Protein 7EBV (pdb70)

Nearest PDB structures (foldseek):
  7ebv-assembly3_C  TM=1.005E+00  e=3.355E-35  Aedes aegypti
  7ebu-assembly3_C  TM=1.004E+00  e=7.377E-34  Aedes aegypti
  7ebt-assembly2_B  TM=9.978E-01  e=3.822E-33  Aedes aegypti
  7ebv-assembly1_A-2  TM=9.919E-01  e=1.543E-32  Aedes aegypti
  4e8h-assembly1_A  TM=8.776E-01  e=2.851E-13  Bombyx mori

Organism: Aedes aegypti (NCBI:txid7159)

Sequence (875 aa):
MSKPVLYYDDISPPVRGVLLTVAALGIKDQVELKLVRLFEREHLLEDFVKLNPLHAVPVLKHDDLVLTDSHAIIMYLCDIFGQDGDFSLKDPKQRARVHNRLCFNNAVLFQRESIVMRGLINRSIVLEDHHLKPVQEAYDCLEVYLTNSKFVACDQLTVADFPIVACCMSTVGMMVCPLSTSRWPKTAAWFETMKQLPYYQQANQVGVDKLKERLHHAVMVHMMSKPVLYYDDISPPVRGVLLTVAALGIKDQVELKLVRLFEREHLLEDFVKLNPLHAVPVLKHDDLVLTDSHAIIMYLCDIFGQDGDFSLKDPKQRARVHNRLCFNNAVLFQRESIVMMRGLINRSIVTLEDHHLKPVQEAYDCLEVYLTNSKFVACDQLTVADFPIVACCMSTVGMVCPLSTSRWPKTAAWFETMKQLPYYQQANQVGVDKLKERLHAVMMMSKPVLYYDDISPPVRGVLLTVAALGIKDQVELKLVRLFEREHLLEDFVKLNPLHAVPVLKHDDLVLTDSHAIIMYLCDIFGDFSLKDPKQRARVHNRLCFNNAVLFQRESSIVMRGLINRSIVTLEDHHLKPVQEAYDCLEVYLTNSKFVACDQLTVADFPIVACCMSTVGMVCPLSTSRWPKTAAWFETMKQLPYYQQANQVGVDKLKERLHAVMVHMMMSKPVLYYDDISPPVRGVLLTVAALGIKDQVELKLVRLFEREHLLEDFVKLNPLHAVPVLKHDDLVLTDSHAIIMYLCDIFGQDGDFSLKDPKQRARVHNRLCFNNAVLFQRESIVMMRGLINRSIVTLEDHHLKPVQEAYDCLEVYLTNSKFVACDQLTVADFPIVACCMSTVGMVCCPLSTSRWPKTAAWFETMKQLPYYQQANQVGVDKLKERLHAVM

Foldseek 3Di:
DWAKEKEDDQLDLLRLLLLVLCVVLVNPVRYHYDYQHVVVPSLVDPVNCVLPVVSDDTWIDTPNDIDDGSLVVNVVCLVPRPCPHPAHLPDPVLVVLLSVLLCCLVVQLVVLLCVVLVCLLVVVDPDPPVSCVSNVVSLVVQLVCCVVEVANRHVDDYSSRRSVLLSLLQSCVPVNDDCVVRVSVVVNNVVVCPDPCCCVSRVVSSVVSVVSSVVSD/DDFDAAKEKEDDQLDLLRLLLLVLCVVLVCPVRYHYDYQHVVVPSLVDPVNCVLPVVSDDTWIDGPPDIRDGSLVVSVVCCVPRNCPHPQHPPDPVLVVLLSVLSCCLVPQLVVLLCVVLVCLLVVVDDDCDPVSCVSNVVSLVVQLVQCVVEVANRHVDDYSSRRSVLLSLLQSCVVHNDDCVVRVSVVVNNVVQCPDPCCCPSRVVSSVVSVVSSVVSD/DPAFKEKEDDQLDLLRLLLLVLCVVLVNPVRYHYDYQHVVVVSLVDPVNCVLPVVSDDIWMDDPPDIRDGSLVVSVVCLVVRVAQHLPDPVLVVLLVVLLCCLVPQLVVLLCVVLVCLLVVVDDDDDPVSCVSNVVSLVVQLVCCVVEVANRHVDDHSSRRSVLLSLLQSCVVVNDDCVVRVSVVVNNVVVCPPPCCCPSHVVSSVVSVVSSVVSD/DDFDAAKEKEDDQLDLLRLLLLVLCVVLVPPVRYHYDYQHVVVVSLVDPVNCVLPVVSDDTWIDGPPDIDDGSLVVSVVCCVPRNCPHPAHLPDPVLVVLLSVLSCCLVPQLVVLLCVVLVCLLVVVPPADDPVNQVSNVVSLVVQLVQCVVEVANRHVDDYSSRRSVLSSLLQSCVRHNDDCVVRVSVVVNNVVVCPPPCCCVSRVVSSVVSVVSSVVSD

B-factor: mean 24.47, std 9.94, range [10.84, 69.61]

Secondary structure (DSSP, 8-state):
----EEEE-TTSHHHHHHHHHHHHTT-GGGSEEEE--TTTTGGGSHHHHHH-TT--S-EEEETTEEE-SHHHHHHHHHHHH-TTSTT---SHHHHHHHHHHHHHIIIIIHHHHHHHHHHHHHTS----HHHHHHHHHHHHHHHHHHHHSSSSSSSS--TTHHHHHHHHHHHTTTSPPPTTTSHHHHHHHHHHHTSTTHIIIIIHHHHHHHHHHHHH-/---SS--EEEE-TTSHHHHHHHHHHHHHT-GGGSEEEE--TTTTGGGSHHHHHH-TT--S-EEEETTEEE-SHHHHHHHHHHHH-TTSTT---SHHHHHHHHHHHHHIIIIIHHHHHHHHHHHHTTS-SS--HHHHHHHHHHHHHHHHHHHHSSSSSSSS--TTHHHHHHHHHHHTTTSPPPTTTSHHHHHHHHHHHTSTTHIIIIIHHHHHHHHHHHHH-/--S--EEEE-TTSHHHHHHHHHHHHHT-GGGSEEEE--TTTTGGGSHHHHHH-TT--S-EEEETTEEE-SHHHHHHHHHHH---S---SHHHHHHHHHHHHHIIIIIHHHHHHHHHHHHTTS--S--HHHHHHHHHHHHHHHHHHHHSSSSSSSS--TTHHHHHHHHHHHTTTS---TTT-HHHHHHHHHHHTSTTHIIIIIHHHHHHHHHHHHH-/---SS--EEEE-TTSHHHHHHHHHHHHHT-GGGSEEEE--GGGTGGGSHHHHHH-TT--S-EEEETTEEE-SHHHHHHHHHHHH-TTSTT---SHHHHHHHHHHHHHIIIIIHHHHHHHHHHHHTTS-SS--HHHHHHHHHHHHHHHHHHHHSSSSSSSS--TTHHHHHHHHHHHTTTSPPPTTTSHHHHHHHHHHHTSTTHIIIIIHHHHHHHHHHHHH-

Structure (mmCIF, N/CA/C/O backbone):
data_7EBV
#
_entry.id   7EBV
#
_cell.length_a   151.703
_cell.length_b   151.703
_cell.length_c   146.750
_cell.angle_alpha   90.000
_cell.angle_beta   90.000
_cell.angle_gamma   90.000
#
_symmetry.space_group_name_H-M   'I 41 2 2'
#
loop_
_entity.id
_entity.type
_entity.pdbx_description
1 polymer 'Glutathione transferase'
2 non-polymer GLUTATHIONE
3 non-polymer 2-(3,4-dihydroxyphenyl)-5,7-dihydroxy-4H-chromen-4-one
4 non-polymer 'CALCIUM ION'
5 water water
#
loop_
_atom_site.group_PDB
_atom_site.id
_atom_site.type_symbol
_atom_site.label_atom_id
_atom_site.label_alt_id
_atom_site.label_comp_id
_atom_site.label_asym_id
_atom_site.label_entity_id
_atom_site.label_seq_id
_atom_site.pdbx_PDB_ins_code
_atom_site.Cartn_x
_atom_site.Cartn_y
_atom_site.Cartn_z
_atom_site.occupancy
_atom_site.B_iso_or_equiv
_atom_site.auth_seq_id
_atom_site.auth_comp_id
_atom_site.auth_asym_id
_atom_site.auth_atom_id
_atom_site.pdbx_PDB_model_num
ATOM 1 N N . MET A 1 8 ? 9.19700 61.21900 -24.89300 1.000 50.85571 1 MET A N 1
ATOM 2 C CA . MET A 1 8 ? 9.72700 59.98900 -24.31700 1.000 52.57860 1 MET A CA 1
ATOM 3 C C . MET A 1 8 ? 8.58900 59.11800 -23.80400 1.000 47.56056 1 MET A C 1
ATOM 4 O O . MET A 1 8 ? 8.81600 58.08400 -23.16900 1.000 51.57336 1 MET A O 1
ATOM 6 N N . SER A 1 9 ? 7.36000 59.54300 -24.07800 1.000 51.51956 2 SER A N 1
ATOM 7 C CA . SER A 1 9 ? 6.16700 58.81700 -23.66600 1.000 40.01145 2 SER A CA 1
ATOM 8 C C . SER A 1 9 ? 5.56800 58.12500 -24.88300 1.000 32.48103 2 SER A C 1
ATOM 9 O O . SER A 1 9 ? 5.15200 58.79100 -25.84200 1.000 36.02955 2 SER A O 1
ATOM 12 N N . LYS A 1 10 ? 5.51200 56.79500 -24.83400 1.000 29.48698 3 LYS A N 1
ATOM 13 C CA . LYS A 1 10 ? 5.04000 55.96100 -25.93500 1.000 24.57476 3 LYS A CA 1
ATOM 14 C C . LYS A 1 10 ? 3.54900 55.68500 -25.78100 1.000 20.44737 3 LYS A C 1
ATOM 15 O O . LYS A 1 10 ? 3.11500 55.23200 -24.71900 1.000 20.95779 3 LYS A O 1
ATOM 21 N N . PRO A 1 11 ? 2.74100 55.94500 -26.80200 1.000 20.39381 4 PRO A N 1
ATOM 22 C CA . PRO A 1 11 ? 1.34600 55.49800 -26.76000 1.000 18.29394 4 PRO A CA 1
ATOM 23 C C . PRO A 1 11 ? 1.28400 53.98200 -26.67500 1.000 18.05213 4 PRO A C 1
ATOM 24 O O . PRO A 1 11 ? 2.14300 53.27600 -27.20900 1.000 19.67064 4 PRO A O 1
ATOM 28 N N . VAL A 1 12 ? 0.26100 53.48400 -25.98200 1.000 16.21730 5 VAL A N 1
ATOM 29 C CA . VAL A 1 12 ? -0.00100 52.05300 -25.83900 1.000 14.51103 5 VAL A CA 1
ATOM 30 C C . VAL A 1 12 ? -1.31500 51.75200 -26.55400 1.000 14.30406 5 VAL A C 1
ATOM 31 O O . VAL A 1 12 ? -2.35400 52.35100 -26.23400 1.000 15.84791 5 VAL A O 1
ATOM 35 N N . LEU A 1 13 ? -1.25900 50.84200 -27.52800 1.000 15.05463 6 LEU A N 1
ATOM 36 C CA . LEU A 1 13 ? -2.41800 50.39900 -28.30200 1.000 15.41917 6 LEU A CA 1
ATOM 37 C C . LEU A 1 13 ? -2.91600 49.06200 -27.75300 1.000 16.14133 6 LEU A C 1
ATOM 38 O O . LEU A 1 13 ? -2.22100 48.04500 -27.85400 1.000 17.36947 6 LEU A O 1
ATOM 43 N N . TYR A 1 14 ? -4.12900 49.06100 -27.20600 1.000 14.63157 7 TYR A N 1
ATOM 44 C CA . TYR A 1 14 ? -4.81500 47.85700 -26.73700 1.000 15.25871 7 TYR A CA 1
ATOM 45 C C . TYR A 1 14 ? -5.56600 47.26000 -27.92200 1.000 15.45249 7 TYR A C 1
ATOM 46 O O . TYR A 1 14 ? -6.35500 47.96100 -28.56900 1.000 16.31832 7 TYR A O 1
ATOM 55 N N . TYR A 1 15 ? -5.30900 45.99500 -28.25200 1.000 15.52674 8 TYR A N 1
ATOM 56 C CA . TYR A 1 15 ? -5.67200 45.54700 -29.58800 1.000 15.08214 8 TYR A CA 1
ATOM 57 C C . TYR A 1 15 ? -5.93500 44.04500 -29.65400 1.000 17.78842 8 TYR A C 1
ATOM 58 O O . TYR A 1 15 ? -5.44300 43.25500 -28.84000 1.000 16.91631 8 TYR A O 1
ATOM 67 N N . ASP A 1 16 ? -6.69700 43.66300 -30.67700 1.000 16.43876 9 ASP A N 1
ATOM 68 C CA . ASP A 1 16 ? -6.84800 42.28000 -31.13400 1.000 18.27289 9 ASP A CA 1
ATOM 69 C C . ASP A 1 16 ? -6.99500 42.36400 -32.64200 1.000 18.02956 9 ASP A C 1
ATOM 70 O O . ASP A 1 16 ? -7.96700 42.96700 -33.11500 1.000 18.06416 9 ASP A O 1
ATOM 75 N N . ASP A 1 17 ? -6.05100 41.78300 -33.39600 1.000 19.71278 10 ASP A N 1
ATOM 76 C CA . ASP A 1 17 ? -6.03800 42.05100 -34.83300 1.000 19.36787 10 ASP A CA 1
ATOM 77 C C . ASP A 1 17 ? -7.09300 41.27200 -35.62300 1.000 21.82913 10 ASP A C 1
ATOM 78 O O . ASP A 1 17 ? -7.18600 41.47100 -36.83600 1.000 19.21789 10 ASP A O 1
ATOM 83 N N . ILE A 1 18 ? -7.96200 40.48400 -34.98900 1.000 19.67192 11 ILE A N 1
ATOM 84 C CA . ILE A 1 18 ? -9.11300 39.98300 -35.73500 1.000 20.42548 11 ILE A CA 1
ATOM 85 C C . ILE A 1 18 ? -10.08600 41.11400 -36.06300 1.000 20.20934 11 ILE A C 1
ATOM 86 O O . ILE A 1 18 ? -10.86600 41.00400 -37.02000 1.000 22.06809 11 ILE A O 1
ATOM 91 N N . SER A 1 19 ? -10.03100 42.21200 -35.31000 1.000 20.48848 12 SER A N 1
ATOM 92 C CA . SER A 1 19 ? -10.95600 43.34000 -35.42300 1.000 19.23826 12 SER A CA 1
ATOM 93 C C . SER A 1 19 ? -10.57900 44.24300 -36.59400 1.000 15.80243 12 SER A C 1
ATOM 94 O O . SER A 1 19 ? -9.45000 44.72500 -36.64200 1.000 17.76176 12 SER A O 1
ATOM 97 N N . PRO A 1 20 ? -11.50800 44.56300 -37.50000 1.000 16.67605 13 PRO A N 1
ATOM 98 C CA . PRO A 1 20 ? -11.19100 45.54700 -38.55500 1.000 16.64926 13 PRO A CA 1
ATOM 99 C C . PRO A 1 20 ? -10.81200 46.91100 -37.98700 1.000 16.12408 13 PRO A C 1
ATOM 100 O O . PRO A 1 20 ? -9.82400 47.49800 -38.44500 1.000 15.83516 13 PRO A O 1
ATOM 104 N N . PRO A 1 21 ? -11.54200 47.46700 -36.99400 1.000 14.49588 14 PRO A N 1
ATOM 105 C CA . PRO A 1 21 ? -11.06500 48.73600 -36.40800 1.000 14.61338 14 PRO A CA 1
ATOM 106 C C . PRO A 1 21 ? -9.62200 48.68300 -35.93900 1.000 15.87965 14 PRO A C 1
ATOM 107 O O . PRO A 1 21 ? -8.86700 49.63100 -36.17200 1.000 14.94596 14 PRO A O 1
ATOM 111 N N . VAL A 1 22 ? -9.21400 47.57700 -35.30500 1.000 14.54810 15 VAL A N 1
ATOM 112 C CA . VAL A 1 22 ? -7.82500 47.43500 -34.86800 1.000 13.79007 15 VAL A CA 1
ATOM 113 C C . VAL A 1 22 ? -6.88300 47.43900 -36.06300 1.000 15.33211 15 VAL A C 1
ATOM 114 O O . VAL A 1 22 ? -5.85500 48.13000 -36.06700 1.000 16.31793 15 VAL A O 1
ATOM 118 N N . ARG A 1 23 ? -7.22900 46.67500 -37.09900 1.000 15.54756 16 ARG A N 1
ATOM 119 C CA . ARG A 1 23 ? -6.33600 46.58600 -38.25000 1.000 15.72387 16 ARG A CA 1
ATOM 120 C C . ARG A 1 23 ? -6.23400 47.90800 -39.00400 1.000 17.98773 16 ARG A C 1
ATOM 121 O O . ARG A 1 23 ? -5.18500 48.20200 -39.58700 1.000 17.32436 16 ARG A O 1
ATOM 129 N N . GLY A 1 24 ? -7.27900 48.74400 -38.97500 1.000 13.91529 17 GLY A N 1
ATOM 130 C CA . GLY A 1 24 ? -7.12200 50.08900 -39.50600 1.000 15.85053 17 GLY A CA 1
ATOM 131 C C . GLY A 1 24 ? -6.00400 50.84400 -38.81400 1.000 15.98770 17 GLY A C 1
ATOM 132 O O . GLY A 1 24 ? -5.21800 51.55400 -39.45200 1.000 15.83113 17 GLY A O 1
ATOM 133 N N . VAL A 1 25 ? -5.89500 50.67400 -37.49600 1.000 15.66840 18 VAL A N 1
ATOM 134 C CA . VAL A 1 25 ? -4.83500 51.32600 -36.74300 1.000 14.69063 18 VAL A CA 1
ATOM 135 C C . VAL A 1 25 ? -3.49100 50.67800 -37.03700 1.000 17.56709 18 VAL A C 1
ATOM 136 O O . VAL A 1 25 ? -2.49600 51.38200 -37.21700 1.000 15.93991 18 VAL A O 1
ATOM 140 N N . LEU A 1 26 ? -3.44000 49.34000 -37.09200 1.000 16.90635 19 LEU A N 1
ATOM 141 C CA . LEU A 1 26 ? -2.15700 48.68800 -37.35500 1.000 17.15358 19 LEU A CA 1
ATOM 142 C C . LEU A 1 26 ? -1.62000 49.08100 -38.72600 1.000 18.55635 19 LEU A C 1
ATOM 143 O O . LEU A 1 26 ? -0.41900 49.33000 -38.87800 1.000 19.98714 19 LEU A O 1
ATOM 148 N N . LEU A 1 27 ? -2.50000 49.17400 -39.72900 1.000 16.25980 20 LEU A N 1
ATOM 149 C CA . LEU A 1 27 ? -2.07200 49.64800 -41.04400 1.000 17.40845 20 LEU A CA 1
ATOM 150 C C . LEU A 1 27 ? -1.52400 51.06800 -40.96100 1.000 19.53755 20 LEU A C 1
ATOM 151 O O . LEU A 1 27 ? -0.48900 51.38500 -41.57200 1.000 17.74685 20 LEU A O 1
ATOM 156 N N . THR A 1 28 ? -2.21900 51.94000 -40.21700 1.000 17.57397 21 THR A N 1
ATOM 157 C CA . THR A 1 28 ? -1.78300 53.31800 -40.03400 1.000 17.43409 21 THR A CA 1
ATOM 158 C C . THR A 1 28 ? -0.41700 53.38800 -39.36100 1.000 22.01750 21 THR A C 1
ATOM 159 O O . THR A 1 28 ? 0.45700 54.14500 -39.79000 1.000 20.13591 21 THR A O 1
ATOM 163 N N . VAL A 1 29 ? -0.22000 52.60100 -38.30100 1.000 18.03533 22 VAL A N 1
ATOM 164 C CA . VAL A 1 29 ? 1.04700 52.62300 -37.57400 1.000 20.03126 22 VAL A CA 1
ATOM 165 C C . VAL A 1 29 ? 2.19400 52.24100 -38.50000 1.000 19.53022 22 VAL A C 1
ATOM 166 O O . VAL A 1 29 ? 3.24100 52.90500 -38.52000 1.000 21.74078 22 VAL A O 1
ATOM 170 N N . ALA A 1 30 ? 1.98800 51.21200 -39.31700 1.000 17.67873 23 ALA A N 1
ATOM 171 C CA . ALA A 1 30 ? 3.02300 50.77100 -40.24800 1.000 20.00642 23 ALA A CA 1
ATOM 172 C C . ALA A 1 30 ? 3.24100 51.79600 -41.34600 1.000 25.12165 23 ALA A C 1
ATOM 173 O O . ALA A 1 30 ? 4.38500 52.06700 -41.72900 1.000 26.19116 23 ALA A O 1
ATOM 175 N N . ALA A 1 31 ? 2.15800 52.38300 -41.85500 1.000 22.26526 24 ALA A N 1
ATOM 176 C CA . ALA A 1 31 ? 2.28100 53.35800 -42.93800 1.000 21.08987 24 ALA A CA 1
ATOM 177 C C . ALA A 1 31 ? 2.99800 54.62300 -42.48800 1.000 24.64620 24 ALA A C 1
ATOM 178 O O . ALA A 1 31 ? 3.73300 55.23700 -43.27300 1.000 26.13625 24 ALA A O 1
ATOM 180 N N . LEU A 1 32 ? 2.77900 55.05100 -41.24300 1.000 23.74290 25 LEU A N 1
ATOM 181 C CA . LEU A 1 32 ? 3.45700 56.21600 -40.69900 1.000 22.77437 25 LEU A CA 1
ATOM 182 C C . LEU A 1 32 ? 4.89800 55.92300 -40.29500 1.000 23.49708 25 LEU A C 1
ATOM 183 O O . LEU A 1 32 ? 5.61000 56.85200 -39.89400 1.000 26.98929 25 LEU A O 1
ATOM 188 N N . GLY A 1 33 ? 5.31600 54.66100 -40.35100 1.000 21.88670 26 GLY A N 1
ATOM 189 C CA . GLY A 1 33 ? 6.64600 54.26800 -39.89900 1.000 26.55437 26 GLY A CA 1
ATOM 190 C C . GLY A 1 33 ? 6.87600 54.40700 -38.40900 1.000 28.60285 26 GLY A C 1
ATOM 191 O O . GLY A 1 33 ? 7.97300 54.80600 -37.98700 1.000 26.88226 26 GLY A O 1
ATOM 192 N N . ILE A 1 34 ? 5.87600 54.07700 -37.59000 1.000 23.45269 27 ILE A N 1
ATOM 193 C CA . ILE A 1 34 ? 5.99200 54.32400 -36.15500 1.000 24.69975 27 ILE A CA 1
ATOM 194 C C . ILE A 1 34 ? 5.76500 53.06000 -35.33700 1.000 23.43897 27 ILE A C 1
ATOM 195 O O . ILE A 1 34 ? 5.39400 53.13900 -34.16500 1.000 22.87662 27 ILE A O 1
ATOM 200 N N . LYS A 1 35 ? 6.02400 51.89000 -35.92700 1.000 23.21421 28 LYS A N 1
ATOM 201 C CA . LYS A 1 35 ? 5.88100 50.64200 -35.17700 1.000 20.02573 28 LYS A CA 1
ATOM 202 C C . LYS A 1 35 ? 6.71400 50.65500 -33.90200 1.000 28.74797 28 LYS A C 1
ATOM 203 O O . LYS A 1 35 ? 6.28400 50.13400 -32.86500 1.000 27.36439 28 LYS A O 1
ATOM 209 N N . ASP A 1 36 ? 7.90400 51.24900 -33.95300 1.000 28.42328 29 ASP A N 1
ATOM 210 C CA . ASP A 1 36 ? 8.77200 51.24800 -32.78400 1.000 29.83863 29 ASP A CA 1
ATOM 211 C C . ASP A 1 36 ? 8.41100 52.32600 -31.77500 1.000 32.13607 29 ASP A C 1
ATOM 212 O O . ASP A 1 36 ? 9.04400 52.39800 -30.71500 1.000 35.65884 29 ASP A O 1
ATOM 217 N N . GLN A 1 37 ? 7.41800 53.16300 -32.07100 1.000 27.12620 30 GLN A N 1
ATOM 218 C CA . GLN A 1 37 ? 7.01000 54.21600 -31.16300 1.000 22.71217 30 GLN A CA 1
ATOM 219 C C . GLN A 1 37 ? 5.68000 53.93600 -30.48300 1.000 19.07841 30 GLN A C 1
ATOM 220 O O . GLN A 1 37 ? 5.29000 54.70100 -29.59700 1.000 23.72326 30 GLN A O 1
ATOM 222 N N . VAL A 1 38 ? 4.97900 52.87500 -30.87400 1.000 22.05070 31 VAL A N 1
ATOM 223 C CA . VAL A 1 38 ? 3.66500 52.54600 -30.32800 1.000 20.77820 31 VAL A CA 1
ATOM 224 C C . VAL A 1 38 ? 3.75900 51.15400 -29.72300 1.000 22.67659 31 VAL A C 1
ATOM 225 O O . VAL A 1 38 ? 3.94000 50.16400 -30.44600 1.000 24.76430 31 VAL A O 1
ATOM 229 N N . GLU A 1 39 ? 3.63000 51.07400 -28.40300 1.000 18.62242 32 GLU A N 1
ATOM 230 C CA . GLU A 1 39 ? 3.62800 49.78700 -27.73400 1.000 20.48098 32 GLU A CA 1
ATOM 231 C C . GLU A 1 39 ? 2.26800 49.12500 -27.89800 1.000 22.10616 32 GLU A C 1
ATOM 232 O O . GLU A 1 39 ? 1.23200 49.79300 -27.96500 1.000 22.66309 32 GLU A O 1
ATOM 238 N N . LEU A 1 40 ? 2.28800 47.80700 -28.00500 1.000 20.97338 33 LEU A N 1
ATOM 239 C CA . LEU A 1 40 ? 1.08100 47.02400 -28.16800 1.000 19.57891 33 LEU A CA 1
ATOM 240 C C . LEU A 1 40 ? 0.75700 46.33800 -26.85000 1.000 25.56227 33 LEU A C 1
ATOM 241 O O . LEU A 1 40 ? 1.65600 45.97800 -26.07800 1.000 29.40409 33 LEU A O 1
ATOM 246 N N . LYS A 1 41 ? -0.53400 46.19700 -26.57000 1.000 18.96439 34 LYS A N 1
ATOM 247 C CA . LYS A 1 41 ? -0.96600 45.36700 -25.45500 1.000 17.52670 34 LYS A CA 1
ATOM 248 C C . LYS A 1 41 ? -2.15700 44.54900 -25.92500 1.000 19.87182 34 LYS A C 1
ATOM 249 O O . LYS A 1 41 ? -3.20600 45.09800 -26.27900 1.000 17.20960 34 LYS A O 1
ATOM 255 N N . LEU A 1 42 ? -1.97900 43.23900 -25.96400 1.000 21.42758 35 LEU A N 1
ATOM 256 C CA . LEU A 1 42 ? -2.98200 42.34700 -26.51200 1.000 17.61268 35 LEU A CA 1
ATOM 257 C C . LEU A 1 42 ? -4.17300 42.24900 -25.56700 1.000 18.72573 35 LEU A C 1
ATOM 258 O O . LEU A 1 42 ? -4.01200 42.03400 -24.36000 1.000 22.25223 35 LEU A O 1
ATOM 263 N N . VAL A 1 43 ? -5.37200 42.41400 -26.11500 1.000 15.58524 36 VAL A N 1
ATOM 264 C CA . VAL A 1 43 ? -6.62400 42.23700 -25.39400 1.000 15.61344 36 VAL A CA 1
ATOM 265 C C . VAL A 1 43 ? -7.44300 41.28500 -26.25700 1.000 19.18645 36 VAL A C 1
ATOM 266 O O . VAL A 1 43 ? -8.04100 41.70600 -27.25200 1.000 19.01803 36 VAL A O 1
ATOM 270 N N . ARG A 1 44 ? -7.45300 39.99900 -25.90500 1.000 18.88246 37 ARG A N 1
ATOM 271 C CA . ARG A 1 44 ? -8.00900 38.98100 -26.79100 1.000 18.22857 37 ARG A CA 1
ATOM 272 C C . ARG A 1 44 ? -9.52600 38.86100 -26.62000 1.000 17.79194 37 ARG A C 1
ATOM 273 O O . ARG A 1 44 ? -10.01400 38.49600 -25.54300 1.000 18.03276 37 ARG A O 1
ATOM 281 N N . LEU A 1 45 ? -10.27000 39.13100 -27.69900 1.000 16.17684 38 LEU A N 1
ATOM 282 C CA . LEU A 1 45 ? -11.72600 39.12000 -27.64400 1.000 17.92662 38 LEU A CA 1
ATOM 283 C C . LEU A 1 45 ? -12.27700 37.71600 -27.38300 1.000 18.64728 38 LEU A C 1
ATOM 284 O O . LEU A 1 45 ? -13.20200 37.54400 -26.57400 1.000 18.34880 38 LEU A O 1
ATOM 289 N N . PHE A 1 46 ? -11.74300 36.70700 -28.08000 1.000 19.41008 39 PHE A N 1
ATOM 290 C CA . PHE A 1 46 ? -12.27100 35.35600 -27.90700 1.000 20.45448 39 PHE A CA 1
ATOM 291 C C . PHE A 1 46 ? -12.10200 34.86100 -26.48400 1.000 22.08272 39 PHE A C 1
ATOM 292 O O . PHE A 1 46 ? -12.90500 34.04800 -26.00800 1.000 25.63569 39 PHE A O 1
ATOM 300 N N . GLU A 1 47 ? -11.09600 35.34400 -25.77800 1.000 19.36595 40 GLU A N 1
ATOM 301 C CA . GLU A 1 47 ? -10.91900 34.87000 -24.41900 1.000 21.74362 40 GLU A CA 1
ATOM 302 C C . GLU A 1 47 ? -11.54200 35.79600 -23.40400 1.000 21.35057 40 GLU A C 1
ATOM 303 O O . GLU A 1 47 ? -11.46000 35.52300 -22.20400 1.000 19.25716 40 GLU A O 1
ATOM 309 N N . ARG A 1 48 ? -12.22600 36.83800 -23.88200 1.000 19.71768 41 ARG A N 1
ATOM 310 C CA . ARG A 1 48 ? -13.01800 37.77500 -23.09000 1.000 17.32173 41 ARG A CA 1
ATOM 311 C C . ARG A 1 48 ? -12.15800 38.68400 -22.21400 1.000 15.61323 41 ARG A C 1
ATOM 312 O O . ARG A 1 48 ? -12.61500 39.17200 -21.18800 1.000 16.46954 41 ARG A O 1
ATOM 320 N N . GLU A 1 49 ? -10.93300 38.97200 -22.65400 1.000 15.72794 42 GLU A N 1
ATOM 321 C CA . GLU A 1 49 ? -10.07900 39.90400 -21.92500 1.000 15.18182 42 GLU A CA 1
ATOM 322 C C . GLU A 1 49 ? -10.61000 41.33100 -21.97600 1.000 14.32381 42 GLU A C 1
ATOM 323 O O . GLU A 1 49 ? -10.23600 42.14700 -21.12500 1.000 16.21505 42 GLU A O 1
ATOM 329 N N . HIS A 1 50 ? -11.48500 41.64500 -22.93100 1.000 16.24247 43 HIS A N 1
ATOM 330 C CA . HIS A 1 50 ? -12.06900 42.97800 -22.98200 1.000 14.67344 43 HIS A CA 1
ATOM 331 C C . HIS A 1 50 ? -13.14400 43.18700 -21.93300 1.000 14.79349 43 HIS A C 1
ATOM 332 O O . HIS A 1 50 ? -13.64900 44.30700 -21.80400 1.000 15.65011 43 HIS A O 1
ATOM 339 N N . LEU A 1 51 ? -13.51500 42.15100 -21.18500 1.000 14.76381 44 LEU A N 1
ATOM 340 C CA . LEU A 1 51 ? -14.50200 42.28700 -20.12900 1.000 14.06007 44 LEU A CA 1
ATOM 341 C C . LEU A 1 51 ? -13.88100 42.30400 -18.73500 1.000 13.38851 44 LEU A C 1
ATOM 342 O O . LEU A 1 51 ? -14.61400 42.40200 -17.74600 1.000 16.43559 44 LEU A O 1
ATOM 347 N N . LEU A 1 52 ? -12.55500 42.24700 -18.64000 1.000 14.18404 45 LEU A N 1
ATOM 348 C CA . LEU A 1 52 ? -11.87500 42.35700 -17.35700 1.000 14.81922 45 LEU A CA 1
ATOM 349 C C . LEU A 1 52 ? -12.09200 43.74300 -16.74800 1.000 14.52213 45 LEU A C 1
ATOM 350 O O . LEU A 1 52 ? -12.27100 44.73600 -17.45600 1.000 15.44818 45 LEU A O 1
ATOM 355 N N . GLU A 1 53 ? -12.07500 43.81100 -15.41900 1.000 14.13200 46 GLU A N 1
ATOM 356 C CA . GLU A 1 53 ? -12.41500 45.05300 -14.73300 1.000 14.92436 46 GLU A CA 1
ATOM 357 C C . GLU A 1 53 ? -11.48100 46.19700 -15.13700 1.000 15.54617 46 GLU A C 1
ATOM 358 O O . GLU A 1 53 ? -11.94800 47.32100 -15.38000 1.000 15.46286 46 GLU A O 1
ATOM 364 N N . ASP A 1 54 ? -10.16700 45.93500 -15.24900 1.000 16.54774 47 ASP A N 1
ATOM 365 C CA . ASP A 1 54 ? -9.24000 47.00300 -15.62500 1.000 17.44454 47 ASP A CA 1
ATOM 366 C C . ASP A 1 54 ? -9.57900 47.56000 -17.00300 1.000 16.89627 47 ASP A C 1
ATOM 367 O O . ASP A 1 54 ? -9.54700 48.78000 -17.21500 1.000 16.90641 47 ASP A O 1
ATOM 372 N N . PHE A 1 55 ? -9.89500 46.68900 -17.94900 1.000 14.39953 48 PHE A N 1
ATOM 373 C CA . PHE A 1 55 ? -10.14600 47.18400 -19.29700 1.000 14.16620 48 PHE A CA 1
ATOM 374 C C . PHE A 1 55 ? -11.47300 47.92800 -19.36800 1.000 16.86975 48 PHE A C 1
ATOM 375 O O . PHE A 1 55 ? -11.57400 48.94000 -20.06700 1.000 13.46413 48 PHE A O 1
ATOM 383 N N . VAL A 1 56 ? -12.50300 47.44400 -18.66600 1.000 14.98668 49 VAL A N 1
ATOM 384 C CA . VAL A 1 56 ? -13.78800 48.13300 -18.64800 1.000 14.65658 49 VAL A CA 1
ATOM 385 C C . VAL A 1 56 ? -13.63100 49.51300 -18.01600 1.000 14.88627 49 VAL A C 1
ATOM 386 O O . VAL A 1 56 ? -14.27900 50.48200 -18.43400 1.000 17.58818 49 VAL A O 1
ATOM 390 N N . LYS A 1 57 ? -12.78200 49.62600 -16.98500 1.000 14.12824 50 LYS A N 1
ATOM 391 C CA . LYS A 1 57 ? -12.53300 50.93500 -16.38500 1.000 17.42947 50 LYS A CA 1
ATOM 392 C C . LYS A 1 57 ? -11.84200 51.85700 -17.38400 1.000 19.12378 50 LYS A C 1
ATOM 393 O O . LYS A 1 57 ? -12.15300 53.05500 -17.46400 1.000 23.15099 50 LYS A O 1
ATOM 396 N N . LEU A 1 58 ? -10.93100 51.30500 -18.18100 1.000 17.32136 51 LEU A N 1
ATOM 397 C CA . LEU A 1 58 ? -10.26100 52.07500 -19.22200 1.000 16.63713 51 LEU A CA 1
ATOM 398 C C . LEU A 1 58 ? -11.23700 52.50700 -20.31600 1.000 18.85818 51 LEU A C 1
ATOM 399 O O . LEU A 1 58 ? -11.20200 53.66900 -20.76300 1.000 17.94382 51 LEU A O 1
ATOM 404 N N . ASN A 1 59 ? -12.13900 51.61400 -20.71800 1.000 15.99410 52 ASN A N 1
ATOM 405 C CA . ASN A 1 59 ? -13.07300 51.84700 -21.82500 1.000 14.50243 52 ASN A CA 1
ATOM 406 C C . ASN A 1 59 ? -14.42200 51.21000 -21.49200 1.000 14.79935 52 ASN A C 1
ATOM 407 O O . ASN A 1 59 ? -14.58500 49.99000 -21.65100 1.000 15.29354 52 ASN A O 1
ATOM 412 N N . PRO A 1 60 ? -15.42000 51.99400 -21.06600 1.000 14.10001 53 PRO A N 1
ATOM 413 C CA . PRO A 1 60 ? -16.71900 51.38900 -20.72700 1.000 14.68077 53 PRO A CA 1
ATOM 414 C C . PRO A 1 60 ? -17.42300 50.75000 -21.90500 1.000 14.77860 53 PRO A C 1
ATOM 415 O O . PRO A 1 60 ? -18.33300 49.94300 -21.69200 1.000 17.53891 53 PRO A O 1
ATOM 419 N N . LEU A 1 61 ? -17.00800 51.05600 -23.13800 1.000 14.92997 54 LEU A N 1
ATOM 420 C CA . LEU A 1 61 ? -17.53200 50.35800 -24.30600 1.000 15.49767 54 LEU A CA 1
ATOM 421 C C . LEU A 1 61 ? -16.97100 48.94600 -24.43900 1.000 15.01654 54 LEU A C 1
ATOM 422 O O . LEU A 1 61 ? -17.44000 48.18900 -25.29300 1.000 17.03122 54 LEU A O 1
ATOM 427 N N . HIS A 1 62 ? -15.99600 48.57600 -23.59800 1.000 13.88508 55 HIS A N 1
ATOM 428 C CA . HIS A 1 62 ? -15.37600 47.24300 -23.58500 1.000 15.91576 55 HIS A CA 1
ATOM 429 C C . HIS A 1 62 ? -15.07600 46.73800 -24.99700 1.000 16.59217 55 HIS A C 1
ATOM 430 O O . HIS A 1 62 ? -15.43300 45.62500 -25.39600 1.000 16.94901 55 HIS A O 1
ATOM 437 N N . ALA A 1 63 ? -14.38700 47.58400 -25.76300 1.000 12.86535 56 ALA A N 1
ATOM 438 C CA . ALA A 1 63 ? -14.07900 47.27000 -27.15000 1.000 13.89807 56 ALA A CA 1
ATOM 439 C C . ALA A 1 63 ? -12.65600 47.68500 -27.49000 1.000 12.85486 56 ALA A C 1
ATOM 440 O O . ALA A 1 63 ? -12.06500 48.54300 -26.82500 1.000 14.58295 56 ALA A O 1
ATOM 442 N N . VAL A 1 64 ? -12.11400 47.05800 -28.52800 1.000 14.51317 57 VAL A N 1
ATOM 443 C CA . VAL A 1 64 ? -10.78700 47.40000 -29.04700 1.000 14.52968 57 VAL A CA 1
ATOM 444 C C . VAL A 1 64 ? -10.93400 48.03300 -30.42900 1.000 14.18590 57 VAL A C 1
ATOM 445 O O . VAL A 1 64 ? -11.87500 47.70100 -31.17500 1.000 14.59563 57 VAL A O 1
ATOM 449 N N . PRO A 1 65 ? -10.02300 48.92900 -30.82700 1.000 13.79938 58 PRO A N 1
ATOM 450 C CA . PRO A 1 65 ? -8.82100 49.36300 -30.10400 1.000 14.87846 58 PRO A CA 1
ATOM 451 C C . PRO A 1 65 ? -9.03400 50.48600 -29.09600 1.000 15.22318 58 PRO A C 1
ATOM 452 O O . PRO A 1 65 ? -10.01600 51.21000 -29.13500 1.000 13.92709 58 PRO A O 1
ATOM 456 N N . VAL A 1 66 ? -8.08000 50.60500 -28.17600 1.000 13.35535 59 VAL A N 1
ATOM 457 C CA . VAL A 1 66 ? -7.96300 51.72800 -27.25600 1.000 11.98932 59 VAL A CA 1
ATOM 458 C C . VAL A 1 66 ? -6.52100 52.20700 -27.34000 1.000 13.75972 59 VAL A C 1
ATOM 459 O O . VAL A 1 66 ? -5.59800 51.39100 -27.47300 1.000 14.73498 59 VAL A O 1
ATOM 463 N N . LEU A 1 67 ? -6.32100 53.52000 -27.30800 1.000 13.29336 60 LEU A N 1
ATOM 464 C CA . LEU A 1 67 ? -4.98300 54.09500 -27.23100 1.000 13.71622 60 LEU A CA 1
ATOM 465 C C . LEU A 1 67 ? -4.85800 54.89400 -25.94400 1.000 17.07672 60 LEU A C 1
ATOM 466 O O . LEU A 1 67 ? -5.68000 55.77100 -25.66400 1.000 15.07218 60 LEU A O 1
ATOM 471 N N . LYS A 1 68 ? -3.84200 54.58400 -25.14800 1.000 14.52613 61 LYS A N 1
ATOM 472 C CA . LYS A 1 68 ? -3.50700 55.39600 -23.99200 1.000 15.85306 61 LYS A CA 1
ATOM 473 C C . LYS A 1 68 ? -2.20100 56.11900 -24.25600 1.000 17.15192 61 LYS A C 1
ATOM 474 O O . LYS A 1 68 ? -1.20800 55.50100 -24.65900 1.000 21.51080 61 LYS A O 1
ATOM 479 N N . HIS A 1 69 ? -2.21400 57.43200 -24.06500 1.000 17.36569 62 HIS A N 1
ATOM 480 C CA . HIS A 1 69 ? -1.00900 58.23900 -24.23200 1.000 17.81966 62 HIS A CA 1
ATOM 481 C C . HIS A 1 69 ? -0.97100 59.23400 -23.08900 1.000 19.19650 62 HIS A C 1
ATOM 482 O O . HIS A 1 69 ? -1.73200 60.20600 -23.08900 1.000 19.18920 62 HIS A O 1
ATOM 489 N N . ASP A 1 70 ? -0.08700 58.99100 -22.11500 1.000 22.58990 63 ASP A N 1
ATOM 490 C CA . ASP A 1 70 ? -0.15400 59.67700 -20.83000 1.000 25.78234 63 ASP A CA 1
ATOM 491 C C . ASP A 1 70 ? -1.55100 59.53000 -20.23600 1.000 20.53639 63 ASP A C 1
ATOM 492 O O . ASP A 1 70 ? -2.00500 58.40400 -20.00100 1.000 23.22550 63 ASP A O 1
ATOM 497 N N . ASP A 1 71 ? -2.25700 60.63700 -19.99900 1.000 22.99909 64 ASP A N 1
ATOM 498 C CA . ASP A 1 71 ? -3.59400 60.57100 -19.42500 1.000 21.60738 64 ASP A CA 1
ATOM 499 C C . ASP A 1 71 ? -4.69400 60.60100 -20.48100 1.000 22.41741 64 ASP A C 1
ATOM 500 O O . ASP A 1 71 ? -5.87800 60.54000 -20.13000 1.000 23.94607 64 ASP A O 1
ATOM 505 N N . LEU A 1 72 ? -4.32600 60.67700 -21.75700 1.000 17.45947 65 LEU A N 1
ATOM 506 C CA . LEU A 1 72 ? -5.29400 60.63100 -22.84700 1.000 18.26013 65 LE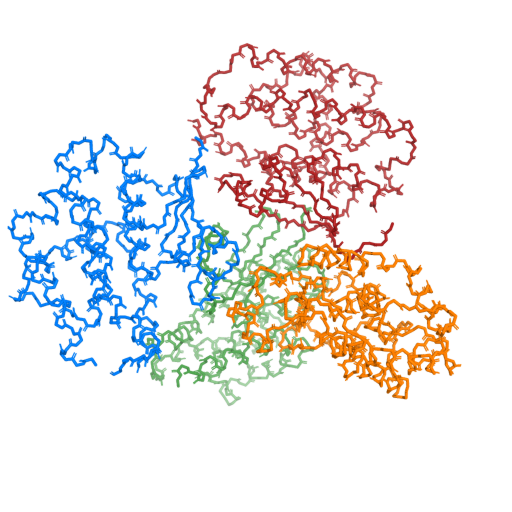U A CA 1
ATOM 507 C C . LEU A 1 72 ? -5.70800 59.19100 -23.12500 1.000 16.91096 65 LEU A C 1
ATOM 508 O O . LEU A 1 72 ? -4.85600 58.32400 -23.33500 1.000 18.92197 65 LEU A O 1
ATOM 513 N N . VAL A 1 73 ? -7.01400 58.93900 -23.15300 1.000 17.35185 66 VAL A N 1
ATOM 514 C CA . VAL A 1 73 ? -7.53800 57.61900 -23.48800 1.000 14.65841 66 VAL A CA 1
ATOM 515 C C . VAL A 1 73 ? -8.50200 57.77000 -24.66300 1.000 13.67926 66 VAL A C 1
ATOM 516 O O . VAL A 1 73 ? -9.58700 58.34800 -24.51500 1.000 17.49145 66 VAL A O 1
ATOM 520 N N . LEU A 1 74 ? -8.10900 57.23900 -25.81600 1.000 13.43353 67 LEU A N 1
ATOM 521 C CA . LEU A 1 74 ? -8.94300 57.25000 -27.01500 1.000 13.83584 67 LEU A CA 1
ATOM 522 C C . LEU A 1 74 ? -9.56600 55.87600 -27.19500 1.000 12.98197 67 LEU A C 1
ATOM 523 O O . LEU A 1 74 ? -8.87400 54.85600 -27.09200 1.000 13.50708 67 LEU A O 1
ATOM 528 N N . THR A 1 75 ? -10.86200 55.85300 -27.49800 1.000 13.64534 68 THR A N 1
ATOM 529 C CA . THR A 1 75 ? -11.65500 54.62900 -27.49000 1.000 12.62368 68 THR A CA 1
ATOM 530 C C . THR A 1 75 ? -12.41400 54.47200 -28.79600 1.000 13.05555 68 THR A C 1
ATOM 531 O O . THR A 1 75 ? -13.51300 53.93400 -28.83900 1.000 14.45887 68 THR A O 1
ATOM 535 N N . ASP A 1 76 ? -11.79600 54.90400 -29.89200 1.000 12.15452 69 ASP A N 1
ATOM 536 C CA . ASP A 1 76 ? -12.34200 54.67700 -31.22400 1.000 13.18660 69 ASP A CA 1
ATOM 537 C C . ASP A 1 76 ? -11.18300 54.72600 -32.19400 1.000 12.43708 69 ASP A C 1
ATOM 538 O O . ASP A 1 76 ? -10.38500 55.66900 -32.15700 1.000 13.08354 69 ASP A O 1
ATOM 543 N N . SER A 1 77 ? -11.08900 53.68500 -33.02800 1.000 12.77396 70 SER A N 1
ATOM 544 C CA . SER A 1 77 ? -9.99200 53.56000 -33.98600 1.000 11.75915 70 SER A CA 1
ATOM 545 C C . SER A 1 77 ? -9.82400 54.80800 -34.83700 1.000 13.80618 70 SER A C 1
ATOM 546 O O . SER A 1 77 ? -8.69700 55.16600 -35.19400 1.000 14.25638 70 SER A O 1
ATOM 549 N N . HIS A 1 78 ? -10.93600 55.46500 -35.20400 1.000 13.39073 71 HIS A N 1
ATOM 550 C CA . HIS A 1 78 ? -10.83000 56.60100 -36.10600 1.000 13.78883 71 HIS A CA 1
ATOM 551 C C . HIS A 1 78 ? -10.23400 57.81300 -35.40100 1.000 12.93030 71 HIS A C 1
ATOM 552 O O . HIS A 1 78 ? -9.44800 58.56700 -36.00500 1.000 14.50391 71 HIS A O 1
ATOM 559 N N . ALA A 1 79 ? -10.53600 57.98200 -34.10700 1.000 11.96801 72 ALA A N 1
ATOM 560 C CA . ALA A 1 79 ? -9.89500 59.02500 -33.31700 1.000 14.91817 72 ALA A CA 1
ATOM 561 C C . ALA A 1 79 ? -8.43100 58.68900 -33.07000 1.000 15.09754 72 ALA A C 1
ATOM 562 O O . ALA A 1 79 ? -7.57500 59.57600 -33.10200 1.000 16.17010 72 ALA A O 1
ATOM 564 N N . ILE A 1 80 ? -8.12400 57.41200 -32.82200 1.000 13.25467 73 ILE A N 1
ATOM 565 C CA . ILE A 1 80 ? -6.73200 56.98500 -32.66900 1.000 13.95582 73 ILE A CA 1
ATOM 566 C C . ILE A 1 80 ? -5.92400 57.33900 -33.91100 1.000 15.06005 73 ILE A C 1
ATOM 567 O O . ILE A 1 80 ? -4.81100 57.87600 -33.82400 1.000 15.56503 73 ILE A O 1
ATOM 572 N N . ILE A 1 81 ? -6.48800 57.05900 -35.08900 1.000 13.17723 74 ILE A N 1
ATOM 573 C CA . ILE A 1 81 ? -5.76500 57.26400 -36.34100 1.000 14.11459 74 ILE A CA 1
ATOM 574 C C . ILE A 1 81 ? -5.48100 58.74700 -36.56900 1.000 15.54902 74 ILE A C 1
ATOM 575 O O . ILE A 1 81 ? -4.35500 59.11800 -36.91200 1.000 16.85255 74 ILE A O 1
ATOM 580 N N . MET A 1 82 ? -6.46400 59.62500 -36.33100 1.000 14.95238 75 MET A N 1
ATOM 581 C CA . MET A 1 82 ? -6.20600 61.04700 -36.57100 1.000 16.38529 75 MET A CA 1
ATOM 582 C C . MET A 1 82 ? -5.20900 61.59700 -35.56000 1.000 18.67844 75 MET A C 1
ATOM 583 O O . MET A 1 82 ? -4.36200 62.42400 -35.90200 1.000 19.34742 75 MET A O 1
ATOM 588 N N . TYR A 1 83 ? -5.27000 61.12200 -34.31700 1.000 17.94720 76 TYR A N 1
ATOM 589 C CA . TYR A 1 83 ? -4.32200 61.57600 -33.30500 1.000 18.01159 76 TYR A CA 1
ATOM 590 C C . TYR A 1 83 ? -2.89700 61.16900 -33.66100 1.000 19.05824 76 TYR A C 1
ATOM 591 O O . TYR A 1 83 ? -1.96400 61.97700 -33.55600 1.000 19.44784 76 TYR A O 1
ATOM 600 N N . LEU A 1 84 ? -2.71000 59.91100 -34.06600 1.000 17.53146 77 LEU A N 1
ATOM 601 C CA . LEU A 1 84 ? -1.37700 59.45100 -34.46300 1.000 16.71780 77 LEU A CA 1
ATOM 602 C C . LEU A 1 84 ? -0.85300 60.25300 -35.64100 1.000 20.18344 77 LEU A C 1
ATOM 603 O O . LEU A 1 84 ? 0.35000 60.51800 -35.74400 1.000 20.80637 77 LEU A O 1
ATOM 608 N N . CYS A 1 85 ? -1.74200 60.64000 -36.55200 1.000 18.01775 78 CYS A N 1
ATOM 609 C CA . CYS A 1 85 ? -1.34300 61.51100 -37.65100 1.000 20.71461 78 CYS A CA 1
ATOM 610 C C . CYS A 1 85 ? -0.86400 62.85900 -37.14300 1.000 23.43811 78 CYS A C 1
ATOM 611 O O . CYS A 1 85 ? 0.10500 63.42500 -37.66900 1.000 27.42561 78 CYS A O 1
ATOM 614 N N . ASP A 1 86 ? -1.55500 63.40500 -36.14300 1.000 20.45763 79 ASP A N 1
ATOM 615 C CA . ASP A 1 86 ? -1.23800 64.73500 -35.64800 1.000 23.11834 79 ASP A CA 1
ATOM 616 C C . ASP A 1 86 ? 0.10500 64.76800 -34.93700 1.000 27.69706 79 ASP A C 1
ATOM 617 O O . ASP A 1 86 ? 0.84400 65.75300 -35.04700 1.000 30.15441 79 ASP A O 1
ATOM 622 N N . ILE A 1 87 ? 0.44200 63.72000 -34.18600 1.000 25.38893 80 ILE A N 1
ATOM 623 C CA . ILE A 1 87 ? 1.65800 63.79000 -33.38300 1.000 25.82723 80 ILE A CA 1
ATOM 624 C C . ILE A 1 87 ? 2.85400 63.11700 -34.04900 1.000 26.33821 80 ILE A C 1
ATOM 625 O O . ILE A 1 87 ? 3.99800 63.41100 -33.67000 1.000 30.89271 80 ILE A O 1
ATOM 630 N N . PHE A 1 88 ? 2.63600 62.24900 -35.03800 1.000 25.04939 81 PHE A N 1
ATOM 631 C CA . PHE A 1 88 ? 3.73600 61.56800 -35.71000 1.000 24.58421 81 PHE A CA 1
ATOM 632 C C . PHE A 1 88 ? 3.83200 61.83600 -37.20700 1.000 26.69280 81 PHE A C 1
ATOM 633 O O . PHE A 1 88 ? 4.86100 61.50200 -37.80000 1.000 31.32738 81 PHE A O 1
ATOM 641 N N . GLY A 1 89 ? 2.80800 62.41400 -37.84000 1.000 24.89690 82 GLY A N 1
ATOM 642 C CA . GLY A 1 89 ? 2.81900 62.50900 -39.28800 1.000 29.28773 82 GLY A CA 1
ATOM 643 C C . GLY A 1 89 ? 2.67700 63.89800 -39.88300 1.000 34.88724 82 GLY A C 1
ATOM 644 O O . GLY A 1 89 ? 2.34900 64.02500 -41.06700 1.000 34.85759 82 GLY A O 1
ATOM 645 N N . GLN A 1 90 ? 2.95200 64.94200 -39.09400 1.000 34.28172 83 GLN A N 1
ATOM 646 C CA . GLN A 1 90 ? 2.65800 66.31000 -39.52700 1.000 36.60844 83 GLN A CA 1
ATOM 647 C C . GLN A 1 90 ? 3.45000 66.71700 -40.76400 1.000 40.83067 83 GLN A C 1
ATOM 648 O O . GLN A 1 90 ? 2.94400 67.47600 -41.59900 1.000 45.94868 83 GLN A O 1
ATOM 651 N N . ASP A 1 91 ? 4.68800 66.24400 -40.90100 1.000 35.72827 84 ASP A N 1
ATOM 652 C CA . ASP A 1 91 ? 5.57300 66.68000 -41.97600 1.000 42.80924 84 ASP A CA 1
ATOM 653 C C . ASP A 1 91 ? 5.85700 65.56500 -42.98300 1.000 45.50429 84 ASP A C 1
ATOM 654 O O . ASP A 1 91 ? 6.91700 65.54500 -43.61100 1.000 47.72097 84 ASP A O 1
ATOM 656 N N . GLY A 1 92 ? 4.91400 64.64000 -43.15400 1.000 39.10601 85 GLY A N 1
ATOM 657 C CA . GLY A 1 92 ? 5.09800 63.52700 -44.06600 1.000 37.05303 85 GLY A CA 1
ATOM 658 C C . GLY A 1 92 ? 3.97700 63.36700 -45.07400 1.000 32.29220 85 GLY A C 1
ATOM 659 O O . GLY A 1 92 ? 3.11900 64.24400 -45.19600 1.000 37.93821 85 GLY A O 1
ATOM 660 N N . ASP A 1 93 ? 3.96900 62.23700 -45.79000 1.000 39.75105 86 ASP A N 1
ATOM 661 C CA . ASP A 1 93 ? 3.02400 61.99700 -46.87700 1.000 36.70516 86 ASP A CA 1
ATOM 662 C C . ASP A 1 93 ? 1.58800 61.82400 -46.40000 1.000 35.24093 86 ASP A C 1
ATOM 663 O O . ASP A 1 93 ? 0.67600 61.80000 -47.23500 1.000 35.04053 86 ASP A O 1
ATOM 668 N N . PHE A 1 94 ? 1.37000 61.67600 -45.09600 1.000 27.10394 87 PHE A N 1
ATOM 669 C CA . PHE A 1 94 ? 0.04700 61.42600 -44.53900 1.000 27.11944 87 PHE A CA 1
ATOM 670 C C . PHE A 1 94 ? -0.45400 62.61500 -43.73200 1.000 26.81399 87 PHE A C 1
ATOM 671 O O . PHE A 1 94 ? -1.42700 62.48400 -42.97600 1.000 26.12589 87 PHE A O 1
ATOM 679 N N . SER A 1 95 ? 0.18000 63.77600 -43.89700 1.000 26.59095 88 SER A N 1
ATOM 680 C CA . SER A 1 95 ? -0.07700 64.93100 -43.04800 1.000 27.30558 88 SER A CA 1
ATOM 681 C C . SER A 1 95 ? -1.51700 65.41800 -43.16600 1.000 24.50577 88 SER A C 1
ATOM 682 O O . SER A 1 95 ? -2.10400 65.43300 -44.25600 1.000 26.65055 88 SER A O 1
ATOM 685 N N . LEU A 1 96 ? -2.07300 65.84400 -42.03000 1.000 25.72515 89 LEU A N 1
ATOM 686 C CA . LEU A 1 96 ? -3.40600 66.43000 -41.97000 1.000 23.86156 89 LEU A CA 1
ATOM 687 C C . LEU A 1 96 ? -3.36600 67.90700 -41.58700 1.000 26.26548 89 LEU A C 1
ATOM 688 O O . LEU A 1 96 ? -4.34800 68.44000 -41.05700 1.000 26.95011 89 LEU A O 1
ATOM 693 N N . LYS A 1 97 ? -2.23900 68.58300 -41.84400 1.000 28.74199 90 LYS A N 1
ATOM 694 C CA . LYS A 1 97 ? -2.08600 69.97200 -41.41900 1.000 29.10173 90 LYS A CA 1
ATOM 695 C C . LYS A 1 97 ? -3.06300 70.90200 -42.12800 1.000 29.43033 90 LYS A C 1
ATOM 696 O O . LYS A 1 97 ? -3.52100 71.88500 -41.53400 1.000 35.86303 90 LYS A O 1
ATOM 698 N N . ASP A 1 98 ? -3.39500 70.61400 -43.37600 1.000 28.41389 91 ASP A N 1
ATOM 699 C CA . ASP A 1 98 ? -4.26900 71.51000 -44.12600 1.000 27.47061 91 ASP A CA 1
ATOM 700 C C . ASP A 1 98 ? -5.72600 71.25900 -43.75000 1.000 27.15034 91 ASP A C 1
ATOM 701 O O . ASP A 1 98 ? -6.16800 70.10500 -43.75200 1.000 24.53558 91 ASP A O 1
ATOM 706 N N . PRO A 1 99 ? -6.49700 72.30500 -43.44500 1.000 25.19714 92 PRO A N 1
ATOM 707 C CA . PRO A 1 99 ? -7.86100 72.09000 -42.92400 1.000 25.04442 92 PRO A CA 1
ATOM 708 C C . PRO A 1 99 ? -8.79400 71.36800 -43.88000 1.000 22.83583 92 PRO A C 1
ATOM 709 O O . PRO A 1 99 ? -9.59800 70.53900 -43.42900 1.000 21.45804 92 PRO A O 1
ATOM 713 N N . LYS A 1 100 ? -8.74900 71.67000 -45.18000 1.000 21.46690 93 LYS A N 1
ATOM 714 C CA . LYS A 1 100 ? -9.64300 70.95800 -46.08700 1.000 20.25039 93 LYS A CA 1
ATOM 715 C C . LYS A 1 100 ? -9.19800 69.52000 -46.28100 1.000 20.91494 93 LYS A C 1
ATOM 716 O O . LYS A 1 100 ? -10.03900 68.62700 -46.39800 1.000 20.52100 93 LYS A O 1
ATOM 722 N N . GLN A 1 101 ? -7.88200 69.27400 -46.31100 1.000 22.46963 94 GLN A N 1
ATOM 723 C CA . GLN A 1 101 ? -7.39400 67.90200 -46.41100 1.000 22.36496 94 GLN A CA 1
ATOM 724 C C . GLN A 1 101 ? -7.76700 67.09300 -45.17800 1.000 19.88964 94 GLN A C 1
ATOM 725 O O . GLN A 1 101 ? -8.18500 65.93200 -45.29400 1.000 20.42173 94 GLN A O 1
ATOM 731 N N . ARG A 1 102 ? -7.62800 67.69000 -43.99600 1.000 17.83443 95 ARG A N 1
ATOM 732 C CA . ARG A 1 102 ? -8.07500 67.02300 -42.77700 1.000 19.40839 95 ARG A CA 1
ATOM 733 C C . ARG A 1 102 ? -9.55500 66.66500 -42.86000 1.000 18.39959 95 ARG A C 1
ATOM 734 O O . ARG A 1 102 ? -9.94500 65.53900 -42.52800 1.000 17.51053 95 ARG A O 1
ATOM 742 N N . ALA A 1 103 ? -10.38300 67.59100 -43.35700 1.000 17.01381 96 ALA A N 1
ATOM 743 C CA . ALA A 1 103 ? -11.82000 67.34500 -43.42200 1.000 16.22954 96 ALA A CA 1
ATOM 744 C C . ALA A 1 103 ? -12.15700 66.27600 -44.46300 1.000 16.17399 96 ALA A C 1
ATOM 745 O O . ALA A 1 103 ? -13.04300 65.44400 -44.23800 1.000 15.13180 96 ALA A O 1
ATOM 747 N N . ARG A 1 104 ? -11.46100 66.26700 -45.60500 1.000 15.60655 97 ARG A N 1
ATOM 748 C CA . ARG A 1 104 ? -11.65800 65.20400 -46.59600 1.000 16.44748 97 ARG A CA 1
ATOM 749 C C . ARG A 1 104 ? -11.37500 63.82600 -46.00300 1.000 14.08605 97 ARG A C 1
ATOM 750 O O . ARG A 1 104 ? -12.12700 62.86500 -46.22300 1.000 16.25974 97 ARG A O 1
ATOM 758 N N . VAL A 1 105 ? -10.26600 63.71600 -45.26800 1.000 16.60875 98 VAL A N 1
ATOM 759 C CA . VAL A 1 105 ? -9.88600 62.45500 -44.65500 1.000 15.26345 98 VAL A CA 1
ATOM 760 C C . VAL A 1 105 ? -10.86900 62.09500 -43.54700 1.000 12.55998 98 VAL A C 1
ATOM 761 O O . VAL A 1 105 ? -11.37900 60.96900 -43.49100 1.000 15.02877 98 VAL A O 1
ATOM 765 N N . HIS A 1 106 ? -11.18400 63.06300 -42.67600 1.000 14.13765 99 HIS A N 1
ATOM 766 C CA . HIS A 1 106 ? -12.13600 62.80700 -41.59900 1.000 12.89729 99 HIS A CA 1
ATOM 767 C C . HIS A 1 106 ? -13.49100 62.38200 -42.15700 1.000 14.39821 99 HIS A C 1
ATOM 768 O O . HIS A 1 106 ? -14.13800 61.47300 -41.62200 1.000 14.16263 99 HIS A O 1
ATOM 775 N N . ASN A 1 107 ? -13.91700 62.99500 -43.26600 1.000 13.46156 100 ASN A N 1
ATOM 776 C CA . ASN A 1 107 ? -15.19100 62.62600 -43.87200 1.000 13.09432 100 ASN A CA 1
ATOM 777 C C . ASN A 1 107 ? -15.23900 61.14400 -44.24300 1.000 11.36271 100 ASN A C 1
ATOM 778 O O . ASN A 1 107 ? -16.27100 60.48900 -44.06100 1.000 12.98408 100 ASN A O 1
ATOM 783 N N . ARG A 1 108 ? -14.15000 60.60700 -44.80000 1.000 11.75660 101 ARG A N 1
ATOM 784 C CA . ARG A 1 108 ? -14.13300 59.18900 -45.14700 1.000 13.59588 101 ARG A CA 1
ATOM 785 C C . ARG A 1 108 ? -13.92400 58.28800 -43.93600 1.000 12.71599 101 ARG A C 1
ATOM 786 O O . ARG A 1 108 ? -14.36500 57.13600 -43.96500 1.000 13.31299 101 ARG A O 1
ATOM 794 N N . LEU A 1 109 ? -13.23900 58.76600 -42.89400 1.000 13.75364 102 LEU A N 1
ATOM 795 C CA . LEU A 1 109 ? -13.21200 58.00400 -41.63500 1.000 12.56942 102 LEU A CA 1
ATOM 796 C C . LEU A 1 109 ? -14.62300 57.85000 -41.07900 1.000 12.25749 102 LEU A C 1
ATOM 797 O O . LEU A 1 109 ? -15.02100 56.75600 -40.64400 1.000 12.91353 102 LEU A O 1
ATOM 802 N N . CYS A 1 110 ? -15.40100 58.93900 -41.10000 1.000 12.01294 103 CYS A N 1
ATOM 803 C CA . CYS A 1 110 ? -16.79500 58.87400 -40.66400 1.000 12.04844 103 CYS A CA 1
ATOM 804 C C . CYS A 1 110 ? -17.60000 57.89300 -41.51200 1.000 10.85759 103 CYS A C 1
ATOM 805 O O . CYS A 1 110 ? -18.42700 57.14600 -40.98100 1.000 13.14023 103 CYS A O 1
ATOM 808 N N . PHE A 1 111 ? -17.37400 57.88200 -42.83300 1.000 11.55576 104 PHE A N 1
ATOM 809 C CA . PHE A 1 111 ? -18.04700 56.89600 -43.67300 1.000 13.72887 104 PHE A CA 1
ATOM 810 C C . PHE A 1 111 ? -17.72700 55.48400 -43.21400 1.000 13.77664 104 PHE A C 1
ATOM 811 O O . PHE A 1 111 ? -18.61700 54.63600 -43.12900 1.000 13.95896 104 PHE A O 1
ATOM 819 N N . ASN A 1 112 ? -16.46000 55.21400 -42.89900 1.000 13.10974 105 ASN A N 1
ATOM 820 C CA . ASN A 1 112 ? -16.14400 53.87000 -42.43100 1.000 13.13163 105 ASN A CA 1
ATOM 821 C C . ASN A 1 112 ? -16.82400 53.58300 -41.10000 1.000 13.20879 105 ASN A C 1
ATOM 822 O O . ASN A 1 112 ? -17.46900 52.54200 -40.93300 1.000 14.22481 105 ASN A O 1
ATOM 827 N N . ASN A 1 113 ? -16.69100 54.49800 -40.13900 1.000 12.68599 106 ASN A N 1
ATOM 828 C CA . ASN A 1 113 ? -17.18100 54.22100 -38.79100 1.000 13.45740 106 ASN A CA 1
ATOM 829 C C . ASN A 1 113 ? -18.69800 54.10800 -38.76100 1.000 13.24821 106 ASN A C 1
ATOM 830 O O . ASN A 1 113 ? -19.24600 53.21300 -38.09900 1.000 16.20545 106 ASN A O 1
ATOM 835 N N . ALA A 1 114 ? -19.39400 54.98900 -39.48400 1.000 13.41881 107 ALA A N 1
ATOM 836 C CA . ALA A 1 114 ? -20.84100 55.10200 -39.36300 1.000 16.55608 107 ALA A CA 1
ATOM 837 C C . ALA A 1 114 ? -21.61200 54.34900 -40.44100 1.000 16.30467 107 ALA A C 1
ATOM 838 O O . ALA A 1 114 ? -22.83100 54.17200 -40.29500 1.000 19.75806 107 ALA A O 1
ATOM 840 N N . VAL A 1 115 ? -20.94900 53.90000 -41.50800 1.000 14.97137 108 VAL A N 1
ATOM 841 C CA . VAL A 1 115 ? -21.64100 53.22800 -42.60700 1.000 14.57764 108 VAL A CA 1
ATOM 842 C C . VAL A 1 115 ? -21.03500 51.85000 -42.85100 1.000 14.54491 108 VAL A C 1
ATOM 843 O O . VAL A 1 115 ? -21.66300 50.83000 -42.54000 1.000 15.24199 108 VAL A O 1
ATOM 847 N N . LEU A 1 116 ? -19.82200 51.79900 -43.41100 1.000 14.69376 109 LEU A N 1
ATOM 848 C CA . LEU A 1 116 ? -19.26100 50.51600 -43.82000 1.000 14.87678 109 LEU A CA 1
ATOM 849 C C . LEU A 1 116 ? -19.05200 49.58200 -42.63000 1.000 16.08555 109 LEU A C 1
ATOM 850 O O . LEU A 1 116 ? -19.51000 48.43200 -42.65000 1.000 16.45832 109 LEU A O 1
ATOM 855 N N . PHE A 1 117 ? -18.37300 50.05200 -41.57700 1.000 14.86851 110 PHE A N 1
ATOM 856 C CA . PHE A 1 117 ? -18.13700 49.16400 -40.43800 1.000 16.05553 110 PHE A CA 1
ATOM 857 C C . PHE A 1 117 ? -19.44100 48.77800 -39.75900 1.000 16.30167 110 PHE A C 1
ATOM 858 O O . PHE A 1 117 ? -19.59600 47.64100 -39.31200 1.000 16.79501 110 PHE A O 1
ATOM 866 N N . GLN A 1 118 ? -20.38700 49.71700 -39.63700 1.000 14.72062 111 GLN A N 1
ATOM 867 C CA . GLN A 1 118 ? -21.65400 49.37100 -38.99600 1.000 16.48353 111 GLN A CA 1
ATOM 868 C C . GLN A 1 118 ? -22.35100 48.24100 -39.73400 1.000 17.82348 111 GLN A C 1
ATOM 869 O O . GLN A 1 118 ? -22.87100 47.31100 -39.10900 1.000 20.20162 111 GLN A O 1
ATOM 875 N N . ARG A 1 119 ? -22.37100 48.29900 -41.06600 1.000 16.77653 112 ARG A N 1
ATOM 876 C CA . ARG A 1 119 ? -23.12600 47.32200 -41.83700 1.000 17.22288 112 ARG A CA 1
ATOM 877 C C . ARG A 1 119 ? -22.41500 45.98200 -41.89400 1.000 20.10778 112 ARG A C 1
ATOM 878 O O . ARG A 1 119 ? -23.05800 44.92900 -41.81600 1.000 21.70093 112 ARG A O 1
ATOM 886 N N . GLU A 1 120 ? -21.10000 45.99400 -41.97800 1.000 16.46455 113 GLU A N 1
ATOM 887 C CA . GLU A 1 120 ? -20.43700 44.70400 -42.02800 1.000 19.07796 113 GLU A CA 1
ATOM 888 C C . GLU A 1 120 ? -20.38400 44.03800 -40.65800 1.000 21.04888 113 GLU A C 1
ATOM 889 O O . GLU A 1 120 ? -20.48300 42.81000 -40.57900 1.000 22.98615 113 GLU A O 1
ATOM 895 N N . SER A 1 121 ? -20.26000 44.80800 -39.57300 1.000 18.91289 114 SER A N 1
ATOM 896 C CA . SER A 1 121 ? -20.18400 44.17100 -38.26100 1.000 19.52356 114 SER A CA 1
ATOM 897 C C . SER A 1 121 ? -21.51400 43.54000 -37.86900 1.000 24.52951 114 SER A C 1
ATOM 898 O O . SER A 1 121 ? -21.52700 42.54200 -37.14600 1.000 25.01582 114 SER A O 1
ATOM 901 N N . ILE A 1 122 ? -22.63300 44.07600 -38.35700 1.000 20.06863 115 ILE A N 1
ATOM 902 C CA . ILE A 1 122 ? -23.92400 43.43000 -38.12700 1.000 27.04331 115 ILE A CA 1
ATOM 903 C C . ILE A 1 122 ? -23.91000 42.02200 -38.70900 1.000 27.92931 115 ILE A C 1
ATOM 904 O O . ILE A 1 122 ? -24.32400 41.05100 -38.06200 1.000 28.00200 115 ILE A O 1
ATOM 909 N N . VAL A 1 123 ? -23.39700 41.88800 -39.93300 1.000 24.79552 116 VAL A N 1
ATOM 910 C CA . VAL A 1 123 ? -23.36500 40.5860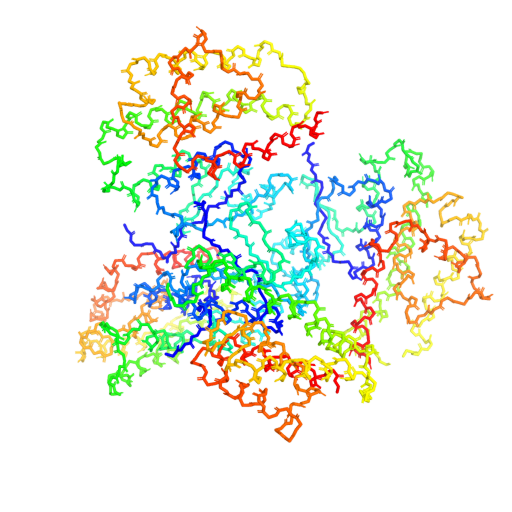0 -40.59000 1.000 28.77865 116 VAL A CA 1
ATOM 911 C C . VAL A 1 123 ? -22.36400 39.66000 -39.90300 1.000 31.66110 116 VAL A C 1
ATOM 912 O O . VAL A 1 123 ? -22.68100 38.50600 -39.58600 1.000 33.36818 116 VAL A O 1
ATOM 916 N N . MET A 1 124 ? -21.14900 40.15100 -39.64400 1.000 26.11137 117 MET A N 1
ATOM 917 C CA . MET A 1 124 ? -20.10200 39.28400 -39.10600 1.000 28.03968 117 MET A CA 1
ATOM 918 C C . MET A 1 124 ? -20.39800 38.87300 -37.66500 1.000 39.22442 117 MET A C 1
ATOM 919 O O . MET A 1 124 ? -20.28800 37.69000 -37.32200 1.000 35.39689 117 MET A O 1
ATOM 924 N N . ARG A 1 125 ? -20.76600 39.83500 -36.80200 1.000 36.88400 118 ARG A N 1
ATOM 925 C CA . ARG A 1 125 ? -21.12400 39.49300 -35.42400 1.000 37.40914 118 ARG A CA 1
ATOM 926 C C . ARG A 1 125 ? -22.26400 38.48700 -35.38400 1.000 39.48098 118 ARG A C 1
ATOM 927 O O . ARG A 1 125 ? -22.27300 37.58000 -34.54300 1.000 45.16904 118 ARG A O 1
ATOM 935 N N . GLY A 1 126 ? -23.25200 38.65100 -36.26400 1.000 38.00327 119 GLY A N 1
ATOM 936 C CA . GLY A 1 126 ? -24.36000 37.71100 -36.29600 1.000 41.03648 119 GLY A CA 1
ATOM 937 C C . GLY A 1 126 ? -23.91900 36.30900 -36.66500 1.000 44.54536 119 GLY A C 1
ATOM 938 O O . GLY A 1 126 ? -24.44300 35.32400 -36.14000 1.000 45.23305 119 GLY A O 1
ATOM 939 N N . LEU A 1 127 ? -22.94000 36.20200 -37.55200 1.000 41.10985 120 LEU A N 1
ATOM 940 C CA . LEU A 1 127 ? -22.43200 34.86600 -37.95500 1.000 36.07330 120 LEU A CA 1
ATOM 941 C C . LEU A 1 127 ? -21.62000 34.26300 -36.80500 1.000 42.12870 120 LEU A C 1
ATOM 942 O O . LEU A 1 127 ? -21.83300 33.09600 -36.48800 1.000 46.41008 120 LEU A O 1
ATOM 947 N N . ILE A 1 128 ? -20.73600 35.03700 -36.19100 1.000 35.45603 121 ILE A N 1
ATOM 948 C CA . ILE A 1 128 ? -19.93600 34.55900 -35.03000 1.000 43.72268 121 ILE A CA 1
ATOM 949 C C . ILE A 1 128 ? -20.86600 34.11600 -33.88900 1.000 51.16763 121 ILE A C 1
ATOM 950 O O . ILE A 1 128 ? -20.67600 32.99300 -33.39000 1.000 53.07522 121 ILE A O 1
ATOM 952 N N . ASN A 1 129 ? -21.85100 34.93800 -33.51200 1.000 46.95232 122 ASN A N 1
ATOM 953 C CA . ASN A 1 129 ? -22.73300 34.60300 -32.36500 1.000 49.24700 122 ASN A CA 1
ATOM 954 C C . ASN A 1 129 ? -23.80500 33.59400 -32.79500 1.000 50.35272 122 ASN A C 1
ATOM 955 O O . ASN A 1 129 ? -24.56100 33.16900 -31.90900 1.000 55.86816 122 ASN A O 1
ATOM 960 N N . ARG A 1 130 ? -23.89300 33.27600 -34.08400 1.000 47.97351 123 ARG A N 1
ATOM 961 C CA . ARG A 1 130 ? -24.88400 32.31500 -34.64800 1.000 47.42469 123 ARG A CA 1
ATOM 962 C C . ARG A 1 130 ? -26.31500 32.86600 -34.68400 1.000 57.43494 123 ARG A C 1
ATOM 963 O O . ARG A 1 130 ? -27.22900 32.04400 -34.87300 1.000 59.13352 123 ARG A O 1
ATOM 965 N N . SER A 1 131 ? -26.51900 34.18200 -34.57700 1.000 54.30284 124 SER A N 1
ATOM 966 C CA . SER A 1 131 ? -27.88000 34.74900 -34.75800 1.000 55.10682 124 SER A CA 1
ATOM 967 C C . SER A 1 131 ? -28.36000 34.45800 -36.18200 1.000 60.24802 124 SER A C 1
ATOM 968 O O . SER A 1 131 ? -29.54500 34.19100 -36.35800 1.000 59.63805 124 SER A O 1
ATOM 970 N N . ILE A 1 132 ? -27.45600 34.54500 -37.16400 1.000 60.88786 125 ILE A N 1
ATOM 971 C CA . ILE A 1 132 ? -27.84100 34.33900 -38.59100 1.000 52.05194 125 ILE A CA 1
ATOM 972 C C . ILE A 1 132 ? -27.11800 33.09700 -39.11500 1.000 60.50500 125 ILE A C 1
ATOM 973 O O . ILE A 1 132 ? -26.00000 32.82900 -38.64000 1.000 55.58613 125 ILE A O 1
ATOM 975 N N . VAL A 1 133 ? -27.73600 32.37900 -40.05600 1.000 63.00062 126 VAL A N 1
ATOM 976 C CA . VAL A 1 133 ? -27.10200 31.17800 -40.67400 1.000 57.78573 126 VAL A CA 1
ATOM 977 C C . VAL A 1 133 ? -27.71500 30.93900 -42.05400 1.000 57.08170 126 VAL A C 1
ATOM 978 O O . VAL A 1 133 ? -26.93600 30.83600 -43.01000 1.000 65.43366 126 VAL A O 1
ATOM 980 N N . LEU A 1 135 ? -27.22500 33.31900 -45.39000 1.000 59.74053 128 LEU A N 1
ATOM 981 C CA . LEU A 1 135 ? -26.96800 34.68800 -45.83700 1.000 58.37323 128 LEU A CA 1
ATOM 982 C C . LEU A 1 135 ? -27.92200 35.02700 -46.97700 1.000 58.07581 128 LEU A C 1
ATOM 983 O O . LEU A 1 135 ? -27.58200 34.97100 -48.16100 1.000 63.49339 128 LEU A O 1
ATOM 988 N N . GLU A 1 136 ? -29.14400 35.39500 -46.60300 1.000 62.31213 129 GLU A N 1
ATOM 989 C CA . GLU A 1 136 ? -30.09700 35.86800 -47.59400 1.000 63.16688 129 GLU A CA 1
ATOM 990 C C . GLU A 1 136 ? -29.61300 37.18300 -48.19200 1.000 64.48961 129 GLU A C 1
ATOM 991 O O . GLU A 1 136 ? -28.83600 37.92200 -47.58000 1.000 59.31616 129 GLU A O 1
ATOM 993 N N . ASP A 1 137 ? -30.07600 37.47000 -49.41300 1.000 65.45628 130 ASP A N 1
ATOM 994 C CA . ASP A 1 137 ? -29.71600 38.72200 -50.07000 1.000 59.92967 130 ASP A CA 1
ATOM 995 C C . ASP A 1 137 ? -30.11900 39.93800 -49.24800 1.000 57.03568 130 ASP A C 1
ATOM 996 O O . ASP A 1 137 ? -29.55300 41.02000 -49.44100 1.000 57.45230 130 ASP A O 1
ATOM 998 N N . HIS A 1 138 ? -31.08000 39.78200 -48.33400 1.000 55.58280 131 HIS A N 1
ATOM 999 C CA . HIS A 1 138 ? -31.47200 40.89000 -47.47100 1.000 52.90031 131 HIS A CA 1
ATOM 1000 C C . HIS A 1 138 ? -30.31300 41.34600 -46.59400 1.000 49.70017 131 HIS A C 1
ATOM 1001 O O . HIS A 1 138 ? -30.15200 42.54600 -46.34600 1.000 52.24488 131 HIS A O 1
ATOM 1003 N N . HIS A 1 139 ? -29.48700 40.40500 -46.12100 1.000 52.65694 132 HIS A N 1
ATOM 1004 C CA . HIS A 1 139 ? -28.40600 40.76400 -45.20400 1.000 50.78476 132 HIS A CA 1
ATOM 1005 C C . HIS A 1 139 ? -27.32500 41.59200 -45.88500 1.000 40.94688 132 HIS A C 1
ATOM 1006 O O . HIS A 1 139 ? -26.72600 42.46600 -45.24800 1.000 37.75327 132 HIS A O 1
ATOM 1013 N N . LEU A 1 140 ? -27.05200 41.32800 -47.16100 1.000 38.03673 133 LEU A N 1
ATOM 1014 C CA . LEU A 1 140 ? -25.91700 41.93400 -47.84300 1.000 31.33895 133 LEU A CA 1
ATOM 1015 C C . LEU A 1 140 ? -26.27500 43.19100 -48.62500 1.000 25.99929 133 LEU A C 1
ATOM 1016 O O . LEU A 1 140 ? -25.36600 43.87300 -49.11000 1.000 27.20856 133 LEU A O 1
ATOM 1021 N N . LYS A 1 141 ? -27.55800 43.50600 -48.77000 1.000 27.76000 134 LYS A N 1
ATOM 1022 C CA . LYS A 1 141 ? -27.93400 44.73000 -49.47400 1.000 30.69109 134 LYS A CA 1
ATOM 1023 C C . LYS A 1 141 ? -27.30400 45.97500 -48.85700 1.000 21.83111 134 LYS A C 1
ATOM 1024 O O . LYS A 1 141 ? -26.74400 46.78800 -49.61300 1.000 23.45908 134 LYS A O 1
ATOM 1027 N N . PRO A 1 142 ? -27.33900 46.19200 -47.53200 1.000 24.49738 135 PRO A N 1
ATOM 1028 C CA . PRO A 1 142 ? -26.68100 47.40100 -47.00000 1.000 21.87387 135 PRO A CA 1
ATOM 1029 C C . PRO A 1 142 ? -25.19100 47.45200 -47.29700 1.000 21.27143 135 PRO A C 1
ATOM 1030 O O . PRO A 1 142 ? -24.65800 48.53300 -47.58100 1.000 21.11892 135 PRO A O 1
ATOM 1034 N N . VAL A 1 143 ? -24.49600 46.31000 -47.24400 1.000 22.55024 136 VAL A N 1
ATOM 1035 C CA . VAL A 1 143 ? -23.07900 46.29300 -47.59600 1.000 18.89116 136 VAL A CA 1
ATOM 1036 C C . VAL A 1 143 ? -22.89000 46.67100 -49.06100 1.000 18.39625 136 VAL A C 1
ATOM 1037 O O . VAL A 1 143 ? -22.00100 47.45400 -49.41100 1.000 19.28956 136 VAL A O 1
ATOM 1041 N N . GLN A 1 144 ? -23.73300 46.13000 -49.94300 1.000 22.48999 137 GLN A N 1
ATOM 1042 C CA . GLN A 1 144 ? -23.58700 46.43300 -51.35900 1.000 21.92368 137 GLN A CA 1
ATOM 1043 C C . GLN A 1 144 ? -23.87600 47.89800 -51.65000 1.000 17.43259 137 GLN A C 1
ATOM 1044 O O . GLN A 1 144 ? -23.23400 48.49000 -52.52500 1.000 19.48232 137 GLN A O 1
ATOM 1050 N N . GLU A 1 145 ? -24.79600 48.50700 -50.89400 1.000 20.05591 138 GLU A N 1
ATOM 1051 C CA . GLU A 1 145 ? -25.03200 49.94300 -51.01400 1.000 20.82260 138 GLU A CA 1
ATOM 1052 C C . GLU A 1 145 ? -23.80600 50.74300 -50.58100 1.000 18.53717 138 GLU A C 1
ATOM 1053 O O . GLU A 1 145 ? -23.47000 51.76000 -51.20200 1.000 19.83461 138 GLU A O 1
ATOM 1057 N N . ALA A 1 146 ? -23.10300 50.26900 -49.54300 1.000 17.32782 139 ALA A N 1
ATOM 1058 C CA . ALA A 1 146 ? -21.86800 50.92200 -49.13400 1.000 16.19267 139 ALA A CA 1
ATOM 1059 C C . ALA A 1 146 ? -20.79600 50.78000 -50.20200 1.000 15.92191 139 ALA A C 1
ATOM 1060 O O . ALA A 1 146 ? -20.03700 51.72100 -50.45300 1.000 17.46174 139 ALA A O 1
ATOM 1062 N N . TYR A 1 147 ? -20.72500 49.60200 -50.84900 1.000 18.43068 140 TYR A N 1
ATOM 1063 C CA . TYR A 1 147 ? -19.82800 49.42400 -51.98800 1.000 18.87403 140 TYR A CA 1
ATOM 1064 C C . TYR A 1 147 ? -20.14400 50.42800 -53.08700 1.000 15.13583 140 TYR A C 1
ATOM 1065 O O . TYR A 1 147 ? -19.23200 51.01800 -53.67900 1.000 16.88553 140 TYR A O 1
ATOM 1074 N N . ASP A 1 148 ? -21.44100 50.64600 -53.35600 1.000 19.70255 141 ASP A N 1
ATOM 1075 C CA . ASP A 1 148 ? -21.83100 51.61000 -54.38000 1.000 19.37055 141 ASP A CA 1
ATOM 1076 C C . ASP A 1 148 ? -21.30500 53.00200 -54.05500 1.000 18.89349 141 ASP A C 1
ATOM 1077 O O . ASP A 1 148 ? -20.86400 53.73200 -54.94700 1.000 19.71900 141 ASP A O 1
ATOM 1082 N N . CYS A 1 149 ? -21.34700 53.39500 -52.77900 1.000 16.76559 142 CYS A N 1
ATOM 1083 C CA . CYS A 1 149 ? -20.83300 54.71000 -52.41800 1.000 16.46296 142 CYS A CA 1
ATOM 1084 C C . CYS A 1 149 ? -19.32800 54.75100 -52.59200 1.000 14.67472 142 CYS A C 1
ATOM 1085 O O . CYS A 1 149 ? -18.77800 55.70200 -53.15400 1.000 15.96240 142 CYS A O 1
ATOM 1088 N N . LEU A 1 150 ? -18.64100 53.70800 -52.10400 1.000 16.82814 143 LEU A N 1
ATOM 1089 C CA . LEU A 1 150 ? -17.19900 53.64200 -52.24700 1.000 17.15458 143 LEU A CA 1
ATOM 1090 C C . LEU A 1 150 ? -16.79000 53.72300 -53.71300 1.000 15.84809 143 LEU A C 1
ATOM 1091 O O . LEU A 1 150 ? -15.81300 54.39000 -54.05100 1.000 16.86839 143 LEU A O 1
ATOM 1096 N N . GLU A 1 151 ? -17.55600 53.07200 -54.59400 1.000 16.76457 144 GLU A N 1
ATOM 1097 C CA . GLU A 1 151 ? -17.26500 53.11300 -56.02800 1.000 19.36316 144 GLU A CA 1
ATOM 1098 C C . GLU A 1 151 ? -17.36300 54.53600 -56.58500 1.000 19.68078 144 GLU A C 1
ATOM 1099 O O . GLU A 1 151 ? -16.56100 54.93000 -57.44000 1.000 21.41256 144 GLU A O 1
ATOM 1105 N N . VAL A 1 152 ? -18.33100 55.32600 -56.10100 1.000 16.95863 145 VAL A N 1
ATOM 1106 C CA . VAL A 1 152 ? -18.41100 56.73700 -56.48600 1.000 17.85814 145 VAL A CA 1
ATOM 1107 C C . VAL A 1 152 ? -17.18000 57.49700 -55.99900 1.000 18.73433 145 VAL A C 1
ATOM 1108 O O . VAL A 1 152 ? -16.57000 58.27300 -56.74300 1.000 19.02734 145 VAL A O 1
ATOM 1112 N N . TYR A 1 153 ? -16.80200 57.30200 -54.72800 1.000 16.99532 146 TYR A N 1
ATOM 1113 C CA . TYR A 1 153 ? -15.63500 58.01400 -54.21500 1.000 16.14002 146 TYR A CA 1
ATOM 1114 C C . TYR A 1 153 ? -14.39200 57.70700 -55.04300 1.000 16.74665 146 TYR A C 1
ATOM 1115 O O . TYR A 1 153 ? -13.60000 58.60500 -55.33000 1.000 18.91026 146 TYR A O 1
ATOM 1124 N N . LEU A 1 154 ? -14.21600 56.44700 -55.43800 1.000 17.68400 147 LEU A N 1
ATOM 1125 C CA . LEU A 1 154 ? -13.00900 56.03800 -56.14500 1.000 17.22209 147 LEU A CA 1
ATOM 1126 C C . LEU A 1 154 ? -13.09800 56.31000 -57.63500 1.000 21.84057 147 LEU A C 1
ATOM 1127 O O . LEU A 1 154 ? -12.09800 56.14500 -58.34400 1.000 23.42984 147 LEU A O 1
ATOM 1132 N N . THR A 1 155 ? -14.27200 56.72100 -58.11000 1.000 20.48073 148 THR A N 1
ATOM 1133 C CA . THR A 1 155 ? -14.38400 57.30000 -59.44100 1.000 22.63985 148 THR A CA 1
ATOM 1134 C C . THR A 1 155 ? -13.89800 58.74300 -59.44900 1.000 24.92856 148 THR A C 1
ATOM 1135 O O . THR A 1 155 ? -13.22900 59.17100 -60.39400 1.000 28.87861 148 THR A O 1
ATOM 1139 N N . ASN A 1 156 ? -14.19100 59.49900 -58.39200 1.000 21.13702 149 ASN A N 1
ATOM 1140 C CA . ASN A 1 156 ? -13.81700 60.90200 -58.33400 1.000 22.18372 149 ASN A CA 1
ATOM 1141 C C . ASN A 1 156 ? -12.39400 61.14600 -57.84300 1.000 25.84614 149 ASN A C 1
ATOM 1142 O O . ASN A 1 156 ? -11.84300 62.22100 -58.11000 1.000 28.10701 149 ASN A O 1
ATOM 1147 N N . SER A 1 157 ? -11.78800 60.20200 -57.12500 1.000 23.65200 150 SER A N 1
ATOM 1148 C CA . SER A 1 157 ? -10.38400 60.34700 -56.76600 1.000 24.30274 150 SER A CA 1
ATOM 1149 C C . SER A 1 157 ? -9.73400 58.97200 -56.77300 1.000 20.74246 150 SER A C 1
ATOM 1150 O O . SER A 1 157 ? -10.41300 57.94200 -56.72100 1.000 22.76760 150 SER A O 1
ATOM 1153 N N . LYS A 1 158 ? -8.40100 58.96500 -56.84200 1.000 21.40196 151 LYS A N 1
ATOM 1154 C CA . LYS A 1 158 ? -7.70200 57.69900 -57.04300 1.000 20.27667 151 LYS A CA 1
ATOM 1155 C C . LYS A 1 158 ? -7.76600 56.81900 -55.79600 1.000 19.55792 151 LYS A C 1
ATOM 1156 O O . LYS A 1 158 ? -7.90100 55.59400 -55.90000 1.000 21.48399 151 LYS A O 1
ATOM 1161 N N . PHE A 1 159 ? -7.67800 57.43000 -54.62000 1.000 20.88206 152 PHE A N 1
ATOM 1162 C CA . PHE A 1 159 ? -7.85300 56.77200 -53.32900 1.000 19.32271 152 PHE A CA 1
ATOM 1163 C C . PHE A 1 159 ? -9.11700 57.33500 -52.68300 1.000 22.32733 152 PHE A C 1
ATOM 1164 O O . PHE A 1 159 ? -9.79900 58.18500 -53.26300 1.000 21.23738 152 PHE A O 1
ATOM 1172 N N . VAL A 1 160 ? -9.44700 56.85600 -51.47800 1.000 17.16579 153 VAL A N 1
ATOM 1173 C CA . VAL A 1 160 ? -10.81800 57.08100 -51.00200 1.000 16.71205 153 VAL A CA 1
ATOM 1174 C C . VAL A 1 160 ? -11.10000 58.56000 -50.72100 1.000 17.37429 153 VAL A C 1
ATOM 1175 O O . VAL A 1 160 ? -12.24800 59.00900 -50.86800 1.000 18.59376 153 VAL A O 1
ATOM 1179 N N . ALA A 1 161 ? -10.09800 59.34200 -50.31300 1.000 17.21122 154 ALA A N 1
ATOM 1180 C CA . ALA A 1 161 ? -10.32400 60.72100 -49.88500 1.000 17.16411 154 ALA A CA 1
ATOM 1181 C C . ALA A 1 161 ? -9.78100 61.75800 -50.85400 1.000 22.23217 154 ALA A C 1
ATOM 1182 O O . ALA A 1 161 ? -10.19700 62.91800 -50.79300 1.000 21.34946 154 ALA A O 1
ATOM 1184 N N . CYS A 1 162 ? -8.87200 61.36500 -51.73700 1.000 23.01529 155 CYS A N 1
ATOM 1185 C CA . CYS A 1 162 ? -8.23100 62.29000 -52.66300 1.000 23.93672 155 CYS A CA 1
ATOM 1186 C C . CYS A 1 162 ? -7.33500 61.45500 -53.56000 1.000 20.93369 155 CYS A C 1
ATOM 1187 O O . CYS A 1 162 ? -7.42300 60.22600 -53.54500 1.000 20.27263 155 CYS A O 1
ATOM 1190 N N . ASP A 1 163 ? -6.48300 62.09900 -54.35700 1.000 24.20029 156 ASP A N 1
ATOM 1191 C CA . ASP A 1 163 ? -5.71600 61.33700 -55.32500 1.000 22.78675 156 ASP A CA 1
ATOM 1192 C C . ASP A 1 163 ? -4.47400 60.68600 -54.72800 1.000 27.68107 156 ASP A C 1
ATOM 1193 O O . ASP A 1 163 ? -3.78700 59.94100 -55.43100 1.000 28.66837 156 ASP A O 1
ATOM 1198 N N . GLN A 1 164 ? -4.18100 60.93300 -53.46000 1.000 23.63394 157 GLN A N 1
ATOM 1199 C CA . GLN A 1 164 ? -3.09300 60.26800 -52.76400 1.000 22.94067 157 GLN A CA 1
ATOM 1200 C C . GLN A 1 164 ? -3.65700 59.31100 -51.72400 1.000 25.77618 157 GLN A C 1
ATOM 1201 O O . GLN A 1 164 ? -4.78500 59.47500 -51.24400 1.000 23.96035 157 GLN A O 1
ATOM 1205 N N . LEU A 1 165 ? -2.85900 58.30100 -51.39900 1.000 22.97604 158 LEU A N 1
ATOM 1206 C CA . LEU A 1 165 ? -3.15700 57.43800 -50.26600 1.000 21.16805 158 LEU A CA 1
ATOM 1207 C C . LEU A 1 165 ? -3.16700 58.27300 -48.99100 1.000 22.12313 158 LEU A C 1
ATOM 1208 O O . LEU A 1 165 ? -2.27700 59.09800 -48.77400 1.000 23.23979 158 LEU A O 1
ATOM 1213 N N . THR A 1 166 ? -4.20000 58.09000 -48.15900 1.000 20.68906 159 THR A N 1
ATOM 1214 C CA . THR A 1 166 ? -4.29200 58.76500 -46.86900 1.000 20.02345 159 THR A CA 1
ATOM 1215 C C . THR A 1 166 ? -4.62600 57.73600 -45.79600 1.000 14.39014 159 THR A C 1
ATOM 1216 O O . THR A 1 166 ? -4.92000 56.57800 -46.08800 1.000 17.14791 159 THR A O 1
ATOM 1220 N N . VAL A 1 167 ? -4.65000 58.19300 -44.54400 1.000 16.08376 160 VAL A N 1
ATOM 1221 C CA . VAL A 1 167 ? -5.00700 57.25000 -43.49000 1.000 14.46683 160 VAL A CA 1
ATOM 1222 C C . VAL A 1 167 ? -6.45400 56.79100 -43.61300 1.000 15.07802 160 VAL A C 1
ATOM 1223 O O . VAL A 1 167 ? -6.80600 55.75400 -43.05200 1.000 17.04995 160 VAL A O 1
ATOM 1227 N N . ALA A 1 168 ? -7.30700 57.49500 -44.37000 1.000 16.04564 161 ALA A N 1
ATOM 1228 C CA . ALA A 1 168 ? -8.68700 57.01900 -44.49500 1.000 14.82187 161 ALA A CA 1
ATOM 1229 C C . ALA A 1 168 ? -8.80500 55.73100 -45.31000 1.000 14.21535 161 ALA A C 1
ATOM 1230 O O . ALA A 1 168 ? -9.80000 55.00600 -45.18000 1.000 15.64685 161 ALA A O 1
ATOM 1232 N N . ASP A 1 169 ? -7.81500 55.42200 -46.15300 1.000 14.76060 162 ASP A N 1
ATOM 1233 C CA . ASP A 1 169 ? -7.85800 54.17200 -46.90300 1.000 14.63437 162 ASP A CA 1
ATOM 1234 C C . ASP A 1 169 ? -7.71300 52.93700 -46.01500 1.000 12.03059 162 ASP A C 1
ATOM 1235 O O . ASP A 1 169 ? -8.15900 51.85200 -46.40100 1.000 15.50422 162 ASP A O 1
ATOM 1240 N N . PHE A 1 170 ? -7.15100 53.09600 -44.81300 1.000 15.20008 163 PHE A N 1
ATOM 1241 C CA . PHE A 1 170 ? -6.78200 51.93500 -43.99400 1.000 18.71378 163 PHE A CA 1
ATOM 1242 C C . PHE A 1 170 ? -7.96700 51.34300 -43.23600 1.000 14.83741 163 PHE A C 1
ATOM 1243 O O . PHE A 1 170 ? -8.15500 50.12200 -43.29100 1.000 15.14851 163 PHE A O 1
ATOM 1251 N N . PRO A 1 171 ? -8.79900 52.13700 -42.53600 1.000 14.58543 164 PRO A N 1
ATOM 1252 C CA . PRO A 1 171 ? -9.98600 51.52900 -41.91400 1.000 14.86544 164 PRO A CA 1
ATOM 1253 C C . PRO A 1 171 ? -10.90300 50.90500 -42.94500 1.000 14.20338 164 PRO A C 1
ATOM 1254 O O . PRO A 1 171 ? -11.47800 49.83300 -42.72000 1.000 14.95052 164 PRO A O 1
ATOM 1258 N N . ILE A 1 172 ? -11.03400 51.56000 -44.10400 1.000 15.23582 165 ILE A N 1
ATOM 1259 C CA . ILE A 1 172 ? -11.91500 51.04400 -45.14000 1.000 14.39768 165 ILE A CA 1
ATOM 1260 C C . ILE A 1 172 ? -11.38700 49.72600 -45.70600 1.000 13.08152 165 ILE A C 1
ATOM 1261 O O . ILE A 1 172 ? -12.14900 48.76800 -45.84900 1.000 16.19532 165 ILE A O 1
ATOM 1266 N N . VAL A 1 173 ? -10.07800 49.62500 -45.97000 1.000 14.11590 166 VAL A N 1
ATOM 1267 C CA . VAL A 1 173 ? -9.59100 48.35200 -46.49500 1.000 17.35234 166 VAL A CA 1
ATOM 1268 C C . VAL A 1 173 ? -9.64600 47.26900 -45.42700 1.000 15.98149 166 VAL A C 1
ATOM 1269 O O . VAL A 1 173 ? -9.90000 46.10400 -45.74300 1.000 17.40306 166 VAL A O 1
ATOM 1273 N N . ALA A 1 174 ? -9.45700 47.63100 -44.15000 1.000 15.89231 167 ALA A N 1
ATOM 1274 C CA . ALA A 1 174 ? -9.60900 46.63300 -43.09500 1.000 16.48786 167 ALA A CA 1
ATOM 1275 C C . ALA A 1 174 ? -11.01000 46.04500 -43.10700 1.000 16.69888 167 ALA A C 1
ATOM 1276 O O . ALA A 1 174 ? -11.18500 44.82900 -42.99000 1.000 18.11229 167 ALA A O 1
ATOM 1278 N N A CYS A 1 175 ? -12.04100 46.89100 -43.25200 0.500 14.18450 168 CYS A N 1
ATOM 1279 N N B CYS A 1 175 ? -12.00800 46.90000 -43.30200 0.500 14.21827 168 CYS A N 1
ATOM 1280 C CA A CYS A 1 175 ? -13.40800 46.37500 -43.35400 0.500 16.01054 168 CYS A CA 1
ATOM 1281 C CA B CYS A 1 175 ? -13.38700 46.45600 -43.35600 0.500 16.03009 168 CYS A CA 1
ATOM 1282 C C A CYS A 1 175 ? -13.62400 45.60500 -44.65000 0.500 15.73395 168 CYS A C 1
ATOM 1283 C C B CYS A 1 175 ? -13.66400 45.66400 -44.63500 0.500 15.77685 168 CYS A C 1
ATOM 1284 O O A CYS A 1 175 ? -14.20600 44.51900 -44.64000 0.500 18.28321 168 CYS A O 1
ATOM 1285 O O B CYS A 1 175 ? -14.30200 44.60800 -44.59700 0.500 18.17219 168 CYS A O 1
ATOM 1290 N N . MET A 1 176 ? -13.19000 46.17400 -45.77800 1.000 16.25042 169 MET A N 1
ATOM 1291 C CA . MET A 1 176 ? -13.40200 45.52300 -47.07100 1.000 16.25699 169 MET A CA 1
ATOM 1292 C C . MET A 1 176 ? -12.81800 44.11800 -47.10500 1.000 15.74186 169 MET A C 1
ATOM 1293 O O . MET A 1 176 ? -13.44300 43.19000 -47.63900 1.000 17.57029 169 MET A O 1
ATOM 1298 N N . SER A 1 177 ? -11.63500 43.93900 -46.51600 1.000 17.56838 170 SER A N 1
ATOM 1299 C CA . SER A 1 177 ? -11.01700 42.62200 -46.50100 1.000 20.47171 170 SER A CA 1
ATOM 1300 C C . SER A 1 177 ? -11.70000 41.66100 -45.54300 1.000 22.26950 170 SER A C 1
ATOM 1301 O O . SER A 1 177 ? -11.44100 40.45700 -45.61100 1.000 27.30984 170 SER A O 1
ATOM 1304 N N . THR A 1 178 ? -12.55600 42.15600 -44.65300 1.000 17.82264 171 THR A N 1
ATOM 1305 C CA . THR A 1 178 ? -13.32300 41.31200 -43.74600 1.000 20.62886 171 THR A CA 1
ATOM 1306 C C . THR A 1 178 ? -14.65900 40.90600 -44.35000 1.000 21.80897 171 THR A C 1
ATOM 1307 O O . THR A 1 178 ? -14.97000 39.71700 -44.47400 1.000 24.11198 171 THR A O 1
ATOM 1311 N N . VAL A 1 179 ? -15.47800 41.89600 -44.69900 1.000 18.87976 172 VAL A N 1
ATOM 1312 C CA . VAL A 1 179 ? -16.80100 41.58100 -45.20500 1.000 22.22939 172 VAL A CA 1
ATOM 1313 C C . VAL A 1 179 ? -16.70600 40.95500 -46.59200 1.000 19.40219 172 VAL A C 1
ATOM 1314 O O . VAL A 1 179 ? -17.64400 40.27600 -47.02100 1.000 20.83640 172 VAL A O 1
ATOM 1318 N N . GLY A 1 180 ? -15.58500 41.16000 -47.28700 1.000 19.64404 173 GLY A N 1
ATOM 1319 C CA . GLY A 1 180 ? -15.35900 40.50400 -48.56600 1.000 21.64470 173 GLY A CA 1
ATOM 1320 C C . GLY A 1 180 ? -15.44600 38.99400 -48.49600 1.000 22.65564 173 GLY A C 1
ATOM 1321 O O . GLY A 1 180 ? -15.75300 38.35200 -49.50600 1.000 22.71279 173 GLY A O 1
ATOM 1322 N N A MET A 1 181 ? -15.20500 38.40400 -47.32500 0.660 22.12913 174 MET A N 1
ATOM 1323 N N B MET A 1 181 ? -15.17400 38.41600 -47.32100 0.340 22.17902 174 MET A N 1
ATOM 1324 C CA A MET A 1 181 ? -15.29100 36.95200 -47.20300 0.660 22.90620 174 MET A CA 1
ATOM 1325 C CA B MET A 1 181 ? -15.31700 36.97600 -47.11700 0.340 22.98817 174 MET A CA 1
ATOM 1326 C C A MET A 1 181 ? -16.72200 36.43100 -47.30900 0.660 24.67155 174 MET A C 1
ATOM 1327 C C B MET A 1 181 ? -16.71600 36.49700 -47.47000 0.340 24.82826 174 MET A C 1
ATOM 1328 O O A MET A 1 181 ? -16.90900 35.23700 -47.56800 0.660 26.90464 174 MET A O 1
ATOM 1329 O O B MET A 1 181 ? -16.88900 35.41300 -48.04100 0.340 27.97266 174 MET A O 1
ATOM 1338 N N . VAL A 1 182 ? -17.73000 37.28000 -47.11300 1.000 24.15299 175 VAL A N 1
ATOM 1339 C CA . VAL A 1 182 ? -19.12400 36.89300 -47.30800 1.000 26.33673 175 VAL A CA 1
ATOM 1340 C C . VAL A 1 182 ? -19.83500 37.72200 -48.37100 1.000 28.54822 175 VAL A C 1
ATOM 1341 O O . VAL A 1 182 ? -20.92800 37.33000 -48.80600 1.000 30.57988 175 VAL A O 1
ATOM 1345 N N . CYS A 1 183 ? -19.26600 38.84700 -48.79700 1.000 23.21073 176 CYS A N 1
ATOM 1346 C CA . CYS A 1 183 ? -19.87600 39.71300 -49.80500 1.000 25.83928 176 CYS A CA 1
ATOM 1347 C C . CYS A 1 183 ? -18.76600 40.17300 -50.73500 1.000 21.96318 176 CYS A C 1
ATOM 1348 O O . CYS A 1 183 ? -18.29700 41.31500 -50.65600 1.000 23.33104 176 CYS A O 1
ATOM 1351 N N . PRO A 1 184 ? -18.29500 39.29600 -51.62200 1.000 21.88628 177 PRO A N 1
ATOM 1352 C CA . PRO A 1 184 ? -17.09200 39.61700 -52.39500 1.000 19.06663 177 PRO A CA 1
ATOM 1353 C C . PRO A 1 184 ? -17.35300 40.68500 -53.44400 1.000 22.39553 177 PRO A C 1
ATOM 1354 O O . PRO A 1 184 ? -18.46100 40.81500 -53.97600 1.000 24.09761 177 PRO A O 1
ATOM 1358 N N . LEU A 1 185 ? -16.30600 41.44900 -53.73900 1.000 20.28983 178 LEU A N 1
ATOM 1359 C CA . LEU A 1 185 ? -16.40000 42.48200 -54.75800 1.000 20.30687 178 LEU A CA 1
ATOM 1360 C C . LEU A 1 185 ? -16.48200 41.82900 -56.12600 1.000 25.77454 178 LEU A C 1
ATOM 1361 O O . LEU A 1 185 ? -15.70000 40.92700 -56.44100 1.000 28.42477 178 LEU A O 1
ATOM 1366 N N . SER A 1 186 ? -17.43600 42.27800 -56.92700 1.000 22.41847 179 SER A N 1
ATOM 1367 C CA . SER A 1 186 ? -17.46100 41.98700 -58.35700 1.000 22.62176 179 SER A CA 1
ATOM 1368 C C . SER A 1 186 ? -16.65700 43.04600 -59.10700 1.000 29.70210 179 SER A C 1
ATOM 1369 O O . SER A 1 186 ? -16.92700 44.24800 -58.97600 1.000 25.71147 179 SER A O 1
ATOM 1372 N N . THR A 1 187 ? -15.67600 42.60300 -59.89800 1.000 27.80753 180 THR A N 1
ATOM 1373 C CA . THR A 1 187 ? -14.88700 43.54400 -60.68400 1.000 30.72321 180 THR A CA 1
ATOM 1374 C C . THR A 1 187 ? -15.74300 44.21900 -61.74600 1.000 32.59985 180 THR A C 1
ATOM 1375 O O . THR A 1 187 ? -15.54900 45.40200 -62.04900 1.000 40.24992 180 THR A O 1
ATOM 1379 N N . SER A 1 188 ? -16.70700 43.49500 -62.30700 1.000 36.16736 181 SER A N 1
ATOM 1380 C CA . SER A 1 188 ? -17.56100 44.08700 -63.32700 1.000 40.87607 181 SER A CA 1
ATOM 1381 C C . SER A 1 188 ? -18.49400 45.13000 -62.72900 1.000 38.03052 181 SER A C 1
ATOM 1382 O O . SER A 1 188 ? -18.80700 46.13200 -63.38100 1.000 36.93728 181 SER A O 1
ATOM 1385 N N . ARG A 1 189 ? -18.91300 44.93000 -61.48300 1.000 34.27201 182 ARG A N 1
ATOM 1386 C CA . ARG A 1 189 ? -19.90000 45.77800 -60.83000 1.000 30.00739 182 ARG A CA 1
ATOM 1387 C C . ARG A 1 189 ? -19.26900 46.95100 -60.08100 1.000 31.95272 182 ARG A C 1
ATOM 1388 O O . ARG A 1 189 ? -19.82400 48.05700 -60.07400 1.000 30.30118 182 ARG A O 1
ATOM 1396 N N . TRP A 1 190 ? -18.11500 46.73800 -59.45500 1.000 25.07848 183 TRP A N 1
ATOM 1397 C CA . TRP A 1 190 ? -17.38700 47.78700 -58.74200 1.000 21.66365 183 TRP A CA 1
ATOM 1398 C C . TRP A 1 190 ? -15.93800 47.81900 -59.21700 1.000 23.40009 183 TRP A C 1
ATOM 1399 O O . TRP A 1 190 ? -15.01100 47.52200 -58.45400 1.000 21.80664 183 TRP A O 1
ATOM 1410 N N . PRO A 1 191 ? -15.70200 48.19000 -60.48100 1.000 20.45966 184 PRO A N 1
ATOM 1411 C CA . PRO A 1 191 ? -14.33300 48.08600 -61.01700 1.000 22.71624 184 PRO A CA 1
ATOM 1412 C C . PRO A 1 191 ? -13.32800 48.99500 -60.34300 1.000 21.00434 184 PRO A C 1
ATOM 1413 O O . PRO A 1 191 ? -12.17900 48.58200 -60.13600 1.000 26.16280 184 PRO A O 1
ATOM 1417 N N . LYS A 1 192 ? -13.70000 50.24000 -60.01800 1.000 20.81615 185 LYS A N 1
ATOM 1418 C CA . LYS A 1 192 ? -12.75100 51.12900 -59.36300 1.000 18.71407 185 LYS A CA 1
ATOM 1419 C C . LYS A 1 192 ? -12.40900 50.61300 -57.97100 1.000 21.65421 185 LYS A C 1
ATOM 1420 O O . LYS A 1 192 ? -11.24600 50.66200 -57.55300 1.000 20.49628 185 LYS A O 1
ATOM 1425 N N . THR A 1 193 ? -13.40700 50.08200 -57.26000 1.000 19.02308 186 THR A N 1
ATOM 1426 C CA . THR A 1 193 ? -13.15600 49.57500 -55.91200 1.000 23.00001 186 THR A CA 1
ATOM 1427 C C . THR A 1 193 ? -12.30700 48.31000 -55.95000 1.000 25.27823 186 THR A C 1
ATOM 1428 O O . THR A 1 193 ? -11.38600 48.15000 -55.13600 1.000 21.66826 186 THR A O 1
ATOM 1432 N N . ALA A 1 194 ? -12.59100 47.40700 -56.89700 1.000 23.90442 187 ALA A N 1
ATOM 1433 C CA . ALA A 1 194 ? -11.77800 46.19900 -57.02800 1.000 25.36101 187 ALA A CA 1
ATOM 1434 C C . ALA A 1 194 ? -10.32100 46.54200 -57.32700 1.000 24.62319 187 ALA A C 1
ATOM 1435 O O . ALA A 1 194 ? -9.40200 45.94500 -56.75400 1.000 26.93900 187 ALA A O 1
ATOM 1437 N N . ALA A 1 195 ? -10.08000 47.50000 -58.22000 1.000 23.24126 188 ALA A N 1
ATOM 1438 C CA . ALA A 1 195 ? -8.70200 47.86000 -58.53300 1.000 25.61111 188 ALA A CA 1
ATOM 1439 C C . ALA A 1 195 ? -8.02800 48.54000 -57.34900 1.000 28.17725 188 ALA A C 1
ATOM 1440 O O . ALA A 1 195 ? -6.84500 48.30200 -57.07700 1.000 26.20498 188 ALA A O 1
ATOM 1442 N N . TRP A 1 196 ? -8.76300 49.39700 -56.63500 1.000 23.08979 189 TRP A N 1
ATOM 1443 C CA . TRP A 1 196 ? -8.20700 50.02300 -55.44100 1.000 21.43368 189 TRP A CA 1
ATOM 1444 C C . TRP A 1 196 ? -7.86100 48.97200 -54.39100 1.000 20.24767 189 TRP A C 1
ATOM 1445 O O . TRP A 1 196 ? -6.80500 49.05100 -53.74900 1.000 23.18294 189 TRP A O 1
ATOM 1456 N N . PHE A 1 197 ? -8.73800 47.98200 -54.22000 1.000 20.34556 190 PHE A N 1
ATOM 1457 C CA . PHE A 1 197 ? -8.51100 46.90700 -53.25700 1.000 23.27061 190 PHE A CA 1
ATOM 1458 C C . PHE A 1 197 ? -7.25000 46.12400 -53.60100 1.000 28.68167 190 PHE A C 1
ATOM 1459 O O . PHE A 1 197 ? -6.40900 45.86400 -52.73300 1.000 26.37545 190 PHE A O 1
ATOM 1467 N N . GLU A 1 198 ? -7.10500 45.73500 -54.87000 1.000 29.13559 191 GLU A N 1
ATOM 1468 C CA . GLU A 1 198 ? -5.88300 45.04900 -55.28600 1.000 29.66650 191 GLU A CA 1
ATOM 1469 C C . GLU A 1 198 ? -4.65100 45.90300 -55.03900 1.000 22.74693 191 GLU A C 1
ATOM 1470 O O . GLU A 1 198 ? -3.60500 45.38800 -54.62600 1.000 28.97976 191 GLU A O 1
ATOM 1476 N N . THR A 1 199 ? -4.75400 47.20900 -55.26600 1.000 26.98223 192 THR A N 1
ATOM 1477 C CA . THR A 1 199 ? -3.62600 48.09000 -55.00400 1.000 23.92758 192 THR A CA 1
ATOM 1478 C C . THR A 1 199 ? -3.27500 48.10400 -53.52000 1.000 30.68798 192 THR A C 1
ATOM 1479 O O . THR A 1 199 ? -2.09600 48.07100 -53.15000 1.000 27.75037 192 THR A O 1
ATOM 1483 N N . MET A 1 200 ? -4.28000 48.14700 -52.64500 1.000 26.67021 193 MET A N 1
ATOM 1484 C CA . MET A 1 200 ? -3.92800 48.21800 -51.23600 1.000 26.17789 193 MET A CA 1
ATOM 1485 C C . MET A 1 200 ? -3.29900 46.91800 -50.76600 1.000 23.23692 193 MET A C 1
ATOM 1486 O O . MET A 1 200 ? -2.40500 46.94900 -49.91400 1.000 23.90648 193 MET A O 1
ATOM 1491 N N . LYS A 1 201 ? -3.73900 45.77800 -51.31200 1.000 22.35372 194 LYS A N 1
ATOM 1492 C CA . LYS A 1 201 ? -3.13300 44.50000 -50.94300 1.000 24.67211 194 LYS A CA 1
ATOM 1493 C C . LYS A 1 201 ? -1.65500 44.41900 -51.30500 1.000 29.18398 194 LYS A C 1
ATOM 1494 O O . LYS A 1 201 ? -0.95600 43.55300 -50.77100 1.000 32.91221 194 LYS A O 1
ATOM 1500 N N . GLN A 1 202 ? -1.16200 45.29300 -52.18200 1.000 28.74095 195 GLN A N 1
ATOM 1501 C CA . GLN A 1 202 ? 0.24300 45.29200 -52.57900 1.000 29.56796 195 GLN A CA 1
ATOM 1502 C C . GLN A 1 202 ? 1.11800 46.18200 -51.70400 1.000 34.93945 195 GLN A C 1
ATOM 1503 O O . GLN A 1 202 ? 2.34000 46.21400 -51.89400 1.000 34.21626 195 GLN A O 1
ATOM 1506 N N . LEU A 1 203 ? 0.53500 46.90200 -50.75800 1.000 29.09306 196 LEU A N 1
ATOM 1507 C CA . LEU A 1 203 ? 1.33900 47.68800 -49.84100 1.000 25.03161 196 LEU A CA 1
ATOM 1508 C C . LEU A 1 203 ? 2.23500 46.75900 -49.02000 1.000 25.94767 196 LEU A C 1
ATOM 1509 O O . LEU A 1 203 ? 1.80200 45.66900 -48.62300 1.000 27.71045 196 LEU A O 1
ATOM 1514 N N . PRO A 1 204 ? 3.49300 47.14000 -48.77500 1.000 30.51590 197 PRO A N 1
ATOM 1515 C CA . PRO A 1 204 ? 4.43000 46.19100 -48.14100 1.000 28.75111 197 PRO A CA 1
ATOM 1516 C C . PRO A 1 204 ? 4.00200 45.73900 -46.75400 1.000 33.68920 197 PRO A C 1
ATOM 1517 O O . PRO A 1 204 ? 4.30000 44.60400 -46.36000 1.000 32.57559 197 PRO A O 1
ATOM 1521 N N . TYR A 1 205 ? 3.30000 46.58500 -46.00700 1.000 28.14202 198 TYR A N 1
ATOM 1522 C CA . TYR A 1 205 ? 2.88400 46.27400 -44.64700 1.000 25.44183 198 TYR A CA 1
ATOM 1523 C C . TYR A 1 205 ? 1.50100 45.62800 -44.57500 1.000 29.13487 198 TYR A C 1
ATOM 1524 O O . TYR A 1 205 ? 1.04100 45.30800 -43.47400 1.000 23.80811 198 TYR A O 1
ATOM 1533 N N . TYR A 1 206 ? 0.83800 45.41000 -45.71400 1.000 25.63078 199 TYR A N 1
ATOM 1534 C CA . TYR A 1 206 ? -0.51200 44.85500 -45.69700 1.000 22.12319 199 TYR A CA 1
ATOM 1535 C C . TYR A 1 206 ? -0.55100 43.46400 -45.07500 1.000 27.00240 199 TYR A C 1
ATOM 1536 O O . TYR A 1 206 ? -1.46700 43.14700 -44.31000 1.000 22.88466 199 TYR A O 1
ATOM 1545 N N . GLN A 1 207 ? 0.41700 42.60000 -45.41000 1.000 24.88668 200 GLN A N 1
ATOM 1546 C CA . GLN A 1 207 ? 0.33700 41.22100 -44.94700 1.000 23.62907 200 GLN A CA 1
ATOM 1547 C C . GLN A 1 207 ? 0.37700 41.15100 -43.42200 1.000 21.45504 200 GLN A C 1
ATOM 1548 O O . GLN A 1 207 ? -0.46600 40.49300 -42.80100 1.000 24.52762 200 GLN A O 1
ATOM 1554 N N . GLN A 1 208 ? 1.34800 41.83300 -42.81100 1.000 25.30803 201 GLN A N 1
ATOM 1555 C CA . GLN A 1 208 ? 1.53200 41.74600 -41.36900 1.000 26.24183 201 GLN A CA 1
ATOM 1556 C C . GLN A 1 208 ? 0.46100 42.52800 -40.62100 1.000 24.42248 201 GLN A C 1
ATOM 1557 O O . GLN A 1 208 ? -0.00200 42.09100 -39.56200 1.000 25.92374 201 GLN A O 1
ATOM 1560 N N . ALA A 1 209 ? 0.05500 43.68200 -41.15000 1.000 23.19662 202 ALA A N 1
ATOM 1561 C CA . ALA A 1 209 ? -0.83100 44.55300 -40.38900 1.000 22.53024 202 ALA A CA 1
ATOM 1562 C C . ALA A 1 209 ? -2.29600 44.19900 -40.57100 1.000 23.26623 202 ALA A C 1
ATOM 1563 O O . ALA A 1 209 ? -3.10500 44.48000 -39.67800 1.000 23.93088 202 ALA A O 1
ATOM 1565 N N . ASN A 1 210 ? -2.65500 43.57900 -41.69100 1.000 19.04472 203 ASN A N 1
ATOM 1566 C CA . ASN A 1 210 ? -4.04800 43.26200 -41.96800 1.000 20.27290 203 ASN A CA 1
ATOM 1567 C C . ASN A 1 210 ? -4.30400 41.79300 -42.28800 1.000 19.07734 203 ASN A C 1
ATOM 1568 O O . ASN A 1 210 ? -5.27200 41.20800 -41.78500 1.000 20.76185 203 ASN A O 1
ATOM 1573 N N . GLN A 1 211 ? -3.47700 41.17000 -43.14400 1.000 20.90243 204 GLN A N 1
ATOM 1574 C CA . GLN A 1 211 ? -3.84600 39.83700 -43.60300 1.000 19.97754 204 GLN A CA 1
ATOM 1575 C C . GLN A 1 211 ? -3.79600 38.80000 -42.48700 1.000 17.21833 204 GLN A C 1
ATOM 1576 O O . GLN A 1 211 ? -4.63400 37.89000 -42.45800 1.000 21.08556 204 GLN A O 1
ATOM 1582 N N . VAL A 1 212 ? -2.84300 38.92500 -41.56300 1.000 19.84913 205 VAL A N 1
ATOM 1583 C CA . VAL A 1 212 ? -2.74800 37.98300 -40.44600 1.000 23.03871 205 VAL A CA 1
ATOM 1584 C C . VAL A 1 212 ? -4.06900 37.91700 -39.68900 1.000 22.67077 205 VAL A C 1
ATOM 1585 O O . VAL A 1 212 ? -4.60200 36.83200 -39.42300 1.000 23.93137 205 VAL A O 1
ATOM 1589 N N . GLY A 1 213 ? -4.63000 39.08100 -39.34800 1.000 20.83364 206 GLY A N 1
ATOM 1590 C CA . GLY A 1 213 ? -5.88700 39.09200 -38.61300 1.000 24.14519 206 GLY A CA 1
ATOM 1591 C C . GLY A 1 213 ? -7.06500 38.63200 -39.44500 1.000 20.55102 206 GLY A C 1
ATOM 1592 O O . GLY A 1 213 ? -7.98400 37.98500 -38.93600 1.000 22.82974 206 GLY A O 1
ATOM 1593 N N . VAL A 1 214 ? -7.06100 38.96600 -40.73900 1.000 21.97778 207 VAL A N 1
ATOM 1594 C CA . VAL A 1 214 ? -8.09000 38.46600 -41.64500 1.000 23.51973 207 VAL A CA 1
ATOM 1595 C C . VAL A 1 214 ? -8.08300 36.94200 -41.67400 1.000 22.65299 207 VAL A C 1
ATOM 1596 O O . VAL A 1 214 ? -9.13900 36.29800 -41.63700 1.000 25.01160 207 VAL A O 1
ATOM 1600 N N . ASP A 1 215 ? -6.89000 36.34600 -41.72800 1.000 25.94151 208 ASP A N 1
ATOM 1601 C CA . ASP A 1 215 ? -6.78100 34.88800 -41.77200 1.000 27.10480 208 ASP A CA 1
ATOM 1602 C C . ASP A 1 215 ? -7.33900 34.25600 -40.50500 1.000 28.25273 208 ASP A C 1
ATOM 1603 O O . ASP A 1 215 ? -8.04800 33.24300 -40.56700 1.000 27.41547 208 ASP A O 1
ATOM 1608 N N . LYS A 1 216 ? -7.03800 34.84700 -39.34200 1.000 28.59418 209 LYS A N 1
ATOM 1609 C CA . LYS A 1 216 ? -7.58300 34.34300 -38.08300 1.000 27.68634 209 LYS A CA 1
ATOM 1610 C C . LYS A 1 216 ? -9.10600 34.37700 -38.09300 1.000 30.18997 209 LYS A C 1
ATOM 1611 O O . LYS A 1 216 ? -9.76500 33.41300 -37.68000 1.000 28.98490 209 LYS A O 1
ATOM 1617 N N . LEU A 1 217 ? -9.68900 35.46400 -38.59900 1.000 25.49609 210 LEU A N 1
ATOM 1618 C CA . LEU A 1 217 ? -11.13900 35.55800 -38.62300 1.000 29.29700 210 LEU A CA 1
ATOM 1619 C C . LEU A 1 217 ? -11.73800 34.55800 -39.60600 1.000 27.02714 210 LEU A C 1
ATOM 1620 O O . LEU A 1 217 ? -12.79100 33.97000 -39.33600 1.000 31.08752 210 LEU A O 1
ATOM 1625 N N . LYS A 1 218 ? -11.07700 34.34900 -40.75000 1.000 28.96223 211 LYS A N 1
ATOM 1626 C CA . LYS A 1 218 ? -11.55300 33.36400 -41.71600 1.000 30.13565 211 LYS A CA 1
ATOM 1627 C C . LYS A 1 218 ? -11.63400 31.97900 -41.09000 1.000 34.15622 211 LYS A C 1
ATOM 1628 O O . LYS A 1 218 ? -12.56600 31.21500 -41.37200 1.000 36.51276 211 LYS A O 1
ATOM 1630 N N . GLU A 1 219 ? -10.66800 31.64000 -40.23400 1.000 31.34674 212 GLU A N 1
ATOM 1631 C CA . GLU A 1 219 ? -10.70500 30.34700 -39.55900 1.000 37.10318 212 GLU A CA 1
ATOM 1632 C C . GLU A 1 219 ? -11.87200 30.26600 -38.58800 1.000 38.22872 212 GLU A C 1
ATOM 1633 O O . GLU A 1 219 ? -12.53100 29.22500 -38.48700 1.000 43.22002 212 GLU A O 1
ATOM 1636 N N . ARG A 1 220 ? -12.15600 31.35700 -37.87200 1.000 34.23067 213 ARG A N 1
ATOM 1637 C CA . ARG A 1 220 ? -13.28800 31.32800 -36.95400 1.000 33.85729 213 ARG A CA 1
ATOM 1638 C C . ARG A 1 220 ? -14.59700 31.23300 -37.72500 1.000 40.07847 213 ARG A C 1
ATOM 1639 O O . ARG A 1 220 ? -15.53100 30.54600 -37.29400 1.000 42.93913 213 ARG A O 1
ATOM 1647 N N . LEU A 1 221 ? -14.67100 31.89500 -38.88700 1.000 36.70735 214 LEU A N 1
ATOM 1648 C CA . LEU A 1 221 ? -15.87000 31.81500 -39.71700 1.000 35.68888 214 LEU A CA 1
ATOM 1649 C C . LEU A 1 221 ? -16.08000 30.40400 -40.25300 1.000 42.12115 214 LEU A C 1
ATOM 1650 O O . LEU A 1 221 ? -17.21700 29.92100 -40.31800 1.000 43.96219 214 LEU A O 1
ATOM 1652 N N A HIS A 1 222 ? -15.00400 29.71300 -40.63000 0.520 40.68285 215 HIS A N 1
ATOM 1653 N N B HIS A 1 222 ? -14.99500 29.74500 -40.67000 0.480 40.66966 215 HIS A N 1
ATOM 1654 C CA A HIS A 1 222 ? -15.17800 28.34800 -41.11300 0.520 44.08233 215 HIS A CA 1
ATOM 1655 C CA B HIS A 1 222 ? -15.07700 28.35100 -41.09100 0.480 44.07039 215 HIS A CA 1
ATOM 1656 C C A HIS A 1 222 ? -15.49500 27.37900 -39.97500 0.520 43.08454 215 HIS A C 1
ATOM 1657 C C B HIS A 1 222 ? -15.57900 27.46400 -39.96000 0.480 43.08523 215 HIS A C 1
ATOM 1658 O O A HIS A 1 222 ? -16.12000 26.33900 -40.20900 0.520 47.34573 215 HIS A O 1
ATOM 1659 O O B HIS A 1 222 ? -16.41000 26.57400 -40.17900 0.480 47.25640 215 HIS A O 1
ATOM 1672 N N . ALA A 1 223 ? -15.09400 27.70100 -38.74100 1.000 43.37867 216 ALA A N 1
ATOM 1673 C CA . ALA A 1 223 ? -15.47800 26.86400 -37.60800 1.000 47.57014 216 ALA A CA 1
ATOM 1674 C C . ALA A 1 223 ? -16.96500 27.00200 -37.29100 1.000 53.17626 216 ALA A C 1
ATOM 1675 O O . ALA A 1 223 ? -17.63100 26.01400 -36.95800 1.000 49.83993 216 ALA A O 1
ATOM 1677 N N . VAL A 1 224 ? -17.50500 28.22200 -37.38800 1.000 47.06040 217 VAL A N 1
ATOM 1678 C CA . VAL A 1 224 ? -18.92400 28.44800 -37.11900 1.000 46.93063 217 VAL A CA 1
ATOM 1679 C C . VAL A 1 224 ? -19.82000 28.01500 -38.26500 1.000 51.82304 217 VAL A C 1
ATOM 1680 O O . VAL A 1 224 ? -21.03800 27.90100 -38.07500 1.000 57.33140 217 VAL A O 1
ATOM 1682 N N . MET A 1 225 ? -19.26200 27.77700 -39.44700 1.000 46.65988 218 MET A N 1
ATOM 1683 C CA . MET A 1 225 ? -20.05700 27.35400 -40.59200 1.000 51.57956 218 MET A CA 1
ATOM 1684 C C . MET A 1 225 ? -19.63900 25.96400 -41.05900 1.000 54.74661 218 MET A C 1
ATOM 1685 O O . MET A 1 225 ? -20.47700 25.15200 -41.45100 1.000 60.94484 218 MET A O 1
ATOM 1687 N N . VAL B 1 5 ? 4.71200 7.74000 -7.64700 1.000 43.00780 -2 VAL B N 1
ATOM 1688 C CA . VAL B 1 5 ? 4.08900 7.81600 -8.96400 1.000 41.46212 -2 VAL B CA 1
ATOM 1689 C C . VAL B 1 5 ? 4.63800 9.01100 -9.72700 1.000 32.08349 -2 VAL B C 1
ATOM 1690 O O . VAL B 1 5 ? 4.42000 10.16800 -9.34700 1.000 32.68617 -2 VAL B O 1
ATOM 1694 N N . HIS B 1 6 ? 5.34900 8.73600 -10.81600 1.000 30.60739 -1 HIS B N 1
ATOM 1695 C CA . HIS B 1 6 ? 6.01200 9.81100 -11.54200 1.000 21.62847 -1 HIS B CA 1
ATOM 1696 C C . HIS B 1 6 ? 4.99600 10.80300 -12.10000 1.000 25.84379 -1 HIS B C 1
ATOM 1697 O O . HIS B 1 6 ? 3.94500 10.41900 -12.61200 1.000 28.45107 -1 HIS B O 1
ATOM 1704 N N . MET B 1 7 ? 5.30600 12.08600 -12.00100 1.000 22.17691 0 MET B N 1
ATOM 1705 C CA . MET B 1 7 ? 4.47500 13.09100 -12.63300 1.000 22.81704 0 MET B CA 1
ATOM 1706 C C . MET B 1 7 ? 5.43100 14.02600 -13.34300 1.000 21.05411 0 MET B C 1
ATOM 1707 O O . MET B 1 7 ? 6.54200 14.25900 -12.86000 1.000 23.60995 0 MET B O 1
ATOM 1712 N N . MET B 1 8 ? 5.01700 14.55700 -14.48800 1.000 18.18999 1 MET B N 1
ATOM 1713 C CA . MET B 1 8 ? 5.97500 15.27800 -15.31300 1.000 20.94455 1 MET B CA 1
ATOM 1714 C C . MET B 1 8 ? 6.27200 16.66300 -14.73200 1.000 25.56082 1 MET B C 1
ATOM 1715 O O . MET B 1 8 ? 7.44500 17.03900 -14.57800 1.000 26.91860 1 MET B O 1
ATOM 1720 N N . SER B 1 9 ? 5.23300 17.40700 -14.33800 1.000 20.33882 2 SER B N 1
ATOM 1721 C CA . SER B 1 9 ? 5.33200 18.79200 -13.89400 1.000 17.27683 2 SER B CA 1
ATOM 1722 C C . SER B 1 9 ? 4.96600 18.93300 -12.41500 1.000 17.96059 2 SER B C 1
ATOM 1723 O O . SER B 1 9 ? 4.51600 17.98800 -11.76500 1.000 21.19298 2 SER B O 1
ATOM 1726 N N . LYS B 1 10 ? 5.18800 20.14800 -11.88500 1.000 18.71448 3 LYS B N 1
ATOM 1727 C CA . LYS B 1 10 ? 4.75500 20.54200 -10.54900 1.000 19.79124 3 LYS B CA 1
ATOM 1728 C C . LYS B 1 10 ? 3.26800 20.90200 -10.57600 1.000 20.34037 3 LYS B C 1
ATOM 1729 O O . LYS B 1 10 ? 2.77300 21.45700 -11.56200 1.000 19.57139 3 LYS B O 1
ATOM 1735 N N . PRO B 1 11 ? 2.52700 20.62900 -9.50400 1.000 17.21306 4 PRO B N 1
ATOM 1736 C CA . PRO B 1 11 ? 1.13200 21.08200 -9.48200 1.000 17.79879 4 PRO B CA 1
ATOM 1737 C C . PRO B 1 11 ? 1.06000 22.59900 -9.51100 1.000 18.26286 4 PRO B C 1
ATOM 1738 O O . PRO B 1 11 ? 1.89800 23.28200 -8.92300 1.000 19.47177 4 PRO B O 1
ATOM 1742 N N . VAL B 1 12 ? 0.04100 23.12100 -10.19600 1.000 15.98566 5 VAL B N 1
ATOM 1743 C CA . VAL B 1 12 ? -0.19800 24.55300 -10.31100 1.000 14.79704 5 VAL B CA 1
ATOM 1744 C C . VAL B 1 12 ? -1.50800 24.86200 -9.60400 1.000 15.27445 5 VAL B C 1
ATOM 1745 O O . VAL B 1 12 ? -2.55600 24.31000 -9.96400 1.000 16.67554 5 VAL B O 1
ATOM 1749 N N . LEU B 1 13 ? -1.43900 25.73600 -8.59800 1.000 15.68110 6 LEU B N 1
ATOM 1750 C CA . LEU B 1 13 ? -2.60200 26.15500 -7.81900 1.000 14.61809 6 LEU B CA 1
ATOM 1751 C C . LEU B 1 13 ? -3.09200 27.50400 -8.32700 1.000 17.46582 6 LEU B C 1
ATOM 1752 O O . LEU B 1 13 ? -2.40700 28.52200 -8.16400 1.000 17.49010 6 LEU B O 1
ATOM 1757 N N . TYR B 1 14 ? -4.29800 27.52000 -8.89000 1.000 16.04938 7 TYR B N 1
ATOM 1758 C CA . TYR B 1 14 ? -4.96300 28.74700 -9.31800 1.000 15.68111 7 TYR B CA 1
ATOM 1759 C C . TYR B 1 14 ? -5.75300 29.28600 -8.13300 1.000 16.09968 7 TYR B C 1
ATOM 1760 O O . TYR B 1 14 ? -6.64500 28.59100 -7.63000 1.000 17.41620 7 TYR B O 1
ATOM 1769 N N . TYR B 1 15 ? -5.46700 30.51200 -7.69900 1.000 17.70098 8 TYR B N 1
ATOM 1770 C CA . TYR B 1 15 ? -5.94100 30.93100 -6.38500 1.000 17.87721 8 TYR B CA 1
ATOM 1771 C C . TYR B 1 15 ? -6.21800 32.43200 -6.30800 1.000 18.42795 8 TYR B C 1
ATOM 1772 O O . TYR B 1 15 ? -5.70600 33.22900 -7.10000 1.000 19.13567 8 TYR B O 1
ATOM 1781 N N . ASP B 1 16 ? -7.04600 32.79600 -5.32100 1.000 16.23523 9 ASP B N 1
ATOM 1782 C CA . ASP B 1 16 ? -7.21400 34.16700 -4.82700 1.000 18.27833 9 ASP B CA 1
ATOM 1783 C C . ASP B 1 16 ? -7.39500 34.07100 -3.31800 1.000 21.45579 9 ASP B C 1
ATOM 1784 O O . ASP B 1 16 ? -8.35100 33.43400 -2.85400 1.000 19.17641 9 ASP B O 1
ATOM 1789 N N . ASP B 1 17 ? -6.50600 34.69900 -2.54900 1.000 22.82191 10 ASP B N 1
ATOM 1790 C CA . ASP B 1 17 ? -6.52900 34.40100 -1.11700 1.000 19.42818 10 ASP B CA 1
ATOM 1791 C C . ASP B 1 17 ? -7.63200 35.12100 -0.34500 1.000 21.43372 10 ASP B C 1
ATOM 1792 O O . ASP B 1 17 ? -7.74300 34.90400 0.86400 1.000 19.55003 10 ASP B O 1
ATOM 1797 N N . ILE B 1 18 ? -8.48900 35.92300 -0.98300 1.000 19.27517 11 ILE B N 1
ATOM 1798 C CA . ILE B 1 18 ? -9.68100 36.34800 -0.25600 1.000 18.38194 11 ILE B CA 1
ATOM 1799 C C . ILE B 1 18 ? -10.61200 35.17200 0.02400 1.000 19.58098 11 ILE B C 1
ATOM 1800 O O . ILE B 1 18 ? -11.44400 35.25500 0.93700 1.000 20.81589 11 ILE B O 1
ATOM 1805 N N . SER B 1 19 ? -10.50300 34.08600 -0.74400 1.000 19.05834 12 SER B N 1
ATOM 1806 C CA . SER B 1 19 ? -11.45500 32.97200 -0.69800 1.000 19.77280 12 SER B CA 1
ATOM 1807 C C . SER B 1 19 ? -11.11200 32.03000 0.45600 1.000 17.72753 12 SER B C 1
ATOM 1808 O O . SER B 1 19 ? -9.96000 31.61800 0.57600 1.000 16.21465 12 SER B O 1
ATOM 1811 N N . PRO B 1 20 ? -12.07000 31.66400 1.31200 1.000 16.71832 13 PRO B N 1
ATOM 1812 C CA . PRO B 1 20 ? -11.76600 30.67100 2.37300 1.000 15.18546 13 PRO B CA 1
ATOM 1813 C C . PRO B 1 20 ? -11.35900 29.32800 1.78800 1.000 16.05439 13 PRO B C 1
ATOM 1814 O O . PRO B 1 20 ? -10.39300 28.72100 2.27500 1.000 16.07748 13 PRO B O 1
ATOM 1818 N N . PRO B 1 21 ? -12.05500 28.80400 0.75300 1.000 16.22040 14 PRO B N 1
ATOM 1819 C CA . PRO B 1 21 ? -11.55800 27.55800 0.13200 1.000 14.20518 14 PRO B CA 1
ATOM 1820 C C . PRO B 1 21 ? -10.09800 27.63300 -0.28900 1.000 15.68896 14 PRO B C 1
ATOM 1821 O O . PRO B 1 21 ? -9.34100 26.68700 -0.05100 1.000 14.92243 14 PRO B O 1
ATOM 1825 N N . VAL B 1 22 ? -9.67900 28.76400 -0.86900 1.000 14.11289 15 VAL B N 1
ATOM 1826 C CA . VAL B 1 22 ? -8.28400 28.94400 -1.25400 1.000 15.69251 15 VAL B CA 1
ATOM 1827 C C . VAL B 1 22 ? -7.37600 28.87200 -0.03400 1.000 13.81470 15 VAL B C 1
ATOM 1828 O O . VAL B 1 22 ? -6.34300 28.18500 -0.04700 1.000 15.18663 15 VAL B O 1
ATOM 1832 N N . ARG B 1 23 ? -7.75900 29.57300 1.04300 1.000 14.39275 16 ARG B N 1
ATOM 1833 C CA . ARG B 1 23 ? -6.90600 29.64700 2.22600 1.000 13.56845 16 ARG B CA 1
ATOM 1834 C C . ARG B 1 23 ? -6.81300 28.30600 2.94500 1.000 13.22186 16 ARG B C 1
ATOM 1835 O O . ARG B 1 23 ? -5.78000 28.01100 3.55600 1.000 15.42807 16 ARG B O 1
ATOM 1843 N N . GLY B 1 24 ? -7.84200 27.45700 2.83900 1.000 13.27273 17 GLY B N 1
ATOM 1844 C CA . GLY B 1 24 ? -7.68400 26.10200 3.33800 1.000 13.64220 17 GLY B CA 1
ATOM 1845 C C . GLY B 1 24 ? -6.53400 25.38700 2.66100 1.000 14.52892 17 GLY B C 1
ATOM 1846 O O . GLY B 1 24 ? -5.75800 24.67900 3.30900 1.000 14.65886 17 GLY B O 1
ATOM 1847 N N . VAL B 1 25 ? -6.41200 25.56700 1.33900 1.000 13.66761 18 VAL B N 1
ATOM 1848 C CA . VAL B 1 25 ? -5.31100 24.97500 0.58600 1.000 12.92220 18 VAL B CA 1
ATOM 1849 C C . VAL B 1 25 ? -3.98900 25.63300 0.94800 1.000 13.71332 18 VAL B C 1
ATOM 1850 O O . VAL B 1 25 ? -2.98000 24.94300 1.12000 1.000 15.21629 18 VAL B O 1
ATOM 1854 N N . LEU B 1 26 ? -3.96300 26.97200 1.06100 1.000 15.57115 19 LEU B N 1
ATOM 1855 C CA . LEU B 1 26 ? -2.69700 27.63400 1.37600 1.000 15.96796 19 LEU B CA 1
ATOM 1856 C C . LEU B 1 26 ? -2.17700 27.18000 2.73100 1.000 14.24184 19 LEU B C 1
ATOM 1857 O O . LEU B 1 26 ? -0.97700 26.91400 2.88900 1.000 16.47431 19 LEU B O 1
ATOM 1862 N N . LEU B 1 27 ? -3.07600 27.02500 3.70700 1.000 15.56229 20 LEU B N 1
ATOM 1863 C CA . LEU B 1 27 ? -2.66300 26.50800 5.00500 1.000 15.26934 20 LEU B CA 1
ATOM 1864 C C . LEU B 1 27 ? -2.12000 25.09400 4.88000 1.000 16.12232 20 LEU B C 1
ATOM 1865 O O . LEU B 1 27 ? -1.12600 24.73500 5.52800 1.000 15.90874 20 LEU B O 1
ATOM 1870 N N . THR B 1 28 ? -2.76900 24.26900 4.05800 1.000 16.01506 21 THR B N 1
ATOM 1871 C CA . THR B 1 28 ? -2.30800 22.89900 3.86400 1.000 14.29107 21 THR B CA 1
ATOM 1872 C C . THR B 1 28 ? -0.91800 22.86200 3.23500 1.000 16.65119 21 THR B C 1
ATOM 1873 O O . THR B 1 28 ? -0.05300 22.08400 3.66300 1.000 18.08428 21 THR B O 1
ATOM 1877 N N . VAL B 1 29 ? -0.70400 23.66900 2.18800 1.000 18.28895 22 VAL B N 1
ATOM 1878 C CA . VAL B 1 29 ? 0.60400 23.74300 1.53700 1.000 18.31016 22 VAL B CA 1
ATOM 1879 C C . VAL B 1 29 ? 1.67800 24.11900 2.55300 1.000 19.03977 22 VAL B C 1
ATOM 1880 O O . VAL B 1 29 ? 2.75700 23.51600 2.59000 1.000 22.47301 22 VAL B O 1
ATOM 1884 N N . ALA B 1 30 ? 1.39000 25.10100 3.40300 1.000 17.79570 23 ALA B N 1
ATOM 1885 C CA . ALA B 1 30 ? 2.36000 25.50100 4.42400 1.000 17.93316 23 ALA B CA 1
ATOM 1886 C C . ALA B 1 30 ? 2.57600 24.39900 5.45700 1.000 22.35230 23 ALA B C 1
ATOM 1887 O O . ALA B 1 30 ? 3.71800 24.13500 5.85800 1.000 24.23616 23 ALA B O 1
ATOM 1889 N N . ALA B 1 31 ? 1.49200 23.75100 5.91400 1.000 16.99909 24 ALA B N 1
ATOM 1890 C CA . ALA B 1 31 ? 1.62200 22.70600 6.92800 1.000 18.83086 24 ALA B CA 1
ATOM 1891 C C . ALA B 1 31 ? 2.39600 21.50200 6.40400 1.000 20.38367 24 ALA B C 1
ATOM 1892 O O . ALA B 1 31 ? 3.14600 20.86400 7.15800 1.000 24.36061 24 ALA B O 1
ATOM 1894 N N . LEU B 1 32 ? 2.21100 21.15800 5.12800 1.000 20.63760 25 LEU B N 1
ATOM 1895 C CA . LEU B 1 32 ? 2.96600 20.07600 4.50700 1.000 21.98374 25 LEU B CA 1
ATOM 1896 C C . LEU B 1 32 ? 4.38200 20.48400 4.11500 1.000 23.01186 25 LEU B C 1
ATOM 1897 O O . LEU B 1 32 ? 5.16100 19.61500 3.71300 1.000 30.04652 25 LEU B O 1
ATOM 1902 N N . GLY B 1 33 ? 4.71600 21.76900 4.19100 1.000 21.72255 26 GLY B N 1
ATOM 1903 C CA . GLY B 1 33 ? 6.03500 22.23400 3.81000 1.000 25.42686 26 GLY B CA 1
ATOM 1904 C C . GLY B 1 33 ? 6.36200 22.06300 2.34100 1.000 34.18876 26 GLY B C 1
ATOM 1905 O O . GLY B 1 33 ? 7.52400 21.81400 2.00200 1.000 33.27298 26 GLY B O 1
ATOM 1906 N N . ILE B 1 34 ? 5.37200 22.20200 1.45500 1.000 26.61053 27 ILE B N 1
ATOM 1907 C CA . ILE B 1 34 ? 5.57800 21.95000 0.02700 1.000 25.02175 27 ILE B CA 1
ATOM 1908 C C . ILE B 1 34 ? 5.50000 23.24100 -0.78300 1.000 22.16160 27 ILE B C 1
ATOM 1909 O O . ILE B 1 34 ? 5.17500 23.23000 -1.97700 1.000 23.45006 27 ILE B O 1
ATOM 1914 N N . LYS B 1 35 ? 5.81100 24.36000 -0.13700 1.000 26.04626 28 LYS B N 1
ATOM 1915 C CA . LYS B 1 35 ? 5.93300 25.63700 -0.82700 1.000 24.20872 28 LYS B CA 1
ATOM 1916 C C . LYS B 1 35 ? 6.76400 25.53100 -2.10600 1.000 29.79763 28 LYS B C 1
ATOM 1917 O O . LYS B 1 35 ? 6.38400 26.07400 -3.15200 1.000 27.33299 28 LYS B O 1
ATOM 1923 N N . ASP B 1 36 ? 7.89500 24.82700 -2.05300 1.000 26.38411 29 ASP B N 1
ATOM 1924 C CA . ASP B 1 36 ? 8.74900 24.72500 -3.23300 1.000 25.98557 29 ASP B CA 1
ATOM 1925 C C . ASP B 1 36 ? 8.25800 23.69300 -4.24200 1.000 24.40148 29 ASP B C 1
ATOM 1926 O O . ASP B 1 36 ? 8.83400 23.59600 -5.33000 1.000 26.87803 29 ASP B O 1
ATOM 1931 N N . GLN B 1 37 ? 7.21300 22.93400 -3.92300 1.000 23.54448 30 GLN B N 1
ATOM 1932 C CA . GLN B 1 37 ? 6.75400 21.84700 -4.77600 1.000 24.66788 30 GLN B CA 1
ATOM 1933 C C . GLN B 1 37 ? 5.46400 22.16700 -5.51700 1.000 22.45914 30 GLN B C 1
ATOM 1934 O O . GLN B 1 37 ? 5.02700 21.36000 -6.34600 1.000 20.13933 30 GLN B O 1
ATOM 1938 N N . VAL B 1 38 ? 4.84900 23.31700 -5.24500 1.000 21.52951 31 VAL B N 1
ATOM 1939 C CA . VAL B 1 38 ? 3.57400 23.72200 -5.82700 1.000 20.82972 31 VAL B CA 1
ATOM 1940 C C . VAL B 1 38 ? 3.74400 25.12900 -6.37500 1.000 19.48775 31 VAL B C 1
ATOM 1941 O O . VAL B 1 38 ? 4.21700 26.01900 -5.65800 1.000 26.65130 31 VAL B O 1
ATOM 1945 N N . GLU B 1 39 ? 3.34300 25.34000 -7.63100 1.000 17.29249 32 GLU B N 1
ATOM 1946 C CA . GLU B 1 39 ? 3.39000 26.66400 -8.23700 1.000 18.84347 32 GLU B CA 1
ATOM 1947 C C . GLU B 1 39 ? 2.07500 27.39500 -8.00200 1.000 20.86667 32 GLU B C 1
ATOM 1948 O O . GLU B 1 39 ? 1.00400 26.77900 -7.98300 1.000 22.14441 32 GLU B O 1
ATOM 1951 N N . LEU B 1 40 ? 2.16100 28.70900 -7.81200 1.000 21.50664 33 LEU B N 1
ATOM 1952 C CA . LEU B 1 40 ? 0.99600 29.55300 -7.58000 1.000 19.72416 33 LEU B CA 1
ATOM 1953 C C . LEU B 1 40 ? 0.69100 30.35400 -8.83700 1.000 23.88597 33 LEU B C 1
ATOM 1954 O O . LEU B 1 40 ? 1.60500 30.90900 -9.46100 1.000 25.90678 33 LEU B O 1
ATOM 1959 N N . LYS B 1 41 ? -0.58600 30.40900 -9.20900 1.000 19.61842 34 LYS B N 1
ATOM 1960 C CA . LYS B 1 41 ? -1.05200 31.25900 -10.30000 1.000 18.95906 34 LYS B CA 1
ATOM 1961 C C . LYS B 1 41 ? -2.24200 32.06800 -9.80400 1.000 20.92059 34 LYS B C 1
ATOM 1962 O O . LYS B 1 41 ? -3.30400 31.51000 -9.50700 1.000 18.56637 34 LYS B O 1
ATOM 1964 N N . LEU B 1 42 ? -2.07400 33.37700 -9.73300 1.000 19.69645 35 LEU B N 1
ATOM 1965 C CA . LEU B 1 42 ? -3.12700 34.24300 -9.23200 1.000 20.46147 35 LEU B CA 1
ATOM 1966 C C . LEU B 1 42 ? -4.26000 34.35500 -10.25000 1.000 24.24289 35 LEU B C 1
ATOM 1967 O O . LEU B 1 42 ? -4.02600 34.60000 -11.44300 1.000 23.11550 35 LEU B O 1
ATOM 1972 N N . VAL B 1 43 ? -5.49100 34.14800 -9.78000 1.000 17.91413 36 VAL B N 1
ATOM 1973 C CA . VAL B 1 43 ? -6.71100 34.35600 -10.55500 1.000 18.37029 36 VAL B CA 1
ATOM 1974 C C . VAL B 1 43 ? -7.57100 35.28800 -9.70800 1.000 21.01336 36 VAL B C 1
ATOM 1975 O O . VAL B 1 43 ? -8.21400 34.84000 -8.75400 1.000 20.24102 36 VAL B O 1
ATOM 1979 N N . ARG B 1 44 ? -7.58100 36.58600 -10.03100 1.000 20.97257 37 ARG B N 1
ATOM 1980 C CA . ARG B 1 44 ? -8.19200 37.57900 -9.14900 1.000 21.87229 37 ARG B CA 1
ATOM 1981 C C . ARG B 1 44 ? -9.68800 37.69600 -9.41500 1.000 21.65939 37 ARG B C 1
ATOM 1982 O O . ARG B 1 44 ? -10.10600 38.04100 -10.52800 1.000 18.74858 37 ARG B O 1
ATOM 1990 N N . LEU B 1 45 ? -10.48700 37.44300 -8.37600 1.000 20.10571 38 LEU B N 1
ATOM 1991 C CA . LEU B 1 45 ? -11.94000 37.46600 -8.50600 1.000 19.31414 38 LEU B CA 1
ATOM 1992 C C . LEU B 1 45 ? -12.47000 38.87300 -8.78400 1.000 18.59834 38 LEU B C 1
ATOM 1993 O O . LEU B 1 45 ? -13.35300 39.04800 -9.63100 1.000 19.00296 38 LEU B O 1
ATOM 1998 N N . PHE B 1 46 ? -11.96900 39.88100 -8.06200 1.000 21.07208 39 PHE B N 1
ATOM 1999 C CA . PHE B 1 46 ? -12.45500 41.24500 -8.27700 1.000 21.32239 39 PHE B CA 1
ATOM 2000 C C . PHE B 1 46 ? -12.12900 41.73800 -9.68000 1.000 23.95139 39 PHE B C 1
ATOM 2001 O O . PHE B 1 46 ? -12.88800 42.52600 -10.26100 1.000 22.57194 39 PHE B O 1
ATOM 2009 N N . GLU B 1 47 ? -11.00800 41.28600 -10.23400 1.000 18.13650 40 GLU B N 1
ATOM 2010 C CA . GLU B 1 47 ? -10.65900 41.54900 -11.62700 1.000 18.93627 40 GLU B CA 1
ATOM 2011 C C . GLU B 1 47 ? -11.52000 40.79700 -12.63300 1.000 19.67811 40 GLU B C 1
ATOM 2012 O O . GLU B 1 47 ? -11.54600 41.17900 -13.81700 1.000 17.76573 40 GLU B O 1
ATOM 2018 N N . ARG B 1 48 ? -12.20400 39.73400 -12.19200 1.000 19.75991 41 ARG B N 1
ATOM 2019 C CA . ARG B 1 48 ? -13.01000 38.82500 -13.00900 1.000 18.26071 41 ARG B CA 1
ATOM 2020 C C . ARG B 1 48 ? -12.15700 37.93700 -13.91900 1.000 14.91794 41 ARG B C 1
ATOM 2021 O O . ARG B 1 48 ? -12.63500 37.46200 -14.95000 1.000 16.72111 41 ARG B O 1
ATOM 2029 N N . GLU B 1 49 ? -10.93100 37.62300 -13.47800 1.000 16.19767 42 GLU B N 1
ATOM 2030 C CA . GLU B 1 49 ? -10.07900 36.67900 -14.19000 1.000 17.41590 42 GLU B CA 1
ATOM 2031 C C . GLU B 1 49 ? -10.61800 35.25500 -14.15600 1.000 14.95414 42 GLU B C 1
ATOM 2032 O O . GLU B 1 49 ? -10.24900 34.44700 -15.00800 1.000 16.24191 42 GLU B O 1
ATOM 2038 N N . HIS B 1 50 ? -11.50000 34.93600 -13.21800 1.000 14.17396 43 HIS B N 1
ATOM 2039 C CA . HIS B 1 50 ? -12.12000 33.61500 -13.18200 1.000 15.14258 43 HIS B CA 1
ATOM 2040 C C . HIS B 1 50 ? -13.17900 33.43300 -14.25200 1.000 15.37079 43 HIS B C 1
ATOM 2041 O O . HIS B 1 50 ? -13.69000 32.32300 -14.42400 1.000 15.08944 43 HIS B O 1
ATOM 2048 N N . LEU B 1 51 ? -13.51800 34.48300 -15.00000 1.000 15.44913 44 LEU B N 1
ATOM 2049 C CA . LEU B 1 51 ? -14.49700 34.35100 -16.07300 1.000 16.24267 44 LEU B CA 1
ATOM 2050 C C . LEU B 1 51 ? -13.85700 34.33900 -17.45200 1.000 14.54845 44 LEU B C 1
ATOM 2051 O O . LEU B 1 51 ? -14.58000 34.28000 -18.45100 1.000 16.85723 44 LEU B O 1
ATOM 2056 N N . LEU B 1 52 ? -12.53300 34.43600 -17.53100 1.000 14.93982 45 LEU B N 1
ATOM 2057 C CA . LEU B 1 52 ? -11.83100 34.33900 -18.80700 1.000 17.29895 45 LEU B CA 1
ATOM 2058 C C . LEU B 1 52 ? -12.00800 32.95600 -19.41500 1.000 17.01409 45 LEU B C 1
ATOM 2059 O O . LEU B 1 52 ? -12.23400 31.96200 -18.72200 1.000 16.91516 45 LEU B O 1
ATOM 2064 N N . GLU B 1 53 ? -11.87600 32.88600 -20.73900 1.000 17.25284 46 GLU B N 1
ATOM 2065 C CA . GLU B 1 53 ? -12.22200 31.65700 -21.44100 1.000 18.62682 46 GLU B CA 1
ATOM 2066 C C . GLU B 1 53 ? -11.32900 30.49200 -21.02600 1.000 16.15885 46 GLU B C 1
ATOM 2067 O O . GLU B 1 53 ? -11.81400 29.36400 -20.86700 1.000 19.35606 46 GLU B O 1
ATOM 2073 N N . ASP B 1 54 ? -10.03000 30.73500 -20.85400 1.000 17.08743 47 ASP B N 1
ATOM 2074 C CA . ASP B 1 54 ? -9.14700 29.62500 -20.50200 1.000 23.81778 47 ASP B CA 1
ATOM 2075 C C . ASP B 1 54 ? -9.49600 29.07300 -19.12900 1.000 19.19003 47 ASP B C 1
ATOM 2076 O O . ASP B 1 54 ? -9.48100 27.85600 -18.92500 1.000 21.16618 47 ASP B O 1
ATOM 2081 N N . PHE B 1 55 ? -9.85300 29.94100 -18.18300 1.000 17.65094 48 PHE B N 1
ATOM 2082 C CA . PHE B 1 55 ? -10.13900 29.42800 -16.84700 1.000 16.41272 48 PHE B CA 1
ATOM 2083 C C . PHE B 1 55 ? -11.47300 28.70000 -16.81000 1.000 18.51883 48 PHE B C 1
ATOM 2084 O O . PHE B 1 55 ? -11.61200 27.68800 -16.11200 1.000 17.38017 48 PHE B O 1
ATOM 2092 N N . VAL B 1 56 ? -12.47800 29.21300 -17.52300 1.000 16.41761 49 VAL B N 1
ATOM 2093 C CA . VAL B 1 56 ? -13.76300 28.52400 -17.61000 1.000 15.62831 49 VAL B CA 1
ATOM 2094 C C . VAL B 1 56 ? -13.60300 27.16600 -18.28400 1.000 16.80068 49 VAL B C 1
ATOM 2095 O O . VAL B 1 56 ? -14.27800 26.19100 -17.92300 1.000 17.86544 49 VAL B O 1
ATOM 2099 N N . LYS B 1 57 ? -12.71800 27.07700 -19.28100 1.000 17.77029 50 LYS B N 1
ATOM 2100 C CA . LYS B 1 57 ? -12.43800 25.78000 -19.89200 1.000 20.81834 50 LYS B CA 1
ATOM 2101 C C . LYS B 1 57 ? -11.83000 24.82400 -18.87300 1.000 20.54362 50 LYS B C 1
ATOM 2102 O O . LYS B 1 57 ? -12.19000 23.64300 -18.82000 1.000 24.52442 50 LYS B O 1
ATOM 2106 N N . LEU B 1 58 ? -10.92800 25.32800 -18.03800 1.000 18.56586 51 LEU B N 1
ATOM 2107 C CA . LEU B 1 58 ? -10.32500 24.51400 -16.99100 1.000 20.84753 51 LEU B CA 1
ATOM 2108 C C . LEU B 1 58 ? -11.35600 24.10200 -15.94800 1.000 20.56445 51 LEU B C 1
ATOM 2109 O O . LEU B 1 58 ? -11.36800 22.94900 -15.48500 1.000 20.75886 51 LEU B O 1
ATOM 2114 N N . ASN B 1 59 ? -12.24500 25.02300 -15.58000 1.000 17.26712 52 ASN B N 1
ATOM 2115 C CA . ASN B 1 59 ? -13.21400 24.79600 -14.51300 1.000 15.57423 52 ASN B CA 1
ATOM 2116 C C . ASN B 1 59 ? -14.53700 25.45200 -14.88800 1.000 14.84370 52 ASN B C 1
ATOM 2117 O O . ASN B 1 59 ? -14.69000 26.66800 -14.70200 1.000 15.33091 52 ASN B O 1
ATOM 2122 N N . PRO B 1 60 ? -15.52700 24.68800 -15.36800 1.000 15.59265 53 PRO B N 1
ATOM 2123 C CA . PRO B 1 60 ? -16.82200 25.30700 -15.71000 1.000 14.73819 53 PRO B CA 1
ATOM 2124 C C . PRO B 1 60 ? -17.54300 25.91500 -14.52200 1.000 17.29636 53 PRO B C 1
ATOM 2125 O O . PRO B 1 60 ? -18.44800 26.72800 -14.72800 1.000 18.05271 53 PRO B O 1
ATOM 2129 N N . LEU B 1 61 ? -17.14500 25.59600 -13.28700 1.000 15.98415 54 LEU B N 1
ATOM 2130 C CA . LEU B 1 61 ? -17.71100 26.29300 -12.14000 1.000 17.73410 54 LEU B CA 1
ATOM 2131 C C . LEU B 1 61 ? -17.15700 27.70200 -11.97700 1.000 14.42547 54 LEU B C 1
ATOM 2132 O O . LEU B 1 61 ? -17.64300 28.44500 -11.11800 1.000 16.32920 54 LEU B O 1
ATOM 2137 N N . HIS B 1 62 ? -16.15300 28.07500 -12.77500 1.000 14.44430 55 HIS B N 1
ATOM 2138 C CA . HIS B 1 62 ? -15.50500 29.39600 -12.72100 1.000 16.62043 55 HIS B CA 1
ATOM 2139 C C . HIS B 1 62 ? -15.25800 29.85800 -11.28500 1.000 17.63083 55 HIS B C 1
ATOM 2140 O O . HIS B 1 62 ? -15.63800 30.95700 -10.87700 1.000 16.79222 55 HIS B O 1
ATOM 2147 N N . ALA B 1 63 ? -14.54300 29.01600 -10.53800 1.000 16.37698 56 ALA B N 1
ATOM 2148 C CA . ALA B 1 63 ? -14.28000 29.27300 -9.13200 1.000 14.14431 56 ALA B CA 1
ATOM 2149 C C . ALA B 1 63 ? -12.86500 28.84200 -8.77500 1.000 13.23455 56 ALA B C 1
ATOM 2150 O O . ALA B 1 63 ? -12.28500 27.95100 -9.41300 1.000 15.51376 56 ALA B O 1
ATOM 2152 N N . VAL B 1 64 ? -12.33400 29.46200 -7.71800 1.000 14.25794 57 VAL B N 1
ATOM 2153 C CA . VAL B 1 64 ? -11.01800 29.15100 -7.15700 1.000 15.65108 57 VAL B CA 1
ATOM 2154 C C . VAL B 1 64 ? -11.21100 28.47400 -5.80600 1.000 14.71401 57 VAL B C 1
ATOM 2155 O O . VAL B 1 64 ? -12.16400 28.80000 -5.07500 1.000 15.76041 57 VAL B O 1
ATOM 2159 N N . PRO B 1 65 ? -10.33000 27.55300 -5.42300 1.000 14.20196 58 PRO B N 1
ATOM 2160 C CA . PRO B 1 65 ? -9.12300 27.16300 -6.14800 1.000 13.90045 58 PRO B CA 1
ATOM 2161 C C . PRO B 1 65 ? -9.31000 26.06300 -7.16500 1.000 13.22714 58 PRO B C 1
ATOM 2162 O O . PRO B 1 65 ? -10.28400 25.30400 -7.15000 1.000 14.26100 58 PRO B O 1
ATOM 2166 N N . VAL B 1 66 ? -8.33100 25.98200 -8.06100 1.000 12.90562 59 VAL B N 1
ATOM 2167 C CA . VAL B 1 66 ? -8.17500 24.87200 -8.97800 1.000 11.04358 59 VAL B CA 1
ATOM 2168 C C . VAL B 1 66 ? -6.73000 24.40700 -8.89100 1.000 13.17669 59 VAL B C 1
ATOM 2169 O O . VAL B 1 66 ? -5.82200 25.23200 -8.74700 1.000 15.87017 59 VAL B O 1
ATOM 2173 N N . LEU B 1 67 ? -6.50800 23.09400 -8.98600 1.000 13.12664 60 LEU B N 1
ATOM 2174 C CA . LEU B 1 67 ? -5.16000 22.54200 -9.07100 1.000 14.37960 60 LEU B CA 1
ATOM 2175 C C . LEU B 1 67 ? -5.02900 21.77100 -10.37200 1.000 14.77782 60 LEU B C 1
ATOM 2176 O O . LEU B 1 67 ? -5.85000 20.90200 -10.66400 1.000 15.81423 60 LEU B O 1
ATOM 2181 N N . LYS B 1 68 ? -4.01100 22.09100 -11.16000 1.000 14.99738 61 LYS B N 1
ATOM 2182 C CA . LYS B 1 68 ? -3.69400 21.31800 -12.35000 1.000 16.21422 61 LYS B CA 1
ATOM 2183 C C . LYS B 1 68 ? -2.37900 20.59800 -12.11900 1.000 14.15536 61 LYS B C 1
ATOM 2184 O O . LYS B 1 68 ? -1.38800 21.22400 -11.72900 1.000 18.40721 61 LYS B O 1
ATOM 2190 N N . HIS B 1 69 ? -2.37200 19.29300 -12.33900 1.000 13.69115 62 HIS B N 1
ATOM 2191 C CA . HIS B 1 69 ? -1.15900 18.49400 -12.17600 1.000 14.09921 62 HIS B CA 1
ATOM 2192 C C . HIS B 1 69 ? -1.04800 17.58200 -13.38900 1.000 16.46128 62 HIS B C 1
ATOM 2193 O O . HIS B 1 69 ? -1.71500 16.54600 -13.44700 1.000 16.71453 62 HIS B O 1
ATOM 2200 N N . ASP B 1 70 ? -0.20300 17.97100 -14.35900 1.000 17.08832 63 ASP B N 1
ATOM 2201 C CA . ASP B 1 70 ? -0.20800 17.33800 -15.67700 1.000 18.58747 63 ASP B CA 1
ATOM 2202 C C . ASP B 1 70 ? -1.63300 17.37500 -16.21800 1.000 18.34781 63 ASP B C 1
ATOM 2203 O O . ASP B 1 70 ? -2.20100 18.46300 -16.37000 1.000 20.99089 63 ASP B O 1
ATOM 2208 N N . ASP B 1 71 ? -2.22600 16.20600 -16.48200 1.000 18.76198 64 ASP B N 1
ATOM 2209 C CA . ASP B 1 71 ? -3.58100 16.11500 -17.01400 1.000 19.22383 64 ASP B CA 1
ATOM 2210 C C . ASP B 1 71 ? -4.66300 16.09400 -15.94100 1.000 20.67507 64 ASP B C 1
ATOM 2211 O O . ASP B 1 71 ? -5.84800 16.12600 -16.29000 1.000 21.53595 64 ASP B O 1
ATOM 2216 N N . LEU B 1 72 ? -4.29500 16.03300 -14.66500 1.000 15.76647 65 LEU B N 1
ATOM 2217 C CA . LEU B 1 72 ? -5.29100 16.02300 -13.59800 1.000 15.67814 65 LEU B CA 1
ATOM 2218 C C . LEU B 1 72 ? -5.75000 17.43800 -13.27900 1.000 14.56203 65 LEU B C 1
ATOM 2219 O O . LEU B 1 72 ? -4.92300 18.32100 -13.03900 1.000 18.30093 65 LEU B O 1
ATOM 2224 N N . VAL B 1 73 ? -7.06500 17.66100 -13.26600 1.000 14.92651 66 VAL B N 1
ATOM 2225 C CA . VAL B 1 73 ? -7.61900 18.97800 -12.94300 1.000 13.93300 66 VAL B CA 1
ATOM 2226 C C . VAL B 1 73 ? -8.60700 18.81700 -11.79400 1.000 15.31942 66 VAL B C 1
ATOM 2227 O O . VAL B 1 73 ? -9.68600 18.23600 -11.97500 1.000 16.74084 66 VAL B O 1
ATOM 2231 N N . LEU B 1 74 ? -8.24900 19.34600 -10.63000 1.000 13.50559 67 LEU B N 1
ATOM 2232 C CA . LEU B 1 74 ? -9.09400 19.32200 -9.44300 1.000 13.66676 67 LEU B CA 1
ATOM 2233 C C . LEU B 1 74 ? -9.73200 20.68700 -9.23500 1.000 14.92694 67 LEU B C 1
ATOM 2234 O O . LEU B 1 74 ? -9.05500 21.71600 -9.28700 1.000 15.06523 67 LEU B O 1
ATOM 2239 N N . THR B 1 75 ? -11.03000 20.68500 -8.96400 1.000 13.01130 68 THR B N 1
ATOM 2240 C CA . THR B 1 75 ? -11.83100 21.90000 -8.96400 1.000 14.03368 68 THR B CA 1
ATOM 2241 C C . THR B 1 75 ? -12.62300 22.03300 -7.67500 1.000 13.51608 68 THR B C 1
ATOM 2242 O O . THR B 1 75 ? -13.73000 22.58000 -7.67600 1.000 15.07513 68 THR B O 1
ATOM 2246 N N . ASP B 1 76 ? -12.08200 21.51700 -6.56500 1.000 13.18080 69 ASP B N 1
ATOM 2247 C CA . ASP B 1 76 ? -12.67500 21.78000 -5.25700 1.000 12.88395 69 ASP B CA 1
ATOM 2248 C C . ASP B 1 76 ? -11.54200 21.72800 -4.24600 1.000 12.54953 69 ASP B C 1
ATOM 2249 O O . ASP B 1 76 ? -10.73100 20.79600 -4.27800 1.000 13.45787 69 ASP B O 1
ATOM 2254 N N . SER B 1 77 ? -11.46400 22.74800 -3.39700 1.000 12.01775 70 SER B N 1
ATOM 2255 C CA . SER B 1 77 ? -10.38400 22.83300 -2.41100 1.000 14.11067 70 SER B CA 1
ATOM 2256 C C . SER B 1 77 ? -10.23200 21.56600 -1.57300 1.000 15.57461 70 SER B C 1
ATOM 2257 O O . SER B 1 77 ? -9.10700 21.20300 -1.19700 1.000 13.79829 70 SER B O 1
ATOM 2260 N N . HIS B 1 78 ? -11.34000 20.89100 -1.26400 1.000 13.42790 71 HIS B N 1
ATOM 2261 C CA . HIS B 1 78 ? -11.27100 19.71800 -0.39800 1.000 13.91325 71 HIS B CA 1
ATOM 2262 C C . HIS B 1 78 ? -10.66000 18.52600 -1.12300 1.000 14.33828 71 HIS B C 1
ATOM 2263 O O . HIS B 1 78 ? -9.89800 17.75300 -0.52200 1.000 14.88986 71 HIS B O 1
ATOM 2270 N N . ALA B 1 79 ? -10.91000 18.39500 -2.42700 1.000 12.90947 72 ALA B N 1
ATOM 2271 C CA . ALA B 1 79 ? -10.22100 17.37500 -3.20700 1.000 13.04962 72 ALA B CA 1
ATOM 2272 C C . ALA B 1 79 ? -8.75100 17.72400 -3.40900 1.000 14.46370 72 ALA B C 1
ATOM 2273 O O . ALA B 1 79 ? -7.89400 16.82700 -3.40100 1.000 14.26421 72 ALA B O 1
ATOM 2275 N N . ILE B 1 80 ? -8.44000 19.01300 -3.59000 1.000 12.28405 73 ILE B N 1
ATOM 2276 C CA . ILE B 1 80 ? -7.04100 19.43100 -3.71800 1.000 13.93347 73 ILE B CA 1
ATOM 2277 C C . ILE B 1 80 ? -6.26900 19.05100 -2.46100 1.000 15.51195 73 ILE B C 1
ATOM 2278 O O . ILE B 1 80 ? -5.16100 18.49500 -2.53300 1.000 13.62265 73 ILE B O 1
ATOM 2283 N N . ILE B 1 81 ? -6.86100 19.32300 -1.28900 1.000 12.99698 74 ILE B N 1
ATOM 2284 C CA . ILE B 1 81 ? -6.19100 19.06600 -0.01500 1.000 13.49749 74 ILE B CA 1
ATOM 2285 C C . ILE B 1 81 ? -5.89900 17.57700 0.16100 1.000 15.92028 74 ILE B C 1
ATOM 2286 O O . ILE B 1 81 ? -4.77500 17.19200 0.50200 1.000 14.46670 74 ILE B O 1
ATOM 2291 N N . MET B 1 82 ? -6.88200 16.71500 -0.09800 1.000 14.43890 75 MET B N 1
ATOM 2292 C CA . MET B 1 82 ? -6.63300 15.28300 0.06400 1.000 14.86399 75 MET B CA 1
ATOM 2293 C C . MET B 1 82 ? -5.58200 14.78200 -0.91600 1.000 17.22829 75 MET B C 1
ATOM 2294 O O . MET B 1 82 ? -4.74600 13.93900 -0.56400 1.000 16.88508 75 MET B O 1
ATOM 2299 N N . TYR B 1 83 ? -5.60100 15.28800 -2.15000 1.000 14.46893 76 TYR B N 1
ATOM 2300 C CA . TYR B 1 83 ? -4.62300 14.84700 -3.13000 1.000 13.67258 76 TYR B CA 1
ATOM 2301 C C . TYR B 1 83 ? -3.21100 15.27700 -2.73800 1.000 14.30240 76 TYR B C 1
ATOM 2302 O O . TYR B 1 83 ? -2.26000 14.48800 -2.84500 1.000 15.15128 76 TYR B O 1
ATOM 2311 N N . LEU B 1 84 ? -3.05000 16.52400 -2.29500 1.000 14.84924 77 LEU B N 1
ATOM 2312 C CA . LEU B 1 84 ? -1.73200 16.98100 -1.86800 1.000 15.15698 77 LEU B CA 1
ATOM 2313 C C . LEU B 1 84 ? -1.22200 16.13200 -0.70900 1.000 19.94765 77 LEU B C 1
ATOM 2314 O O . LEU B 1 84 ? -0.02800 15.82100 -0.63300 1.000 17.51039 77 LEU B O 1
ATOM 2319 N N . CYS B 1 85 ? -2.11700 15.73700 0.20000 1.000 18.12932 78 CYS B N 1
ATOM 2320 C CA . CYS B 1 85 ? -1.71800 14.83900 1.28100 1.000 21.61267 78 CYS B CA 1
ATOM 2321 C C . CYS B 1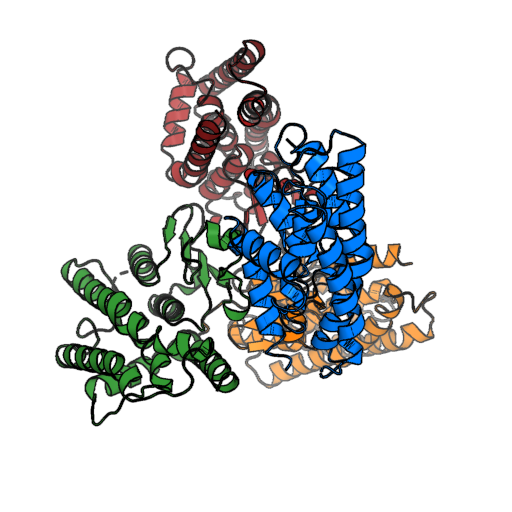 85 ? -1.22000 13.50900 0.74800 1.000 20.94766 78 CYS B C 1
ATOM 2322 O O . CYS B 1 85 ? -0.23900 12.95100 1.26500 1.000 22.69687 78 CYS B O 1
ATOM 2325 N N . ASP B 1 86 ? -1.91000 12.95800 -0.24800 1.000 18.00881 79 ASP B N 1
ATOM 2326 C CA . ASP B 1 86 ? -1.54100 11.65600 -0.79300 1.000 19.77650 79 ASP B CA 1
ATOM 2327 C C . ASP B 1 86 ? -0.17800 11.67700 -1.46500 1.000 23.77433 79 ASP B C 1
ATOM 2328 O O . ASP B 1 86 ? 0.60200 10.73000 -1.31700 1.000 28.55605 79 ASP B O 1
ATOM 2333 N N . ILE B 1 87 ? 0.12400 12.71300 -2.24100 1.000 20.67658 80 ILE B N 1
ATOM 2334 C CA . ILE B 1 87 ? 1.36300 12.67700 -3.01000 1.000 20.14387 80 ILE B CA 1
ATOM 2335 C C . ILE B 1 87 ? 2.53700 13.38000 -2.32100 1.000 27.29708 80 ILE B C 1
ATOM 2336 O O . ILE B 1 87 ? 3.69400 13.10400 -2.67900 1.000 28.89383 80 ILE B O 1
ATOM 2341 N N . PHE B 1 88 ? 2.28900 14.24500 -1.32400 1.000 22.30289 81 PHE B N 1
ATOM 2342 C CA . PHE B 1 88 ? 3.38400 14.90400 -0.61200 1.000 23.69418 81 PHE B CA 1
ATOM 2343 C C . PHE B 1 88 ? 3.41900 14.66400 0.88800 1.000 27.75126 81 PHE B C 1
ATOM 2344 O O . PHE B 1 88 ? 4.39900 15.06900 1.52600 1.000 29.78758 81 PHE B O 1
ATOM 2352 N N . GLY B 1 89 ? 2.40600 14.03900 1.47500 1.000 21.37164 82 GLY B N 1
ATOM 2353 C CA . GLY B 1 89 ? 2.36600 13.96100 2.92600 1.000 23.85308 82 GLY B CA 1
ATOM 2354 C C . GLY B 1 89 ? 2.30200 12.58200 3.55200 1.000 31.39766 82 GLY B C 1
ATOM 2355 O O . GLY B 1 89 ? 1.96300 12.46200 4.73100 1.000 27.52153 82 GLY B O 1
ATOM 2356 N N . GLN B 1 90 ? 2.62900 11.52700 2.80300 1.000 31.21391 83 GLN B N 1
ATOM 2357 C CA . GLN B 1 90 ? 2.46200 10.18500 3.35400 1.000 33.62815 83 GLN B CA 1
ATOM 2358 C C . GLN B 1 90 ? 3.44100 9.90100 4.49100 1.000 32.50679 83 GLN B C 1
ATOM 2359 O O . GLN B 1 90 ? 3.13200 9.10100 5.38200 1.000 37.19574 83 GLN B O 1
ATOM 2362 N N . ASP B 1 91 ? 4.60300 10.55100 4.49800 1.000 36.53184 84 ASP B N 1
ATOM 2363 C CA . ASP B 1 91 ? 5.64400 10.26300 5.47700 1.000 42.30163 84 ASP B CA 1
ATOM 2364 C C . ASP B 1 91 ? 5.62700 11.19200 6.68300 1.000 39.34205 84 ASP B C 1
ATOM 2365 O O . ASP B 1 91 ? 6.47300 11.04000 7.57000 1.000 41.92042 84 ASP B O 1
ATOM 2370 N N . GLY B 1 92 ? 4.69800 12.14200 6.74700 1.000 32.72614 85 GLY B N 1
ATOM 2371 C CA . GLY B 1 92 ? 4.70800 13.10300 7.83000 1.000 30.02371 85 GLY B CA 1
ATOM 2372 C C . GLY B 1 92 ? 3.47900 13.06300 8.71600 1.000 24.57650 85 GLY B C 1
ATOM 2373 O O . GLY B 1 92 ? 2.66400 12.13800 8.62600 1.000 26.75151 85 GLY B O 1
ATOM 2374 N N . ASP B 1 93 ? 3.32700 14.09000 9.55400 1.000 29.31060 86 ASP B N 1
ATOM 2375 C CA . ASP B 1 93 ? 2.28000 14.11600 10.57100 1.000 31.54279 86 ASP B CA 1
ATOM 2376 C C . ASP B 1 93 ? 0.88000 14.28100 9.99600 1.000 29.71512 86 ASP B C 1
ATOM 2377 O O . ASP B 1 93 ? -0.09300 14.12200 10.73800 1.000 32.14233 86 ASP B O 1
ATOM 2382 N N . PHE B 1 94 ? 0.74300 14.58600 8.70900 1.000 22.62160 87 PHE B N 1
ATOM 2383 C CA . PHE B 1 94 ? -0.56900 14.78700 8.10900 1.000 22.19992 87 PHE B CA 1
ATOM 2384 C C . PHE B 1 94 ? -0.98800 13.63300 7.21100 1.000 24.00834 87 PHE B C 1
ATOM 2385 O O . PHE B 1 94 ? -1.94100 13.77600 6.43300 1.000 23.36817 87 PHE B O 1
ATOM 2393 N N . SER B 1 95 ? -0.29600 12.49900 7.30600 1.000 27.94956 88 SER B N 1
ATOM 2394 C CA . SER B 1 95 ? -0.56900 11.34600 6.46000 1.000 28.89474 88 SER B CA 1
ATOM 2395 C C . SER B 1 95 ? -1.99800 10.85100 6.63400 1.000 26.28222 88 SER B C 1
ATOM 2396 O O . SER B 1 95 ? -2.54000 10.82700 7.74500 1.000 26.51801 88 SER B O 1
ATOM 2399 N N . LEU B 1 96 ? -2.60200 10.45700 5.51200 1.000 24.27740 89 LEU B N 1
ATOM 2400 C CA . LEU B 1 96 ? -3.92100 9.84000 5.45700 1.000 23.56119 89 LEU B CA 1
ATOM 2401 C C . LEU B 1 96 ? -3.84900 8.37100 5.04100 1.000 28.12074 89 LEU B C 1
ATOM 2402 O O . LEU B 1 96 ? -4.77500 7.85500 4.40900 1.000 26.75611 89 LEU B O 1
ATOM 2407 N N . LYS B 1 97 ? -2.75300 7.68600 5.38600 1.000 26.99932 90 LYS B N 1
ATOM 2408 C CA . LYS B 1 97 ? -2.56700 6.31500 4.91700 1.000 34.26594 90 LYS B CA 1
ATOM 2409 C C . LYS B 1 97 ? -3.57000 5.34800 5.54100 1.000 28.66428 90 LYS B C 1
ATOM 2410 O O . LYS B 1 97 ? -3.96700 4.37100 4.89300 1.000 34.32015 90 LYS B O 1
ATOM 2412 N N . ASP B 1 98 ? -3.98600 5.59100 6.78600 1.000 25.56801 91 ASP B N 1
ATOM 2413 C CA . ASP B 1 98 ? -4.88500 4.65800 7.46500 1.000 24.94133 91 ASP B CA 1
ATOM 2414 C C . ASP B 1 98 ? -6.32400 4.92100 7.03400 1.000 24.50662 91 ASP B C 1
ATOM 2415 O O . ASP B 1 98 ? -6.78900 6.06000 7.14000 1.000 25.05157 91 ASP B O 1
ATOM 2417 N N . PRO B 1 99 ? -7.05600 3.90800 6.55800 1.000 23.37271 92 PRO B N 1
ATOM 2418 C CA . PRO B 1 99 ? -8.41500 4.16600 6.03800 1.000 26.73492 92 PRO B CA 1
ATOM 2419 C C . PRO B 1 99 ? -9.36600 4.81700 7.03300 1.000 23.25860 92 PRO B C 1
ATOM 2420 O O . PRO B 1 99 ? -10.17500 5.66000 6.62300 1.000 19.14311 92 PRO B O 1
ATOM 2424 N N . LYS B 1 100 ? -9.32400 4.45600 8.31700 1.000 22.42632 93 LYS B N 1
ATOM 2425 C CA . LYS B 1 100 ? -10.26200 5.08500 9.24500 1.000 21.10845 93 LYS B CA 1
ATOM 2426 C C . LYS B 1 100 ? -9.84600 6.50800 9.59600 1.000 19.17297 93 LYS B C 1
ATOM 2427 O O . LYS B 1 100 ? -10.69900 7.38900 9.75100 1.000 19.17226 93 LYS B O 1
ATOM 2433 N N . GLN B 1 101 ? -8.54700 6.76000 9.73000 1.000 19.31790 94 GLN B N 1
ATOM 2434 C CA . GLN B 1 101 ? -8.08400 8.12900 9.89500 1.000 19.34268 94 GLN B CA 1
ATOM 2435 C C . GLN B 1 101 ? -8.44200 8.96700 8.67700 1.000 18.12796 94 GLN B C 1
ATOM 2436 O O . GLN B 1 101 ? -8.92900 10.10000 8.80400 1.000 18.99962 94 GLN B O 1
ATOM 2442 N N . ARG B 1 102 ? -8.23600 8.41400 7.48300 1.000 17.72594 95 ARG B N 1
ATOM 2443 C CA . ARG B 1 102 ? -8.60400 9.13900 6.27100 1.000 18.90715 95 ARG B CA 1
ATOM 2444 C C . ARG B 1 102 ? -10.09100 9.48000 6.26900 1.000 15.12954 95 ARG B C 1
ATOM 2445 O O . ARG B 1 102 ? -10.48400 10.59900 5.88900 1.000 16.54550 95 ARG B O 1
ATOM 2453 N N . ALA B 1 103 ? -10.93100 8.53300 6.69500 1.000 15.58357 96 ALA B N 1
ATOM 2454 C CA . ALA B 1 103 ? -12.37400 8.76100 6.66700 1.000 14.85914 96 ALA B CA 1
ATOM 2455 C C . ALA B 1 103 ? -12.79600 9.80900 7.69300 1.000 12.92688 96 ALA B C 1
ATOM 2456 O O . ALA B 1 103 ? -13.69000 10.62300 7.42300 1.000 14.83923 96 ALA B O 1
ATOM 2458 N N . ARG B 1 104 ? -12.15400 9.82100 8.86300 1.000 14.64044 97 ARG B N 1
ATOM 2459 C CA . ARG B 1 104 ? -12.44300 10.86200 9.84600 1.000 14.45772 97 ARG B CA 1
ATOM 2460 C C . ARG B 1 104 ? -12.11300 12.24200 9.29500 1.000 14.60824 97 ARG B C 1
ATOM 2461 O O . ARG B 1 104 ? -12.87400 13.19900 9.49200 1.000 15.12262 97 ARG B O 1
ATOM 2469 N N . VAL B 1 105 ? -10.97800 12.36000 8.60500 1.000 14.68449 98 VAL B N 1
ATOM 2470 C CA . VAL B 1 105 ? -10.57400 13.63900 8.02500 1.000 14.33223 98 VAL B CA 1
ATOM 2471 C C . VAL B 1 105 ? -11.52100 14.03800 6.90100 1.000 14.13956 98 VAL B C 1
ATOM 2472 O O . VAL B 1 105 ? -12.00700 15.17800 6.85300 1.000 13.70208 98 VAL B O 1
ATOM 2476 N N . HIS B 1 106 ? -11.80600 13.10200 5.98900 1.000 14.20226 99 HIS B N 1
ATOM 2477 C CA . HIS B 1 106 ? -12.74000 13.38200 4.90000 1.000 11.58780 99 HIS B CA 1
ATOM 2478 C C . HIS B 1 106 ? -14.10700 13.79400 5.44600 1.000 13.91853 99 HIS B C 1
ATOM 2479 O O . HIS B 1 106 ? -14.74200 14.71700 4.93000 1.000 15.08607 99 HIS B O 1
ATOM 2486 N N . ASN B 1 107 ? -14.56900 13.12400 6.50900 1.000 13.61958 100 ASN B N 1
ATOM 2487 C CA . ASN B 1 107 ? -15.85300 13.47400 7.10600 1.000 12.89769 100 ASN B CA 1
ATOM 2488 C C . ASN B 1 107 ? -15.90200 14.93900 7.52200 1.000 13.23589 100 ASN B C 1
ATOM 2489 O O . ASN B 1 107 ? -16.92900 15.60800 7.33300 1.000 13.39728 100 ASN B O 1
ATOM 2494 N N . ARG B 1 108 ? -14.80800 15.46100 8.07800 1.000 12.89977 101 ARG B N 1
ATOM 2495 C CA . ARG B 1 108 ? -14.82200 16.86400 8.48900 1.000 13.21709 101 ARG B CA 1
ATOM 2496 C C . ARG B 1 108 ? -14.59200 17.80100 7.31400 1.000 14.48457 101 ARG B C 1
ATOM 2497 O O . ARG B 1 108 ? -15.04400 18.94900 7.36200 1.000 14.17620 101 ARG B O 1
ATOM 2505 N N . LEU B 1 109 ? -13.87300 17.34700 6.27900 1.000 13.60651 102 LEU B N 1
ATOM 2506 C CA . LEU B 1 109 ? -13.79500 18.13500 5.05000 1.000 13.89850 102 LEU B CA 1
ATOM 2507 C C . LEU B 1 109 ? -15.18400 18.29400 4.45600 1.000 12.71897 102 LEU B C 1
ATOM 2508 O O . LEU B 1 109 ? -15.55100 19.39100 4.01200 1.000 13.25349 102 LEU B O 1
ATOM 2513 N N . CYS B 1 110 ? -15.99600 17.22400 4.48400 1.000 13.31339 103 CYS B N 1
ATOM 2514 C CA . CYS B 1 110 ? -17.36900 17.32500 3.97500 1.000 12.25162 103 CYS B CA 1
ATOM 2515 C C . CYS B 1 110 ? -18.20600 18.29400 4.80200 1.000 13.03646 103 CYS B C 1
ATOM 2516 O O . CYS B 1 110 ? -19.01500 19.04700 4.24500 1.000 13.52285 103 CYS B O 1
ATOM 2519 N N . PHE B 1 111 ? -18.04600 18.26900 6.13500 1.000 13.29096 104 PHE B N 1
ATOM 2520 C CA . PHE B 1 111 ? -18.73900 19.23900 6.98100 1.000 13.44185 104 PHE B CA 1
ATOM 2521 C C . PHE B 1 111 ? -18.41200 20.65900 6.54300 1.000 13.80418 104 PHE B C 1
ATOM 2522 O O . PHE B 1 111 ? -19.30500 21.50900 6.42700 1.000 14.46557 104 PHE B O 1
ATOM 2530 N N . ASN B 1 112 ? -17.13800 20.94100 6.28200 1.000 13.60030 105 ASN B N 1
ATOM 2531 C CA . ASN B 1 112 ? -16.81800 22.29700 5.86000 1.000 11.85884 105 ASN B CA 1
ATOM 2532 C C . ASN B 1 112 ? -17.44300 22.60600 4.51100 1.000 15.30868 105 ASN B C 1
ATOM 2533 O O . ASN B 1 112 ? -18.07500 23.65600 4.33800 1.000 15.22139 105 ASN B O 1
ATOM 2538 N N . ASN B 1 113 ? -17.28600 21.70100 3.54500 1.000 13.25890 106 ASN B N 1
ATOM 2539 C CA . ASN B 1 113 ? -17.70700 22.00300 2.18700 1.000 13.05785 106 ASN B CA 1
ATOM 2540 C C . ASN B 1 113 ? -19.22200 22.12800 2.08800 1.000 15.46423 106 ASN B C 1
ATOM 2541 O O . ASN B 1 113 ? -19.73100 23.00700 1.38200 1.000 18.20977 106 ASN B O 1
ATOM 2546 N N . ALA B 1 114 ? -19.96100 21.26200 2.79300 1.000 12.45753 107 ALA B N 1
ATOM 2547 C CA . ALA B 1 114 ? -21.39800 21.15900 2.61600 1.000 14.56613 107 ALA B CA 1
ATOM 2548 C C . ALA B 1 114 ? -22.19900 21.84900 3.69500 1.000 18.49456 107 ALA B C 1
ATOM 2549 O O . ALA B 1 114 ? -23.41800 21.95600 3.53900 1.000 19.45119 107 ALA B O 1
ATOM 2551 N N . VAL B 1 115 ? -21.56700 22.27100 4.79200 1.000 14.04863 108 VAL B N 1
ATOM 2552 C CA . VAL B 1 115 ? -22.29800 22.90100 5.88400 1.000 14.86227 108 VAL B CA 1
ATOM 2553 C C . VAL B 1 115 ? -21.70200 24.27100 6.18000 1.000 14.56123 108 VAL B C 1
ATOM 2554 O O . VAL B 1 115 ? -22.32800 25.29700 5.88200 1.000 16.84351 108 VAL B O 1
ATOM 2558 N N . LEU B 1 116 ? -20.49100 24.31800 6.74300 1.000 14.75563 109 LEU B N 1
ATOM 2559 C CA . LEU B 1 116 ? -19.95700 25.59500 7.22500 1.000 13.53692 109 LEU B CA 1
ATOM 2560 C C . LEU B 1 116 ? -19.69700 26.56900 6.07800 1.000 15.04590 109 LEU B C 1
ATOM 2561 O O . LEU B 1 116 ? -20.14300 27.71800 6.12200 1.000 15.85428 109 LEU B O 1
ATOM 2566 N N . PHE B 1 117 ? -19.00500 26.12800 5.02900 1.000 14.86813 110 PHE B N 1
ATOM 2567 C CA . PHE B 1 117 ? -18.74600 27.04800 3.92600 1.000 15.76261 110 PHE B CA 1
ATOM 2568 C C . PHE B 1 117 ? -20.03600 27.46000 3.22700 1.000 16.10580 110 PHE B C 1
ATOM 2569 O O . PHE B 1 117 ? -20.15900 28.60600 2.78300 1.000 15.47398 110 PHE B O 1
ATOM 2577 N N . GLN B 1 118 ? -20.98900 26.53400 3.07300 1.000 15.96917 111 GLN B N 1
ATOM 2578 C CA . GLN B 1 118 ? -22.23300 26.88400 2.39400 1.000 15.83916 111 GLN B CA 1
ATOM 2579 C C . GLN B 1 118 ? -22.96200 27.98400 3.14200 1.000 18.29759 111 GLN B C 1
ATOM 2580 O O . GLN B 1 118 ? -23.48500 28.92500 2.53200 1.000 18.09442 111 GLN B O 1
ATOM 2586 N N . ARG B 1 119 ? -22.99100 27.89100 4.46900 1.000 15.40367 112 ARG B N 1
ATOM 2587 C CA . ARG B 1 119 ? -23.71200 28.87900 5.26400 1.000 16.82793 112 ARG B CA 1
ATOM 2588 C C . ARG B 1 119 ? -22.95500 30.19100 5.34500 1.000 19.36285 112 ARG B C 1
ATOM 2589 O O . ARG B 1 119 ? -23.56600 31.27000 5.31800 1.000 21.90339 112 ARG B O 1
ATOM 2597 N N . GLU B 1 120 ? -21.63000 30.12100 5.37300 1.000 14.64462 113 GLU B N 1
ATOM 2598 C CA . GLU B 1 120 ? -20.81400 31.32200 5.31700 1.000 17.31525 113 GLU B CA 1
ATOM 2599 C C . GLU B 1 120 ? -21.00200 32.04600 3.99300 1.000 23.52788 113 GLU B C 1
ATOM 2600 O O . GLU B 1 120 ? -21.21700 33.26400 3.96200 1.000 23.72049 113 GLU B O 1
ATOM 2606 N N . SER B 1 121 ? -20.93600 31.30500 2.88600 1.000 18.26941 114 SER B N 1
ATOM 2607 C CA . SER B 1 121 ? -20.88900 31.94000 1.57900 1.000 22.50148 114 SER B CA 1
ATOM 2608 C C . SER B 1 121 ? -22.23600 32.53500 1.19200 1.000 27.32779 114 SER B C 1
ATOM 2609 O O . SER B 1 121 ? -22.28200 33.52200 0.45100 1.000 26.60683 114 SER B O 1
ATOM 2612 N N . ILE B 1 122 ? -23.33400 31.97700 1.70500 1.000 21.67501 115 ILE B N 1
ATOM 2613 C CA . ILE B 1 122 ? -24.64900 32.58200 1.50100 1.000 28.68934 115 ILE B CA 1
ATOM 2614 C C . ILE B 1 122 ? -24.63300 34.03100 1.96800 1.000 30.89315 115 ILE B C 1
ATOM 2615 O O . ILE B 1 122 ? -25.07000 34.94500 1.25400 1.000 34.39832 115 ILE B O 1
ATOM 2620 N N . VAL B 1 123 ? -24.09600 34.26300 3.16800 1.000 28.64683 116 VAL B N 1
ATOM 2621 C CA . VAL B 1 123 ? -24.07200 35.60300 3.74100 1.000 31.10493 116 VAL B CA 1
ATOM 2622 C C . VAL B 1 123 ? -23.04500 36.47900 3.03300 1.000 35.64981 116 VAL B C 1
ATOM 2623 O O . VAL B 1 123 ? -23.33300 37.62300 2.66300 1.000 33.80414 116 VAL B O 1
ATOM 2627 N N A MET B 1 124 ? -21.82600 35.96000 2.85200 0.490 29.95815 117 MET B N 1
ATOM 2628 N N B MET B 1 124 ? -21.83900 35.95500 2.80600 0.510 29.93808 117 MET B N 1
ATOM 2629 C CA A MET B 1 124 ? -20.75600 36.75500 2.25900 0.490 31.01503 117 MET B CA 1
ATOM 2630 C CA B MET B 1 124 ? -20.77800 36.80800 2.28000 0.510 30.99907 117 MET B CA 1
ATOM 2631 C C A MET B 1 124 ? -21.09700 37.15600 0.83100 0.490 35.77185 117 MET B C 1
ATOM 2632 C C B MET B 1 124 ? -20.99000 37.13100 0.80000 0.510 35.75651 117 MET B C 1
ATOM 2633 O O A MET B 1 124 ? -20.95500 38.32500 0.45200 0.490 36.76918 117 MET B O 1
ATOM 2634 O O B MET B 1 124 ? -20.66300 38.23700 0.35500 0.510 36.79289 117 MET B O 1
ATOM 2643 N N . ARG B 1 125 ? -21.54300 36.19400 0.02000 1.000 28.81443 118 ARG B N 1
ATOM 2644 C CA . ARG B 1 125 ? -21.88600 36.50600 -1.36800 1.000 32.97290 118 ARG B CA 1
ATOM 2645 C C . ARG B 1 125 ? -22.97500 37.56500 -1.43000 1.000 40.84072 118 ARG B C 1
ATOM 2646 O O . ARG B 1 125 ? -22.94200 38.45100 -2.29200 1.000 42.94194 118 ARG B O 1
ATOM 2650 N N . GLY B 1 126 ? -23.94500 37.49100 -0.51800 1.000 32.68935 119 GLY B N 1
ATOM 2651 C CA . GLY B 1 126 ? -25.00100 38.49000 -0.49200 1.000 43.51473 119 GLY B CA 1
ATOM 2652 C C . GLY B 1 126 ? -24.48800 39.87500 -0.14800 1.000 45.72996 119 GLY B C 1
ATOM 2653 O O . GLY B 1 126 ? -24.90800 40.86800 -0.74900 1.000 51.77127 119 GLY B O 1
ATOM 2654 N N . LEU B 1 127 ? -23.57000 39.96300 0.81700 1.000 41.23605 120 LEU B N 1
ATOM 2655 C CA . LEU B 1 127 ? -23.05100 41.26600 1.22100 1.000 44.65466 120 LEU B CA 1
ATOM 2656 C C . LEU B 1 127 ? -22.21600 41.90400 0.11300 1.000 50.96086 120 LEU B C 1
ATOM 2657 O O . LEU B 1 127 ? -22.31600 43.11400 -0.12400 1.000 54.80565 120 LEU B O 1
ATOM 2662 N N . ILE B 1 128 ? -21.39800 41.11000 -0.58200 1.000 43.03150 121 ILE B N 1
ATOM 2663 C CA . ILE B 1 128 ? -20.51100 41.67000 -1.60100 1.000 47.22196 121 ILE B CA 1
ATOM 2664 C C . ILE B 1 128 ? -21.31300 42.21700 -2.77700 1.000 53.86982 121 ILE B C 1
ATOM 2665 O O . ILE B 1 128 ? -21.10100 43.35400 -3.21400 1.000 58.37082 121 ILE B O 1
ATOM 2670 N N . ASN B 1 129 ? -22.24600 41.42900 -3.31000 1.000 52.89263 122 ASN B N 1
ATOM 2671 C CA . ASN B 1 129 ? -23.09400 41.93200 -4.38500 1.000 52.69526 122 ASN B CA 1
ATOM 2672 C C . ASN B 1 129 ? -24.23300 42.81600 -3.88100 1.000 57.46294 122 ASN B C 1
ATOM 2673 O O . ASN B 1 129 ? -25.13900 43.13800 -4.65900 1.000 62.71494 122 ASN B O 1
ATOM 2678 N N . ARG B 1 130 ? -24.20800 43.19200 -2.60100 1.000 57.67729 123 ARG B N 1
ATOM 2679 C CA . ARG B 1 130 ? -25.14700 44.10900 -1.96100 1.000 56.23472 123 ARG B CA 1
ATOM 2680 C C . ARG B 1 130 ? -26.56500 43.55900 -1.87500 1.000 59.61005 123 ARG B C 1
ATOM 2681 O O . ARG B 1 130 ? -27.49200 44.31400 -1.55000 1.000 63.42258 123 ARG B O 1
ATOM 2684 N N . SER B 1 131 ? -26.76700 42.26600 -2.14500 1.000 58.04822 124 SER B N 1
ATOM 2685 C CA . SER B 1 131 ? -28.09000 41.67400 -1.97100 1.000 58.25343 124 SER B CA 1
ATOM 2686 C C . SER B 1 131 ? -28.55500 41.72500 -0.52200 1.000 59.08181 124 SER B C 1
ATOM 2687 O O . SER B 1 131 ? -29.76100 41.63500 -0.26400 1.000 59.92058 124 SER B O 1
ATOM 2690 N N . ILE B 1 132 ? -27.63000 41.86300 0.42400 1.000 60.63185 125 ILE B N 1
ATOM 2691 C CA . ILE B 1 132 ? -27.94300 41.96300 1.84300 1.000 56.22881 125 ILE B CA 1
ATOM 2692 C C . ILE B 1 132 ? -27.42700 43.30600 2.33700 1.000 60.82040 125 ILE B C 1
ATOM 2693 O O . ILE B 1 132 ? -26.27400 43.66800 2.07300 1.000 58.25818 125 ILE B O 1
ATOM 2698 N N . VAL B 1 133 ? -28.27800 44.04200 3.04300 1.000 64.99211 126 VAL B N 1
ATOM 2699 C CA . VAL B 1 133 ? -27.90900 45.33000 3.62200 1.000 64.43154 126 VAL B CA 1
ATOM 2700 C C . VAL B 1 133 ? -27.66900 45.21400 5.12000 1.000 68.23711 126 VAL B C 1
ATOM 2701 O O . VAL B 1 133 ? -26.62200 45.62000 5.62400 1.000 69.60522 126 VAL B O 1
ATOM 2703 N N . THR B 1 134 ? -28.63300 44.65800 5.84700 1.000 66.65470 127 THR B N 1
ATOM 2704 C CA . THR B 1 134 ? -28.50700 44.40200 7.27500 1.000 69.23083 127 THR B CA 1
ATOM 2705 C C . THR B 1 134 ? -28.53400 42.89800 7.50900 1.000 66.35398 127 THR B C 1
ATOM 2706 O O . THR B 1 134 ? -29.45700 42.21300 7.05700 1.000 69.45510 127 THR B O 1
ATOM 2708 N N . LEU B 1 135 ? -27.51600 42.38700 8.19800 1.000 65.62682 128 LEU B N 1
ATOM 2709 C CA . LEU B 1 135 ? -27.45000 40.96200 8.50900 1.000 61.64399 128 LEU B CA 1
ATOM 2710 C C . LEU B 1 135 ? -28.49600 40.63500 9.56500 1.000 62.69251 128 LEU B C 1
ATOM 2711 O O . LEU B 1 135 ? -28.34000 40.98900 10.73800 1.000 63.96304 128 LEU B O 1
ATOM 2713 N N . GLU B 1 136 ? -29.56800 39.96800 9.15200 1.000 59.71178 129 GLU B N 1
ATOM 2714 C CA . GLU B 1 136 ? -30.65500 39.66000 10.06400 1.000 60.00661 129 GLU B CA 1
ATOM 2715 C C . GLU B 1 136 ? -30.32000 38.43000 10.90200 1.000 62.48681 129 GLU B C 1
ATOM 2716 O O . GLU B 1 136 ? -29.49400 37.59400 10.52500 1.000 57.19726 129 GLU B O 1
ATOM 2718 N N . ASP B 1 137 ? -30.98100 38.32900 12.06100 1.000 63.62651 130 ASP B N 1
ATOM 2719 C CA . ASP B 1 137 ? -30.87000 37.12100 12.87200 1.000 54.88780 130 ASP B CA 1
ATOM 2720 C C . ASP B 1 137 ? -31.25200 35.88300 12.07400 1.000 52.55032 130 ASP B C 1
ATOM 2721 O O . ASP B 1 137 ? -30.78700 34.77800 12.37600 1.000 56.48063 130 ASP B O 1
ATOM 2723 N N . HIS B 1 138 ? -32.08900 36.04800 11.04900 1.000 51.19330 131 HIS B N 1
ATOM 2724 C CA . HIS B 1 138 ? -32.39600 34.94600 10.14900 1.000 54.89998 131 HIS B CA 1
ATOM 2725 C C . HIS B 1 138 ? -31.17700 34.49700 9.35500 1.000 53.11905 131 HIS B C 1
ATOM 2726 O O . HIS B 1 138 ? -31.16500 33.37100 8.84700 1.000 57.13443 131 HIS B O 1
ATOM 2728 N N . HIS B 1 139 ? -30.15600 35.35100 9.23200 1.000 52.60236 132 HIS B N 1
ATOM 2729 C CA . HIS B 1 139 ? -28.96200 35.00300 8.46300 1.000 48.65362 132 HIS B CA 1
ATOM 2730 C C . HIS B 1 139 ? -27.96300 34.22200 9.30400 1.000 38.17959 132 HIS B C 1
ATOM 2731 O O . HIS B 1 139 ? -27.26200 33.34300 8.79100 1.000 40.60654 132 HIS B O 1
ATOM 2738 N N . LEU B 1 140 ? -27.87700 34.54400 10.58900 1.000 37.32546 133 LEU B N 1
ATOM 2739 C CA . LEU B 1 140 ? -26.81500 34.02600 11.43400 1.000 33.72597 133 LEU B CA 1
ATOM 2740 C C . LEU B 1 140 ? -27.16300 32.69400 12.07900 1.000 26.48150 133 LEU B C 1
ATOM 2741 O O . LEU B 1 140 ? -26.25000 31.94900 12.45400 1.000 23.67110 133 LEU B O 1
ATOM 2746 N N . LYS B 1 141 ? -28.45000 32.38200 12.22900 1.000 28.95742 134 LYS B N 1
ATOM 2747 C CA . LYS B 1 141 ? -28.84300 31.13900 12.89000 1.000 28.58055 134 LYS B CA 1
ATOM 2748 C C . LYS B 1 141 ? -28.21100 29.89700 12.25900 1.000 21.21759 134 LYS B C 1
ATOM 2749 O O . LYS B 1 141 ? -27.69100 29.05200 13.01200 1.000 23.13747 134 LYS B O 1
ATOM 2752 N N . PRO B 1 142 ? -28.20400 29.71700 10.92900 1.000 22.56708 135 PRO B N 1
ATOM 2753 C CA . PRO B 1 142 ? -27.50800 28.54000 10.36700 1.000 18.58514 135 PRO B CA 1
ATOM 2754 C C . PRO B 1 142 ? -26.03100 28.50200 10.71200 1.000 18.82876 135 PRO B C 1
ATOM 2755 O O . PRO B 1 142 ? -25.49600 27.42100 10.99000 1.000 18.08329 135 PRO B O 1
ATOM 2759 N N . VAL B 1 143 ? -25.35600 29.65600 10.72500 1.000 19.70650 136 VAL B N 1
ATOM 2760 C CA . VAL B 1 143 ? -23.94100 29.67300 11.09600 1.000 19.24265 136 VAL B CA 1
ATOM 2761 C C . VAL B 1 143 ? -23.76700 29.25600 12.55300 1.000 19.87650 136 VAL B C 1
ATOM 2762 O O . VAL B 1 143 ? -22.86400 28.47700 12.88700 1.000 20.52891 136 VAL B O 1
ATOM 2766 N N . GLN B 1 144 ? -24.63200 29.75300 13.44400 1.000 18.38491 137 GLN B N 1
ATOM 2767 C CA . GLN B 1 144 ? -24.51800 29.36800 14.84100 1.000 19.05132 137 GLN B CA 1
ATOM 2768 C C . GLN B 1 144 ? -24.81500 27.88800 15.05800 1.000 17.89500 137 GLN B C 1
ATOM 2769 O O . GLN B 1 144 ? -24.22700 27.27400 15.95800 1.000 18.54261 137 GLN B O 1
ATOM 2775 N N . GLU B 1 145 ? -25.71600 27.30400 14.25900 1.000 19.95311 138 GLU B N 1
ATOM 2776 C CA . GLU B 1 145 ? -25.93500 25.85900 14.33000 1.000 19.37806 138 GLU B CA 1
ATOM 2777 C C . GLU B 1 145 ? -24.68300 25.09800 13.91500 1.000 18.06429 138 GLU B C 1
ATOM 2778 O O . GLU B 1 145 ? -24.33400 24.07900 14.52600 1.000 18.36970 138 GLU B O 1
ATOM 2781 N N . ALA B 1 146 ? -23.97200 25.59600 12.90100 1.000 17.88154 139 ALA B N 1
ATOM 2782 C CA . ALA B 1 146 ? -22.71100 24.96100 12.52700 1.000 17.99833 139 ALA B CA 1
ATOM 2783 C C . ALA B 1 146 ? -21.69000 25.08500 13.65100 1.000 17.04208 139 ALA B C 1
ATOM 2784 O O . ALA B 1 146 ? -20.95500 24.13000 13.93500 1.000 18.41742 139 ALA B O 1
ATOM 2786 N N . TYR B 1 147 ? -21.65500 26.24300 14.33400 1.000 15.43261 140 TYR B N 1
ATOM 2787 C CA . TYR B 1 147 ? -20.78800 26.38200 15.49900 1.000 16.48470 140 TYR B CA 1
ATOM 2788 C C . TYR B 1 147 ? -21.13000 25.34700 16.55500 1.000 15.55856 140 TYR B C 1
ATOM 2789 O O . TYR B 1 147 ? -20.23200 24.78300 17.18800 1.000 16.24425 140 TYR B O 1
ATOM 2798 N N . ASP B 1 148 ? -22.43000 25.11500 16.77300 1.000 17.53655 141 ASP B N 1
ATOM 2799 C CA . ASP B 1 148 ? -22.86900 24.11300 17.74200 1.000 17.12977 141 ASP B CA 1
ATOM 2800 C C . ASP B 1 148 ? -22.29900 22.74200 17.39700 1.000 16.99501 141 ASP B C 1
ATOM 2801 O O . ASP B 1 148 ? -21.85500 22.00300 18.28200 1.000 16.68867 141 ASP B O 1
ATOM 2806 N N . CYS B 1 149 ? -22.28800 22.39000 16.10500 1.000 17.67520 142 CYS B N 1
ATOM 2807 C CA . CYS B 1 149 ? -21.72300 21.10800 15.68900 1.000 15.84950 142 CYS B CA 1
ATOM 2808 C C . CYS B 1 149 ? -20.22500 21.06400 15.93200 1.000 15.58375 142 CYS B C 1
ATOM 2809 O O . CYS B 1 149 ? -19.69500 20.07900 16.45700 1.000 15.71233 142 CYS B O 1
ATOM 2812 N N . LEU B 1 150 ? -19.51400 22.11800 15.51600 1.000 14.67720 143 LEU B N 1
ATOM 2813 C CA . LEU B 1 150 ? -18.07700 22.17100 15.73100 1.000 15.22809 143 LEU B CA 1
ATOM 2814 C C . LEU B 1 150 ? -17.74000 22.05000 17.21800 1.000 17.29843 143 LEU B C 1
ATOM 2815 O O . LEU B 1 150 ? -16.73900 21.43800 17.58900 1.000 16.57859 143 LEU B O 1
ATOM 2820 N N . GLU B 1 151 ? -18.56900 22.63100 18.08800 1.000 16.99732 144 GLU B N 1
ATOM 2821 C CA . GLU B 1 151 ? -18.31600 22.51900 19.52100 1.000 19.31016 144 GLU B CA 1
ATOM 2822 C C . GLU B 1 151 ? -18.41100 21.06600 19.99300 1.000 16.79483 144 GLU B C 1
ATOM 2823 O O . GLU B 1 151 ? -17.62300 20.62600 20.84300 1.000 19.56137 144 GLU B O 1
ATOM 2829 N N . VAL B 1 152 ? -19.37500 20.30900 19.45900 1.000 17.33648 145 VAL B N 1
ATOM 2830 C CA . VAL B 1 152 ? -19.44800 18.88100 19.75400 1.000 17.78905 145 VAL B CA 1
ATOM 2831 C C . VAL B 1 152 ? -18.18100 18.17700 19.28800 1.000 18.13744 145 VAL B C 1
ATOM 2832 O O . VAL B 1 152 ? -17.57500 17.38300 20.02100 1.000 18.03689 145 VAL B O 1
ATOM 2836 N N . TYR B 1 153 ? -17.76800 18.43900 18.04400 1.000 14.63557 146 TYR B N 1
ATOM 2837 C CA . TYR B 1 153 ? -16.58500 17.75900 17.53100 1.000 16.29880 146 TYR B CA 1
ATOM 2838 C C . TYR B 1 153 ? -15.37400 18.02000 18.40700 1.000 15.24993 146 TYR B C 1
ATOM 2839 O O . TYR B 1 153 ? -14.59200 17.10500 18.68500 1.000 18.88084 146 TYR B O 1
ATOM 2848 N N . LEU B 1 154 ? -15.19100 19.26500 18.83600 1.000 15.15265 147 LEU B N 1
ATOM 2849 C CA . LEU B 1 154 ? -14.01000 19.63300 19.59800 1.000 14.70240 147 LEU B CA 1
ATOM 2850 C C . LEU B 1 154 ? -14.14800 19.30300 21.07600 1.000 18.40050 147 LEU B C 1
ATOM 2851 O O . LEU B 1 154 ? -13.20000 19.52400 21.83700 1.000 21.41657 147 LEU B O 1
ATOM 2856 N N . THR B 1 155 ? -15.30300 18.79600 21.48600 1.000 18.06804 148 THR B N 1
ATOM 2857 C CA . THR B 1 155 ? -15.43100 18.17400 22.79500 1.000 22.25991 148 THR B CA 1
ATOM 2858 C C . THR B 1 155 ? -15.01200 16.71400 22.74300 1.000 24.67341 148 THR B C 1
ATOM 2859 O O . THR B 1 155 ? -14.40300 16.20800 23.69500 1.000 28.28101 148 THR B O 1
ATOM 2863 N N . ASN B 1 156 ? -15.28700 16.04400 21.62500 1.000 22.68448 149 ASN B N 1
ATOM 2864 C CA . ASN B 1 156 ? -14.99600 14.62700 21.47800 1.000 23.86555 149 ASN B CA 1
ATOM 2865 C C . ASN B 1 156 ? -13.55100 14.36100 21.07400 1.000 27.34949 149 ASN B C 1
ATOM 2866 O O . ASN B 1 156 ? -13.04600 13.26300 21.33300 1.000 28.63356 149 ASN B O 1
ATOM 2871 N N . SER B 1 157 ? -12.88400 15.32500 20.44000 1.000 24.04266 150 SER B N 1
ATOM 2872 C CA . SER B 1 157 ? -11.46300 15.21100 20.16100 1.000 24.21525 150 SER B CA 1
ATOM 2873 C C . SER B 1 157 ? -10.82600 16.59200 20.21200 1.000 20.00593 150 SER B C 1
ATOM 2874 O O . SER B 1 157 ? -11.50600 17.62100 20.16100 1.000 21.56434 150 SER B O 1
ATOM 2877 N N . LYS B 1 158 ? -9.49800 16.60500 20.32500 1.000 18.19355 151 LYS B N 1
ATOM 2878 C CA . LYS B 1 158 ? -8.80700 17.85500 20.60800 1.000 20.11640 151 LYS B CA 1
ATOM 2879 C C . LYS B 1 158 ? -8.80900 18.78600 19.40100 1.000 19.85238 151 LYS B C 1
ATOM 2880 O O . LYS B 1 158 ? -8.90800 20.00600 19.55500 1.000 19.22923 151 LYS B O 1
ATOM 2883 N N . PHE B 1 159 ? -8.68300 18.22600 18.19900 1.000 18.37103 152 PHE B N 1
ATOM 2884 C CA . PHE B 1 159 ? -8.81300 18.95500 16.94800 1.000 17.86149 152 PHE B CA 1
ATOM 2885 C C . PHE B 1 159 ? -10.07100 18.46000 16.22900 1.000 19.06248 152 PHE B C 1
ATOM 2886 O O . PHE B 1 159 ? -10.84600 17.64900 16.75700 1.000 17.59347 152 PHE B O 1
ATOM 2894 N N . VAL B 1 160 ? -10.31700 18.96100 15.01400 1.000 15.47710 153 VAL B N 1
ATOM 2895 C CA . VAL B 1 160 ? -11.67200 18.75700 14.50100 1.000 17.43698 153 VAL B CA 1
ATOM 2896 C C . VAL B 1 160 ? -11.94200 17.29700 14.16300 1.000 16.15949 153 VAL B C 1
ATOM 2897 O O . VAL B 1 160 ? -13.08700 16.84000 14.26200 1.000 16.60252 153 VAL B O 1
ATOM 2901 N N . ALA B 1 161 ? -10.92500 16.53900 13.73700 1.000 16.54332 154 ALA B N 1
ATOM 2902 C CA . ALA B 1 161 ? -11.15400 15.18500 13.26100 1.000 18.01384 154 ALA B CA 1
ATOM 2903 C C . ALA B 1 161 ? -10.63900 14.12100 14.21100 1.000 20.06333 154 ALA B C 1
ATOM 2904 O O . ALA B 1 161 ? -11.13400 12.98800 14.16700 1.000 23.29951 154 ALA B O 1
ATOM 2906 N N . CYS B 1 162 ? -9.68800 14.46400 15.05800 1.000 19.60023 155 CYS B N 1
ATOM 2907 C CA . CYS B 1 162 ? -9.07300 13.52600 15.99500 1.000 24.63441 155 CYS B CA 1
ATOM 2908 C C . CYS B 1 162 ? -8.23200 14.34600 16.96900 1.000 22.24729 155 CYS B C 1
ATOM 2909 O O . CYS B 1 162 ? -8.29500 15.57900 16.97800 1.000 19.35256 155 CYS B O 1
ATOM 2912 N N . ASP B 1 163 ? -7.42800 13.66900 17.79500 1.000 22.66013 156 ASP B N 1
ATOM 2913 C CA . ASP B 1 163 ? -6.70400 14.40000 18.82500 1.000 21.31371 156 ASP B CA 1
ATOM 2914 C C . ASP B 1 163 ? -5.47100 15.12900 18.30700 1.000 22.62648 156 ASP B C 1
ATOM 2915 O O . ASP B 1 163 ? -4.86400 15.89400 19.07100 1.000 24.65490 156 ASP B O 1
ATOM 2920 N N . GLN B 1 164 ? -5.08700 14.92100 17.04500 1.000 21.07614 157 GLN B N 1
ATOM 2921 C CA . GLN B 1 164 ? -3.97600 15.62900 16.42500 1.000 21.64743 157 GLN B CA 1
ATOM 2922 C C . GLN B 1 164 ? -4.51000 16.56700 15.35300 1.000 19.84383 157 GLN B C 1
ATOM 2923 O O . GLN B 1 164 ? -5.55800 16.31800 14.74900 1.000 19.56080 157 GLN B O 1
ATOM 2929 N N . LEU B 1 165 ? -3.76700 17.64100 15.12800 1.000 18.19118 158 LEU B N 1
ATOM 2930 C CA . LEU B 1 165 ? -4.01900 18.50900 13.99000 1.000 19.83875 158 LEU B CA 1
ATOM 2931 C C . LEU B 1 165 ? -3.98100 17.69500 12.70400 1.000 17.36257 158 LEU B C 1
ATOM 2932 O O . LEU B 1 165 ? -3.07200 16.88500 12.49800 1.000 18.88108 158 LEU B O 1
ATOM 2937 N N . THR B 1 166 ? -4.97900 17.89600 11.83800 1.000 17.16300 159 THR B N 1
ATOM 2938 C CA . THR B 1 166 ? -5.01400 17.26500 10.52100 1.000 17.12603 159 THR B CA 1
ATOM 2939 C C . THR B 1 166 ? -5.34800 18.32400 9.48800 1.000 15.16574 159 THR B C 1
ATOM 2940 O O . THR B 1 166 ? -5.66000 19.46400 9.82200 1.000 15.68640 159 THR B O 1
ATOM 2944 N N . VAL B 1 167 ? -5.31100 17.92700 8.21600 1.000 16.23223 160 VAL B N 1
ATOM 2945 C CA . VAL B 1 167 ? -5.67100 18.90400 7.19400 1.000 17.46837 160 VAL B CA 1
ATOM 2946 C C . VAL B 1 167 ? -7.13100 19.31000 7.28300 1.000 14.67757 160 VAL B C 1
ATOM 2947 O O . VAL B 1 167 ? -7.49900 20.34600 6.72300 1.000 15.61263 160 VAL B O 1
ATOM 2951 N N . ALA B 1 168 ? -7.97800 18.54900 7.99200 1.000 13.14441 161 ALA B N 1
ATOM 2952 C CA . ALA B 1 168 ? -9.37100 18.98600 8.10700 1.000 13.18300 161 ALA B CA 1
ATOM 2953 C C . ALA B 1 168 ? -9.51100 20.27000 8.91400 1.000 13.29734 161 ALA B C 1
ATOM 2954 O O . ALA B 1 168 ? -10.50400 20.99900 8.75100 1.000 15.68698 161 ALA B O 1
ATOM 2956 N N . ASP B 1 169 ? -8.53500 20.57300 9.76900 1.000 13.44493 162 ASP B N 1
ATOM 2957 C CA . ASP B 1 169 ? -8.62300 21.78900 10.55700 1.000 13.42980 162 ASP B CA 1
ATOM 2958 C C . ASP B 1 169 ? -8.46300 23.02900 9.70000 1.000 15.54595 162 ASP B C 1
ATOM 2959 O O . ASP B 1 169 ? -8.92800 24.10200 10.09500 1.000 15.37684 162 ASP B O 1
ATOM 2964 N N . PHE B 1 170 ? -7.86500 22.89300 8.50700 1.000 13.47789 163 PHE B N 1
ATOM 2965 C CA . PHE B 1 170 ? -7.48800 24.09900 7.77000 1.000 14.54974 163 PHE B CA 1
ATOM 2966 C C . PHE B 1 170 ? -8.65400 24.71300 6.99000 1.000 13.52779 163 PHE B C 1
ATOM 2967 O O . PHE B 1 170 ? -8.85700 25.93300 7.10000 1.000 14.58272 163 PHE B O 1
ATOM 2975 N N . PRO B 1 171 ? -9.44100 23.95800 6.21400 1.000 12.89555 164 PRO B N 1
ATOM 2976 C CA . PRO B 1 171 ? -10.61500 24.59800 5.58700 1.000 14.29288 164 PRO B CA 1
ATOM 2977 C C . PRO B 1 171 ? -11.55800 25.17800 6.61700 1.000 14.92144 164 PRO B C 1
ATOM 2978 O O . PRO B 1 171 ? -12.11700 26.26500 6.42200 1.000 14.45322 164 PRO B O 1
ATOM 2982 N N . ILE B 1 172 ? -11.72200 24.48600 7.74600 1.000 12.78840 165 ILE B N 1
ATOM 2983 C CA . ILE B 1 172 ? -12.65000 24.96300 8.76400 1.000 12.06504 165 ILE B CA 1
ATOM 2984 C C . ILE B 1 172 ? -12.15700 26.27800 9.37000 1.000 12.93793 165 ILE B C 1
ATOM 2985 O O . ILE B 1 172 ? -12.93500 27.22500 9.49300 1.000 14.35756 165 ILE B O 1
ATOM 2990 N N . VAL B 1 173 ? -10.86100 26.38900 9.69900 1.000 12.31731 166 VAL B N 1
ATOM 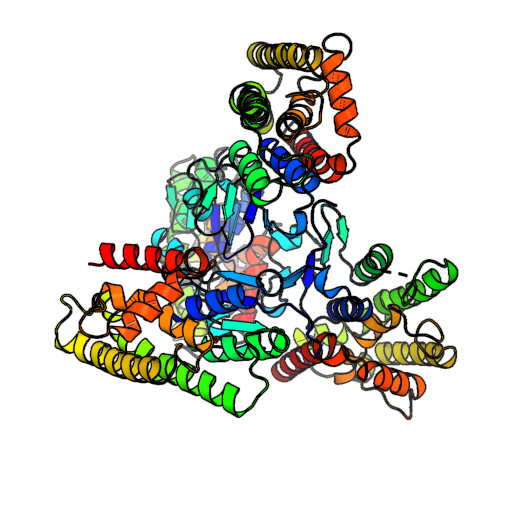2991 C CA . VAL B 1 173 ? -10.41700 27.65900 10.29000 1.000 12.79618 166 VAL B CA 1
ATOM 2992 C C . VAL B 1 173 ? -10.42100 28.77700 9.24600 1.000 14.01593 166 VAL B C 1
ATOM 2993 O O . VAL B 1 173 ? -10.70000 29.93400 9.57800 1.000 14.74445 166 VAL B O 1
ATOM 2997 N N . ALA B 1 174 ? -10.12600 28.45900 7.97700 1.000 13.92107 167 ALA B N 1
ATOM 2998 C CA . ALA B 1 174 ? -10.25100 29.47700 6.93300 1.000 14.69277 167 ALA B CA 1
ATOM 2999 C C . ALA B 1 174 ? -11.66600 30.03300 6.89900 1.000 16.32140 167 ALA B C 1
ATOM 3000 O O . ALA B 1 174 ? -11.86900 31.25000 6.79100 1.000 16.60074 167 ALA B O 1
ATOM 3002 N N A CYS B 1 175 ? -12.66800 29.15400 6.99300 0.500 13.78048 168 CYS B N 1
ATOM 3003 N N B CYS B 1 175 ? -12.66400 29.15900 7.01100 0.500 13.79530 168 CYS B N 1
ATOM 3004 C CA A CYS B 1 175 ? -14.05700 29.60600 7.02900 0.500 15.58483 168 CYS B CA 1
ATOM 3005 C CA B CYS B 1 175 ? -14.03900 29.63500 7.01200 0.500 15.57148 168 CYS B CA 1
ATOM 3006 C C A CYS B 1 175 ? -14.36200 30.36100 8.31900 0.500 14.90989 168 CYS B C 1
ATOM 3007 C C B CYS B 1 175 ? -14.38000 30.35300 8.31900 0.500 14.91665 168 CYS B C 1
ATOM 3008 O O A CYS B 1 175 ? -14.99900 31.42300 8.29500 0.500 16.66552 168 CYS B O 1
ATOM 3009 O O B CYS B 1 175 ? -15.05200 31.39400 8.30300 0.500 16.69823 168 CYS B O 1
ATOM 3014 N N . MET B 1 176 ? -13.92000 29.81900 9.46300 1.000 14.53845 169 MET B N 1
ATOM 3015 C CA . MET B 1 176 ? -14.25600 30.42200 10.75000 1.000 16.60887 169 MET B CA 1
ATOM 3016 C C . MET B 1 176 ? -13.71800 31.84000 10.85000 1.000 15.08519 169 MET B C 1
ATOM 3017 O O . MET B 1 176 ? -14.37600 32.72800 11.41200 1.000 16.27450 169 MET B O 1
ATOM 3022 N N . SER B 1 177 ? -12.52600 32.07300 10.28800 1.000 14.55080 170 SER B N 1
ATOM 3023 C CA . SER B 1 177 ? -11.90800 33.38400 10.33800 1.000 16.72957 170 SER B CA 1
ATOM 3024 C C . SER B 1 177 ? -12.55100 34.35600 9.37300 1.000 17.02813 170 SER B C 1
ATOM 3025 O O . SER B 1 177 ? -12.33400 35.56400 9.50800 1.000 21.29001 170 SER B O 1
ATOM 3028 N N . THR B 1 178 ? -13.34800 33.86000 8.42500 1.000 15.11508 171 THR B N 1
ATOM 3029 C CA . THR B 1 178 ? -14.07000 34.70400 7.48300 1.000 17.98122 171 THR B CA 1
ATOM 3030 C C . THR B 1 178 ? -15.46800 35.03700 8.00200 1.000 17.98794 171 THR B C 1
ATOM 3031 O O . THR B 1 178 ? -15.82000 36.21100 8.16100 1.000 18.65060 171 THR B O 1
ATOM 3035 N N . VAL B 1 179 ? -16.26600 34.00600 8.29300 1.000 17.01725 172 VAL B N 1
ATOM 3036 C CA . VAL B 1 179 ? -17.62800 34.23500 8.76200 1.000 18.14044 172 VAL B CA 1
ATOM 3037 C C . VAL B 1 179 ? -17.62400 34.89100 10.13900 1.000 18.60623 172 VAL B C 1
ATOM 3038 O O . VAL B 1 179 ? -18.60000 35.54200 10.50800 1.000 19.85555 172 VAL B O 1
ATOM 3042 N N . GLY B 1 180 ? -16.53700 34.75000 10.89900 1.000 17.79698 173 GLY B N 1
ATOM 3043 C CA . GLY B 1 180 ? -16.43800 35.43100 12.17800 1.000 17.64200 173 GLY B CA 1
ATOM 3044 C C . GLY B 1 180 ? -16.57600 36.92900 12.06800 1.000 18.59556 173 GLY B C 1
ATOM 3045 O O . GLY B 1 180 ? -16.95300 37.58000 13.04600 1.000 22.68308 173 GLY B O 1
ATOM 3046 N N . MET B 1 181 ? -16.31100 37.48900 10.88400 1.000 18.43372 174 MET B N 1
ATOM 3047 C CA . MET B 1 181 ? -16.40200 38.92900 10.68600 1.000 21.00600 174 MET B CA 1
ATOM 3048 C C . MET B 1 181 ? -17.84200 39.42400 10.73900 1.000 23.04581 174 MET B C 1
ATOM 3049 O O . MET B 1 181 ? -18.07300 40.61400 10.99700 1.000 26.21656 174 MET B O 1
ATOM 3054 N N . VAL B 1 182 ? -18.81100 38.54800 10.48900 1.000 19.38473 175 VAL B N 1
ATOM 3055 C CA . VAL B 1 182 ? -20.22300 38.89700 10.57900 1.000 20.97415 175 VAL B CA 1
ATOM 3056 C C . VAL B 1 182 ? -20.94800 38.13300 11.67600 1.000 24.86173 175 VAL B C 1
ATOM 3057 O O . VAL B 1 182 ? -22.01600 38.58000 12.12700 1.000 26.85300 175 VAL B O 1
ATOM 3061 N N . CYS B 1 183 ? -20.41500 37.00100 12.12800 1.000 20.23152 176 CYS B N 1
ATOM 3062 C CA . CYS B 1 183 ? -21.05100 36.17800 13.15300 1.000 23.24447 176 CYS B CA 1
ATOM 3063 C C . CYS B 1 183 ? -19.96000 35.76100 14.12000 1.000 22.53410 176 CYS B C 1
ATOM 3064 O O . CYS B 1 183 ? -19.47100 34.62800 14.08400 1.000 22.40742 176 CYS B O 1
ATOM 3067 N N . PRO B 1 184 ? -19.53600 36.66400 14.99700 1.000 22.27599 177 PRO B N 1
ATOM 3068 C CA . PRO B 1 184 ? -18.35600 36.38200 15.81800 1.000 21.43475 177 PRO B CA 1
ATOM 3069 C C . PRO B 1 184 ? -18.61000 35.27200 16.82400 1.000 21.46905 177 PRO B C 1
ATOM 3070 O O . PRO B 1 184 ? -19.71600 35.09700 17.34000 1.000 23.48662 177 PRO B O 1
ATOM 3074 N N . LEU B 1 185 ? -17.55700 34.50800 17.08100 1.000 21.55791 178 LEU B N 1
ATOM 3075 C CA . LEU B 1 185 ? -17.62400 33.41400 18.03600 1.000 24.01773 178 LEU B CA 1
ATOM 3076 C C . LEU B 1 185 ? -17.64900 33.97900 19.44700 1.000 22.90210 178 LEU B C 1
ATOM 3077 O O . LEU B 1 185 ? -16.84000 34.84900 19.78400 1.000 24.94608 178 LEU B O 1
ATOM 3082 N N . SER B 1 186 ? -18.61500 33.52600 20.24700 1.000 21.79419 179 SER B N 1
ATOM 3083 C CA . SER B 1 186 ? -18.66300 33.82000 21.68000 1.000 18.83189 179 SER B CA 1
ATOM 3084 C C . SER B 1 186 ? -17.88400 32.75900 22.44600 1.000 21.71647 179 SER B C 1
ATOM 3085 O O . SER B 1 186 ? -18.21000 31.56600 22.37000 1.000 19.51477 179 SER B O 1
ATOM 3088 N N . THR B 1 187 ? -16.88300 33.19500 23.20500 1.000 20.88404 180 THR B N 1
ATOM 3089 C CA . THR B 1 187 ? -16.08100 32.25400 23.97500 1.000 22.18573 180 THR B CA 1
ATOM 3090 C C . THR B 1 187 ? -16.90400 31.59000 25.06900 1.000 24.65874 180 THR B C 1
ATOM 3091 O O . THR B 1 187 ? -16.70800 30.40900 25.36700 1.000 27.56489 180 THR B O 1
ATOM 3095 N N . SER B 1 188 ? -17.83600 32.32300 25.67600 1.000 22.63497 181 SER B N 1
ATOM 3096 C CA . SER B 1 188 ? -18.62500 31.71500 26.73600 1.000 26.24181 181 SER B CA 1
ATOM 3097 C C . SER B 1 188 ? -19.59200 30.67500 26.18300 1.000 26.02786 181 SER B C 1
ATOM 3098 O O . SER B 1 188 ? -19.85900 29.66700 26.84700 1.000 27.39320 181 SER B O 1
ATOM 3101 N N . ARG B 1 189 ? -20.07900 30.87100 24.95700 1.000 25.55183 182 ARG B N 1
ATOM 3102 C CA . ARG B 1 189 ? -21.06700 29.99000 24.34200 1.000 22.00768 182 ARG B CA 1
ATOM 3103 C C . ARG B 1 189 ? -20.44000 28.78600 23.64000 1.000 24.47605 182 ARG B C 1
ATOM 3104 O O . ARG B 1 189 ? -21.02000 27.69400 23.63800 1.000 23.94830 182 ARG B O 1
ATOM 3112 N N . TRP B 1 190 ? -19.27600 28.96400 23.02500 1.000 20.26664 183 TRP B N 1
ATOM 3113 C CA . TRP B 1 190 ? -18.57200 27.89000 22.32300 1.000 18.91095 183 TRP B CA 1
ATOM 3114 C C . TRP B 1 190 ? -17.13700 27.85200 22.82100 1.000 18.41030 183 TRP B C 1
ATOM 3115 O O . TRP B 1 190 ? -16.20000 28.20600 22.09600 1.000 19.85271 183 TRP B O 1
ATOM 3126 N N . PRO B 1 191 ? -16.93000 27.43700 24.07300 1.000 19.96596 184 PRO B N 1
ATOM 3127 C CA . PRO B 1 191 ? -15.58300 27.53600 24.65900 1.000 20.71476 184 PRO B CA 1
ATOM 3128 C C . PRO B 1 191 ? -14.55500 26.64000 24.00300 1.000 18.00774 184 PRO B C 1
ATOM 3129 O O . PRO B 1 191 ? -13.40500 27.05400 23.84800 1.000 19.52416 184 PRO B O 1
ATOM 3133 N N . LYS B 1 192 ? -14.91500 25.40800 23.63700 1.000 17.71286 185 LYS B N 1
ATOM 3134 C CA . LYS B 1 192 ? -13.92500 24.54100 23.01300 1.000 17.50834 185 LYS B CA 1
ATOM 3135 C C . LYS B 1 192 ? -13.56600 25.04700 21.62500 1.000 16.20647 185 LYS B C 1
ATOM 3136 O O . LYS B 1 192 ? -12.39800 24.99800 21.23000 1.000 18.86141 185 LYS B O 1
ATOM 3141 N N . THR B 1 193 ? -14.55600 25.56400 20.88700 1.000 17.32788 186 THR B N 1
ATOM 3142 C CA . THR B 1 193 ? -14.27000 26.10000 19.55600 1.000 17.53281 186 THR B CA 1
ATOM 3143 C C . THR B 1 193 ? -13.39000 27.33700 19.65100 1.000 18.32136 186 THR B C 1
ATOM 3144 O O . THR B 1 193 ? -12.44300 27.49200 18.86800 1.000 17.44293 186 THR B O 1
ATOM 3148 N N . ALA B 1 194 ? -13.65300 28.20300 20.63400 1.000 18.08593 187 ALA B N 1
ATOM 3149 C CA . ALA B 1 194 ? -12.83200 29.39800 20.78600 1.000 19.06648 187 ALA B CA 1
ATOM 3150 C C . ALA B 1 194 ? -11.39800 29.02700 21.12100 1.000 20.43977 187 ALA B C 1
ATOM 3151 O O . ALA B 1 194 ? -10.45400 29.63300 20.60000 1.000 20.26062 187 ALA B O 1
ATOM 3153 N N . ALA B 1 195 ? -11.21200 28.02700 21.98400 1.000 17.63796 188 ALA B N 1
ATOM 3154 C CA . ALA B 1 195 ? -9.86000 27.63200 22.36000 1.000 15.97445 188 ALA B CA 1
ATOM 3155 C C . ALA B 1 195 ? -9.12900 27.03700 21.16600 1.000 18.75213 188 ALA B C 1
ATOM 3156 O O . ALA B 1 195 ? -7.95800 27.34500 20.92500 1.000 19.40828 188 ALA B O 1
ATOM 3158 N N . TRP B 1 196 ? -9.82800 26.20300 20.39600 1.000 20.14523 189 TRP B N 1
ATOM 3159 C CA . TRP B 1 196 ? -9.24200 25.62900 19.19200 1.000 16.37315 189 TRP B CA 1
ATOM 3160 C C . TRP B 1 196 ? -8.86200 26.71200 18.19100 1.000 17.96396 189 TRP B C 1
ATOM 3161 O O . TRP B 1 196 ? -7.79200 26.64500 17.56800 1.000 17.54925 189 TRP B O 1
ATOM 3172 N N . PHE B 1 197 ? -9.73600 27.70800 18.02000 1.000 17.34047 190 PHE B N 1
ATOM 3173 C CA . PHE B 1 197 ? -9.47000 28.80900 17.09300 1.000 16.14123 190 PHE B CA 1
ATOM 3174 C C . PHE B 1 197 ? -8.20800 29.55400 17.49400 1.000 18.76128 190 PHE B C 1
ATOM 3175 O O . PHE B 1 197 ? -7.35700 29.84500 16.64800 1.000 17.85918 190 PHE B O 1
ATOM 3183 N N . GLU B 1 198 ? -8.04000 29.82500 18.79100 1.000 19.68063 191 GLU B N 1
ATOM 3184 C CA . GLU B 1 198 ? -6.81800 30.49000 19.23000 1.000 18.78541 191 GLU B CA 1
ATOM 3185 C C . GLU B 1 198 ? -5.59100 29.61900 18.99500 1.000 20.23732 191 GLU B C 1
ATOM 3186 O O . GLU B 1 198 ? -4.53300 30.12500 18.60200 1.000 23.00336 191 GLU B O 1
ATOM 3192 N N . THR B 1 199 ? -5.71200 28.30700 19.21200 1.000 18.12999 192 THR B N 1
ATOM 3193 C CA . THR B 1 199 ? -4.61200 27.39600 18.91700 1.000 19.50063 192 THR B CA 1
ATOM 3194 C C . THR B 1 199 ? -4.23000 27.46700 17.44200 1.000 21.31681 192 THR B C 1
ATOM 3195 O O . THR B 1 199 ? -3.04100 27.53200 17.09500 1.000 21.75267 192 THR B O 1
ATOM 3199 N N . MET B 1 200 ? -5.22800 27.45100 16.55800 1.000 19.83406 193 MET B N 1
ATOM 3200 C CA . MET B 1 200 ? -4.95700 27.54500 15.12900 1.000 18.74465 193 MET B CA 1
ATOM 3201 C C . MET B 1 200 ? -4.24300 28.84600 14.77800 1.000 19.12776 193 MET B C 1
ATOM 3202 O O . MET B 1 200 ? -3.31300 28.85300 13.95200 1.000 18.99597 193 MET B O 1
ATOM 3207 N N . LYS B 1 201 ? -4.67000 29.96000 15.38600 1.000 20.21725 194 LYS B N 1
ATOM 3208 C CA . LYS B 1 201 ? -4.08100 31.26400 15.08400 1.000 20.22132 194 LYS B CA 1
ATOM 3209 C C . LYS B 1 201 ? -2.61200 31.33700 15.46100 1.000 21.63094 194 LYS B C 1
ATOM 3210 O O . LYS B 1 201 ? -1.88200 32.18100 14.91700 1.000 25.40281 194 LYS B O 1
ATOM 3216 N N . GLN B 1 202 ? -2.15900 30.48400 16.37500 1.000 21.27334 195 GLN B N 1
ATOM 3217 C CA . GLN B 1 202 ? -0.77300 30.49700 16.81100 1.000 25.59304 195 GLN B CA 1
ATOM 3218 C C . GLN B 1 202 ? 0.12500 29.65400 15.92400 1.000 23.96791 195 GLN B C 1
ATOM 3219 O O . GLN B 1 202 ? 1.34300 29.65500 16.13000 1.000 26.03436 195 GLN B O 1
ATOM 3225 N N . LEU B 1 203 ? -0.43000 28.94600 14.94100 1.000 18.77536 196 LEU B N 1
ATOM 3226 C CA . LEU B 1 203 ? 0.41900 28.17100 14.05300 1.000 18.95544 196 LEU B CA 1
ATOM 3227 C C . LEU B 1 203 ? 1.35800 29.11700 13.31000 1.000 19.65920 196 LEU B C 1
ATOM 3228 O O . LEU B 1 203 ? 0.95800 30.23000 12.95200 1.000 20.99172 196 LEU B O 1
ATOM 3233 N N . PRO B 1 204 ? 2.60900 28.71500 13.06700 1.000 20.16329 197 PRO B N 1
ATOM 3234 C CA . PRO B 1 204 ? 3.58100 29.67400 12.51500 1.000 20.73602 197 PRO B CA 1
ATOM 3235 C C . PRO B 1 204 ? 3.19300 30.19900 11.14600 1.000 22.80918 197 PRO B C 1
ATOM 3236 O O . PRO B 1 204 ? 3.58900 31.31800 10.79600 1.000 23.28235 197 PRO B O 1
ATOM 3240 N N . TYR B 1 205 ? 2.39000 29.45600 10.38700 1.000 19.54157 198 TYR B N 1
ATOM 3241 C CA . TYR B 1 205 ? 2.02400 29.82600 9.02800 1.000 21.80849 198 TYR B CA 1
ATOM 3242 C C . TYR B 1 205 ? 0.63300 30.44000 8.92700 1.000 18.67057 198 TYR B C 1
ATOM 3243 O O . TYR B 1 205 ? 0.18000 30.74700 7.81900 1.000 18.72633 198 TYR B O 1
ATOM 3252 N N . TYR B 1 206 ? -0.04800 30.66600 10.04700 1.000 17.67234 199 TYR B N 1
ATOM 3253 C CA . TYR B 1 206 ? -1.40200 31.19500 9.97400 1.000 16.36817 199 TYR B CA 1
ATOM 3254 C C . TYR B 1 206 ? -1.42300 32.63000 9.45000 1.000 18.87282 199 TYR B C 1
ATOM 3255 O O . TYR B 1 206 ? -2.27500 32.97700 8.62300 1.000 17.66983 199 TYR B O 1
ATOM 3264 N N . GLN B 1 207 ? -0.50700 33.48500 9.92500 1.000 19.94367 200 GLN B N 1
ATOM 3265 C CA . GLN B 1 207 ? -0.55200 34.89900 9.55200 1.000 21.07802 200 GLN B CA 1
ATOM 3266 C C . GLN B 1 207 ? -0.51200 35.08400 8.03700 1.000 19.10156 200 GLN B C 1
ATOM 3267 O O . GLN B 1 207 ? -1.35000 35.79000 7.45700 1.000 19.66097 200 GLN B O 1
ATOM 3273 N N . GLN B 1 208 ? 0.44400 34.45500 7.37600 1.000 16.81403 201 GLN B N 1
ATOM 3274 C CA . GLN B 1 208 ? 0.62500 34.74100 5.95900 1.000 18.23270 201 GLN B CA 1
ATOM 3275 C C . GLN B 1 208 ? -0.20900 33.83900 5.04900 1.000 20.25493 201 GLN B C 1
ATOM 3276 O O . GLN B 1 208 ? -0.55500 34.25600 3.93900 1.000 22.30417 201 GLN B O 1
ATOM 3282 N N . ALA B 1 209 ? -0.57300 32.62900 5.49300 1.000 18.31025 202 ALA B N 1
ATOM 3283 C CA . ALA B 1 209 ? -1.39900 31.75800 4.66200 1.000 16.52008 202 ALA B CA 1
ATOM 3284 C C . ALA B 1 209 ? -2.87600 32.07100 4.80400 1.000 16.97527 202 ALA B C 1
ATOM 3285 O O . ALA B 1 209 ? -3.64300 31.82400 3.86300 1.000 20.35949 202 ALA B O 1
ATOM 3287 N N . ASN B 1 210 ? -3.29800 32.63000 5.94400 1.000 16.52204 203 ASN B N 1
ATOM 3288 C CA . ASN B 1 210 ? -4.71500 32.89700 6.15400 1.000 17.30130 203 ASN B CA 1
ATOM 3289 C C . ASN B 1 210 ? -5.04100 34.34300 6.50500 1.000 17.03213 203 ASN B C 1
ATOM 3290 O O . ASN B 1 210 ? -5.96700 34.92300 5.91800 1.000 16.23982 203 ASN B O 1
ATOM 3295 N N . GLN B 1 211 ? -4.34900 34.94900 7.47900 1.000 17.81227 204 GLN B N 1
ATOM 3296 C CA . GLN B 1 211 ? -4.77100 36.27200 7.92700 1.000 17.07871 204 GLN B CA 1
ATOM 3297 C C . GLN B 1 211 ? -4.64300 37.32700 6.82200 1.000 19.06255 204 GLN B C 1
ATOM 3298 O O . GLN B 1 211 ? -5.48900 38.22600 6.72600 1.000 21.21398 204 GLN B O 1
ATOM 3304 N N . VAL B 1 212 ? -3.62100 37.22300 5.97000 1.000 18.99133 205 VAL B N 1
ATOM 3305 C CA . VAL B 1 212 ? -3.45200 38.20000 4.89400 1.000 20.24304 205 VAL B CA 1
ATOM 3306 C C . VAL B 1 212 ? -4.70200 38.25800 4.02800 1.000 19.13261 205 VAL B C 1
ATOM 3307 O O . VAL B 1 212 ? -5.22400 39.33700 3.72200 1.000 19.91582 205 VAL B O 1
ATOM 3311 N N . GLY B 1 213 ? -5.21700 37.09000 3.64600 1.000 19.46535 206 GLY B N 1
ATOM 3312 C CA . GLY B 1 213 ? -6.40300 37.05500 2.81300 1.000 19.61327 206 GLY B CA 1
ATOM 3313 C C . GLY B 1 213 ? -7.64900 37.49200 3.55000 1.000 21.10969 206 GLY B C 1
ATOM 3314 O O . GLY B 1 213 ? -8.51300 38.16200 2.97600 1.000 21.71201 206 GLY B O 1
ATOM 3315 N N . VAL B 1 214 ? -7.77100 37.10700 4.82400 1.000 18.07730 207 VAL B N 1
ATOM 3316 C CA . VAL B 1 214 ? -8.86300 37.61300 5.65800 1.000 18.28785 207 VAL B CA 1
ATOM 3317 C C . VAL B 1 214 ? -8.85700 39.13600 5.67000 1.000 21.78842 207 VAL B C 1
ATOM 3318 O O . VAL B 1 214 ? -9.90000 39.78000 5.50200 1.000 21.50027 207 VAL B O 1
ATOM 3322 N N . ASP B 1 215 ? -7.67700 39.73300 5.86500 1.000 21.35822 208 ASP B N 1
ATOM 3323 C CA . ASP B 1 215 ? -7.59600 41.18900 5.95100 1.000 23.42558 208 ASP B CA 1
ATOM 3324 C C . ASP B 1 215 ? -8.01100 41.84600 4.64000 1.000 24.42789 208 ASP B C 1
ATOM 3325 O O . ASP B 1 215 ? -8.69600 42.87500 4.64800 1.000 23.41279 208 ASP B O 1
ATOM 3330 N N . LYS B 1 216 ? -7.64100 41.25400 3.50200 1.000 22.94896 209 LYS B N 1
ATOM 3331 C CA . LYS B 1 216 ? -8.09000 41.81100 2.22800 1.000 25.40398 209 LYS B CA 1
ATOM 3332 C C . LYS B 1 216 ? -9.60400 41.72800 2.08400 1.000 28.16851 209 LYS B C 1
ATOM 3333 O O . LYS B 1 216 ? -10.24700 42.69100 1.64700 1.000 30.36955 209 LYS B O 1
ATOM 3339 N N . LEU B 1 217 ? -10.20000 40.59400 2.45900 1.000 21.71003 210 LEU B N 1
ATOM 3340 C CA . LEU B 1 217 ? -11.65300 40.49100 2.39100 1.000 26.65314 210 LEU B CA 1
ATOM 3341 C C . LEU B 1 217 ? -12.32400 41.50400 3.31000 1.000 26.30441 210 LEU B C 1
ATOM 3342 O O . LEU B 1 217 ? -13.32200 42.13300 2.93200 1.000 28.13404 210 LEU B O 1
ATOM 3347 N N . LYS B 1 218 ? -11.79300 41.66800 4.52800 1.000 24.65372 211 LYS B N 1
ATOM 3348 C CA . LYS B 1 218 ? -12.31500 42.65700 5.46200 1.000 24.87403 211 LYS B CA 1
ATOM 3349 C C . LYS B 1 218 ? -12.38400 44.04100 4.82400 1.000 30.90031 211 LYS B C 1
ATOM 3350 O O . LYS B 1 218 ? -13.39400 44.74400 4.94500 1.000 28.49212 211 LYS B O 1
ATOM 3354 N N . GLU B 1 219 ? -11.32100 44.43600 4.11900 1.000 28.99200 212 GLU B N 1
ATOM 3355 C CA . GLU B 1 219 ? -11.32300 45.72600 3.43200 1.000 28.45463 212 GLU B CA 1
ATOM 3356 C C . GLU B 1 219 ? -12.43400 45.79800 2.39200 1.000 31.89207 212 GLU B C 1
ATOM 3357 O O . GLU B 1 219 ? -13.12900 46.81700 2.28700 1.000 34.98326 212 GLU B O 1
ATOM 3360 N N . ARG B 1 220 ? -12.61400 44.73300 1.60600 1.000 31.88853 213 ARG B N 1
ATOM 3361 C CA . ARG B 1 220 ? -13.68300 44.73900 0.61300 1.000 33.49702 213 ARG B CA 1
ATOM 3362 C C . ARG B 1 220 ? -15.04700 44.81000 1.28500 1.000 42.69109 213 ARG B C 1
ATOM 3363 O O . ARG B 1 220 ? -15.94100 45.52500 0.81800 1.000 40.26394 213 ARG B O 1
ATOM 3365 N N . LEU B 1 221 ? -15.21900 44.08400 2.39300 1.000 33.67927 214 LEU B N 1
ATOM 3366 C CA . LEU B 1 221 ? -16.47600 44.12200 3.13400 1.000 36.04260 214 LEU B CA 1
ATOM 3367 C C . LEU B 1 221 ? -16.76600 45.52200 3.66600 1.000 37.93036 214 LEU B C 1
ATOM 3368 O O . LEU B 1 221 ? -17.88000 46.03900 3.51400 1.000 35.19415 214 LEU B O 1
ATOM 3371 N N . HIS B 1 222 ? -15.77300 46.14200 4.31100 1.000 34.32077 215 HIS B N 1
ATOM 3372 C CA . HIS B 1 222 ? -15.97200 47.46600 4.88800 1.000 38.71952 215 HIS B CA 1
ATOM 3373 C C . HIS B 1 222 ? -16.37400 48.47100 3.81800 1.000 40.29284 215 HIS B C 1
ATOM 3374 O O . HIS B 1 222 ? -17.26700 49.29800 4.03400 1.000 44.17033 215 HIS B O 1
ATOM 3381 N N . ALA B 1 223 ? -15.73300 48.40400 2.65000 1.000 37.20473 216 ALA B N 1
ATOM 3382 C CA . ALA B 1 223 ? -16.03500 49.35200 1.58400 1.000 42.44279 216 ALA B CA 1
ATOM 3383 C C . ALA B 1 223 ? -17.45200 49.15300 1.05800 1.000 49.04124 216 ALA B C 1
ATOM 3384 O O . ALA B 1 223 ? -18.22600 50.11200 0.95900 1.000 47.41683 216 ALA B O 1
ATOM 3386 N N . VAL B 1 224 ? -17.81200 47.90800 0.72800 1.000 43.50172 217 VAL B N 1
ATOM 3387 C CA . VAL B 1 224 ? -19.13400 47.62900 0.17200 1.000 44.06030 217 VAL B CA 1
ATOM 3388 C C . VAL B 1 224 ? -20.23200 47.94300 1.18000 1.000 50.90331 217 VAL B C 1
ATOM 3389 O O . VAL B 1 224 ? -21.34200 48.33100 0.79600 1.000 54.97956 217 VAL B O 1
ATOM 3391 N N . MET B 1 225 ? -19.95800 47.77400 2.47000 1.000 47.71909 218 MET B N 1
ATOM 3392 C CA . MET B 1 225 ? -20.90900 48.19500 3.49500 1.000 48.98682 218 MET B CA 1
ATOM 3393 C C . MET B 1 225 ? -20.55000 49.58400 4.01500 1.000 50.36417 218 MET B C 1
ATOM 3394 O O . MET B 1 225 ? -21.43300 50.38200 4.31900 1.000 52.27670 218 MET B O 1
ATOM 3399 N N . MET C 1 7 ? 25.37900 30.72600 -12.43800 1.000 40.17091 0 MET C N 1
ATOM 3400 C CA . MET C 1 7 ? 24.28000 31.12800 -13.30800 1.000 38.45869 0 MET C CA 1
ATOM 3401 C C . MET C 1 7 ? 23.24100 31.85400 -12.43900 1.000 39.02275 0 MET C C 1
ATOM 3402 O O . MET C 1 7 ? 22.98700 31.45300 -11.30200 1.000 34.74017 0 MET C O 1
ATOM 3407 N N . MET C 1 8 ? 22.65200 32.92800 -12.97200 1.000 34.88047 1 MET C N 1
ATOM 3408 C CA . MET C 1 8 ? 21.79900 33.79100 -12.15600 1.000 34.74184 1 MET C CA 1
ATOM 3409 C C . MET C 1 8 ? 20.47200 33.12000 -11.80900 1.000 36.25141 1 MET C C 1
ATOM 3410 O O . MET C 1 8 ? 19.96400 33.29300 -10.70000 1.000 29.05582 1 MET C O 1
ATOM 3412 N N . SER C 1 9 ? 19.88700 32.35900 -12.73300 1.000 38.83637 2 SER C N 1
ATOM 3413 C CA . SER C 1 9 ? 18.64900 31.62700 -12.48000 1.000 34.13458 2 SER C CA 1
ATOM 3414 C C . SER C 1 9 ? 18.83100 30.18500 -12.93200 1.000 33.90672 2 SER C C 1
ATOM 3415 O O . SER C 1 9 ? 19.83400 29.84600 -13.56300 1.000 31.97208 2 SER C O 1
ATOM 3417 N N . LYS C 1 10 ? 17.83800 29.29800 -12.58900 1.000 30.35116 3 LYS C N 1
ATOM 3418 C CA . LYS C 1 10 ? 17.95600 27.92300 -13.06900 1.000 37.83432 3 LYS C CA 1
ATOM 3419 C C . LYS C 1 10 ? 17.14500 27.75800 -14.35000 1.000 30.96766 3 LYS C C 1
ATOM 3420 O O . LYS C 1 10 ? 16.29800 28.60100 -14.66500 1.000 31.45375 3 LYS C O 1
ATOM 3426 N N . PRO C 1 11 ? 17.40000 26.70700 -15.14600 1.000 24.42228 4 PRO C N 1
ATOM 3427 C CA . PRO C 1 11 ? 16.88600 26.70600 -16.51900 1.000 23.47711 4 PRO C CA 1
ATOM 3428 C C . PRO C 1 11 ? 15.36700 26.70800 -16.55500 1.000 18.98973 4 PRO C C 1
ATOM 3429 O O . PRO C 1 11 ? 14.71100 26.02000 -15.77000 1.000 21.04404 4 PRO C O 1
ATOM 3433 N N . VAL C 1 12 ? 14.82400 27.49500 -17.47900 1.000 17.12836 5 VAL C N 1
ATOM 3434 C CA . VAL C 1 12 ? 13.38800 27.60500 -17.71100 1.000 17.58392 5 VAL C CA 1
ATOM 3435 C C . VAL C 1 12 ? 13.08200 26.95000 -19.05300 1.000 16.83248 5 VAL C C 1
ATOM 3436 O O . VAL C 1 12 ? 13.62900 27.35800 -20.08400 1.000 16.72393 5 VAL C O 1
ATOM 3440 N N . LEU C 1 13 ? 12.19500 25.95300 -19.04100 1.000 15.24406 6 LEU C N 1
ATOM 3441 C CA . LEU C 1 13 ? 11.78300 25.23500 -20.24200 1.000 15.39244 6 LEU C CA 1
ATOM 3442 C C . LEU C 1 13 ? 10.40000 25.71600 -20.66600 1.000 14.95015 6 LEU C C 1
ATOM 3443 O O . LEU C 1 13 ? 9.41800 25.52300 -19.92700 1.000 17.40229 6 LEU C O 1
ATOM 3448 N N . TYR C 1 14 ? 10.32500 26.33200 -21.83800 1.000 15.35613 7 TYR C N 1
ATOM 3449 C CA . TYR C 1 14 ? 9.07500 26.75700 -22.45600 1.000 14.30644 7 TYR C CA 1
ATOM 3450 C C . TYR C 1 14 ? 8.53000 25.59000 -23.27800 1.000 15.89272 7 TYR C C 1
ATOM 3451 O O . TYR C 1 14 ? 9.21300 25.10200 -24.18900 1.000 15.83728 7 TYR C O 1
ATOM 3460 N N . TYR C 1 15 ? 7.30500 25.14100 -22.97800 1.000 14.91547 8 TYR C N 1
ATOM 3461 C CA . TYR C 1 15 ? 6.91000 23.82600 -23.48500 1.000 15.84757 8 TYR C CA 1
ATOM 3462 C C . TYR C 1 15 ? 5.41300 23.71800 -23.75400 1.000 16.88750 8 TYR C C 1
ATOM 3463 O O . TYR C 1 15 ? 4.59200 24.44000 -23.18200 1.000 18.03170 8 TYR C O 1
ATOM 3472 N N . ASP C 1 16 ? 5.08400 22.77700 -24.64600 1.000 16.44106 9 ASP C N 1
ATOM 3473 C CA . ASP C 1 16 ? 3.73000 22.26300 -24.83400 1.000 17.22483 9 ASP C CA 1
ATOM 3474 C C . ASP C 1 16 ? 3.88200 20.77400 -25.10800 1.000 18.02839 9 ASP C C 1
ATOM 3475 O O . ASP C 1 16 ? 4.52300 20.39600 -26.09700 1.000 16.65100 9 ASP C O 1
ATOM 3480 N N . ASP C 1 17 ? 3.32700 19.92100 -24.24000 1.000 18.03323 10 ASP C N 1
ATOM 3481 C CA . ASP C 1 17 ? 3.65600 18.51300 -24.42400 1.000 18.30191 10 ASP C CA 1
ATOM 3482 C C . ASP C 1 17 ? 2.86800 17.82300 -25.54500 1.000 16.21553 10 ASP C C 1
ATOM 3483 O O . ASP C 1 17 ? 3.10600 16.64100 -25.77200 1.000 17.38136 10 ASP C O 1
ATOM 3488 N N . ILE C 1 18 ? 2.04500 18.51300 -26.33900 1.000 17.81489 11 ILE C N 1
ATOM 3489 C CA . ILE C 1 18 ? 1.57400 17.84900 -27.55400 1.000 19.14911 11 ILE C CA 1
ATOM 3490 C C . ILE C 1 18 ? 2.70800 17.65400 -28.56300 1.000 20.65650 11 ILE C C 1
ATOM 3491 O O . ILE C 1 18 ? 2.61700 16.78600 -29.43700 1.000 21.12298 11 ILE C O 1
ATOM 3496 N N . SER C 1 19 ? 3.79500 18.42100 -28.43600 1.000 18.02803 12 SER C N 1
ATOM 3497 C CA . SER C 1 19 ? 4.88400 18.50400 -29.42000 1.000 18.59300 12 SER C CA 1
ATOM 3498 C C . SER C 1 19 ? 5.88500 17.37400 -29.20600 1.000 16.18992 12 SER C C 1
ATOM 3499 O O . SER C 1 19 ? 6.34900 17.18500 -28.08500 1.000 15.81066 12 SER C O 1
ATOM 3502 N N . PRO C 1 20 ? 6.25900 16.61700 -30.24200 1.000 15.85563 13 PRO C N 1
ATOM 3503 C CA . PRO C 1 20 ? 7.28800 15.57700 -30.04000 1.000 14.23944 13 PRO C CA 1
ATOM 3504 C C . PRO C 1 20 ? 8.61800 16.17600 -29.60300 1.000 12.92528 13 PRO C C 1
ATOM 3505 O O . PRO C 1 20 ? 9.23200 15.64800 -28.67600 1.000 14.66002 13 PRO C O 1
ATOM 3509 N N . PRO C 1 21 ? 9.09900 17.27700 -30.21500 1.000 13.32737 14 PRO C N 1
ATOM 3510 C CA . PRO C 1 21 ? 10.34800 17.86800 -29.69800 1.000 14.26982 14 PRO C CA 1
ATOM 3511 C C . PRO C 1 21 ? 10.28300 18.18400 -28.22000 1.000 13.91203 14 PRO C C 1
ATOM 3512 O O . PRO C 1 21 ? 11.22800 17.88900 -27.49800 1.000 13.69367 14 PRO C O 1
ATOM 3516 N N . VAL C 1 22 ? 9.15100 18.71500 -27.74400 1.000 14.39785 15 VAL C N 1
ATOM 3517 C CA . VAL C 1 22 ? 8.99700 18.96900 -26.31300 1.000 13.53037 15 VAL C CA 1
ATOM 3518 C C . VAL C 1 22 ? 9.09400 17.67300 -25.51600 1.000 12.22891 15 VAL C C 1
ATOM 3519 O O . VAL C 1 22 ? 9.79400 17.60200 -24.50100 1.000 13.49611 15 VAL C O 1
ATOM 3523 N N . ARG C 1 23 ? 8.36600 16.63500 -25.94600 1.000 13.06896 16 ARG C N 1
ATOM 3524 C CA . ARG C 1 23 ? 8.35300 15.40000 -25.16800 1.000 13.89278 16 ARG C CA 1
ATOM 3525 C C . ARG C 1 23 ? 9.71500 14.71300 -25.14200 1.000 12.21542 16 ARG C C 1
ATOM 3526 O O . ARG C 1 23 ? 10.04300 14.03700 -24.16100 1.000 14.48069 16 ARG C O 1
ATOM 3534 N N . GLY C 1 24 ? 10.53800 14.88100 -26.18700 1.000 11.88728 17 GLY C N 1
ATOM 3535 C CA . GLY C 1 24 ? 11.91100 14.39500 -26.08700 1.000 12.73372 17 GLY C CA 1
ATOM 3536 C C . GLY C 1 24 ? 12.65400 15.02200 -24.91900 1.000 13.09523 17 GLY C C 1
ATOM 3537 O O . GLY C 1 24 ? 13.40500 14.34400 -24.21100 1.000 13.87705 17 GLY C O 1
ATOM 3538 N N . VAL C 1 25 ? 12.44400 16.32600 -24.70200 1.000 12.85202 18 VAL C N 1
ATOM 3539 C CA . VAL C 1 25 ? 13.05800 16.99100 -23.54600 1.000 12.69173 18 VAL C CA 1
ATOM 3540 C C . VAL C 1 25 ? 12.43100 16.51800 -22.24100 1.000 14.57927 18 VAL C C 1
ATOM 3541 O O . VAL C 1 25 ? 13.14400 16.26500 -21.27000 1.000 15.78927 18 VAL C O 1
ATOM 3545 N N . LEU C 1 26 ? 11.09600 16.40900 -22.18100 1.000 13.86904 19 LEU C N 1
ATOM 3546 C CA . LEU C 1 26 ? 10.46000 15.99600 -20.92700 1.000 13.67558 19 LEU C CA 1
ATOM 3547 C C . LEU C 1 26 ? 10.88200 14.59300 -20.53700 1.000 15.22378 19 LEU C C 1
ATOM 3548 O O . LEU C 1 26 ? 11.12700 14.31700 -19.35700 1.000 15.64675 19 LEU C O 1
ATOM 3553 N N . LEU C 1 27 ? 11.00400 13.69300 -21.51600 1.000 13.18737 20 LEU C N 1
ATOM 3554 C CA . LEU C 1 27 ? 11.52500 12.36300 -21.21500 1.000 13.69545 20 LEU C CA 1
ATOM 3555 C C . LEU C 1 27 ? 12.94600 12.43800 -20.67300 1.000 15.91839 20 LEU C C 1
ATOM 3556 O O . LEU C 1 27 ? 13.29900 11.72700 -19.71800 1.000 16.51711 20 LEU C O 1
ATOM 3561 N N . THR C 1 28 ? 13.78000 13.29200 -21.28200 1.000 15.43379 21 THR C N 1
ATOM 3562 C CA . THR C 1 28 ? 15.16000 13.44400 -20.83600 1.000 14.96391 21 THR C CA 1
ATOM 3563 C C . THR C 1 28 ? 15.23100 13.96100 -19.40600 1.000 16.01702 21 THR C C 1
ATOM 3564 O O . THR C 1 28 ? 16.01800 13.46100 -18.59400 1.000 16.05349 21 THR C O 1
ATOM 3568 N N . VAL C 1 29 ? 14.42500 14.97200 -19.08800 1.000 15.87632 22 VAL C N 1
ATOM 3569 C CA . VAL C 1 29 ? 14.41100 15.52900 -17.73700 1.000 17.56373 22 VAL C CA 1
ATOM 3570 C C . VAL C 1 29 ? 14.05600 14.44400 -16.72700 1.000 18.93880 22 VAL C C 1
ATOM 3571 O O . VAL C 1 29 ? 14.68700 14.31900 -15.66800 1.000 18.23183 22 VAL C O 1
ATOM 3575 N N . ALA C 1 30 ? 13.05700 13.62200 -17.04600 1.000 16.39856 23 ALA C N 1
ATOM 3576 C CA . ALA C 1 30 ? 12.68000 12.54200 -16.13500 1.000 17.62689 23 ALA C CA 1
ATOM 3577 C C . ALA C 1 30 ? 13.77600 11.48700 -16.01600 1.000 19.78287 23 ALA C C 1
ATOM 3578 O O . ALA C 1 30 ? 14.07100 11.01700 -14.91000 1.000 21.47860 23 ALA C O 1
ATOM 3580 N N . ALA C 1 31 ? 14.41600 11.11800 -17.13600 1.000 17.27514 24 ALA C N 1
ATOM 3581 C CA . ALA C 1 31 ? 15.42800 10.06500 -17.11000 1.000 20.65521 24 ALA C CA 1
ATOM 3582 C C . ALA C 1 31 ? 16.66900 10.49500 -16.34200 1.000 21.03338 24 ALA C C 1
ATOM 3583 O O . ALA C 1 31 ? 17.29700 9.67600 -15.65900 1.000 23.89328 24 ALA C O 1
ATOM 3585 N N . LEU C 1 32 ? 17.07400 11.75600 -16.48700 1.000 19.20242 25 LEU C N 1
ATOM 3586 C CA . LEU C 1 32 ? 18.23100 12.27100 -15.76500 1.000 20.65609 25 LEU C CA 1
ATOM 3587 C C . LEU C 1 32 ? 17.92700 12.55300 -14.30300 1.000 23.13794 25 LEU C C 1
ATOM 3588 O O . LEU C 1 32 ? 18.85400 12.86800 -13.55000 1.000 26.53019 25 LEU C O 1
ATOM 3593 N N . GLY C 1 33 ? 16.66300 12.47500 -13.90200 1.000 19.90515 26 GLY C N 1
ATOM 3594 C CA . GLY C 1 33 ? 16.28000 12.73600 -12.52700 1.000 19.74067 26 GLY C CA 1
ATOM 3595 C C . GLY C 1 33 ? 16.41200 14.19100 -12.13200 1.000 20.83057 26 GLY C C 1
ATOM 3596 O O . GLY C 1 33 ? 16.77100 14.48500 -10.98100 1.000 25.15349 26 GLY C O 1
ATOM 3597 N N . ILE C 1 34 ? 16.11600 15.11700 -13.04800 1.000 19.91762 27 ILE C N 1
ATOM 3598 C CA . ILE C 1 34 ? 16.34400 16.53600 -12.78800 1.000 19.72130 27 ILE C CA 1
ATOM 3599 C C . ILE C 1 34 ? 15.06100 17.35000 -12.86600 1.000 17.75175 27 ILE C C 1
ATOM 3600 O O . ILE C 1 34 ? 15.10400 18.56000 -13.11100 1.000 19.54988 27 ILE C O 1
ATOM 3605 N N . LYS C 1 35 ? 13.91100 16.70900 -12.63600 1.000 21.90444 28 LYS C N 1
ATOM 3606 C CA . LYS C 1 35 ? 12.64700 17.44800 -12.64000 1.000 21.65943 28 LYS C CA 1
ATOM 3607 C C . LYS C 1 35 ? 12.69700 18.65700 -11.70900 1.000 21.58764 28 LYS C C 1
ATOM 3608 O O . LYS C 1 35 ? 12.19600 19.73500 -12.04700 1.000 24.79712 28 LYS C O 1
ATOM 3614 N N . ASP C 1 36 ? 13.33000 18.50800 -10.54600 1.000 25.55352 29 ASP C N 1
ATOM 3615 C CA . ASP C 1 36 ? 13.38200 19.60500 -9.58800 1.000 28.69190 29 ASP C CA 1
ATOM 3616 C C . ASP C 1 36 ? 14.39300 20.68400 -9.95800 1.000 32.34649 29 ASP C C 1
ATOM 3617 O O . ASP C 1 36 ? 14.43600 21.72400 -9.29000 1.000 34.62502 29 ASP C O 1
ATOM 3622 N N . GLN C 1 37 ? 15.19600 20.47200 -11.00100 1.000 23.89354 30 GLN C N 1
ATOM 3623 C CA . GLN C 1 37 ? 16.21900 21.42200 -11.42300 1.000 25.46218 30 GLN C CA 1
ATOM 3624 C C . GLN C 1 37 ? 15.82300 22.25100 -12.63700 1.000 25.48197 30 GLN C C 1
ATOM 3625 O O . GLN C 1 37 ? 16.56700 23.16800 -13.01000 1.000 27.37291 30 GLN C O 1
ATOM 3631 N N . VAL C 1 38 ? 14.67700 21.96600 -13.25000 1.000 23.81502 31 VAL C N 1
ATOM 3632 C CA . VAL C 1 38 ? 14.22600 22.64400 -14.45900 1.000 22.21054 31 VAL C CA 1
ATOM 3633 C C . VAL C 1 38 ? 12.84200 23.22200 -14.19500 1.000 21.40868 31 VAL C C 1
ATOM 3634 O O . VAL C 1 38 ? 11.92300 22.48800 -13.81600 1.000 24.00957 31 VAL C O 1
ATOM 3638 N N . GLU C 1 39 ? 12.69000 24.52800 -14.41200 1.000 17.95598 32 GLU C N 1
ATOM 3639 C CA . GLU C 1 39 ? 11.41400 25.20100 -14.22200 1.000 20.60137 32 GLU C CA 1
ATOM 3640 C C . GLU C 1 39 ? 10.62700 25.17800 -15.52300 1.000 23.21666 32 GLU C C 1
ATOM 3641 O O . GLU C 1 39 ? 11.17700 25.47100 -16.58600 1.000 23.22029 32 GLU C O 1
ATOM 3647 N N . LEU C 1 40 ? 9.34600 24.83500 -15.43900 1.000 20.58396 33 LEU C N 1
ATOM 3648 C CA . LEU C 1 40 ? 8.50600 24.69200 -16.62200 1.000 18.36583 33 LEU C CA 1
ATOM 3649 C C . LEU C 1 40 ? 7.60600 25.90100 -16.80300 1.000 19.70929 33 LEU C C 1
ATOM 3650 O O . LEU C 1 40 ? 6.99900 26.38400 -15.83900 1.000 24.70501 33 LEU C O 1
ATOM 3655 N N . LYS C 1 41 ? 7.48100 26.35600 -18.04800 1.000 18.88746 34 LYS C N 1
ATOM 3656 C CA . LYS C 1 41 ? 6.55100 27.41900 -18.41500 1.000 20.53262 34 LYS C CA 1
ATOM 3657 C C . LYS C 1 41 ? 5.74800 26.97700 -19.63000 1.000 17.78166 34 LYS C C 1
ATOM 3658 O O . LYS C 1 41 ? 6.31300 26.78500 -20.71400 1.000 17.19483 34 LYS C O 1
ATOM 3661 N N . LEU C 1 42 ? 4.43100 26.86100 -19.46700 1.000 21.54740 35 LEU C N 1
ATOM 3662 C CA . LEU C 1 42 ? 3.55900 26.44100 -20.55700 1.000 21.72774 35 LEU C CA 1
ATOM 3663 C C . LEU C 1 42 ? 3.48800 27.50100 -21.65300 1.000 21.73228 35 LEU C C 1
ATOM 3664 O O . LEU C 1 42 ? 3.23100 28.68300 -21.38900 1.000 23.50672 35 LEU C O 1
ATOM 3669 N N . VAL C 1 43 ? 3.68500 27.06100 -22.89400 1.000 17.35219 36 VAL C N 1
ATOM 3670 C CA . VAL C 1 43 ? 3.53000 27.89200 -24.08600 1.000 17.29101 36 VAL C CA 1
ATOM 3671 C C . VAL C 1 43 ? 2.71900 27.02800 -25.04900 1.000 19.40230 36 VAL C C 1
ATOM 3672 O O . VAL C 1 43 ? 3.26700 26.18700 -25.76600 1.000 21.12750 36 VAL C O 1
ATOM 3676 N N . ARG C 1 44 ? 1.40300 27.19600 -25.04100 1.000 17.65983 37 ARG C N 1
ATOM 3677 C CA . ARG C 1 44 ? 0.51600 26.24000 -25.69300 1.000 18.34066 37 ARG C CA 1
ATOM 3678 C C . ARG C 1 44 ? 0.24000 26.63700 -27.13600 1.000 19.69185 37 ARG C C 1
ATOM 3679 O O . ARG C 1 44 ? -0.17900 27.76500 -27.41600 1.000 20.47541 37 ARG C O 1
ATOM 3684 N N . LEU C 1 45 ? 0.47000 25.69200 -28.05200 1.000 17.78659 38 LEU C N 1
ATOM 3685 C CA . LEU C 1 45 ? 0.36500 25.97300 -29.47800 1.000 19.79978 38 LEU C CA 1
ATOM 3686 C C . LEU C 1 45 ? -1.06800 26.27900 -29.89200 1.000 20.76614 38 LEU C C 1
ATOM 3687 O O . LEU C 1 45 ? -1.30800 27.19100 -30.69100 1.000 21.82300 38 LEU C O 1
ATOM 3692 N N . PHE C 1 46 ? -2.03400 25.51900 -29.38100 1.000 21.17309 39 PHE C N 1
ATOM 3693 C CA . PHE C 1 46 ? -3.40600 25.78600 -29.79500 1.000 23.91009 39 PHE C CA 1
ATOM 3694 C C . PHE C 1 46 ? -3.96100 27.05200 -29.16900 1.000 24.47826 39 PHE C C 1
ATOM 3695 O O . PHE C 1 46 ? -4.98700 27.55200 -29.64000 1.000 28.37008 39 PHE C O 1
ATOM 3703 N N . GLU C 1 47 ? -3.28800 27.58500 -28.15700 1.000 21.54511 40 GLU C N 1
ATOM 3704 C CA . GLU C 1 47 ? -3.56500 28.89100 -27.58000 1.000 22.82822 40 GLU C CA 1
ATOM 3705 C C . GLU C 1 47 ? -2.79200 30.00000 -28.28800 1.000 23.55161 40 GLU C C 1
ATOM 3706 O O . GLU C 1 47 ? -2.88800 31.16700 -27.88500 1.000 24.19089 40 GLU C O 1
ATOM 3712 N N . ARG C 1 48 ? -1.99500 29.64800 -29.30700 1.000 20.30673 41 ARG C N 1
ATOM 3713 C CA . ARG C 1 48 ? -1.15400 30.57800 -30.06200 1.000 20.59555 41 ARG C CA 1
ATOM 3714 C C . ARG C 1 48 ? -0.18100 31.34400 -29.17300 1.000 18.24579 41 ARG C C 1
ATOM 3715 O O . ARG C 1 48 ? 0.23400 32.45600 -29.49900 1.000 21.42161 41 ARG C O 1
ATOM 3718 N N . GLU C 1 49 ? 0.23100 30.74900 -28.05100 1.000 18.67677 42 GLU C N 1
ATOM 3719 C CA . GLU C 1 49 ? 1.18200 31.41800 -27.17300 1.000 17.82457 42 GLU C CA 1
ATOM 3720 C C . GLU C 1 49 ? 2.58900 31.47400 -27.76500 1.000 17.68784 42 GLU C C 1
ATOM 3721 O O . GLU C 1 49 ? 3.38000 32.34100 -27.37500 1.000 17.17567 42 GLU C O 1
ATOM 3727 N N . HIS C 1 50 ? 2.90600 30.59200 -28.71800 1.000 18.82198 43 HIS C N 1
ATOM 3728 C CA . HIS C 1 50 ? 4.19000 30.63900 -29.40800 1.000 17.19801 43 HIS C CA 1
ATOM 3729 C C . HIS C 1 50 ? 4.28500 31.79200 -30.39200 1.000 17.38343 43 HIS C C 1
ATOM 3730 O O . HIS C 1 50 ? 5.36100 32.02800 -30.94800 1.000 20.15917 43 HIS C O 1
ATOM 3737 N N . LEU C 1 51 ? 3.19100 32.51000 -30.62900 1.000 20.51438 44 LEU C N 1
ATOM 3738 C CA . LEU C 1 51 ? 3.19900 33.65900 -31.51600 1.000 19.28091 44 LEU C CA 1
ATOM 3739 C C . LEU C 1 51 ? 3.12700 34.97100 -30.75600 1.000 19.28508 44 LEU C C 1
ATOM 3740 O O . LEU C 1 51 ? 3.10200 36.03500 -31.38500 1.000 22.90303 44 LEU C O 1
ATOM 3745 N N . LEU C 1 52 ? 3.11600 34.92300 -29.42500 1.000 18.76109 45 LEU C N 1
ATOM 3746 C CA . LEU C 1 52 ? 3.10400 36.13600 -28.62200 1.000 18.94867 45 LEU C CA 1
ATOM 3747 C C . LEU C 1 52 ? 4.42200 36.88600 -28.76600 1.000 23.51426 45 LEU C C 1
ATOM 3748 O O . LEU C 1 52 ? 5.50000 36.29800 -28.86200 1.000 20.44677 45 LEU C O 1
ATOM 3753 N N . GLU C 1 53 ? 4.33000 38.21000 -28.70800 1.000 19.94176 46 GLU C N 1
ATOM 3754 C CA . GLU C 1 53 ? 5.46500 39.06300 -29.03900 1.000 19.00597 46 GLU C CA 1
ATOM 3755 C C . GLU C 1 53 ? 6.71000 38.72200 -28.22300 1.000 22.54726 46 GLU C C 1
ATOM 3756 O O . GLU C 1 53 ? 7.82200 38.63600 -28.76600 1.000 21.48096 46 GLU C O 1
ATOM 3762 N N . ASP C 1 54 ? 6.55600 38.54100 -26.91300 1.000 20.13880 47 ASP C N 1
ATOM 3763 C CA . ASP C 1 54 ? 7.74400 38.29400 -26.10400 1.000 23.49542 47 ASP C CA 1
ATOM 3764 C C . ASP C 1 54 ? 8.36200 36.94000 -26.42500 1.000 23.77404 47 ASP C C 1
ATOM 3765 O O . ASP C 1 54 ? 9.59300 36.80000 -26.38600 1.000 22.58614 47 ASP C O 1
ATOM 3770 N N . PHE C 1 55 ? 7.53800 35.93700 -26.74800 1.000 21.77091 48 PHE C N 1
ATOM 3771 C CA . PHE C 1 55 ? 8.10500 34.62600 -27.04500 1.000 22.60074 48 PHE C CA 1
ATOM 3772 C C . PHE C 1 55 ? 8.84400 34.63900 -28.37300 1.000 21.30883 48 PHE C C 1
ATOM 3773 O O . PHE C 1 55 ? 9.91000 34.02400 -28.49600 1.000 19.83381 48 PHE C O 1
ATOM 3781 N N . VAL C 1 56 ? 8.30500 35.34700 -29.36900 1.000 18.82101 49 VAL C N 1
ATOM 3782 C CA . VAL C 1 56 ? 8.97400 35.47300 -30.65900 1.000 20.51306 49 VAL C CA 1
ATOM 3783 C C . VAL C 1 56 ? 10.27700 36.24900 -30.50400 1.000 21.79653 49 VAL C C 1
ATOM 3784 O O . VAL C 1 56 ? 11.27100 35.95800 -31.18300 1.000 21.39003 49 VAL C O 1
ATOM 3788 N N . LYS C 1 57 ? 10.31400 37.22400 -29.59800 1.000 23.84531 50 LYS C N 1
ATOM 3789 C CA . LYS C 1 57 ? 11.57200 37.91100 -29.32200 1.000 26.38277 50 LYS C CA 1
ATOM 3790 C C . LYS C 1 57 ? 12.60700 36.93900 -28.78200 1.000 23.09084 50 LYS C C 1
ATOM 3791 O O . LYS C 1 57 ? 13.80100 37.06000 -29.08300 1.000 29.89201 50 LYS C O 1
ATOM 3794 N N . LEU C 1 58 ? 12.16500 35.97600 -27.97200 1.000 22.44343 51 LEU C N 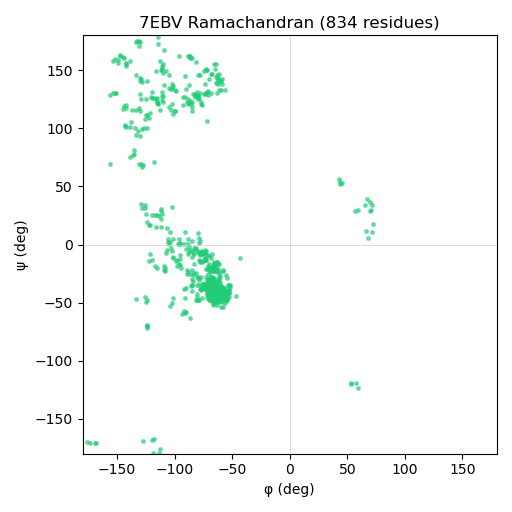1
ATOM 3795 C CA . LEU C 1 58 ? 13.06700 34.96200 -27.44200 1.000 23.11345 51 LEU C CA 1
ATOM 3796 C C . LEU C 1 58 ? 13.49800 33.99100 -28.53100 1.000 23.12671 51 LEU C C 1
ATOM 3797 O O . LEU C 1 58 ? 14.66900 33.59100 -28.59300 1.000 24.43242 51 LEU C O 1
ATOM 3802 N N . ASN C 1 59 ? 12.56400 33.59500 -29.39300 1.000 20.99959 52 ASN C N 1
ATOM 3803 C CA . ASN C 1 59 ? 12.82500 32.58300 -30.41400 1.000 17.56182 52 ASN C CA 1
ATOM 3804 C C . ASN C 1 59 ? 12.15600 33.00300 -31.71700 1.000 16.08092 52 ASN C C 1
ATOM 3805 O O . ASN C 1 59 ? 10.93300 32.83900 -31.87600 1.000 17.46276 52 ASN C O 1
ATOM 3810 N N . PRO C 1 60 ? 12.90700 33.55700 -32.67700 1.000 18.27589 53 PRO C N 1
ATOM 3811 C CA . PRO C 1 60 ? 12.27700 33.96800 -33.94100 1.000 19.99079 53 PRO C CA 1
ATOM 3812 C C . PRO C 1 60 ? 11.67800 32.80900 -34.73600 1.000 19.26704 53 PRO C C 1
ATOM 3813 O O . PRO C 1 60 ? 10.89600 33.06000 -35.65700 1.000 20.34696 53 PRO C O 1
ATOM 3817 N N . LEU C 1 61 ? 12.02200 31.55700 -34.40700 1.000 17.19090 54 LEU C N 1
ATOM 3818 C CA . LEU C 1 61 ? 11.38900 30.40800 -35.04500 1.000 20.04471 54 LEU C CA 1
ATOM 3819 C C . LEU C 1 61 ? 9.97600 30.17800 -34.52600 1.000 18.51191 54 LEU C C 1
ATOM 3820 O O . LEU C 1 61 ? 9.27200 29.31900 -35.06600 1.000 19.53408 54 LEU C O 1
ATOM 3825 N N . HIS C 1 62 ? 9.56100 30.92400 -33.49500 1.000 17.26950 55 HIS C N 1
ATOM 3826 C CA . HIS C 1 62 ? 8.22500 30.83700 -32.87800 1.000 16.17810 55 HIS C CA 1
ATOM 3827 C C . HIS C 1 62 ? 7.78000 29.38700 -32.68900 1.000 17.11733 55 HIS C C 1
ATOM 3828 O O . HIS C 1 62 ? 6.70300 28.96700 -33.11800 1.000 19.27169 55 HIS C O 1
ATOM 3835 N N . ALA C 1 63 ? 8.64000 28.61300 -32.02600 1.000 15.17637 56 ALA C N 1
ATOM 3836 C CA . ALA C 1 63 ? 8.41700 27.18300 -31.84000 1.000 13.55047 56 ALA C CA 1
ATOM 3837 C C . ALA C 1 63 ? 8.87000 26.75700 -30.45500 1.000 14.02205 56 ALA C C 1
ATOM 3838 O O . ALA C 1 63 ? 9.72300 27.39100 -29.82700 1.000 15.73352 56 ALA C O 1
ATOM 3840 N N . VAL C 1 64 ? 8.29600 25.65200 -29.98900 1.000 14.01403 57 VAL C N 1
ATOM 3841 C CA . VAL C 1 64 ? 8.67400 25.03600 -28.71700 1.000 13.68416 57 VAL C CA 1
ATOM 3842 C C . VAL C 1 64 ? 9.37900 23.70900 -28.98200 1.000 13.02006 57 VAL C C 1
ATOM 3843 O O . VAL C 1 64 ? 9.06300 23.02400 -29.96600 1.000 14.80871 57 VAL C O 1
ATOM 3847 N N . PRO C 1 65 ? 10.29400 23.27900 -28.11600 1.000 12.91670 58 PRO C N 1
ATOM 3848 C CA . PRO C 1 65 ? 10.67200 23.92700 -26.85700 1.000 12.51626 58 PRO C CA 1
ATOM 3849 C C . PRO C 1 65 ? 11.75900 24.99900 -27.00300 1.000 15.13361 58 PRO C C 1
ATOM 3850 O O . PRO C 1 65 ? 12.47600 25.05600 -27.99200 1.000 15.83355 58 PRO C O 1
ATOM 3854 N N . VAL C 1 66 ? 11.84600 25.83100 -25.96600 1.000 14.08002 59 VAL C N 1
ATOM 3855 C CA . VAL C 1 66 ? 12.93200 26.78300 -25.76000 1.000 13.91722 59 VAL C CA 1
ATOM 3856 C C . VAL C 1 66 ? 13.44400 26.58700 -24.34200 1.000 15.13658 59 VAL C C 1
ATOM 3857 O O . VAL C 1 66 ? 12.65800 26.33000 -23.42100 1.000 14.60163 59 VAL C O 1
ATOM 3861 N N . LEU C 1 67 ? 14.75500 26.70000 -24.15200 1.000 14.41416 60 LEU C N 1
ATOM 3862 C CA . LEU C 1 67 ? 15.34500 26.66800 -22.81600 1.000 14.00063 60 LEU C CA 1
ATOM 3863 C C . LEU C 1 67 ? 16.06100 27.99100 -22.62100 1.000 15.34431 60 LEU C C 1
ATOM 3864 O O . LEU C 1 67 ? 16.85400 28.39800 -23.47800 1.000 17.52712 60 LEU C O 1
ATOM 3869 N N . LYS C 1 68 ? 15.73600 28.69400 -21.54200 1.000 17.45314 61 LYS C N 1
ATOM 3870 C CA . LYS C 1 68 ? 16.45300 29.91400 -21.20000 1.000 20.91374 61 LYS C CA 1
ATOM 3871 C C . LYS C 1 68 ? 17.16700 29.67200 -19.88000 1.000 21.24327 61 LYS C C 1
ATOM 3872 O O . LYS C 1 68 ? 16.55300 29.26700 -18.88900 1.000 19.94611 61 LYS C O 1
ATOM 3878 N N . HIS C 1 69 ? 18.47600 29.86300 -19.88500 1.000 19.32362 62 HIS C N 1
ATOM 3879 C CA . HIS C 1 69 ? 19.30700 29.71300 -18.70200 1.000 20.21260 62 HIS C CA 1
ATOM 3880 C C . HIS C 1 69 ? 20.13100 30.99200 -18.64600 1.000 26.02190 62 HIS C C 1
ATOM 3881 O O . HIS C 1 69 ? 21.17400 31.08400 -19.29800 1.000 24.49071 62 HIS C O 1
ATOM 3888 N N . ASP C 1 70 ? 19.63200 31.98100 -17.89700 1.000 26.81749 63 ASP C N 1
ATOM 3889 C CA . ASP C 1 70 ? 20.18400 33.34200 -17.87800 1.000 28.80992 63 ASP C CA 1
ATOM 3890 C C . ASP C 1 70 ? 20.11200 33.90700 -19.29000 1.000 26.15007 63 ASP C C 1
ATOM 3891 O O . ASP C 1 70 ? 19.01000 33.96200 -19.86400 1.000 30.52596 63 ASP C O 1
ATOM 3896 N N . ASP C 1 71 ? 21.22300 34.34800 -19.88600 1.000 27.08975 64 ASP C N 1
ATOM 3897 C CA . ASP C 1 71 ? 21.20800 34.85400 -21.25200 1.000 24.20451 64 ASP C CA 1
ATOM 3898 C C . ASP C 1 71 ? 21.39700 33.75900 -22.30100 1.000 23.16472 64 ASP C C 1
ATOM 3899 O O . ASP C 1 71 ? 21.36600 34.07200 -23.49400 1.000 32.12643 64 ASP C O 1
ATOM 3904 N N . LEU C 1 72 ? 21.59900 32.49900 -21.89500 1.000 24.03437 65 LEU C N 1
ATOM 3905 C CA . LEU C 1 72 ? 21.65000 31.39200 -22.85500 1.000 19.50105 65 LEU C CA 1
ATOM 3906 C C . LEU C 1 72 ? 20.23100 31.04500 -23.28600 1.000 19.56139 65 LEU C C 1
ATOM 3907 O O . LEU C 1 72 ? 19.39100 30.69300 -22.45000 1.000 21.87496 65 LEU C O 1
ATOM 3912 N N . VAL C 1 73 ? 19.95400 31.14200 -24.57500 1.000 17.16132 66 VAL C N 1
ATOM 3913 C CA . VAL C 1 73 ? 18.63100 30.81200 -25.10500 1.000 16.73867 66 VAL C CA 1
ATOM 3914 C C . VAL C 1 73 ? 18.79400 29.71600 -26.15300 1.000 15.68294 66 VAL C C 1
ATOM 3915 O O . VAL C 1 73 ? 19.29800 29.96700 -27.25500 1.000 18.64667 66 VAL C O 1
ATOM 3919 N N . LEU C 1 74 ? 18.35300 28.50600 -25.81600 1.000 14.30241 67 LEU C N 1
ATOM 3920 C CA . LEU C 1 74 ? 18.42900 27.35400 -26.71600 1.000 12.94432 67 LEU C CA 1
ATOM 3921 C C . LEU C 1 74 ? 17.07000 27.17800 -27.38100 1.000 14.24059 67 LEU C C 1
ATOM 3922 O O . LEU C 1 74 ? 16.04000 27.16400 -26.69500 1.000 15.50092 67 LEU C O 1
ATOM 3927 N N . THR C 1 75 ? 17.06400 27.01300 -28.70100 1.000 13.08452 68 THR C N 1
ATOM 3928 C CA . THR C 1 75 ? 15.83700 27.02100 -29.48900 1.000 13.58997 68 THR C CA 1
ATOM 3929 C C . THR C 1 75 ? 15.71700 25.75200 -30.33000 1.000 13.26501 68 THR C C 1
ATOM 3930 O O . THR C 1 75 ? 15.15600 25.76300 -31.43000 1.000 15.87143 68 THR C O 1
ATOM 3934 N N . ASP C 1 76 ? 16.26100 24.65000 -29.82400 1.000 13.22800 69 ASP C N 1
ATOM 3935 C CA . ASP C 1 76 ? 16.07700 23.36100 -30.48500 1.000 12.44507 69 ASP C CA 1
ATOM 3936 C C . ASP C 1 76 ? 16.15100 22.29400 -29.41100 1.000 12.94982 69 ASP C C 1
ATOM 3937 O O . ASP C 1 76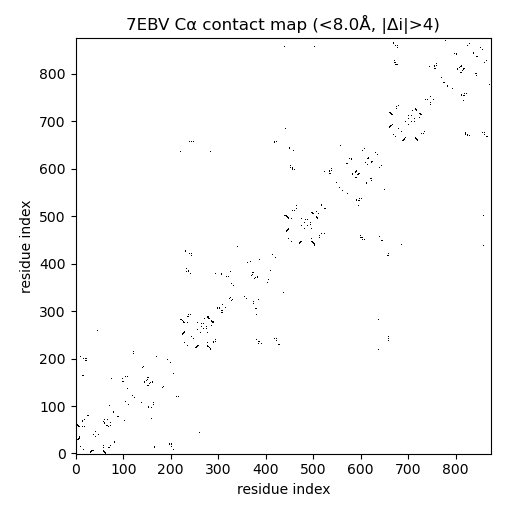 ? 17.07700 22.28600 -28.59100 1.000 12.64247 69 ASP C O 1
ATOM 3942 N N . SER C 1 77 ? 15.16300 21.39900 -29.40800 1.000 12.23596 70 SER C N 1
ATOM 3943 C CA . SER C 1 77 ? 15.08400 20.35900 -28.38900 1.000 13.04094 70 SER C CA 1
ATOM 3944 C C . SER C 1 77 ? 16.36500 19.54700 -28.28200 1.000 12.78664 70 SER C C 1
ATOM 3945 O O . SER C 1 77 ? 16.72900 19.10900 -27.18400 1.000 13.80213 70 SER C O 1
ATOM 3948 N N . HIS C 1 78 ? 17.05000 19.32200 -29.40600 1.000 13.37781 71 HIS C N 1
ATOM 3949 C CA . HIS C 1 78 ? 18.22400 18.45800 -29.37400 1.000 12.65487 71 HIS C CA 1
ATOM 3950 C C . HIS C 1 78 ? 19.40600 19.14700 -28.70100 1.000 12.65970 71 HIS C C 1
ATOM 3951 O O . HIS C 1 78 ? 20.17100 18.49400 -27.97800 1.000 14.42470 71 HIS C O 1
ATOM 3958 N N . ALA C 1 79 ? 19.52100 20.46600 -28.88100 1.000 13.66636 72 ALA C N 1
ATOM 3959 C CA . ALA C 1 79 ? 20.53400 21.23200 -28.15900 1.000 13.58717 72 ALA C CA 1
ATOM 3960 C C . ALA C 1 79 ? 20.17600 21.34700 -26.68400 1.000 14.43538 72 ALA C C 1
ATOM 3961 O O . ALA C 1 79 ? 21.05900 21.31700 -25.81800 1.000 15.76207 72 ALA C O 1
ATOM 3963 N N . ILE C 1 80 ? 18.88500 21.49500 -26.37800 1.000 14.07609 73 ILE C N 1
ATOM 3964 C CA . ILE C 1 80 ? 18.45900 21.52400 -24.98100 1.000 13.69700 73 ILE C CA 1
ATOM 3965 C C . ILE C 1 80 ? 18.85700 20.23300 -24.27800 1.000 13.51781 73 ILE C C 1
ATOM 3966 O O . ILE C 1 80 ? 19.40500 20.24400 -23.16600 1.000 15.83879 73 ILE C O 1
ATOM 3971 N N . ILE C 1 81 ? 18.58800 19.10100 -24.92000 1.000 13.04143 74 ILE C N 1
ATOM 3972 C CA . ILE C 1 81 ? 18.90900 17.81200 -24.33500 1.000 12.76309 74 ILE C CA 1
ATOM 3973 C C . ILE C 1 81 ? 20.40400 17.68800 -24.05800 1.000 16.17906 74 ILE C C 1
ATOM 3974 O O . ILE C 1 81 ? 20.81000 17.25800 -22.97100 1.000 16.30231 74 ILE C O 1
ATOM 3979 N N . MET C 1 82 ? 21.25300 18.02600 -25.03500 1.000 15.26906 75 MET C N 1
ATOM 3980 C CA . MET C 1 82 ? 22.67700 17.83300 -24.74600 1.000 14.81987 75 MET C CA 1
ATOM 3981 C C . MET C 1 82 ? 23.17400 18.79800 -23.67900 1.000 17.41889 75 MET C C 1
ATOM 3982 O O . MET C 1 82 ? 24.03200 18.41600 -22.87800 1.000 16.44108 75 MET C O 1
ATOM 3987 N N . TYR C 1 83 ? 22.66600 20.03400 -23.66400 1.000 15.10705 76 TYR C N 1
ATOM 3988 C CA . TYR C 1 83 ? 23.06700 20.98600 -22.62600 1.000 14.55180 76 TYR C CA 1
ATOM 3989 C C . TYR C 1 83 ? 22.67900 20.48100 -21.24200 1.000 16.62398 76 TYR C C 1
ATOM 3990 O O . TYR C 1 83 ? 23.47500 20.54800 -20.29400 1.000 16.38068 76 TYR C O 1
ATOM 3999 N N . LEU C 1 84 ? 21.46400 19.95000 -21.10400 1.000 15.06045 77 LEU C N 1
ATOM 4000 C CA . LEU C 1 84 ? 21.03600 19.44200 -19.80300 1.000 15.12392 77 LEU C CA 1
ATOM 4001 C C . LEU C 1 84 ? 21.89500 18.26400 -19.34600 1.000 20.38513 77 LEU C C 1
ATOM 4002 O O . LEU C 1 84 ? 22.19700 18.14100 -18.14900 1.000 19.17055 77 LEU C O 1
ATOM 4007 N N . CYS C 1 85 ? 22.28900 17.37800 -20.27000 1.000 18.52403 78 CYS C N 1
ATOM 4008 C CA . CYS C 1 85 ? 23.23800 16.32600 -19.91100 1.000 18.86141 78 CYS C CA 1
ATOM 4009 C C . CYS C 1 85 ? 24.54100 16.91000 -19.40300 1.000 23.50743 78 CYS C C 1
ATOM 4010 O O . CYS C 1 85 ? 25.10400 16.42800 -18.41500 1.000 26.28016 78 CYS C O 1
ATOM 4013 N N . ASP C 1 86 ? 25.04200 17.94600 -20.07500 1.000 19.05175 79 ASP C N 1
ATOM 4014 C CA . ASP C 1 86 ? 26.35100 18.48400 -19.71500 1.000 20.16193 79 ASP C CA 1
ATOM 4015 C C . ASP C 1 86 ? 26.33300 19.15100 -18.35000 1.000 26.92012 79 ASP C C 1
ATOM 4016 O O . ASP C 1 86 ? 27.31800 19.06700 -17.60500 1.000 30.21002 79 ASP C O 1
ATOM 4021 N N . ILE C 1 87 ? 25.25500 19.84300 -17.99400 1.000 20.57629 80 ILE C N 1
ATOM 4022 C CA . ILE C 1 87 ? 25.28700 20.54400 -16.71600 1.000 21.72206 80 ILE C CA 1
ATOM 4023 C C . ILE C 1 87 ? 24.68900 19.72900 -15.57100 1.000 25.43921 80 ILE C C 1
ATOM 4024 O O . ILE C 1 87 ? 25.00900 20.01100 -14.40600 1.000 28.28639 80 ILE C O 1
ATOM 4029 N N . PHE C 1 88 ? 23.86200 18.72200 -15.85500 1.000 23.95883 81 PHE C N 1
ATOM 4030 C CA . PHE C 1 88 ? 23.29000 17.88400 -14.78400 1.000 26.82218 81 PHE C CA 1
ATOM 4031 C C . PHE C 1 88 ? 23.67700 16.40400 -14.84500 1.000 34.33977 81 PHE C C 1
ATOM 4032 O O . PHE C 1 88 ? 24.07400 15.88100 -15.88300 1.000 28.17106 81 PHE C O 1
ATOM 4040 N N . GLY C 1 92 ? 27.27700 9.73300 -14.63700 1.000 47.50389 85 GLY C N 1
ATOM 4041 C CA . GLY C 1 92 ? 27.74600 8.41500 -15.02800 1.000 45.89166 85 GLY C CA 1
ATOM 4042 C C . GLY C 1 92 ? 26.69700 7.50600 -15.64900 1.000 47.29192 85 GLY C C 1
ATOM 4043 O O . GLY C 1 92 ? 27.02900 6.45800 -16.20800 1.000 46.91071 85 GLY C O 1
ATOM 4044 N N . ASP C 1 93 ? 25.42700 7.90700 -15.56200 1.000 48.42246 86 ASP C N 1
ATOM 4045 C CA . ASP C 1 93 ? 24.32300 7.09200 -16.07100 1.000 42.81045 86 ASP C CA 1
ATOM 4046 C C . ASP C 1 93 ? 24.05800 7.35100 -17.55400 1.000 46.67344 86 ASP C C 1
ATOM 4047 O O . ASP C 1 93 ? 24.19600 6.44900 -18.38600 1.000 50.51740 86 ASP C O 1
ATOM 4049 N N . PHE C 1 94 ? 23.66400 8.57900 -17.89300 1.000 43.74375 87 PHE C N 1
ATOM 4050 C CA . PHE C 1 94 ? 23.40000 9.00300 -19.26400 1.000 36.46503 87 PHE C CA 1
ATOM 4051 C C . PHE C 1 94 ? 24.55000 9.83400 -19.82100 1.000 32.75879 87 PHE C C 1
ATOM 4052 O O . PHE C 1 94 ? 24.34800 10.75800 -20.63000 1.000 25.55430 87 PHE C O 1
ATOM 4060 N N . SER C 1 95 ? 25.76300 9.51600 -19.38400 1.000 32.19027 88 SER C N 1
ATOM 4061 C CA . SER C 1 95 ? 26.87800 10.44200 -19.48200 1.000 29.51956 88 SER C CA 1
ATOM 4062 C C . SER C 1 95 ? 27.31800 10.63800 -20.92500 1.000 23.61757 88 SER C C 1
ATOM 4063 O O . SER C 1 95 ? 27.33500 9.70200 -21.73300 1.000 26.52852 88 SER C O 1
ATOM 4066 N N . LEU C 1 96 ? 27.69000 11.87400 -21.23900 1.000 23.51953 89 LEU C N 1
ATOM 4067 C CA . LEU C 1 96 ? 28.22400 12.23200 -22.54400 1.000 22.78668 89 LEU C CA 1
ATOM 4068 C C . LEU C 1 96 ? 29.69900 12.60500 -22.46900 1.000 25.30838 89 LEU C C 1
ATOM 4069 O O . LEU C 1 96 ? 30.20300 13.29000 -23.36100 1.000 25.72637 89 LEU C O 1
ATOM 4074 N N . LYS C 1 97 ? 30.39800 12.15100 -21.41900 1.000 27.10606 90 LYS C N 1
ATOM 4075 C CA . LYS C 1 97 ? 31.77500 12.57600 -21.18400 1.000 25.07543 90 LYS C CA 1
ATOM 4076 C C . LYS C 1 97 ? 32.75000 11.95800 -22.18200 1.000 27.87946 90 LYS C C 1
ATOM 4077 O O . LYS C 1 97 ? 33.74500 12.60100 -22.54100 1.000 29.48522 90 LYS C O 1
ATOM 4079 N N . ASP C 1 98 ? 32.50500 10.72400 -22.63100 1.000 23.96508 91 ASP C N 1
ATOM 4080 C CA . ASP C 1 98 ? 33.43100 10.11500 -23.58700 1.000 22.12337 91 ASP C CA 1
ATOM 4081 C C . ASP C 1 98 ? 33.13800 10.65400 -24.98200 1.000 21.93748 91 ASP C C 1
ATOM 4082 O O . ASP C 1 98 ? 31.99000 10.57500 -25.43000 1.000 21.40681 91 ASP C O 1
ATOM 4085 N N . PRO C 1 99 ? 34.12900 11.21800 -25.68300 1.000 22.70047 92 PRO C N 1
ATOM 4086 C CA . PRO C 1 99 ? 33.83700 11.87200 -26.97200 1.000 22.76612 92 PRO C CA 1
ATOM 4087 C C . PRO C 1 99 ? 33.22300 10.95300 -28.01200 1.000 21.69499 92 PRO C C 1
ATOM 4088 O O . PRO C 1 99 ? 32.38500 11.41100 -28.80400 1.000 21.11277 92 PRO C O 1
ATOM 4092 N N . LYS C 1 100 ? 33.61400 9.67600 -28.05500 1.000 22.11530 93 LYS C N 1
ATOM 4093 C CA . LYS C 1 100 ? 33.01500 8.76800 -29.03100 1.000 23.25243 93 LYS C CA 1
ATOM 4094 C C . LYS C 1 100 ? 31.56100 8.45900 -28.68300 1.000 20.68872 93 LYS C C 1
ATOM 4095 O O . LYS C 1 100 ? 30.69800 8.40900 -29.56600 1.000 19.16093 93 LYS C O 1
ATOM 4098 N N . GLN C 1 101 ? 31.26700 8.22300 -27.40300 1.000 19.61774 94 GLN C N 1
ATOM 4099 C CA . GLN C 1 101 ? 29.87700 8.01300 -27.00700 1.000 19.32390 94 GLN C CA 1
ATOM 4100 C C . GLN C 1 101 ? 29.04000 9.25300 -27.27900 1.000 18.26077 94 GLN C C 1
ATOM 4101 O O . GLN C 1 101 ? 27.90000 9.15700 -27.76100 1.000 18.64346 94 GLN C O 1
ATOM 4107 N N . ARG C 1 102 ? 29.58700 10.43000 -26.97600 1.000 16.71059 95 ARG C N 1
ATOM 4108 C CA . ARG C 1 102 ? 28.86100 11.66300 -27.24200 1.000 16.40758 95 ARG C CA 1
ATOM 4109 C C . ARG C 1 102 ? 28.54000 11.78900 -28.72500 1.000 17.85458 95 ARG C C 1
ATOM 4110 O O . ARG C 1 102 ? 27.42900 12.18400 -29.10100 1.000 15.96402 95 ARG C O 1
ATOM 4118 N N . ALA C 1 103 ? 29.50600 11.44600 -29.58600 1.000 14.90568 96 ALA C N 1
ATOM 4119 C CA . ALA C 1 103 ? 29.28000 11.53900 -31.02000 1.000 14.96091 96 ALA C CA 1
ATOM 4120 C C . ALA C 1 103 ? 28.21900 10.54700 -31.48200 1.000 15.32990 96 ALA C C 1
ATOM 4121 O O . ALA C 1 103 ? 27.39300 10.89300 -32.33500 1.000 14.18803 96 ALA C O 1
ATOM 4123 N N . ARG C 1 104 ? 28.20400 9.32200 -30.92900 1.000 14.83807 97 ARG C N 1
ATOM 4124 C CA . ARG C 1 104 ? 27.15600 8.37200 -31.32900 1.000 13.89970 97 ARG C CA 1
ATOM 4125 C C . ARG C 1 104 ? 25.76900 8.86000 -30.92500 1.000 13.89614 97 ARG C C 1
ATOM 4126 O O . ARG C 1 104 ? 24.79900 8.71700 -31.68700 1.000 14.87880 97 ARG C O 1
ATOM 4134 N N . VAL C 1 105 ? 25.65800 9.44900 -29.74100 1.000 14.21440 98 VAL C N 1
ATOM 4135 C CA . VAL C 1 105 ? 24.38400 10.00600 -29.29400 1.000 14.18483 98 VAL C CA 1
ATOM 4136 C C . VAL C 1 105 ? 23.99600 11.19900 -30.15900 1.000 13.87997 98 VAL C C 1
ATOM 4137 O O . VAL C 1 105 ? 22.85800 11.29900 -30.64100 1.000 13.20664 98 VAL C O 1
ATOM 4141 N N . HIS C 1 106 ? 24.93800 12.12600 -30.38000 1.000 14.96770 99 HIS C N 1
ATOM 4142 C CA . HIS C 1 106 ? 24.64200 13.29000 -31.21500 1.000 12.55667 99 HIS C CA 1
ATOM 4143 C C . HIS C 1 106 ? 24.25700 12.85700 -32.63200 1.000 13.56313 99 HIS C C 1
ATOM 4144 O O . HIS C 1 106 ? 23.34200 13.42100 -33.23900 1.000 13.73743 99 HIS C O 1
ATOM 4151 N N . ASN C 1 107 ? 24.93100 11.83700 -33.16400 1.000 13.66067 100 ASN C N 1
ATOM 4152 C CA . ASN C 1 107 ? 24.58800 11.32500 -34.49300 1.000 14.40773 100 ASN C CA 1
ATOM 4153 C C . ASN C 1 107 ? 23.11700 10.91200 -34.59400 1.000 12.67931 100 ASN C C 1
ATOM 4154 O O . ASN C 1 107 ? 22.46500 11.17100 -35.60800 1.000 13.22052 100 ASN C O 1
ATOM 4159 N N . ARG C 1 108 ? 22.58200 10.26500 -33.55800 1.000 14.59333 101 ARG C N 1
ATOM 4160 C CA . ARG C 1 108 ? 21.17000 9.87500 -33.58600 1.000 13.04049 101 ARG C CA 1
ATOM 4161 C C . ARG C 1 108 ? 20.23300 11.03400 -33.26500 1.000 13.11568 101 ARG C C 1
ATOM 4162 O O . ARG C 1 108 ? 19.08800 11.03000 -33.72800 1.000 13.69963 101 ARG C O 1
ATOM 4170 N N . LEU C 1 109 ? 20.67000 12.01200 -32.46300 1.000 12.89659 102 LEU C N 1
ATOM 4171 C CA . LEU C 1 109 ? 19.87600 13.22600 -32.31100 1.000 12.75228 102 LEU C CA 1
ATOM 4172 C C . LEU C 1 109 ? 19.70700 13.92400 -33.65400 1.000 12.89257 102 LEU C C 1
ATOM 4173 O O . LEU C 1 109 ? 18.60700 14.38200 -33.99900 1.000 13.36844 102 LEU C O 1
ATOM 4178 N N . CYS C 1 110 ? 20.78800 13.96800 -34.45400 1.000 11.96093 103 CYS C N 1
ATOM 4179 C CA . CYS C 1 110 ? 20.71900 14.56300 -35.79000 1.000 11.78964 103 CYS C CA 1
ATOM 4180 C C . CYS C 1 110 ? 19.76300 13.78900 -36.69200 1.000 11.91680 103 CYS C C 1
ATOM 4181 O O . CYS C 1 110 ? 19.00900 14.39200 -37.46000 1.000 13.59426 103 CYS C O 1
ATOM 4184 N N . PHE C 1 111 ? 19.79500 12.44800 -36.62200 1.000 12.01057 104 PHE C N 1
ATOM 4185 C CA . PHE C 1 111 ? 18.83600 11.64300 -37.37700 1.000 12.91517 104 PHE C CA 1
ATOM 4186 C C . PHE C 1 111 ? 17.40400 12.03600 -37.03300 1.000 12.16743 104 PHE C C 1
ATOM 4187 O O . PHE C 1 111 ? 16.56300 12.19900 -37.92100 1.000 13.21563 104 PHE C O 1
ATOM 4195 N N . ASN C 1 112 ? 17.10300 12.18800 -35.74500 1.000 12.80780 105 ASN C N 1
ATOM 4196 C CA . ASN C 1 112 ? 15.74400 12.58500 -35.39300 1.000 12.52277 105 ASN C CA 1
ATOM 4197 C C . ASN C 1 112 ? 15.42600 13.97300 -35.92200 1.000 14.19334 105 ASN C C 1
ATOM 4198 O O . ASN C 1 112 ? 14.36600 14.19700 -36.52000 1.000 14.21593 105 ASN C O 1
ATOM 4203 N N . ASN C 1 113 ? 16.33400 14.93200 -35.69500 1.000 12.59023 106 ASN C N 1
ATOM 4204 C CA . ASN C 1 113 ? 16.01700 16.32000 -36.00500 1.000 13.54644 106 ASN C CA 1
ATOM 4205 C C . ASN C 1 113 ? 15.87000 16.52700 -37.50400 1.000 14.09082 106 ASN C C 1
ATOM 4206 O O . ASN C 1 113 ? 14.98500 17.26800 -37.95700 1.000 17.14105 106 ASN C O 1
ATOM 4211 N N . ALA C 1 114 ? 16.74300 15.89900 -38.29300 1.000 12.24246 107 ALA C N 1
ATOM 4212 C CA . ALA C 1 114 ? 16.84000 16.17800 -39.71600 1.000 14.33820 107 ALA C CA 1
ATOM 4213 C C . ALA C 1 114 ? 16.10100 15.17800 -40.58900 1.000 15.29741 107 ALA C C 1
ATOM 4214 O O . ALA C 1 114 ? 15.88300 15.46800 -41.77000 1.000 18.68828 107 ALA C O 1
ATOM 4216 N N . VAL C 1 115 ? 15.70100 14.03200 -40.04200 1.000 13.27335 108 VAL C N 1
ATOM 4217 C CA . VAL C 1 115 ? 15.06600 12.98400 -40.84500 1.000 13.61478 108 VAL C CA 1
ATOM 4218 C C . VAL C 1 115 ? 13.70000 12.63800 -40.26100 1.000 13.58599 108 VAL C C 1
ATOM 4219 O O . VAL C 1 115 ? 12.66300 12.96000 -40.85200 1.000 13.99155 108 VAL C O 1
ATOM 4223 N N . LEU C 1 116 ? 13.68100 12.00500 -39.09100 1.000 13.23934 109 LEU C N 1
ATOM 4224 C CA . LEU C 1 116 ? 12.41900 11.47300 -38.58100 1.000 13.26175 109 LEU C CA 1
ATOM 4225 C C . LEU C 1 116 ? 11.42800 12.57800 -38.24800 1.000 16.32495 109 LEU C C 1
ATOM 4226 O O . LEU C 1 116 ? 10.26500 12.53300 -38.67100 1.000 15.41073 109 LEU C O 1
ATOM 4231 N N . PHE C 1 117 ? 11.86300 13.57900 -37.48200 1.000 15.74253 110 PHE C N 1
ATOM 4232 C CA . PHE C 1 117 ? 10.94900 14.65800 -37.12700 1.000 13.36576 110 PHE C CA 1
ATOM 4233 C C . PHE C 1 117 ? 10.50500 15.43700 -38.35000 1.000 14.30322 110 PHE C C 1
ATOM 4234 O O . PHE C 1 117 ? 9.35000 15.87400 -38.43000 1.000 15.24346 110 PHE C O 1
ATOM 4242 N N . GLN C 1 118 ? 11.41500 15.66300 -39.29400 1.000 14.90207 111 GLN C N 1
ATOM 4243 C CA . GLN C 1 118 ? 11.03300 16.41400 -40.48200 1.000 14.76117 111 GLN C CA 1
ATOM 4244 C C . GLN C 1 118 ? 9.91700 15.71100 -41.22400 1.000 15.75721 111 GLN C C 1
ATOM 4245 O O . GLN C 1 118 ? 8.96100 16.34600 -41.68400 1.000 18.11272 111 GLN C O 1
ATOM 4251 N N . ARG C 1 119 ? 10.01800 14.38700 -41.33200 1.000 15.85632 112 ARG C N 1
ATOM 4252 C CA . ARG C 1 119 ? 9.04100 13.64200 -42.11500 1.000 15.96174 112 ARG C CA 1
ATOM 4253 C C . ARG C 1 119 ? 7.73200 13.46700 -41.36000 1.000 17.88353 112 ARG C C 1
ATOM 4254 O O . ARG C 1 119 ? 6.65200 13.55000 -41.95500 1.000 20.20541 112 ARG C O 1
ATOM 4262 N N . GLU C 1 120 ? 7.81900 13.21700 -40.05700 1.000 15.58929 113 GLU C N 1
ATOM 4263 C CA . GLU C 1 120 ? 6.63900 13.17300 -39.20400 1.000 17.54256 113 GLU C CA 1
ATOM 4264 C C . GLU C 1 120 ? 5.89700 14.50000 -39.21600 1.000 22.52457 113 GLU C C 1
ATOM 4265 O O . GLU C 1 120 ? 4.67300 14.53800 -39.37500 1.000 20.37453 113 GLU C O 1
ATOM 4271 N N A SER C 1 121 ? 6.62000 15.61200 -39.07600 0.700 18.83560 114 SER C N 1
ATOM 4272 N N B SER C 1 121 ? 6.63300 15.60400 -39.05800 0.300 18.93205 114 SER C N 1
ATOM 4273 C CA A SER C 1 121 ? 5.92900 16.87900 -38.87600 0.700 20.32176 114 SER C CA 1
ATOM 4274 C CA B SER C 1 121 ? 6.00300 16.91000 -38.89900 0.300 20.41728 114 SER C CA 1
ATOM 4275 C C A SER C 1 121 ? 5.23700 17.36000 -40.14900 0.700 23.63364 114 SER C C 1
ATOM 4276 C C B SER C 1 121 ? 5.22000 17.30800 -40.14200 0.300 23.59767 114 SER C C 1
ATOM 4277 O O A SER C 1 121 ? 4.21200 18.04300 -40.06400 0.700 23.29310 114 SER C O 1
ATOM 4278 O O B SER C 1 121 ? 4.13600 17.89300 -40.03600 0.300 23.47901 114 SER C O 1
ATOM 4283 N N . ILE C 1 122 ? 5.75100 17.00100 -41.32700 1.000 18.12790 115 ILE C N 1
ATOM 4284 C CA . ILE C 1 122 ? 5.03800 17.30700 -42.56900 1.000 22.56678 115 ILE C CA 1
ATOM 4285 C C . ILE C 1 122 ? 3.66000 16.66000 -42.55700 1.000 22.93062 115 ILE C C 1
ATOM 4286 O O . ILE C 1 122 ? 2.64900 17.30100 -42.87500 1.000 27.98654 115 ILE C O 1
ATOM 4291 N N . VAL C 1 123 ? 3.60000 15.38400 -42.18000 1.000 23.02493 116 VAL C N 1
ATOM 4292 C CA . VAL C 1 123 ? 2.32600 14.67700 -42.14700 1.000 24.37734 116 VAL C CA 1
ATOM 4293 C C . VAL C 1 123 ? 1.41100 15.26500 -41.07700 1.000 26.26295 116 VAL C C 1
ATOM 4294 O O . VAL C 1 123 ? 0.25800 15.62200 -41.35000 1.000 28.75132 116 VAL C O 1
ATOM 4298 N N . MET C 1 124 ? 1.90300 15.38700 -39.84300 1.000 22.98792 117 MET C N 1
ATOM 4299 C CA . MET C 1 124 ? 1.00200 15.77700 -38.76000 1.000 28.68301 117 MET C CA 1
ATOM 4300 C C . MET C 1 124 ? 0.57100 17.23700 -38.87900 1.000 29.62133 117 MET C C 1
ATOM 4301 O O . MET C 1 124 ? -0.59800 17.55300 -38.62900 1.000 32.34062 117 MET C O 1
ATOM 4306 N N . ARG C 1 125 ? 1.47700 18.14100 -39.27900 1.000 29.32882 118 ARG C N 1
ATOM 4307 C CA . ARG C 1 125 ? 1.06800 19.52600 -39.52700 1.000 28.78770 118 ARG C CA 1
ATOM 4308 C C . ARG C 1 125 ? 0.01200 19.59900 -40.61700 1.000 36.00494 118 ARG C C 1
ATOM 4309 O O . ARG C 1 125 ? -0.95300 20.36600 -40.50600 1.000 37.82862 118 ARG C O 1
ATOM 4314 N N . GLY C 1 126 ? 0.19400 18.82700 -41.68800 1.000 28.25989 119 GLY C N 1
ATOM 4315 C CA . GLY C 1 126 ? -0.77300 18.84600 -42.76900 1.000 35.74167 119 GLY C CA 1
ATOM 4316 C C . GLY C 1 126 ? -2.15500 18.42400 -42.31500 1.000 38.01320 119 GLY C C 1
ATOM 4317 O O . GLY C 1 126 ? -3.16000 18.99800 -42.73900 1.000 33.88951 119 GLY C O 1
ATOM 4318 N N . LEU C 1 127 ? -2.22300 17.42600 -41.43200 1.000 31.71141 120 LEU C N 1
ATOM 4319 C CA . LEU C 1 127 ? -3.52400 16.95900 -40.96400 1.000 28.15774 120 LEU C CA 1
ATOM 4320 C C . LEU C 1 127 ? -4.18400 17.99400 -40.06100 1.000 35.84840 120 LEU C C 1
ATOM 4321 O O . LEU C 1 127 ? -5.36600 18.31700 -40.23400 1.000 34.20867 120 LEU C O 1
ATOM 4326 N N . ILE C 1 128 ? -3.43400 18.54800 -39.10700 1.000 36.07230 121 ILE C N 1
ATOM 4327 C CA . ILE C 1 128 ? -4.02600 19.51500 -38.18300 1.000 36.14452 121 ILE C CA 1
ATOM 4328 C C . ILE C 1 128 ? -4.49700 20.75800 -38.92700 1.000 41.51087 121 ILE C C 1
ATOM 4329 O O . ILE C 1 128 ? -5.59200 21.27200 -38.66400 1.000 40.99335 121 ILE C O 1
ATOM 4334 N N . ASN C 1 129 ? -3.69500 21.26000 -39.86700 1.000 38.68624 122 ASN C N 1
ATOM 4335 C CA . ASN C 1 129 ? -4.09100 22.47500 -40.57300 1.000 36.78298 122 ASN C CA 1
ATOM 4336 C C . ASN C 1 129 ? -5.00200 22.20300 -41.76500 1.000 40.09399 122 ASN C C 1
ATOM 4337 O O . ASN C 1 129 ? -5.35100 23.14900 -42.48000 1.000 40.26150 122 ASN C O 1
ATOM 4342 N N . ARG C 1 130 ? -5.37400 20.94400 -41.99700 1.000 36.48867 123 ARG C N 1
ATOM 4343 C CA . ARG C 1 130 ? -6.35200 20.50900 -42.99200 1.000 39.16942 123 ARG C CA 1
ATOM 4344 C C . ARG C 1 130 ? -5.86000 20.63000 -44.42900 1.000 37.02457 123 ARG C C 1
ATOM 4345 O O . ARG C 1 130 ? -6.66300 20.48100 -45.35900 1.000 39.70121 123 ARG C O 1
ATOM 4347 N N . SER C 1 131 ? -4.56900 20.89600 -44.65100 1.000 38.14900 124 SER C N 1
ATOM 4348 C CA . SER C 1 131 ? -4.04700 20.81400 -46.01100 1.000 39.02311 124 SER C CA 1
ATOM 4349 C C . SER C 1 131 ? -3.91800 19.37100 -46.47600 1.000 39.60833 124 SER C C 1
ATOM 4350 O O . SER C 1 131 ? -3.87300 19.11800 -47.68600 1.000 36.56040 124 SER C O 1
ATOM 4353 N N . ILE C 1 132 ? -3.85300 18.42500 -45.54600 1.000 33.59950 125 ILE C N 1
ATOM 4354 C CA . ILE C 1 132 ? -3.88300 17.00300 -45.85500 1.000 34.34625 125 ILE C CA 1
ATOM 4355 C C . ILE C 1 132 ? -5.18200 16.43300 -45.30200 1.000 38.61131 125 ILE C C 1
ATOM 4356 O O . ILE C 1 132 ? -5.40100 16.42500 -44.08300 1.000 40.30552 125 ILE C O 1
ATOM 4360 N N . VAL C 1 133 ? -6.04300 15.96200 -46.19400 1.000 37.48913 126 VAL C N 1
ATOM 4361 C CA . VAL C 1 133 ? -7.30700 15.35000 -45.81100 1.000 38.52442 126 VAL C CA 1
ATOM 4362 C C . VAL C 1 133 ? -7.23900 13.83000 -45.89300 1.000 47.11002 126 VAL C C 1
ATOM 4363 O O . VAL C 1 133 ? -7.60600 13.13400 -44.94800 1.000 46.00370 126 VAL C O 1
ATOM 4367 N N . THR C 1 134 ? -6.77000 13.29600 -47.01600 1.000 45.66318 127 THR C N 1
ATOM 4368 C CA . THR C 1 134 ? -6.67200 11.85600 -47.21400 1.000 47.72445 127 THR C CA 1
ATOM 4369 C C . THR C 1 134 ? -5.20900 11.43600 -47.23500 1.000 47.60255 127 THR C C 1
ATOM 4370 O O . THR C 1 134 ? -4.39200 12.04300 -47.93900 1.000 52.41139 127 THR C O 1
ATOM 4374 N N . LEU C 1 135 ? -4.88400 10.40300 -46.46200 1.000 51.00869 128 LEU C N 1
ATOM 4375 C CA . LEU C 1 135 ? -3.53700 9.85200 -46.41900 1.000 49.19141 128 LEU C CA 1
ATOM 4376 C C . LEU C 1 135 ? -3.42900 8.71000 -47.42100 1.000 49.58113 128 LEU C C 1
ATOM 4377 O O . LEU C 1 135 ? -4.15600 7.71400 -47.32000 1.000 51.79552 128 LEU C O 1
ATOM 4382 N N . GLU C 1 136 ? -2.52600 8.85300 -48.37900 1.000 49.82915 129 GLU C N 1
ATOM 4383 C CA . GLU C 1 136 ? -2.18500 7.80200 -49.32400 1.000 52.15294 129 GLU C CA 1
ATOM 4384 C C . GLU C 1 136 ? -0.78500 7.28200 -49.02200 1.000 54.43846 129 GLU C C 1
ATOM 4385 O O . GLU C 1 136 ? -0.02300 7.88400 -48.25700 1.000 48.65324 129 GLU C O 1
ATOM 4387 N N . ASP C 1 137 ? -0.45500 6.14200 -49.63700 1.000 52.50132 130 ASP C N 1
ATOM 4388 C CA . ASP C 1 137 ? 0.86100 5.53800 -49.44400 1.000 48.33465 130 ASP C CA 1
ATOM 4389 C C . ASP C 1 137 ? 1.98400 6.51400 -49.76600 1.000 47.93752 130 ASP C C 1
ATOM 4390 O O . ASP C 1 137 ? 3.07600 6.41800 -49.19100 1.000 43.56501 130 ASP C O 1
ATOM 4392 N N . HIS C 1 138 ? 1.73500 7.46000 -50.67500 1.000 40.01615 131 HIS C N 1
ATOM 4393 C CA . HIS C 1 138 ? 2.74200 8.46100 -51.00500 1.000 41.99386 131 HIS C CA 1
ATOM 4394 C C . HIS C 1 138 ? 3.16100 9.24300 -49.76900 1.000 38.95784 131 HIS C C 1
ATOM 4395 O O . HIS C 1 138 ? 4.35600 9.44900 -49.53200 1.000 40.33175 131 HIS C O 1
ATOM 4397 N N . HIS C 1 139 ? 2.18200 9.67400 -48.96000 1.000 39.70212 132 HIS C N 1
ATOM 4398 C CA . HIS C 1 139 ? 2.47100 10.51100 -47.79500 1.000 37.11996 132 HIS C CA 1
ATOM 4399 C C . HIS C 1 139 ? 3.38400 9.81000 -46.80000 1.000 25.21088 132 HIS C C 1
ATOM 4400 O O . HIS C 1 139 ? 4.17400 10.46100 -46.10400 1.000 29.31554 132 HIS C O 1
ATOM 4407 N N . LEU C 1 140 ? 3.25300 8.50000 -46.68800 1.000 31.72021 133 LEU C N 1
ATOM 4408 C CA . LEU C 1 140 ? 3.89200 7.74700 -45.62900 1.000 24.68186 133 LEU C CA 1
ATOM 4409 C C . LEU C 1 140 ? 5.22200 7.14900 -46.04500 1.000 21.07586 133 LEU C C 1
ATOM 4410 O O . LEU C 1 140 ? 5.96600 6.69300 -45.16900 1.000 20.50172 133 LEU C O 1
ATOM 4412 N N . LYS C 1 141 ? 5.53800 7.14400 -47.34600 1.000 23.57946 134 LYS C N 1
ATOM 4413 C CA . LYS C 1 141 ? 6.77700 6.51900 -47.80100 1.000 21.87514 134 LYS C CA 1
ATOM 4414 C C . LYS C 1 141 ? 8.01600 7.09400 -47.12200 1.000 19.11327 134 LYS C C 1
ATOM 4415 O O . LYS C 1 141 ? 8.85800 6.30100 -46.67300 1.000 19.09106 134 LYS C O 1
ATOM 4417 N N . PRO C 1 142 ? 8.18900 8.41700 -46.97700 1.000 20.66037 135 PRO C N 1
ATOM 4418 C CA . PRO C 1 142 ? 9.40700 8.90000 -46.29000 1.000 18.82422 135 PRO C CA 1
ATOM 4419 C C . PRO C 1 142 ? 9.48100 8.49200 -44.83100 1.000 18.12573 135 PRO C C 1
ATOM 4420 O O . PRO C 1 142 ? 10.57600 8.22000 -44.32000 1.000 17.08084 135 PRO C O 1
ATOM 4424 N N . VAL C 1 143 ? 8.34000 8.44600 -44.13900 1.000 19.03769 136 VAL C N 1
ATOM 4425 C CA . VAL C 1 143 ? 8.33600 7.96400 -42.76000 1.000 18.42414 136 VAL C CA 1
ATOM 4426 C C . VAL C 1 143 ? 8.76500 6.50500 -42.70900 1.000 17.95818 136 VAL C C 1
ATOM 4427 O O . VAL C 1 143 ? 9.56400 6.10200 -41.84800 1.000 17.49004 136 VAL C O 1
ATOM 4431 N N . GLN C 1 144 ? 8.23900 5.68400 -43.62400 1.000 18.92796 137 GLN C N 1
ATOM 4432 C CA . GLN C 1 144 ? 8.60700 4.27000 -43.64200 1.000 16.52725 137 GLN C CA 1
ATOM 4433 C C . GLN C 1 144 ? 10.07700 4.08600 -43.97600 1.000 14.01022 137 GLN C C 1
ATOM 4434 O O . GLN C 1 144 ? 10.72300 3.17200 -43.44300 1.000 17.40350 137 GLN C O 1
ATOM 4440 N N . GLU C 1 145 ? 10.63500 4.96000 -44.82100 1.000 16.96234 138 GLU C N 1
ATOM 4441 C CA . GLU C 1 145 ? 12.07400 4.91900 -45.06500 1.000 16.35673 138 GLU C CA 1
ATOM 4442 C C . GLU C 1 145 ? 12.85600 5.25800 -43.80100 1.000 17.69993 138 GLU C C 1
ATOM 4443 O O . GLU C 1 145 ? 13.90300 4.66000 -43.53700 1.000 18.33520 138 GLU C O 1
ATOM 4446 N N . ALA C 1 146 ? 12.35100 6.19500 -42.98800 1.000 16.41380 139 ALA C N 1
ATOM 4447 C CA . ALA C 1 146 ? 12.99500 6.46300 -41.70600 1.000 16.02419 139 ALA C CA 1
ATOM 4448 C C . ALA C 1 146 ? 12.88600 5.26500 -40.76400 1.000 15.20265 139 ALA C C 1
ATOM 4449 O O . ALA C 1 146 ? 13.84800 4.94300 -40.05300 1.000 16.25106 139 ALA C O 1
ATOM 4451 N N . TYR C 1 147 ? 11.72200 4.59100 -40.75000 1.000 16.90934 140 TYR C N 1
ATOM 4452 C CA . TYR C 1 147 ? 11.59200 3.35500 -39.98600 1.000 15.12094 140 TYR C CA 1
ATOM 4453 C C . TYR C 1 147 ? 12.62100 2.32800 -40.42700 1.000 15.10333 140 TYR C C 1
ATOM 4454 O O . TYR C 1 147 ? 13.21300 1.64400 -39.59000 1.000 16.28263 140 TYR C O 1
ATOM 4463 N N . ASP C 1 148 ? 12.83200 2.19200 -41.74800 1.000 16.23238 141 ASP C N 1
ATOM 4464 C CA . ASP C 1 148 ? 13.82500 1.24100 -42.24400 1.000 18.39001 141 ASP C CA 1
ATOM 4465 C C . ASP C 1 148 ? 15.21400 1.54900 -41.69600 1.000 17.09867 141 ASP C C 1
ATOM 4466 O O . ASP C 1 148 ? 15.97500 0.63500 -41.34700 1.000 18.65457 141 ASP C O 1
ATOM 4471 N N . CYS C 1 149 ? 15.57300 2.83400 -41.61100 1.000 16.61714 142 CYS C N 1
ATOM 4472 C CA . CYS C 1 149 ? 16.86900 3.19200 -41.03600 1.000 16.14759 142 CYS C CA 1
ATOM 4473 C C . CYS C 1 149 ? 16.93300 2.86300 -39.55100 1.000 17.10064 142 CYS C C 1
ATOM 4474 O O . CYS C 1 149 ? 17.93300 2.33500 -39.06300 1.000 15.78656 142 CYS C O 1
ATOM 4477 N N . LEU C 1 150 ? 15.88600 3.22200 -38.80300 1.000 15.50782 143 LEU C N 1
ATOM 4478 C CA . LEU C 1 150 ? 15.85600 2.90300 -37.38400 1.000 14.52909 143 LEU C CA 1
ATOM 4479 C C . LEU C 1 150 ? 15.99800 1.40400 -37.15400 1.000 15.74691 143 LEU C C 1
ATOM 4480 O O . LEU C 1 150 ? 16.67600 0.97500 -36.21200 1.000 17.63183 143 LEU C O 1
ATOM 4485 N N . GLU C 1 151 ? 15.37100 0.59600 -38.01700 1.000 16.03863 144 GLU C N 1
ATOM 4486 C CA . GLU C 1 151 ? 15.48000 -0.85500 -37.90000 1.000 17.03116 144 GLU C CA 1
ATOM 4487 C C . GLU C 1 151 ? 16.91900 -1.32300 -38.06600 1.000 15.76702 144 GLU C C 1
ATOM 4488 O O . GLU C 1 151 ? 17.35900 -2.24400 -37.36700 1.000 18.25429 144 GLU C O 1
ATOM 4494 N N . VAL C 1 152 ? 17.67000 -0.70500 -38.98600 1.000 17.27176 145 VAL C N 1
ATOM 4495 C CA . VAL C 1 152 ? 19.09800 -1.00800 -39.09500 1.000 17.16518 145 VAL C CA 1
ATOM 4496 C C . VAL C 1 152 ? 19.81200 -0.65100 -37.80000 1.000 17.44238 145 VAL C C 1
ATOM 4497 O O . VAL C 1 152 ? 20.59600 -1.43900 -37.26000 1.000 18.19472 145 VAL C O 1
ATOM 4501 N N . TYR C 1 153 ? 19.55500 0.54800 -37.27500 1.000 15.63184 146 TYR C N 1
ATOM 4502 C CA . TYR C 1 153 ? 20.27100 0.96800 -36.07700 1.000 15.37342 146 TYR C CA 1
ATOM 4503 C C . TYR C 1 153 ? 20.01600 0.00800 -34.92700 1.000 17.07383 146 TYR C C 1
ATOM 4504 O O . TYR C 1 153 ? 20.92700 -0.30800 -34.15500 1.000 17.98738 146 TYR C O 1
ATOM 4513 N N . LEU C 1 154 ? 18.76900 -0.44300 -34.78500 1.000 16.66903 147 LEU C N 1
ATOM 4514 C CA . LEU C 1 154 ? 18.36200 -1.29500 -33.67300 1.000 15.32081 147 LEU C CA 1
ATOM 4515 C C . LEU C 1 154 ? 18.66900 -2.75900 -33.92500 1.000 21.03745 147 LEU C C 1
ATOM 4516 O O . LEU C 1 154 ? 18.44400 -3.57800 -33.03000 1.000 21.55204 147 LEU C O 1
ATOM 4521 N N . THR C 1 155 ? 19.14500 -3.09000 -35.12600 1.000 19.83831 148 THR C N 1
ATOM 4522 C CA . THR C 1 155 ? 19.75200 -4.39300 -35.37200 1.000 19.83917 148 THR C CA 1
ATOM 4523 C C . THR C 1 155 ? 21.19600 -4.41800 -34.89500 1.000 24.74418 148 THR C C 1
ATOM 4524 O O . THR C 1 155 ? 21.66900 -5.44600 -34.39100 1.000 28.95460 148 THR C O 1
ATOM 4528 N N . ASN C 1 156 ? 21.90200 -3.29100 -35.01200 1.000 20.75102 149 ASN C N 1
ATOM 4529 C CA . ASN C 1 156 ? 23.31900 -3.23200 -34.68400 1.000 22.49914 149 ASN C CA 1
ATOM 4530 C C . ASN C 1 156 ? 23.58100 -2.88800 -33.22400 1.000 23.22774 149 ASN C C 1
ATOM 4531 O O . ASN C 1 156 ? 24.67800 -3.17200 -32.72700 1.000 27.38486 149 ASN C O 1
ATOM 4536 N N . SER C 1 157 ? 22.62300 -2.26800 -32.53300 1.000 21.37155 150 SER C N 1
ATOM 4537 C CA . SER C 1 157 ? 22.71900 -2.09400 -31.08700 1.000 18.71034 150 SER C CA 1
ATOM 4538 C C . SER C 1 157 ? 21.33400 -2.21300 -30.46400 1.000 18.10920 150 SER C C 1
ATOM 4539 O O . SER C 1 157 ? 20.30700 -2.08600 -31.14100 1.000 19.23989 150 SER C O 1
ATOM 4542 N N . LYS C 1 158 ? 21.31300 -2.47300 -29.14700 1.000 20.22524 151 LYS C N 1
ATOM 4543 C CA . LYS C 1 158 ? 20.04300 -2.74400 -28.47400 1.000 22.45748 151 LYS C CA 1
ATOM 4544 C C . LYS C 1 158 ? 19.16000 -1.50300 -28.38200 1.000 19.26793 151 LYS C C 1
ATOM 4545 O O . LYS C 1 158 ? 17.92800 -1.61500 -28.46300 1.000 20.15128 151 LYS C O 1
ATOM 4551 N N . PHE C 1 159 ? 19.76100 -0.32500 -28.23200 1.000 17.74561 152 PHE C N 1
ATOM 4552 C CA . PHE C 1 159 ? 19.03900 0.94400 -28.23700 1.000 17.87226 152 PHE C CA 1
ATOM 4553 C C . PHE C 1 159 ? 19.56500 1.75700 -29.41100 1.000 16.36048 152 PHE C C 1
ATOM 4554 O O . PHE C 1 159 ? 20.39500 1.27000 -30.18500 1.000 17.85858 152 PHE C O 1
ATOM 4562 N N . VAL C 1 160 ? 19.04200 2.97900 -29.59500 1.000 16.30693 153 VAL C N 1
ATOM 4563 C CA . VAL C 1 160 ? 19.25200 3.60300 -30.90500 1.000 16.38117 153 VAL C CA 1
ATOM 4564 C C . VAL C 1 160 ? 20.71100 3.96500 -31.14600 1.000 15.57546 153 VAL C C 1
ATOM 4565 O O . VAL C 1 160 ? 21.16100 3.96000 -32.29600 1.000 17.15469 153 VAL C O 1
ATOM 4569 N N . ALA C 1 161 ? 21.46900 4.29400 -30.09600 1.000 15.67017 154 ALA C N 1
ATOM 4570 C CA . ALA C 1 161 ? 22.83000 4.78400 -30.26100 1.000 16.82337 154 ALA C CA 1
ATOM 4571 C C . ALA C 1 161 ? 23.88400 3.78200 -29.82500 1.000 19.62164 154 ALA C C 1
ATOM 4572 O O . ALA C 1 161 ? 25.04000 3.90300 -30.24800 1.000 19.54999 154 ALA C O 1
ATOM 4574 N N . CYS C 1 162 ? 23.51900 2.81100 -28.99800 1.000 19.51556 155 CYS C N 1
ATOM 4575 C CA . CYS C 1 162 ? 24.45100 1.82500 -28.45000 1.000 22.49427 155 CYS C CA 1
ATOM 4576 C C . CYS C 1 162 ? 23.62100 0.79700 -27.68700 1.000 19.66996 155 CYS C C 1
ATOM 4577 O O . CYS C 1 162 ? 22.38500 0.81400 -27.72900 1.000 18.94950 155 CYS C O 1
ATOM 4580 N N . ASP C 1 163 ? 24.29500 -0.08700 -26.94700 1.000 22.76599 156 ASP C N 1
ATOM 4581 C CA . ASP C 1 163 ? 23.56400 -1.16200 -26.29000 1.000 22.95176 156 ASP C CA 1
ATOM 4582 C C . ASP C 1 163 ? 22.84300 -0.72300 -25.01900 1.000 26.53120 156 ASP C C 1
ATOM 4583 O O . ASP C 1 163 ? 22.07000 -1.51700 -24.46800 1.000 27.77330 156 ASP C O 1
ATOM 4588 N N . GLN C 1 164 ? 23.05500 0.50200 -24.54200 1.000 21.19344 157 GLN C N 1
ATOM 4589 C CA . GLN C 1 164 ? 22.32500 1.02600 -23.39700 1.000 24.84713 157 GLN C CA 1
ATOM 4590 C C . GLN C 1 164 ? 21.41300 2.17300 -23.81200 1.000 22.60136 157 GLN C C 1
ATOM 4591 O O . GLN C 1 164 ? 21.62700 2.83600 -24.82700 1.000 19.81592 157 GLN C O 1
ATOM 4597 N N . LEU C 1 165 ? 20.40000 2.40800 -22.98700 1.000 21.09469 158 LEU C N 1
ATOM 4598 C CA . LEU C 1 165 ? 19.51300 3.54600 -23.18200 1.000 18.93865 158 LEU C CA 1
ATOM 4599 C C . LEU C 1 165 ? 20.30200 4.84100 -23.04600 1.000 19.54224 158 LEU C C 1
ATOM 4600 O O . LEU C 1 165 ? 21.06000 5.01700 -22.08900 1.000 22.14000 158 LEU C O 1
ATOM 4605 N N . THR C 1 166 ? 20.14100 5.74300 -24.01100 1.000 16.57545 159 THR C N 1
ATOM 4606 C CA . THR C 1 166 ? 20.76600 7.06200 -23.94700 1.000 16.81018 159 THR C CA 1
ATOM 4607 C C . THR C 1 166 ? 19.71400 8.13000 -24.21300 1.000 15.09315 159 THR C C 1
ATOM 4608 O O . THR C 1 166 ? 18.56300 7.83100 -24.54800 1.000 16.57219 159 THR C O 1
ATOM 4612 N N . VAL C 1 167 ? 20.10700 9.40000 -24.08000 1.000 14.73907 160 VAL C N 1
ATOM 4613 C CA . VAL C 1 167 ? 19.13700 10.45100 -24.35600 1.000 15.68481 160 VAL C CA 1
ATOM 4614 C C . VAL C 1 167 ? 18.71300 10.47800 -25.81800 1.000 14.21127 160 VAL C C 1
ATOM 4615 O O . VAL C 1 167 ? 17.67800 11.06000 -26.13700 1.000 15.08298 160 VAL C O 1
ATOM 4619 N N . ALA C 1 168 ? 19.46100 9.82900 -26.72200 1.000 14.55960 161 ALA C N 1
ATOM 4620 C CA . ALA C 1 168 ? 19.03300 9.82500 -28.12400 1.000 13.25927 161 ALA C CA 1
ATOM 4621 C C . ALA C 1 168 ? 17.76000 9.01700 -28.33700 1.000 15.61486 161 ALA C C 1
ATOM 4622 O O . ALA C 1 168 ? 17.06300 9.22800 -29.33900 1.000 14.59828 161 ALA C O 1
ATOM 4624 N N . ASP C 1 169 ? 17.45100 8.08900 -27.42900 1.000 15.79511 162 ASP C N 1
ATOM 4625 C CA . ASP C 1 169 ? 16.22200 7.31900 -27.57400 1.000 13.81048 162 ASP C CA 1
ATOM 4626 C C . ASP C 1 169 ? 14.97300 8.16100 -27.35300 1.000 13.84520 162 ASP C C 1
ATOM 4627 O O . ASP C 1 169 ? 13.90800 7.80500 -27.86600 1.000 14.23008 162 ASP C O 1
ATOM 4632 N N . PHE C 1 170 ? 15.07800 9.27900 -26.63500 1.000 14.27562 163 PHE C N 1
ATOM 4633 C CA . PHE C 1 170 ? 13.87600 10.00100 -26.23500 1.000 14.50153 163 PHE C CA 1
ATOM 4634 C C . PHE C 1 170 ? 13.28100 10.87000 -27.33900 1.000 14.23042 163 PHE C C 1
ATOM 4635 O O . PHE C 1 170 ? 12.06400 10.80000 -27.54000 1.000 15.57458 163 PHE C O 1
ATOM 4643 N N . PRO C 1 171 ? 14.04200 11.69800 -28.07300 1.000 13.16280 164 PRO C N 1
ATOM 4644 C CA . PRO C 1 171 ? 13.40300 12.39500 -29.19800 1.000 12.79338 164 PRO C CA 1
ATOM 4645 C C . PRO C 1 171 ? 12.83000 11.42600 -30.20900 1.000 14.24616 164 PRO C C 1
ATOM 4646 O O . PRO C 1 171 ? 11.74500 11.66700 -30.75100 1.000 14.90102 164 PRO C O 1
ATOM 4650 N N . ILE C 1 172 ? 13.53000 10.31700 -30.46300 1.000 14.14944 165 ILE C N 1
ATOM 4651 C CA . ILE C 1 172 ? 13.03800 9.35600 -31.44100 1.000 13.37744 165 ILE C CA 1
ATOM 4652 C C . ILE C 1 172 ? 11.73700 8.70700 -30.96500 1.000 14.40210 165 ILE C C 1
ATOM 4653 O O . ILE C 1 172 ? 10.76400 8.63500 -31.72400 1.000 15.00715 165 ILE C O 1
ATOM 4658 N N . VAL C 1 173 ? 11.66800 8.28900 -29.69300 1.000 13.67201 166 VAL C N 1
ATOM 4659 C CA . VAL C 1 173 ? 10.40200 7.67900 -29.26200 1.000 13.84104 166 VAL C CA 1
ATOM 4660 C C . VAL C 1 173 ? 9.28700 8.71200 -29.21000 1.000 15.12771 166 VAL C C 1
ATOM 4661 O O . VAL C 1 173 ? 8.12600 8.39600 -29.49600 1.000 14.84665 166 VAL C O 1
ATOM 4665 N N . ALA C 1 174 ? 9.59800 9.96600 -28.88500 1.000 13.58853 167 ALA C N 1
ATOM 4666 C CA . ALA C 1 174 ? 8.56400 10.99100 -28.94600 1.000 12.95674 167 ALA C CA 1
ATOM 4667 C C . ALA C 1 174 ? 7.99200 11.11200 -30.35200 1.000 15.38075 167 ALA C C 1
ATOM 4668 O O . ALA C 1 174 ? 6.78200 11.25900 -30.53000 1.000 14.75679 167 ALA C O 1
ATOM 4670 N N A CYS C 1 175 ? 8.84800 11.06800 -31.37700 0.760 13.51354 168 CYS C N 1
ATOM 4671 N N B CYS C 1 175 ? 8.85100 11.01600 -31.36400 0.240 13.63019 168 CYS C N 1
ATOM 4672 C CA A CYS C 1 175 ? 8.35400 11.11700 -32.75600 0.760 14.17364 168 CYS C CA 1
ATOM 4673 C CA B CYS C 1 175 ? 8.38200 11.10700 -32.74000 0.240 14.25110 168 CYS C CA 1
ATOM 4674 C C A CYS C 1 175 ? 7.60500 9.84400 -33.14000 0.760 14.87998 168 CYS C C 1
ATOM 4675 C C B CYS C 1 175 ? 7.62800 9.84800 -33.15800 0.240 14.94154 168 CYS C C 1
ATOM 4676 O O A CYS C 1 175 ? 6.52100 9.91400 -33.72400 0.760 15.80035 168 CYS C O 1
ATOM 4677 O O B CYS C 1 175 ? 6.54500 9.92800 -33.74100 0.240 15.84429 168 CYS C O 1
ATOM 4682 N N . MET C 1 176 ? 8.20700 8.67300 -32.90800 1.000 14.86255 169 MET C N 1
ATOM 4683 C CA . MET C 1 176 ? 7.51200 7.42200 -33.24100 1.000 14.21580 169 MET C CA 1
ATOM 4684 C C . MET C 1 176 ? 6.15200 7.28600 -32.59800 1.000 17.62032 169 MET C C 1
ATOM 4685 O O . MET C 1 176 ? 5.22300 6.81100 -33.25200 1.000 17.10133 169 MET C O 1
ATOM 4690 N N . SER C 1 177 ? 5.99800 7.72800 -31.36000 1.000 14.82885 170 SER C N 1
ATOM 4691 C CA . SER C 1 177 ? 4.70200 7.61000 -30.71700 1.000 17.33639 170 SER C CA 1
ATOM 4692 C C . SER C 1 177 ? 3.69500 8.61000 -31.25400 1.000 16.90774 170 SER C C 1
ATOM 4693 O O . SER C 1 177 ? 2.50000 8.47100 -30.96600 1.000 21.79712 170 SER C O 1
ATOM 4696 N N . THR C 1 178 ? 4.13700 9.60100 -32.02700 1.000 15.78247 171 THR C N 1
ATOM 4697 C CA . THR C 1 178 ? 3.25000 10.57100 -32.64900 1.000 18.32946 171 THR C CA 1
ATOM 4698 C C . THR C 1 178 ? 2.83700 10.09800 -34.03800 1.000 18.69742 171 THR C C 1
ATOM 4699 O O . THR C 1 178 ? 1.64700 9.91000 -34.31300 1.000 19.65720 171 THR C O 1
ATOM 4703 N N . VAL C 1 179 ? 3.81800 9.88000 -34.91900 1.000 17.92521 172 VAL C N 1
ATOM 4704 C CA . VAL C 1 179 ? 3.50000 9.49400 -36.28800 1.000 17.73315 172 VAL C CA 1
ATOM 4705 C C . VAL C 1 179 ? 2.93600 8.08500 -36.32600 1.000 20.39840 172 VAL C C 1
ATOM 4706 O O . VAL C 1 179 ? 2.26400 7.72400 -37.29700 1.000 20.25145 172 VAL C O 1
ATOM 4710 N N . GLY C 1 180 ? 3.11800 7.30600 -35.25800 1.000 17.66693 173 GLY C N 1
ATOM 4711 C CA . GLY C 1 180 ? 2.54300 5.97300 -35.21600 1.000 20.53760 173 GLY C CA 1
ATOM 4712 C C . GLY C 1 180 ? 1.03200 5.96300 -35.32500 1.000 22.31296 173 GLY C C 1
ATOM 4713 O O . GLY C 1 180 ? 0.45200 4.96800 -35.77800 1.000 25.94843 173 GLY C O 1
ATOM 4714 N N . MET C 1 181 ? 0.36800 7.06000 -34.96300 1.000 19.67886 174 MET C N 1
ATOM 4715 C CA . MET C 1 181 ? -1.08600 6.99500 -34.99600 1.000 24.69394 174 MET C CA 1
ATOM 4716 C C . MET C 1 181 ? -1.60700 7.07800 -36.43000 1.000 28.99573 174 MET C C 1
ATOM 4717 O O . MET C 1 181 ? -2.75600 6.69300 -36.68400 1.000 32.87572 174 MET C O 1
ATOM 4722 N N . VAL C 1 182 ? -0.76900 7.49900 -37.37900 1.000 23.64715 175 VAL C N 1
ATOM 4723 C CA . VAL C 1 182 ? -1.13900 7.49800 -38.79200 1.000 26.04593 175 VAL C CA 1
ATOM 4724 C C . VAL C 1 182 ? -0.26700 6.58100 -39.64600 1.000 29.39962 175 VAL C C 1
ATOM 4725 O O . VAL C 1 182 ? -0.67800 6.23200 -40.76600 1.000 32.16300 175 VAL C O 1
ATOM 4729 N N . CYS C 1 183 ? 0.91100 6.17500 -39.17600 1.000 24.83983 176 CYS C N 1
ATOM 4730 C CA . CYS C 1 183 ? 1.81100 5.28500 -39.91400 1.000 22.68633 176 CYS C CA 1
ATOM 4731 C C . CYS C 1 183 ? 2.31100 4.23400 -38.93000 1.000 25.36893 176 CYS C C 1
ATOM 4732 O O . CYS C 1 183 ? 3.42600 4.32700 -38.40700 1.000 23.53428 176 CYS C O 1
ATOM 4735 N N . PRO C 1 184 ? 1.48900 3.23600 -38.61400 1.000 28.21050 177 PRO C N 1
ATOM 4736 C CA . PRO C 1 184 ? 1.80200 2.38100 -37.46400 1.000 27.43288 177 PRO C CA 1
ATOM 4737 C C . PRO C 1 184 ? 2.93600 1.41000 -37.74800 1.000 26.69017 177 PRO C C 1
ATOM 4738 O O . PRO C 1 184 ? 3.16100 0.97800 -38.88000 1.000 28.49663 177 PRO C O 1
ATOM 4742 N N . LEU C 1 185 ? 3.66500 1.10000 -36.68300 1.000 27.26927 178 LEU C N 1
ATOM 4743 C CA . LEU C 1 185 ? 4.73200 0.11600 -36.72400 1.000 25.31400 178 LEU C CA 1
ATOM 4744 C C . LEU C 1 185 ? 4.14000 -1.28600 -36.80300 1.000 28.68455 178 LEU C C 1
ATOM 4745 O O . LEU C 1 185 ? 3.15600 -1.59600 -36.12700 1.000 32.58866 178 LEU C O 1
ATOM 4750 N N . SER C 1 186 ? 4.74000 -2.12300 -37.64000 1.000 27.33913 179 SER C N 1
ATOM 4751 C CA . SER C 1 186 ? 4.41700 -3.54100 -37.74800 1.000 29.81512 179 SER C CA 1
ATOM 4752 C C . SER C 1 186 ? 5.55900 -4.37100 -37.17600 1.000 28.97686 179 SER C C 1
ATOM 4753 O O . SER C 1 186 ? 6.72800 -4.06900 -37.42000 1.000 27.88690 179 SER C O 1
ATOM 4756 N N . THR C 1 187 ? 5.21900 -5.41000 -36.40600 1.000 25.93405 180 THR C N 1
ATOM 4757 C CA . THR C 1 187 ? 6.23000 -6.38000 -35.98100 1.000 29.13351 180 THR C CA 1
ATOM 4758 C C . THR C 1 187 ? 6.75400 -7.17700 -37.16600 1.000 28.27078 180 THR C C 1
ATOM 4759 O O . THR C 1 187 ? 7.95100 -7.48700 -37.24000 1.000 31.74208 180 THR C O 1
ATOM 4763 N N . SER C 1 188 ? 5.87500 -7.52500 -38.10300 1.000 27.47001 181 SER C N 1
ATOM 4764 C CA . SER C 1 188 ? 6.32100 -8.25600 -39.27900 1.000 31.72168 181 SER C CA 1
ATOM 4765 C C . SER C 1 188 ? 7.32600 -7.44300 -40.08500 1.000 32.93930 181 SER C C 1
ATOM 4766 O O . SER C 1 188 ? 8.31700 -7.98700 -40.58000 1.000 30.62068 181 SER C O 1
ATOM 4769 N N . ARG C 1 189 ? 7.11700 -6.13000 -40.19900 1.000 27.09059 182 ARG C N 1
ATOM 4770 C CA . ARG C 1 189 ? 7.98900 -5.34900 -41.06500 1.000 23.78800 182 ARG C CA 1
ATOM 4771 C C . ARG C 1 189 ? 9.18900 -4.75700 -40.33400 1.000 21.82370 182 ARG C C 1
ATOM 4772 O O . ARG C 1 189 ? 10.29100 -4.71000 -40.88600 1.000 26.52614 182 ARG C O 1
ATOM 4780 N N . TRP C 1 190 ? 9.00300 -4.29700 -39.10600 1.000 21.30093 183 TRP C N 1
ATOM 4781 C CA . TRP C 1 190 ? 10.06300 -3.63600 -38.34000 1.000 18.73058 183 TRP C CA 1
ATOM 4782 C C . TRP C 1 190 ? 10.11700 -4.26400 -36.95700 1.000 18.89162 183 TRP C C 1
ATOM 4783 O O . TRP C 1 190 ? 9.76200 -3.63500 -35.95300 1.000 19.20936 183 TRP C O 1
ATOM 4794 N N . PRO C 1 191 ? 10.56200 -5.52200 -36.86500 1.000 21.87738 184 PRO C N 1
ATOM 4795 C CA . PRO C 1 191 ? 10.48000 -6.21800 -35.57300 1.000 20.23354 184 PRO C CA 1
ATOM 4796 C C . PRO C 1 191 ? 11.38900 -5.64000 -34.50300 1.000 19.74272 184 PRO C C 1
ATOM 4797 O O . PRO C 1 191 ? 10.97800 -5.55900 -33.34000 1.000 20.38608 184 PRO C O 1
ATOM 4801 N N . LYS C 1 192 ? 12.61800 -5.24600 -34.85900 1.000 20.44850 185 LYS C N 1
ATOM 4802 C CA . LYS C 1 192 ? 13.52200 -4.67300 -33.86300 1.000 19.15992 185 LYS C CA 1
ATOM 4803 C C . LYS C 1 192 ? 12.99500 -3.33800 -33.35500 1.000 18.23280 185 LYS C C 1
ATOM 4804 O O . LYS C 1 192 ? 13.05700 -3.05300 -32.14900 1.000 18.12185 185 LYS C O 1
ATOM 4810 N N . THR C 1 193 ? 12.45700 -2.51700 -34.26500 1.000 17.80315 186 THR C N 1
ATOM 4811 C CA . THR C 1 193 ? 11.93000 -1.22400 -33.85400 1.000 16.37799 186 THR C CA 1
ATOM 4812 C C . THR C 1 193 ? 10.67700 -1.38600 -33.00300 1.000 18.59023 186 THR C C 1
ATOM 4813 O O . THR C 1 193 ? 10.52200 -0.70100 -31.98600 1.000 18.42648 186 THR C O 1
ATOM 4817 N N . ALA C 1 194 ? 9.78100 -2.29800 -33.39300 1.000 17.37434 187 ALA C N 1
ATOM 4818 C CA . ALA C 1 194 ? 8.59200 -2.55600 -32.58500 1.000 16.30768 187 ALA C CA 1
ATOM 4819 C C . ALA C 1 194 ? 8.96500 -3.01700 -31.18100 1.000 17.20593 187 ALA C C 1
ATOM 4820 O O . ALA C 1 194 ? 8.36900 -2.56600 -30.19600 1.000 19.31647 187 ALA C O 1
ATOM 4822 N N . ALA C 1 195 ? 9.96900 -3.89400 -31.06700 1.000 17.62620 188 ALA C N 1
ATOM 4823 C CA . ALA C 1 195 ? 10.37200 -4.38700 -29.75300 1.000 21.76263 188 ALA C CA 1
ATOM 4824 C C . ALA C 1 195 ? 10.99500 -3.27700 -28.91500 1.000 20.47917 188 ALA C C 1
ATOM 4825 O O . ALA C 1 195 ? 10.71900 -3.16100 -27.71100 1.000 21.74985 188 ALA C O 1
ATOM 4827 N N . TRP C 1 196 ? 11.84000 -2.45300 -29.54100 1.000 18.64765 189 TRP C N 1
ATOM 4828 C CA . TRP C 1 196 ? 12.40500 -1.29100 -28.86100 1.000 18.63405 189 TRP C CA 1
ATOM 4829 C C . TRP C 1 196 ? 11.30900 -0.33700 -28.39300 1.000 18.65190 189 TRP C C 1
ATOM 4830 O O . TRP C 1 196 ? 11.36700 0.18400 -27.27200 1.000 18.94562 189 TRP C O 1
ATOM 4841 N N . PHE C 1 197 ? 10.31100 -0.08900 -29.24600 1.000 17.09084 190 PHE C N 1
ATOM 4842 C CA . PHE C 1 197 ? 9.20800 0.79800 -28.88600 1.000 17.51411 190 PHE C CA 1
ATOM 4843 C C . PHE C 1 197 ? 8.45800 0.28000 -27.66500 1.000 20.45195 190 PHE C C 1
ATOM 4844 O O . PHE C 1 197 ? 8.15900 1.04300 -26.73900 1.000 19.59884 190 PHE C O 1
ATOM 4852 N N . GLU C 1 198 ? 8.16600 -1.02500 -27.63500 1.000 19.40967 191 GLU C N 1
ATOM 4853 C CA . GLU C 1 198 ? 7.50900 -1.60000 -26.46500 1.000 19.57457 191 GLU C CA 1
ATOM 4854 C C . GLU C 1 198 ? 8.35300 -1.41100 -25.21300 1.000 21.47499 191 GLU C C 1
ATOM 4855 O O . GLU C 1 198 ? 7.82300 -1.10300 -24.13700 1.000 24.26562 191 GLU C O 1
ATOM 4861 N N . THR C 1 199 ? 9.67000 -1.58100 -25.34400 1.000 18.15202 192 THR C N 1
ATOM 4862 C CA . THR C 1 199 ? 10.58700 -1.37700 -24.22600 1.000 21.87055 192 THR C CA 1
ATOM 4863 C C . THR C 1 199 ? 10.52100 0.05600 -23.71100 1.000 21.08663 192 THR C C 1
ATOM 4864 O O . THR C 1 199 ? 10.40300 0.28400 -22.50400 1.000 22.76892 192 THR C O 1
ATOM 4868 N N . MET C 1 200 ? 10.56800 1.04000 -24.61500 1.000 19.95241 193 MET C N 1
ATOM 4869 C CA . MET C 1 200 ? 10.47100 2.43600 -24.18400 1.000 19.62319 193 MET C CA 1
ATOM 4870 C C . MET C 1 200 ? 9.16800 2.72700 -23.45400 1.000 21.64997 193 MET C C 1
ATOM 4871 O O . MET C 1 200 ? 9.16000 3.48800 -22.47900 1.000 21.04100 193 MET C O 1
ATOM 4876 N N . LYS C 1 201 ? 8.06200 2.11600 -23.89200 1.000 20.24771 194 LYS C N 1
ATOM 4877 C CA . LYS C 1 201 ? 6.76700 2.36900 -23.27400 1.000 19.81406 194 LYS C CA 1
ATOM 4878 C C . LYS C 1 201 ? 6.71400 1.87900 -21.83900 1.000 22.82663 194 LYS C C 1
ATOM 4879 O O . LYS C 1 201 ? 5.85000 2.32900 -21.08000 1.000 24.77586 194 LYS C O 1
ATOM 4884 N N . GLN C 1 202 ? 7.60000 0.95800 -21.46400 1.000 25.27671 195 GLN C N 1
ATOM 4885 C CA . GLN C 1 202 ? 7.64900 0.42600 -20.11400 1.000 24.68252 195 GLN C CA 1
ATOM 4886 C C . GLN C 1 202 ? 8.32500 1.35900 -19.12600 1.000 24.85485 195 GLN C C 1
ATOM 4887 O O . GLN C 1 202 ? 8.20800 1.14300 -17.91400 1.000 24.04368 195 GLN C O 1
ATOM 4893 N N . LEU C 1 203 ? 9.04300 2.36900 -19.60400 1.000 21.69258 196 LEU C N 1
ATOM 4894 C CA . LEU C 1 203 ? 9.75500 3.25100 -18.69800 1.000 20.09699 196 LEU C CA 1
ATOM 4895 C C . LEU C 1 203 ? 8.77700 3.91000 -17.72900 1.000 18.71655 196 LEU C C 1
ATOM 4896 O O . LEU C 1 203 ? 7.69200 4.33700 -18.13600 1.000 22.22394 196 LEU C O 1
ATOM 4901 N N . PRO C 1 204 ? 9.13200 4.01200 -16.44900 1.000 20.98417 197 PRO C N 1
ATOM 4902 C CA . PRO C 1 204 ? 8.18200 4.54400 -15.45700 1.000 20.97722 197 PRO C CA 1
ATOM 4903 C C . PRO C 1 204 ? 7.73300 5.95800 -15.73900 1.000 22.30641 197 PRO C C 1
ATOM 4904 O O . PRO C 1 204 ? 6.62200 6.33500 -15.34800 1.000 23.10314 197 PRO C O 1
ATOM 4908 N N . TYR C 1 205 ? 8.54600 6.75400 -16.42200 1.000 19.86047 198 TYR C N 1
ATOM 4909 C CA . TYR C 1 205 ? 8.18600 8.13500 -16.71200 1.000 19.44932 198 TYR C CA 1
ATOM 4910 C C . TYR C 1 205 ? 7.55300 8.31100 -18.08400 1.000 16.53721 198 TYR C C 1
ATOM 4911 O O . TYR C 1 205 ? 7.21700 9.44100 -18.45300 1.000 17.36204 198 TYR C O 1
ATOM 4920 N N . TYR C 1 206 ? 7.36700 7.22500 -18.84100 1.000 17.36000 199 TYR C N 1
ATOM 4921 C CA . TYR C 1 206 ? 6.81500 7.34600 -20.18700 1.000 17.10312 199 TYR C CA 1
ATOM 4922 C C . TYR C 1 206 ? 5.37900 7.85600 -20.16400 1.000 17.65043 199 TYR C C 1
ATOM 4923 O O . TYR C 1 206 ? 4.99900 8.68100 -21.00200 1.000 15.12509 199 TYR C O 1
ATOM 4932 N N . GLN C 1 207 ? 4.55300 7.37500 -19.22800 1.000 17.70714 200 GLN C N 1
ATOM 4933 C CA . GLN C 1 207 ? 3.14000 7.74100 -19.25500 1.000 18.78225 200 GLN C CA 1
ATOM 4934 C C . GLN C 1 207 ? 2.94300 9.25300 -19.14600 1.000 15.61279 200 GLN C C 1
ATOM 4935 O O . GLN C 1 207 ? 2.25100 9.85900 -19.97300 1.000 17.16271 200 GLN C O 1
ATOM 4941 N N . GLN C 1 208 ? 3.52300 9.87900 -18.12300 1.000 17.90989 201 GLN C N 1
ATOM 4942 C CA . GLN C 1 208 ? 3.25900 11.29900 -17.93500 1.000 18.58494 201 GLN C CA 1
ATOM 4943 C C . GLN C 1 208 ? 4.16100 12.18800 -18.77500 1.000 16.45756 201 GLN C C 1
ATOM 4944 O O . GLN C 1 208 ? 3.72800 13.27400 -19.18000 1.000 18.91480 201 GLN C O 1
ATOM 4950 N N . ALA C 1 209 ? 5.40400 11.77200 -19.06000 1.000 16.48110 202 ALA C N 1
ATOM 4951 C CA . ALA C 1 209 ? 6.25300 12.64200 -19.87100 1.000 15.73135 202 ALA C CA 1
ATOM 4952 C C . ALA C 1 209 ? 6.00100 12.50200 -21.36400 1.000 18.18988 202 ALA C C 1
ATOM 4953 O O . ALA C 1 209 ? 6.39500 13.39200 -22.11700 1.000 19.14707 202 ALA C O 1
ATOM 4955 N N . ASN C 1 210 ? 5.33500 11.43700 -21.81400 1.000 15.17317 203 ASN C N 1
ATOM 4956 C CA . ASN C 1 210 ? 5.09400 11.30500 -23.24400 1.000 15.23507 203 ASN C CA 1
ATOM 4957 C C . ASN C 1 210 ? 3.66000 10.92800 -23.58900 1.000 14.53851 203 ASN C C 1
ATOM 4958 O O . ASN C 1 210 ? 3.06700 11.52400 -24.49900 1.000 15.77189 203 ASN C O 1
ATOM 4963 N N . GLN C 1 211 ? 3.08900 9.92600 -22.91200 1.000 16.53584 204 GLN C N 1
ATOM 4964 C CA . GLN C 1 211 ? 1.79900 9.44100 -23.39100 1.000 16.77040 204 GLN C CA 1
ATOM 4965 C C . GLN C 1 211 ? 0.69800 10.48200 -23.22200 1.000 17.37215 204 GLN C C 1
ATOM 4966 O O . GLN C 1 211 ? -0.18100 10.57800 -24.08700 1.000 17.63230 204 GLN C O 1
ATOM 4972 N N . VAL C 1 212 ? 0.74900 11.28400 -22.14800 1.000 16.98506 205 VAL C N 1
ATOM 4973 C CA . VAL C 1 212 ? -0.26500 12.31500 -21.93100 1.000 18.06280 205 VAL C CA 1
ATOM 4974 C C . VAL C 1 212 ? -0.33300 13.25700 -23.12200 1.000 17.84175 205 VAL C C 1
ATOM 4975 O O . VAL C 1 212 ? -1.41700 13.58000 -23.61900 1.000 19.52335 205 VAL C O 1
ATOM 4979 N N . GLY C 1 213 ? 0.82200 13.68300 -23.63000 1.000 17.81446 206 GLY C N 1
ATOM 4980 C CA . GLY C 1 213 ? 0.81600 14.59600 -24.76200 1.000 18.97436 206 GLY C CA 1
ATOM 4981 C C . GLY C 1 213 ? 0.35300 13.93300 -26.04400 1.000 17.55994 206 GLY C C 1
ATOM 4982 O O . GLY C 1 213 ? -0.37200 14.54400 -26.83800 1.000 18.14930 206 GLY C O 1
ATOM 4983 N N . VAL C 1 214 ? 0.76800 12.68100 -26.26400 1.000 16.62432 207 VAL C N 1
ATOM 4984 C CA . VAL C 1 214 ? 0.30500 11.91100 -27.41400 1.000 18.41998 207 VAL C CA 1
ATOM 4985 C C . VAL C 1 214 ? -1.20900 11.81900 -27.39500 1.000 17.06920 207 VAL C C 1
ATOM 4986 O O . VAL C 1 214 ? -1.87300 12.02700 -28.41800 1.000 19.86569 207 VAL C O 1
ATOM 4990 N N . ASP C 1 215 ? -1.77600 11.55700 -26.21200 1.000 17.49243 208 ASP C N 1
ATOM 4991 C CA . ASP C 1 215 ? -3.23000 11.45500 -26.06200 1.000 20.63138 208 ASP C CA 1
ATOM 4992 C C . ASP C 1 215 ? -3.92500 12.77700 -26.36000 1.000 21.75355 208 ASP C C 1
ATOM 4993 O O . ASP C 1 215 ? -4.99900 12.79400 -26.97500 1.000 24.14214 208 ASP C O 1
ATOM 4998 N N . LYS C 1 216 ? -3.32900 13.90000 -25.94500 1.000 22.27592 209 LYS C N 1
ATOM 4999 C CA . LYS C 1 216 ? -3.89900 15.19700 -26.29900 1.000 21.05470 209 LYS C CA 1
ATOM 5000 C C . LYS C 1 216 ? -3.87700 15.41600 -27.80500 1.000 25.54595 209 LYS C C 1
ATOM 5001 O O . LYS C 1 216 ? -4.84000 15.93500 -28.38100 1.000 26.31795 209 LYS C O 1
ATOM 5007 N N . LEU C 1 217 ? -2.78800 15.02000 -28.46700 1.000 22.86037 210 LEU C N 1
ATOM 5008 C CA . LEU C 1 217 ? -2.73300 15.15900 -29.91500 1.000 26.16728 210 LEU C CA 1
ATOM 5009 C C . LEU C 1 217 ? -3.75000 14.25400 -30.59800 1.000 25.89316 210 LEU C C 1
ATOM 5010 O O . LEU C 1 217 ? -4.39200 14.66400 -31.57400 1.000 24.60097 210 LEU C O 1
ATOM 5015 N N . LYS C 1 218 ? -3.91500 13.02400 -30.09300 1.000 24.61373 211 LYS C N 1
ATOM 5016 C CA . LYS C 1 218 ? -4.92400 12.10600 -30.62500 1.000 23.25330 211 LYS C CA 1
ATOM 5017 C C . LYS C 1 218 ? -6.31100 12.74200 -30.63300 1.000 30.51885 211 LYS C C 1
ATOM 5018 O O . LYS C 1 218 ? -7.07000 12.58300 -31.59600 1.000 28.88194 211 LYS C O 1
ATOM 5024 N N . GLU C 1 219 ? -6.66200 13.46000 -29.56400 1.000 25.34138 212 GLU C N 1
ATOM 5025 C CA . GLU C 1 219 ? -7.96900 14.10900 -29.51200 1.000 32.12450 212 GLU C CA 1
ATOM 5026 C C . GLU C 1 219 ? -8.06300 15.23300 -30.53300 1.000 33.93373 212 GLU C C 1
ATOM 5027 O O . GLU C 1 219 ? -9.09600 15.39400 -31.19400 1.000 33.33312 212 GLU C O 1
ATOM 5030 N N . ARG C 1 220 ? -6.99600 16.02700 -30.67100 1.000 30.45985 213 ARG C N 1
ATOM 5031 C CA . ARG C 1 220 ? -6.98300 17.07100 -31.69000 1.000 29.95784 213 ARG C CA 1
ATOM 5032 C C . ARG C 1 220 ? -7.16500 16.47200 -33.07800 1.000 34.03029 213 ARG C C 1
ATOM 5033 O O . ARG C 1 220 ? -7.93700 16.99300 -33.89600 1.000 35.00514 213 ARG C O 1
ATOM 5041 N N . LEU C 1 221 ? -6.47500 15.36400 -33.35600 1.000 26.24515 214 LEU C N 1
ATOM 5042 C CA . LEU C 1 221 ? -6.57800 14.73600 -34.66700 1.000 27.19102 214 LEU C CA 1
ATOM 5043 C C . LEU C 1 221 ? -7.97600 14.16600 -34.88300 1.000 32.42677 214 LEU C C 1
ATOM 5044 O O . LEU C 1 221 ? -8.54100 14.29300 -35.97700 1.000 33.44296 214 LEU C O 1
ATOM 5049 N N . HIS C 1 222 ? -8.55200 13.55500 -33.84200 1.000 35.40904 215 HIS C N 1
ATOM 5050 C CA . HIS C 1 222 ? -9.93100 13.07400 -33.90200 1.000 39.11560 215 HIS C CA 1
ATOM 5051 C C . HIS C 1 222 ? -10.88500 14.19400 -34.29200 1.000 37.64682 215 HIS C C 1
ATOM 5052 O O . HIS C 1 222 ? -11.76500 14.01300 -35.14100 1.000 48.55125 215 HIS C O 1
ATOM 5059 N N . ALA C 1 223 ? -10.72000 15.36500 -33.67300 1.000 33.92637 216 ALA C N 1
ATOM 5060 C CA . ALA C 1 223 ? -11.60900 16.48800 -33.94800 1.000 39.58898 216 ALA C CA 1
ATOM 5061 C C . ALA C 1 223 ? -11.47300 16.97800 -35.38600 1.000 44.00871 216 ALA C C 1
ATOM 5062 O O . ALA C 1 223 ? -12.46800 17.35100 -36.01900 1.000 43.73320 216 ALA C O 1
ATOM 5064 N N . VAL C 1 224 ? -10.25100 16.98300 -35.92400 1.000 37.22460 217 VAL C N 1
ATOM 5065 C CA . VAL C 1 224 ? -10.03800 17.56900 -37.24400 1.000 38.95495 217 VAL C CA 1
ATOM 5066 C C . VAL C 1 224 ? -10.48300 16.61700 -38.35200 1.000 45.38381 217 VAL C C 1
ATOM 5067 O O . VAL C 1 224 ? -10.99800 17.05900 -39.38700 1.000 43.41343 217 VAL C O 1
ATOM 5071 N N . MET C 1 225 ? -10.30400 15.31400 -38.16500 1.000 45.07525 218 MET C N 1
ATOM 5072 C CA . MET C 1 225 ? -10.79200 14.33900 -39.13300 1.000 51.51434 218 MET C CA 1
ATOM 5073 C C . MET C 1 225 ? -12.15600 13.79400 -38.71100 1.000 49.25946 218 MET C C 1
ATOM 5074 O O . MET C 1 225 ? -13.03100 14.54500 -38.27400 1.000 52.52245 218 MET C O 1
ATOM 5079 N N . VAL D 1 5 ? 9.46300 35.05000 10.29700 1.000 39.28358 -2 VAL D N 1
ATOM 5080 C CA . VAL D 1 5 ? 8.07700 34.67800 10.01500 1.000 38.87398 -2 VAL D CA 1
ATOM 5081 C C . VAL D 1 5 ? 7.97300 33.79000 8.77100 1.000 38.49761 -2 VAL D C 1
ATOM 5082 O O . VAL D 1 5 ? 8.69700 33.98400 7.79200 1.000 36.84098 -2 VAL D O 1
ATOM 5084 N N . HIS D 1 6 ? 7.06900 32.81100 8.81900 1.000 32.64197 -1 HIS D N 1
ATOM 5085 C CA . HIS D 1 6 ? 6.82500 31.94000 7.67400 1.000 25.34280 -1 HIS D CA 1
ATOM 5086 C C . HIS D 1 6 ? 5.97900 32.68700 6.65100 1.000 29.12999 -1 HIS D C 1
ATOM 5087 O O . HIS D 1 6 ? 4.86700 33.13300 6.96500 1.000 34.47574 -1 HIS D O 1
ATOM 5094 N N . MET D 1 7 ? 6.48500 32.80400 5.42900 1.000 23.49094 0 MET D N 1
ATOM 5095 C CA . MET D 1 7 ? 5.73800 33.44900 4.35900 1.000 23.04352 0 MET D CA 1
ATOM 5096 C C . MET D 1 7 ? 5.09500 32.41300 3.45200 1.000 24.06253 0 MET D C 1
ATOM 5097 O O . MET D 1 7 ? 5.59900 31.29600 3.29400 1.000 27.12349 0 MET D O 1
ATOM 5102 N N A MET D 1 8 ? 3.97100 32.81600 2.85000 0.550 20.97051 1 MET D N 1
ATOM 5103 N N B MET D 1 8 ? 3.95900 32.78500 2.86400 0.450 20.99521 1 MET D N 1
ATOM 5104 C CA A MET D 1 8 ? 3.14700 31.91200 2.04900 0.550 23.01880 1 MET D CA 1
ATOM 5105 C CA B MET D 1 8 ? 3.21700 31.82400 2.05300 0.450 23.02684 1 MET D CA 1
ATOM 5106 C C A MET D 1 8 ? 3.82400 31.54700 0.73100 0.550 23.00959 1 MET D C 1
ATOM 5107 C C B MET D 1 8 ? 3.95800 31.50200 0.76300 0.450 23.09435 1 MET D C 1
ATOM 5108 O O A MET D 1 8 ? 3.79000 30.38500 0.30900 0.550 26.27080 1 MET D O 1
ATOM 5109 O O B MET D 1 8 ? 4.10900 30.33000 0.39600 0.450 26.44942 1 MET D O 1
ATOM 5118 N N . SER D 1 9 ? 4.42400 32.52800 0.05900 1.000 21.95529 2 SER D N 1
ATOM 5119 C CA . SER D 1 9 ? 4.98700 32.36100 -1.27100 1.000 22.04457 2 SER D CA 1
ATOM 5120 C C . SER D 1 9 ? 6.43600 32.84200 -1.30800 1.000 22.86975 2 SER D C 1
ATOM 5121 O O . SER D 1 9 ? 6.93000 33.47900 -0.37500 1.000 22.25890 2 SER D O 1
ATOM 5124 N N . LYS D 1 10 ? 7.11900 32.51200 -2.40300 1.000 21.87302 3 LYS D N 1
ATOM 5125 C CA . LYS D 1 10 ? 8.46600 33.01000 -2.63200 1.000 23.47326 3 LYS D CA 1
ATOM 5126 C C . LYS D 1 10 ? 8.42000 34.49300 -3.00000 1.000 21.86543 3 LYS D C 1
ATOM 5127 O O . LYS D 1 10 ? 7.45700 34.95500 -3.60800 1.000 22.54892 3 LYS D O 1
ATOM 5133 N N . PRO D 1 11 ? 9.45600 35.25800 -2.66300 1.000 19.10983 4 PRO D N 1
ATOM 5134 C CA . PRO D 1 11 ? 9.50100 36.65200 -3.12800 1.000 18.70804 4 PRO D CA 1
ATOM 5135 C C . PRO D 1 11 ? 9.58100 36.72000 -4.64600 1.000 19.42864 4 PRO D C 1
ATOM 5136 O O . PRO D 1 11 ? 10.21300 35.88200 -5.29300 1.000 20.33410 4 PRO D O 1
ATOM 5140 N N . VAL D 1 12 ? 8.95100 37.74400 -5.21200 1.000 15.87499 5 VAL D N 1
ATOM 5141 C CA . VAL D 1 12 ? 8.93800 37.97900 -6.65200 1.000 17.40575 5 VAL D CA 1
ATOM 5142 C C . VAL D 1 12 ? 9.66100 39.29000 -6.93200 1.000 18.55352 5 VAL D C 1
ATOM 5143 O O . VAL D 1 12 ? 9.27200 40.34500 -6.41200 1.000 17.54566 5 VAL D O 1
ATOM 5147 N N . LEU D 1 13 ? 10.71500 39.22200 -7.74100 1.000 15.83500 6 LEU D N 1
ATOM 5148 C CA . LEU D 1 13 ? 11.50700 40.39600 -8.09900 1.000 14.72034 6 LEU D CA 1
ATOM 5149 C C . LEU D 1 13 ? 11.10400 40.86600 -9.49500 1.000 17.15131 6 LEU D C 1
ATOM 5150 O O . LEU D 1 13 ? 11.38600 40.19300 -10.49100 1.000 17.64178 6 LEU D O 1
ATOM 5155 N N . TYR D 1 14 ? 10.48000 42.03800 -9.56500 1.000 16.25395 7 TYR D N 1
ATOM 5156 C CA . TYR D 1 14 ? 10.17200 42.69200 -10.83000 1.000 14.83558 7 TYR D CA 1
ATOM 5157 C C . TYR D 1 14 ? 11.40000 43.47900 -11.27100 1.000 16.65837 7 TYR D C 1
ATOM 5158 O O . TYR D 1 14 ? 11.87200 44.34800 -10.52900 1.000 17.12178 7 TYR D O 1
ATOM 5167 N N . TYR D 1 15 ? 11.91800 43.19800 -12.46700 1.000 16.38470 8 TYR D N 1
ATOM 5168 C CA . TYR D 1 15 ? 13.27400 43.62900 -12.77700 1.000 17.45882 8 TYR D CA 1
ATOM 5169 C C . TYR D 1 15 ? 13.48200 43.87200 -14.27100 1.000 18.50208 8 TYR D C 1
ATOM 5170 O O . TYR D 1 15 ? 12.73500 43.38000 -15.12100 1.000 17.70783 8 TYR D O 1
ATOM 5179 N N . ASP D 1 16 ? 14.52800 44.64800 -14.56700 1.000 16.83671 9 ASP D N 1
ATOM 5180 C CA . ASP D 1 16 ? 15.13800 44.77700 -15.89300 1.000 16.60149 9 ASP D CA 1
ATOM 5181 C C . ASP D 1 16 ? 16.63000 44.93000 -15.64300 1.000 20.07949 9 ASP D C 1
ATOM 5182 O O . ASP D 1 16 ? 17.04800 45.87700 -14.96300 1.000 18.61602 9 ASP D O 1
ATOM 5187 N N . ASP D 1 17 ? 17.42200 43.99100 -16.16000 1.000 18.01833 10 ASP D N 1
ATOM 5188 C CA . ASP D 1 17 ? 18.84100 43.94700 -15.80600 1.000 18.58308 10 ASP D CA 1
ATOM 5189 C C . ASP D 1 17 ? 19.68600 45.04900 -16.44400 1.000 19.77274 10 ASP D C 1
ATOM 5190 O O . ASP D 1 17 ? 20.86500 45.15000 -16.09700 1.000 16.92891 10 ASP D O 1
ATOM 5195 N N . ILE D 1 18 ? 19.15700 45.90000 -17.33100 1.000 17.79476 11 ILE D N 1
ATOM 5196 C CA . ILE D 1 18 ? 19.95300 47.05300 -17.73100 1.000 18.36033 11 ILE D CA 1
ATOM 5197 C C . ILE D 1 18 ? 20.13500 48.03600 -16.56800 1.000 18.71981 11 ILE D C 1
ATOM 5198 O O . ILE D 1 18 ? 21.07600 48.83800 -16.58700 1.000 21.09841 11 ILE D O 1
ATOM 5203 N N . SER D 1 19 ? 19.25400 47.99600 -15.56200 1.000 16.98478 12 SER D N 1
ATOM 5204 C CA . SER D 1 19 ? 19.18900 48.94800 -14.43900 1.000 18.62370 12 SER D CA 1
ATOM 5205 C C . SER D 1 19 ? 20.27300 48.65700 -13.40400 1.000 16.03167 12 SER D C 1
ATOM 5206 O O . SER D 1 19 ? 20.35800 47.53400 -12.92600 1.000 15.95619 12 SER D O 1
ATOM 5209 N N . PRO D 1 20 ? 21.05400 49.65000 -12.96900 1.000 15.32345 13 PRO D N 1
ATOM 5210 C CA . PRO D 1 20 ? 22.01200 49.39700 -11.86900 1.000 14.69610 13 PRO D CA 1
ATOM 5211 C C . PRO D 1 20 ? 21.30600 49.01400 -10.57600 1.000 14.39347 13 PRO D C 1
ATOM 5212 O O . PRO D 1 20 ? 21.72900 48.05700 -9.91100 1.000 15.47031 13 PRO D O 1
ATOM 5216 N N . PRO D 1 21 ? 20.22800 49.71100 -10.16900 1.000 13.84018 14 PRO D N 1
ATOM 5217 C CA . PRO D 1 21 ? 19.50400 49.25200 -8.96400 1.000 14.43612 14 PRO D CA 1
ATOM 5218 C C . PRO D 1 21 ? 19.09700 47.79300 -9.04300 1.000 13.37101 14 PRO D C 1
ATOM 5219 O O . PRO D 1 21 ? 19.23600 47.05100 -8.06300 1.000 15.08468 14 PRO D O 1
ATOM 5223 N N . VAL D 1 22 ? 18.62800 47.35500 -10.21100 1.000 13.59046 15 VAL D N 1
ATOM 5224 C CA . VAL D 1 22 ? 18.28200 45.94800 -10.38100 1.000 14.29673 15 VAL D CA 1
ATOM 5225 C C . VAL D 1 22 ? 19.51200 45.06900 -10.20700 1.000 14.74047 15 VAL D C 1
ATOM 5226 O O . VAL D 1 22 ? 19.46400 44.04500 -9.51600 1.000 14.67053 15 VAL D O 1
ATOM 5230 N N . ARG D 1 23 ? 20.62600 45.44000 -10.85600 1.000 13.60419 16 ARG D N 1
ATOM 5231 C CA . ARG D 1 23 ? 21.80000 44.57100 -10.78400 1.000 13.01683 16 ARG D CA 1
ATOM 5232 C C . ARG D 1 23 ? 22.39100 44.52800 -9.37400 1.000 15.05131 16 ARG D C 1
ATOM 5233 O O . ARG D 1 23 ? 22.94200 43.50100 -8.97300 1.000 15.07710 16 ARG D O 1
ATOM 5241 N N . GLY D 1 24 ? 22.23900 45.59100 -8.57400 1.000 13.17933 17 GLY D N 1
ATOM 5242 C CA . GLY D 1 24 ? 22.60900 45.47400 -7.16600 1.000 13.80257 17 GLY D CA 1
ATOM 5243 C C . GLY D 1 24 ? 21.87000 44.34700 -6.46700 1.000 13.12213 17 GLY D C 1
ATOM 5244 O O . GLY D 1 24 ? 22.44700 43.62200 -5.64700 1.000 14.63961 17 GLY D O 1
ATOM 5245 N N . VAL D 1 25 ? 20.58100 44.18200 -6.78100 1.000 12.34559 18 VAL D N 1
ATOM 5246 C CA . VAL D 1 25 ? 19.80700 43.08600 -6.20700 1.000 13.19614 18 VAL D CA 1
ATOM 5247 C C . VAL D 1 25 ? 20.22900 41.75400 -6.79700 1.000 14.02316 18 VAL D C 1
ATOM 5248 O O . VAL D 1 25 ? 20.33200 40.76900 -6.06600 1.000 14.73272 18 VAL D O 1
ATOM 5252 N N . LEU D 1 26 ? 20.42900 41.68400 -8.11800 1.000 13.37749 19 LEU D N 1
ATOM 5253 C CA . LEU D 1 26 ? 20.80800 40.39700 -8.71100 1.000 14.24735 19 LEU D CA 1
ATOM 5254 C C . LEU D 1 26 ? 22.13100 39.90200 -8.14500 1.000 14.56542 19 LEU D C 1
ATOM 5255 O O . LEU D 1 26 ? 22.28100 38.70900 -7.85500 1.000 15.81922 19 LEU D O 1
ATOM 5260 N N . LEU D 1 27 ? 23.09800 40.80900 -7.97100 1.000 14.18214 20 LEU D N 1
ATOM 5261 C CA . LEU D 1 27 ? 24.36000 40.44500 -7.32500 1.000 13.44195 20 LEU D CA 1
ATOM 5262 C C . LEU D 1 27 ? 24.12400 39.91300 -5.91700 1.000 15.49797 20 LEU D C 1
ATOM 5263 O O . LEU D 1 27 ? 24.73400 38.91300 -5.50700 1.000 16.28415 20 LEU D O 1
ATOM 5268 N N . THR D 1 28 ? 23.24700 40.57200 -5.15700 1.000 14.89430 21 THR D N 1
ATOM 5269 C CA . THR D 1 28 ? 22.93400 40.13400 -3.80300 1.000 14.40209 21 THR D CA 1
ATOM 5270 C C . THR D 1 28 ? 22.29700 38.75200 -3.79500 1.000 16.10121 21 THR D C 1
ATOM 5271 O O . THR D 1 28 ? 22.65100 37.89800 -2.97200 1.000 16.93183 21 THR D O 1
ATOM 5275 N N . VAL D 1 29 ? 21.36300 38.51300 -4.71600 1.000 15.37680 22 VAL D N 1
ATOM 5276 C CA . VAL D 1 29 ? 20.70800 37.20900 -4.80600 1.000 16.43780 22 VAL D CA 1
ATOM 5277 C C . VAL D 1 29 ? 21.74200 36.12400 -5.07400 1.000 16.08158 22 VAL D C 1
ATOM 5278 O O . VAL D 1 29 ? 21.74400 35.06800 -4.43300 1.000 16.63602 22 VAL D O 1
ATOM 5282 N N . ALA D 1 30 ? 22.65300 36.38700 -6.00500 1.000 17.22824 23 ALA D N 1
ATOM 5283 C CA . ALA D 1 30 ? 23.70600 35.41900 -6.30700 1.000 16.40469 23 ALA D CA 1
ATOM 5284 C C . ALA D 1 30 ? 24.64300 35.22000 -5.12000 1.000 19.81020 23 ALA D C 1
ATOM 5285 O O . ALA D 1 30 ? 24.99200 34.08200 -4.78200 1.000 20.22959 23 ALA D O 1
ATOM 5287 N N . ALA D 1 31 ? 25.04800 36.31100 -4.46200 1.000 17.30638 24 ALA D N 1
ATOM 5288 C CA . ALA D 1 31 ? 25.98400 36.19900 -3.34400 1.000 19.55513 24 ALA D CA 1
ATOM 5289 C C . ALA D 1 31 ? 25.37700 35.44100 -2.17100 1.000 19.96249 24 ALA D C 1
ATOM 5290 O O . ALA D 1 31 ? 26.08400 34.72300 -1.44700 1.000 20.57433 24 ALA D O 1
ATOM 5292 N N . LEU D 1 32 ? 24.07900 35.61200 -1.93900 1.000 17.17540 25 LEU D N 1
ATOM 5293 C CA . LEU D 1 32 ? 23.37600 34.91600 -0.86900 1.000 17.64809 25 LEU D CA 1
ATOM 5294 C C . LEU D 1 32 ? 23.03700 33.47900 -1.22600 1.000 19.42829 25 LEU D C 1
ATOM 5295 O O . LEU D 1 32 ? 22.61500 32.72600 -0.34100 1.000 22.67023 25 LEU D O 1
ATOM 5300 N N . GLY D 1 33 ? 23.16000 33.11400 -2.49800 1.000 19.34030 26 GLY D N 1
ATOM 5301 C CA . GLY D 1 33 ? 22.84800 31.77500 -2.97100 1.000 21.12475 26 GLY D CA 1
ATOM 5302 C C . GLY D 1 33 ? 21.37300 31.43900 -3.00000 1.000 24.20395 26 GLY D C 1
ATOM 5303 O O . GLY D 1 33 ? 21.00700 30.27100 -2.80000 1.000 23.83715 26 GLY D O 1
ATOM 5304 N N . ILE D 1 34 ? 20.51200 32.41900 -3.28300 1.000 20.05300 27 ILE D N 1
ATOM 5305 C CA . ILE D 1 34 ? 19.07200 32.21600 -3.15200 1.000 23.15721 27 ILE D CA 1
ATOM 5306 C C . ILE D 1 34 ? 18.33000 32.33400 -4.48000 1.000 24.65436 27 ILE D C 1
ATOM 5307 O O . ILE D 1 34 ? 17.12500 32.61800 -4.49600 1.000 26.47989 27 ILE D O 1
ATOM 5312 N N . LYS D 1 35 ? 19.01900 32.07800 -5.59500 1.000 25.34637 28 LYS D N 1
ATOM 5313 C CA . LYS D 1 35 ? 18.35300 32.09700 -6.89800 1.000 29.34969 28 LYS D CA 1
ATOM 5314 C C . LYS D 1 35 ? 17.11200 31.20600 -6.91500 1.000 28.83205 28 LYS D C 1
ATOM 5315 O O . LYS D 1 35 ? 16.08200 31.57300 -7.49500 1.000 36.18035 28 LYS D O 1
ATOM 5318 N N . ASP D 1 36 ? 17.17800 30.04200 -6.27100 1.000 31.59053 29 ASP D N 1
ATOM 5319 C CA . ASP D 1 36 ? 16.03400 29.13800 -6.25800 1.000 30.93991 29 ASP D CA 1
ATOM 5320 C C . ASP D 1 36 ? 14.89700 29.62400 -5.37200 1.000 38.66685 29 ASP D C 1
ATOM 5321 O O . ASP D 1 36 ? 13.79000 29.08400 -5.46800 1.000 41.41285 29 ASP D O 1
ATOM 5323 N N . GLN D 1 37 ? 15.12700 30.61700 -4.51400 1.000 27.12789 30 GLN D N 1
ATOM 5324 C CA . GLN D 1 37 ? 14.10200 31.05600 -3.57900 1.000 27.01907 30 GLN D CA 1
ATOM 5325 C C . GLN D 1 37 ? 13.41800 32.35200 -3.99800 1.000 25.03253 30 GLN D C 1
ATOM 5326 O O . GLN D 1 37 ? 12.48800 32.78800 -3.31100 1.000 31.06139 30 GLN D O 1
ATOM 5332 N N . VAL D 1 38 ? 13.83500 32.96800 -5.09900 1.000 23.38635 31 VAL D N 1
ATOM 5333 C CA . VAL D 1 38 ? 13.27300 34.24400 -5.53500 1.000 26.08096 31 VAL D CA 1
ATOM 5334 C C . VAL D 1 38 ? 12.85800 34.14300 -6.99800 1.000 29.13975 31 VAL D C 1
ATOM 5335 O O . VAL D 1 38 ? 13.66600 33.78500 -7.86400 1.000 36.03498 31 VAL D O 1
ATOM 5339 N N . GLU D 1 39 ? 11.60400 34.46700 -7.27300 1.000 21.11557 32 GLU D N 1
ATOM 5340 C CA . GLU D 1 39 ? 11.07800 34.39700 -8.62400 1.000 20.35685 32 GLU D CA 1
ATOM 5341 C C . GLU D 1 39 ? 11.34700 35.71200 -9.34300 1.000 23.91228 32 GLU D C 1
ATOM 5342 O O . GLU D 1 39 ? 11.17200 36.79000 -8.77000 1.000 24.46464 32 GLU D O 1
ATOM 5345 N N . LEU D 1 40 ? 11.77500 35.61700 -10.59700 1.000 22.69502 33 LEU D N 1
ATOM 5346 C CA . LEU D 1 40 ? 12.07100 36.78000 -11.42000 1.000 22.91267 33 LEU D CA 1
ATOM 5347 C C . LEU D 1 40 ? 10.92500 37.04600 -12.38700 1.000 18.91390 33 LEU D C 1
ATOM 5348 O O . LEU D 1 40 ? 10.40400 36.11600 -13.01400 1.000 23.58204 33 LEU D O 1
ATOM 5353 N N . LYS D 1 41 ? 10.54700 38.31500 -12.51600 1.000 16.60430 34 LYS D N 1
ATOM 5354 C CA . LYS D 1 41 ? 9.49000 38.74200 -13.43000 1.000 18.86186 34 LYS D CA 1
ATOM 5355 C C . LYS D 1 41 ? 9.98600 39.95500 -14.19600 1.000 17.01871 34 LYS D C 1
ATOM 5356 O O . LYS D 1 41 ? 10.24800 41.00700 -13.59700 1.000 17.67299 34 LYS D O 1
ATOM 5359 N N . LEU D 1 42 ? 10.13400 39.80900 -15.50800 1.000 17.58772 35 LEU D N 1
ATOM 5360 C CA . LEU D 1 42 ? 10.69600 40.87000 -16.33000 1.000 16.35862 35 LEU D CA 1
ATOM 5361 C C . LEU D 1 42 ? 9.69500 42.00100 -16.52900 1.000 20.87153 35 LEU D C 1
ATOM 5362 O O . LEU D 1 42 ? 8.54300 41.77200 -16.91600 1.000 22.83738 35 LEU D O 1
ATOM 5367 N N . VAL D 1 43 ? 10.14200 43.22300 -16.26400 1.000 17.00644 36 VAL D N 1
ATOM 5368 C CA . VAL D 1 43 ? 9.41000 44.45000 -16.55800 1.000 18.25499 36 VAL D CA 1
ATOM 5369 C C . VAL D 1 43 ? 10.34800 45.27600 -17.42200 1.000 19.50203 36 VAL D C 1
ATOM 5370 O O . VAL D 1 43 ? 11.28300 45.91000 -16.90400 1.000 18.41303 36 VAL D O 1
ATOM 5374 N N . ARG D 1 44 ? 10.12700 45.25700 -18.74300 1.000 18.06082 37 ARG D N 1
ATOM 5375 C CA . ARG D 1 44 ? 11.11800 45.74800 -19.69300 1.000 16.67639 37 ARG D CA 1
ATOM 5376 C C . ARG D 1 44 ? 10.98500 47.26000 -19.86300 1.000 17.49836 37 ARG D C 1
ATOM 5377 O O . ARG D 1 44 ? 9.97300 47.74800 -20.37600 1.000 18.28674 37 ARG D O 1
ATOM 5385 N N . LEU D 1 45 ? 12.01500 47.99500 -19.43700 1.000 16.94715 38 LEU D N 1
ATOM 5386 C CA . LEU D 1 45 ? 11.99500 49.44900 -19.53500 1.000 19.23652 38 LEU D CA 1
ATOM 5387 C C . LEU D 1 45 ? 11.87900 49.89800 -20.98500 1.000 19.25434 38 LEU D C 1
ATOM 5388 O O . LEU D 1 45 ? 11.16900 50.86600 -21.29100 1.000 17.64618 38 LEU D O 1
ATOM 5393 N N . PHE D 1 46 ? 12.55900 49.18800 -21.89300 1.000 16.61748 39 PHE D N 1
ATOM 5394 C CA . PHE D 1 46 ? 12.51700 49.51900 -23.31300 1.000 22.01391 39 PHE D CA 1
ATOM 5395 C C . PHE D 1 46 ? 11.11000 49.42300 -23.88100 1.000 21.73491 39 PHE D C 1
ATOM 5396 O O . PHE D 1 46 ? 10.76400 50.16500 -24.81200 1.000 25.09801 39 PHE D O 1
ATOM 5404 N N . GLU D 1 47 ? 10.29700 48.51700 -23.36000 1.000 17.12364 40 GLU D N 1
ATOM 5405 C CA . GLU D 1 47 ? 8.90000 48.42200 -23.76500 1.000 18.08433 40 GLU D CA 1
ATOM 5406 C C . GLU D 1 47 ? 7.98300 49.31500 -22.94600 1.000 18.10500 40 GLU D C 1
ATOM 5407 O O . GLU D 1 47 ? 6.76500 49.24100 -23.11600 1.000 20.12293 40 GLU D O 1
ATOM 5413 N N . ARG D 1 48 ? 8.53600 50.13000 -22.04200 1.000 15.65759 41 ARG D N 1
ATOM 5414 C CA . ARG D 1 48 ? 7.76100 50.99900 -21.14900 1.000 16.29750 41 ARG D CA 1
ATOM 5415 C C . ARG D 1 48 ? 6.80100 50.20900 -20.26100 1.000 16.39762 41 ARG D C 1
ATOM 5416 O O . ARG D 1 48 ? 5.75700 50.72000 -19.84600 1.000 18.81624 41 ARG D O 1
ATOM 5424 N N . GLU D 1 49 ? 7.15500 48.96500 -19.92400 1.000 15.90806 42 GLU D N 1
ATOM 5425 C CA . GLU D 1 49 ? 6.27700 48.15000 -19.09900 1.000 16.88366 42 GLU D CA 1
ATOM 5426 C C . GLU D 1 49 ? 6.19000 48.65500 -17.66500 1.000 16.39688 42 GLU D C 1
ATOM 5427 O O . GLU D 1 49 ? 5.22100 48.33200 -16.97100 1.000 18.94721 42 GLU D O 1
ATOM 5433 N N . HIS D 1 50 ? 7.16800 49.45600 -17.22000 1.000 16.81855 43 HIS D N 1
ATOM 5434 C CA . HIS D 1 50 ? 7.09500 50.07500 -15.90400 1.000 16.68375 43 HIS D CA 1
ATOM 5435 C C . HIS D 1 50 ? 6.04000 51.17100 -15.81300 1.000 15.81094 43 HIS D C 1
ATOM 5436 O O . HIS D 1 50 ? 5.75300 51.63400 -14.71200 1.000 17.04626 43 HIS D O 1
ATOM 5443 N N . LEU D 1 51 ? 5.44500 51.58700 -16.92900 1.000 17.18678 44 LEU D N 1
ATOM 5444 C CA . LEU D 1 51 ? 4.39500 52.60000 -16.91000 1.000 17.65667 44 LEU D CA 1
ATOM 5445 C C . LEU D 1 51 ? 3.00700 52.01100 -17.14000 1.000 19.22392 44 LEU D C 1
ATOM 5446 O O . LEU D 1 51 ? 2.03200 52.77000 -17.22000 1.000 20.64667 44 LEU D O 1
ATOM 5451 N N . LEU D 1 52 ? 2.89000 50.68500 -17.23500 1.000 17.26896 45 LEU D N 1
ATOM 5452 C CA . LEU D 1 52 ? 1.58400 50.05800 -17.39800 1.000 18.33920 45 LEU D CA 1
ATOM 5453 C C . LEU D 1 52 ? 0.80500 50.12700 -16.09300 1.000 21.86426 45 LEU D C 1
ATOM 5454 O O . LEU D 1 52 ? 1.37900 50.14600 -14.99700 1.000 18.76745 45 LEU D O 1
ATOM 5459 N N . GLU D 1 53 ? -0.52200 50.16200 -16.21700 1.000 19.90012 46 GLU D N 1
ATOM 5460 C CA . GLU D 1 53 ? -1.37700 50.44200 -15.06600 1.000 19.11747 46 GLU D CA 1
ATOM 5461 C C . GLU D 1 53 ? -1.14200 49.47000 -13.91600 1.000 19.23000 46 GLU D C 1
ATOM 5462 O O . GLU D 1 53 ? -1.07000 49.89300 -12.76100 1.000 19.86782 46 GLU D O 1
ATOM 5465 N N . ASP D 1 54 ? -1.04200 48.16700 -14.19900 1.000 18.73504 47 ASP D N 1
ATOM 5466 C CA . ASP D 1 54 ? -0.88200 47.19400 -13.11500 1.000 21.34603 47 ASP D CA 1
ATOM 5467 C C . ASP D 1 54 ? 0.41300 47.42800 -12.34500 1.000 18.57121 47 ASP D C 1
ATOM 5468 O O . ASP D 1 54 ? 0.44200 47.29600 -11.11300 1.000 20.37948 47 ASP D O 1
ATOM 5473 N N . PHE D 1 55 ? 1.49500 47.76200 -13.05500 1.000 18.55632 48 PHE D N 1
ATOM 5474 C CA . PHE D 1 55 ? 2.76500 47.98100 -12.36700 1.000 16.71738 48 PHE D CA 1
ATOM 5475 C C . PHE D 1 55 ? 2.74800 49.28400 -11.58900 1.000 17.40099 48 PHE D C 1
ATOM 5476 O O . PHE D 1 55 ? 3.30200 49.35600 -10.48100 1.000 16.61535 48 PHE D O 1
ATOM 5484 N N . VAL D 1 56 ? 2.11500 50.32200 -12.13700 1.000 17.14085 49 VAL D N 1
ATOM 5485 C CA . VAL D 1 56 ? 2.02400 51.58000 -11.40600 1.000 17.19289 49 VAL D CA 1
ATOM 5486 C C . VAL D 1 56 ? 1.17300 51.41300 -10.15300 1.000 18.33196 49 VAL D C 1
ATOM 5487 O O . VAL D 1 56 ? 1.45200 52.03500 -9.11900 1.000 18.67319 49 VAL D O 1
ATOM 5491 N N . LYS D 1 57 ? 0.15300 50.54600 -10.19600 1.000 18.95425 50 LYS D N 1
ATOM 5492 C CA . LYS D 1 57 ? -0.60000 50.23100 -8.98300 1.000 19.79740 50 LYS D CA 1
ATOM 5493 C C . LYS D 1 57 ? 0.28000 49.53700 -7.95300 1.000 18.68034 50 LYS D C 1
ATOM 5494 O O . LYS D 1 57 ? 0.12700 49.74500 -6.74300 1.000 21.21705 50 LYS D O 1
ATOM 5496 N N . LEU D 1 58 ? 1.20800 48.70700 -8.41500 1.000 17.93293 51 LEU D N 1
ATOM 5497 C CA . LEU D 1 58 ? 2.13600 48.05400 -7.50200 1.000 19.73746 51 LEU D CA 1
ATOM 5498 C C . LEU D 1 58 ? 3.15400 49.04700 -6.94800 1.000 17.87581 51 LEU D C 1
ATOM 5499 O O . LEU D 1 58 ? 3.49200 49.00600 -5.75400 1.000 19.56113 51 LEU D O 1
ATOM 5504 N N . ASN D 1 59 ? 3.63200 49.96000 -7.79200 1.000 15.65579 52 ASN D N 1
ATOM 5505 C CA . ASN D 1 59 ? 4.67800 50.90900 -7.41100 1.000 15.96252 52 ASN D CA 1
ATOM 5506 C C . ASN D 1 59 ? 4.41100 52.25800 -8.06800 1.000 15.29942 52 ASN D C 1
ATOM 5507 O O . ASN D 1 59 ? 4.71200 52.44000 -9.25700 1.000 14.99856 52 ASN D O 1
ATOM 5512 N N . PRO D 1 60 ? 3.89700 53.23900 -7.32300 1.000 15.91842 53 PRO D N 1
ATOM 5513 C CA . PRO D 1 60 ? 3.59800 54.54200 -7.95200 1.000 15.42643 53 PRO D CA 1
ATOM 5514 C C . PRO D 1 60 ? 4.83200 55.28300 -8.42900 1.000 16.68890 53 PRO D C 1
ATOM 5515 O O . PRO D 1 60 ? 4.71600 56.21800 -9.23600 1.000 17.00058 53 PRO D O 1
ATOM 5519 N N . LEU D 1 61 ? 6.02000 54.87600 -7.98300 1.000 14.82358 54 LEU D N 1
ATOM 5520 C CA . LEU D 1 61 ? 7.25800 55.41600 -8.52900 1.000 14.73945 54 LEU D CA 1
ATOM 5521 C C . LEU D 1 61 ? 7.56700 54.89800 -9.93100 1.000 14.51692 54 LEU D C 1
ATOM 5522 O O . LEU D 1 61 ? 8.51000 55.39600 -10.55100 1.000 16.73065 54 LEU D O 1
ATOM 5527 N N . HIS D 1 62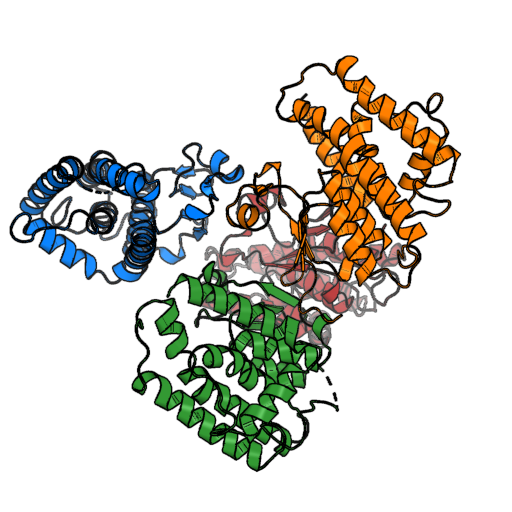 ? 6.80600 53.91000 -10.42600 1.000 13.69260 55 HIS D N 1
ATOM 5528 C CA . HIS D 1 62 ? 6.95400 53.35700 -11.78500 1.000 14.67616 55 HIS D CA 1
ATOM 5529 C C . HIS D 1 62 ? 8.41900 53.09800 -12.14000 1.000 15.87150 55 HIS D C 1
ATOM 5530 O O . HIS D 1 62 ? 8.93700 53.53100 -13.17200 1.000 16.07744 55 HIS D O 1
ATOM 5537 N N . ALA D 1 63 ? 9.08400 52.34800 -11.26300 1.000 14.91511 56 ALA D N 1
ATOM 5538 C CA . ALA D 1 63 ? 10.50800 52.06500 -11.39000 1.000 15.63032 56 ALA D CA 1
ATOM 5539 C C . ALA D 1 63 ? 10.81500 50.63700 -10.95500 1.000 13.27668 56 ALA D C 1
ATOM 5540 O O . ALA D 1 63 ? 10.09700 50.05200 -10.13900 1.000 13.40072 56 ALA D O 1
ATOM 5542 N N . VAL D 1 64 ? 11.89800 50.09000 -11.51000 1.000 14.48742 57 VAL D N 1
ATOM 5543 C CA . VAL D 1 64 ? 12.41100 48.77900 -11.10700 1.000 13.58688 57 VAL D CA 1
ATOM 5544 C C . VAL D 1 64 ? 13.69700 48.96200 -10.30100 1.000 12.52509 57 VAL D C 1
ATOM 5545 O O . VAL D 1 64 ? 14.47000 49.90000 -10.54800 1.000 14.56245 57 VAL D O 1
ATOM 5549 N N . PRO D 1 65 ? 13.99500 48.06700 -9.35200 1.000 14.25802 58 PRO D N 1
ATOM 5550 C CA . PRO D 1 65 ? 13.25000 46.85800 -9.01000 1.000 14.58973 58 PRO D CA 1
ATOM 5551 C C . PRO D 1 65 ? 12.13100 47.06600 -8.00900 1.000 13.49234 58 PRO D C 1
ATOM 5552 O O . PRO D 1 65 ? 12.10900 48.05400 -7.26800 1.000 14.78316 58 PRO D O 1
ATOM 5556 N N . VAL D 1 66 ? 11.21400 46.09900 -8.00500 1.000 13.71398 59 VAL D N 1
ATOM 5557 C CA . VAL D 1 66 ? 10.19400 45.95000 -6.98000 1.000 12.90833 59 VAL D CA 1
ATOM 5558 C C . VAL D 1 66 ? 10.26600 44.51400 -6.48000 1.000 14.32981 59 VAL D C 1
ATOM 5559 O O . VAL D 1 66 ? 10.49100 43.59200 -7.26900 1.000 15.31513 59 VAL D O 1
ATOM 5563 N N . LEU D 1 67 ? 10.12500 44.31900 -5.17300 1.000 13.37348 60 LEU D N 1
ATOM 5564 C CA . LEU D 1 67 ? 9.99600 42.98000 -4.59800 1.000 13.09150 60 LEU D CA 1
ATOM 5565 C C . LEU D 1 67 ? 8.63200 42.84000 -3.94600 1.000 16.23870 60 LEU D C 1
ATOM 5566 O O . LEU D 1 67 ? 8.26400 43.64800 -3.08900 1.000 17.59819 60 LEU D O 1
ATOM 5571 N N . LYS D 1 68 ? 7.88000 41.81900 -4.34500 1.000 15.63629 61 LYS D N 1
ATOM 5572 C CA . LYS D 1 68 ? 6.61900 41.48900 -3.69600 1.000 16.47466 61 LYS D CA 1
ATOM 5573 C C . LYS D 1 68 ? 6.80900 40.17100 -2.96200 1.000 18.21268 61 LYS D C 1
ATOM 5574 O O . LYS D 1 68 ? 7.22300 39.17600 -3.56900 1.000 20.57190 61 LYS D O 1
ATOM 5580 N N . HIS D 1 69 ? 6.52700 40.16700 -1.66400 1.000 16.52127 62 HIS D N 1
ATOM 5581 C CA . HIS D 1 69 ? 6.62800 38.96100 -0.84200 1.000 15.58326 62 HIS D CA 1
ATOM 5582 C C . HIS D 1 69 ? 5.33400 38.88100 -0.05300 1.000 16.65609 62 HIS D C 1
ATOM 5583 O O . HIS D 1 69 ? 5.19300 39.55200 0.97300 1.000 17.12789 62 HIS D O 1
ATOM 5590 N N . ASP D 1 70 ? 4.38000 38.08200 -0.54900 1.000 18.11426 63 ASP D N 1
ATOM 5591 C CA . ASP D 1 70 ? 3.02100 38.03600 0.00700 1.000 20.23193 63 ASP D CA 1
ATOM 5592 C C . ASP D 1 70 ? 2.47800 39.45600 -0.06900 1.000 19.76973 63 ASP D C 1
ATOM 5593 O O . ASP D 1 70 ? 2.40000 40.01300 -1.18000 1.000 22.45680 63 ASP D O 1
ATOM 5598 N N . ASP D 1 71 ? 2.12800 40.07900 1.05500 1.000 18.02897 64 ASP D N 1
ATOM 5599 C CA . ASP D 1 71 ? 1.58000 41.42100 1.12900 1.000 17.10213 64 ASP D CA 1
ATOM 5600 C C . ASP D 1 71 ? 2.64900 42.50300 1.23300 1.000 20.05910 64 ASP D C 1
ATOM 5601 O O . ASP D 1 71 ? 2.31400 43.68700 1.13600 1.000 24.44430 64 ASP D O 1
ATOM 5606 N N . LEU D 1 72 ? 3.91500 42.13400 1.40500 1.000 16.43128 65 LEU D N 1
ATOM 5607 C CA . LEU D 1 72 ? 5.00100 43.11100 1.47800 1.000 16.76235 65 LEU D CA 1
ATOM 5608 C C . LEU D 1 72 ? 5.40500 43.56300 0.07500 1.000 16.48120 65 LEU D C 1
ATOM 5609 O O . LEU D 1 72 ? 5.70400 42.73400 -0.79000 1.000 17.98505 65 LEU D O 1
ATOM 5614 N N . VAL D 1 73 ? 5.44000 44.87200 -0.15500 1.000 14.54611 66 VAL D N 1
ATOM 5615 C CA . VAL D 1 73 ? 5.84700 45.41300 -1.45400 1.000 14.82462 66 VAL D CA 1
ATOM 5616 C C . VAL D 1 73 ? 6.97600 46.40100 -1.22100 1.000 14.67349 66 VAL D C 1
ATOM 5617 O O . VAL D 1 73 ? 6.74500 47.50100 -0.69700 1.000 15.85409 66 VAL D O 1
ATOM 5621 N N . LEU D 1 74 ? 8.19000 46.01400 -1.60400 1.000 12.13367 67 LEU D N 1
ATOM 5622 C CA . LEU D 1 74 ? 9.35700 46.87800 -1.47600 1.000 13.85959 67 LEU D CA 1
ATOM 5623 C C . LEU D 1 74 ? 9.66700 47.53100 -2.81600 1.000 14.32842 67 LEU D C 1
ATOM 5624 O O . LEU D 1 74 ? 9.70500 46.85800 -3.85800 1.000 15.29877 67 LEU D O 1
ATOM 5629 N N . THR D 1 75 ? 9.89700 48.84200 -2.79100 1.000 13.42232 68 THR D N 1
ATOM 5630 C CA . THR D 1 75 ? 10.02400 49.63700 -4.00500 1.000 13.40381 68 THR D CA 1
ATOM 5631 C C . THR D 1 75 ? 11.32900 50.42200 -4.03300 1.000 12.46374 68 THR D C 1
ATOM 5632 O O . THR D 1 75 ? 11.38800 51.53800 -4.56200 1.000 13.83361 68 THR D O 1
ATOM 5636 N N . ASP D 1 76 ? 12.38800 49.85100 -3.46800 1.000 13.09602 69 ASP D N 1
ATOM 5637 C CA . ASP D 1 76 ? 13.72200 50.42700 -3.58000 1.000 12.79418 69 ASP D CA 1
ATOM 5638 C C . ASP D 1 76 ? 14.71500 49.29000 -3.45100 1.000 12.46705 69 ASP D C 1
ATOM 5639 O O . ASP D 1 76 ? 14.60600 48.49400 -2.51100 1.000 13.15788 69 ASP D O 1
ATOM 5644 N N . SER D 1 77 ? 15.66100 49.22300 -4.39500 1.000 12.13216 70 SER D N 1
ATOM 5645 C CA . SER D 1 77 ? 16.66200 48.15400 -4.39700 1.000 13.31880 70 SER D CA 1
ATOM 5646 C C . SER D 1 77 ? 17.38300 48.03900 -3.06400 1.000 12.53182 70 SER D C 1
ATOM 5647 O O . SER D 1 77 ? 17.74300 46.93500 -2.64800 1.000 14.32278 70 SER D O 1
ATOM 5650 N N . HIS D 1 78 ? 17.60700 49.16400 -2.38500 1.000 12.54873 71 HIS D N 1
ATOM 5651 C CA . HIS D 1 78 ? 18.39100 49.12000 -1.16000 1.000 12.03692 71 HIS D CA 1
ATOM 5652 C C . HIS D 1 78 ? 17.59600 48.51300 -0.01100 1.000 12.82102 71 HIS D C 1
ATOM 5653 O O . HIS D 1 78 ? 18.15800 47.78300 0.82700 1.000 13.94797 71 HIS D O 1
ATOM 5660 N N . ALA D 1 79 ? 16.28400 48.75500 0.02100 1.000 13.84213 72 ALA D N 1
ATOM 5661 C CA . ALA D 1 79 ? 15.42900 48.07900 0.99000 1.000 13.02584 72 ALA D CA 1
ATOM 5662 C C . ALA D 1 79 ? 15.27900 46.60300 0.65000 1.000 13.57349 72 ALA D C 1
ATOM 5663 O O . ALA D 1 79 ? 15.18200 45.76700 1.55400 1.000 14.33125 72 ALA D O 1
ATOM 5665 N N . ILE D 1 80 ? 15.20900 46.27600 -0.64600 1.000 13.80715 73 ILE D N 1
ATOM 5666 C CA . ILE D 1 80 ? 15.12600 44.87600 -1.06300 1.000 13.96257 73 ILE D CA 1
ATOM 5667 C C . ILE D 1 80 ? 16.34800 44.11300 -0.58200 1.000 13.68827 73 ILE D C 1
ATOM 5668 O O . ILE D 1 80 ? 16.23700 42.99700 -0.07300 1.000 14.92995 73 ILE D O 1
ATOM 5673 N N . ILE D 1 81 ? 17.52800 44.70900 -0.74000 1.000 13.07386 74 ILE D N 1
ATOM 5674 C CA . ILE D 1 81 ? 18.77100 44.03700 -0.37400 1.000 12.90909 74 ILE D CA 1
ATOM 5675 C C . ILE D 1 81 ? 18.82700 43.75800 1.12300 1.000 14.48285 74 ILE D C 1
ATOM 5676 O O . ILE D 1 81 ? 19.17000 42.65000 1.53800 1.000 15.76222 74 ILE D O 1
ATOM 5681 N N . MET D 1 82 ? 18.51300 44.75300 1.96300 1.000 13.34816 75 MET D N 1
ATOM 5682 C CA . MET D 1 82 ? 18.57100 44.49700 3.40200 1.000 14.97654 75 MET D CA 1
ATOM 5683 C C . MET D 1 82 ? 17.53900 43.46800 3.82300 1.000 16.75427 75 MET D C 1
ATOM 5684 O O . MET D 1 82 ? 17.81300 42.62800 4.68000 1.000 16.90381 75 MET D O 1
ATOM 5689 N N . TYR D 1 83 ? 16.35200 43.51300 3.22700 1.000 15.14541 76 TYR D N 1
ATOM 5690 C CA . TYR D 1 83 ? 15.33000 42.53100 3.56500 1.000 15.17872 76 TYR D CA 1
ATOM 5691 C C . TYR D 1 83 ? 15.78400 41.11900 3.19900 1.000 16.31516 76 TYR D C 1
ATOM 5692 O O . TYR D 1 83 ? 15.63000 40.19100 3.99700 1.000 15.44770 76 TYR D O 1
ATOM 5701 N N . LEU D 1 84 ? 16.35300 40.93700 2.00400 1.000 15.05557 77 LEU D N 1
ATOM 5702 C CA . LEU D 1 84 ? 16.81000 39.59900 1.62300 1.000 14.03900 77 LEU D CA 1
ATOM 5703 C C . LEU D 1 84 ? 17.90700 39.10500 2.56200 1.000 17.33031 77 LEU D C 1
ATOM 5704 O O . LEU D 1 84 ? 17.92500 37.92900 2.94500 1.000 16.89760 77 LEU D O 1
ATOM 5709 N N . CYS D 1 85 ? 18.80600 39.99400 2.98500 1.000 15.97937 78 CYS D N 1
ATOM 5710 C CA . CYS D 1 85 ? 19.80500 39.60700 3.98300 1.000 20.31286 78 CYS D CA 1
ATOM 5711 C C . CYS D 1 85 ? 19.15900 39.14100 5.27400 1.000 19.76588 78 CYS D C 1
ATOM 5712 O O . CYS D 1 85 ? 19.62600 38.18400 5.90300 1.000 20.78612 78 CYS D O 1
ATOM 5715 N N . ASP D 1 86 ? 18.10400 39.82900 5.70300 1.000 16.50256 79 ASP D N 1
ATOM 5716 C CA . ASP D 1 86 ? 17.45900 39.51200 6.97300 1.000 19.54937 79 ASP D CA 1
ATOM 5717 C C . ASP D 1 86 ? 16.76100 38.15600 6.92900 1.000 22.12850 79 ASP D C 1
ATOM 5718 O O . ASP D 1 86 ? 16.78300 37.41400 7.91700 1.000 25.46248 79 ASP D O 1
ATOM 5723 N N . ILE D 1 87 ? 16.10600 37.81600 5.81500 1.000 18.82577 80 ILE D N 1
ATOM 5724 C CA . ILE D 1 87 ? 15.31200 36.59200 5.80000 1.000 17.99186 80 ILE D CA 1
ATOM 5725 C C . ILE D 1 87 ? 16.05400 35.39400 5.20800 1.000 19.56615 80 ILE D C 1
ATOM 5726 O O . ILE D 1 87 ? 15.65000 34.25200 5.47200 1.000 24.65866 80 ILE D O 1
ATOM 5731 N N . PHE D 1 88 ? 17.15300 35.61000 4.47100 1.000 17.63940 81 PHE D N 1
ATOM 5732 C CA . PHE D 1 88 ? 17.92500 34.50200 3.91300 1.000 19.20106 81 PHE D CA 1
ATOM 5733 C C . PHE D 1 88 ? 19.39000 34.46200 4.33300 1.000 22.93020 81 PHE D C 1
ATOM 5734 O O . PHE D 1 88 ? 20.04200 33.43500 4.11600 1.000 29.05318 81 PHE D O 1
ATOM 5742 N N . GLY D 1 89 ? 19.93900 35.53400 4.90000 1.000 20.59842 82 GLY D N 1
ATOM 5743 C CA . GLY D 1 89 ? 21.38500 35.60700 5.04900 1.000 22.09835 82 GLY D CA 1
ATOM 5744 C C . GLY D 1 89 ? 21.90600 35.76200 6.46400 1.000 27.00908 82 GLY D C 1
ATOM 5745 O O . GLY D 1 89 ? 23.07200 36.12800 6.65300 1.000 26.92602 82 GLY D O 1
ATOM 5746 N N . GLN D 1 90 ? 21.06200 35.46800 7.46000 1.000 28.98308 83 GLN D N 1
ATOM 5747 C CA . GLN D 1 90 ? 21.41600 35.73000 8.85400 1.000 32.93759 83 GLN D CA 1
ATOM 5748 C C . GLN D 1 90 ? 22.60600 34.90200 9.31300 1.000 35.67955 83 GLN D C 1
ATOM 5749 O O . GLN D 1 90 ? 23.37600 35.34900 10.17300 1.000 34.34529 83 GLN D O 1
ATOM 5751 N N . ASP D 1 91 ? 22.77900 33.70300 8.75900 1.000 32.05997 84 ASP D N 1
ATOM 5752 C CA . ASP D 1 91 ? 23.80000 32.77300 9.22600 1.000 42.68015 84 ASP D CA 1
ATOM 5753 C C . ASP D 1 91 ? 25.01700 32.70000 8.30800 1.000 40.18167 84 ASP D C 1
ATOM 5754 O O . ASP D 1 91 ? 25.86200 31.81900 8.49300 1.000 41.74233 84 ASP D O 1
ATOM 5759 N N . GLY D 1 92 ? 25.14100 33.60400 7.33900 1.000 35.65693 85 GLY D N 1
ATOM 5760 C CA . GLY D 1 92 ? 26.21800 33.50500 6.37100 1.000 30.10994 85 GLY D CA 1
ATOM 5761 C C . GLY D 1 92 ? 27.16900 34.68500 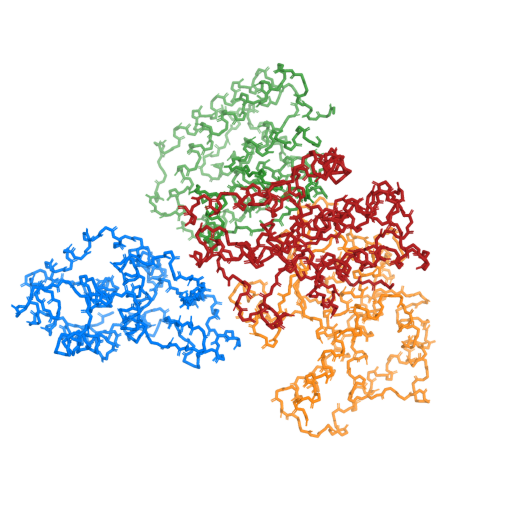6.33700 1.000 25.87358 85 GLY D C 1
ATOM 5762 O O . GLY D 1 92 ? 27.14100 35.54300 7.22600 1.000 27.37604 85 GLY D O 1
ATOM 5763 N N . ASP D 1 93 ? 28.01400 34.73400 5.30600 1.000 29.26182 86 ASP D N 1
ATOM 5764 C CA . ASP D 1 93 ? 29.05100 35.75600 5.18500 1.000 29.93375 86 ASP D CA 1
ATOM 5765 C C . ASP D 1 93 ? 28.50000 37.15800 4.96100 1.000 29.24116 86 ASP D C 1
ATOM 5766 O O . ASP D 1 93 ? 29.27900 38.11400 4.99000 1.000 33.44141 86 ASP D O 1
ATOM 5771 N N . PHE D 1 94 ? 27.19700 37.30600 4.73200 1.000 23.33921 87 PHE D N 1
ATOM 5772 C CA . PHE D 1 94 ? 26.60500 38.60800 4.44700 1.000 21.68223 87 PHE D CA 1
ATOM 5773 C C . PHE D 1 94 ? 25.61900 39.03600 5.52700 1.000 22.78782 87 PHE D C 1
ATOM 5774 O O . PHE D 1 94 ? 24.84800 39.98500 5.31900 1.000 22.03134 87 PHE D O 1
ATOM 5782 N N . SER D 1 95 ? 25.65100 38.38000 6.68400 1.000 23.90726 88 SER D N 1
ATOM 5783 C CA . SER D 1 95 ? 24.73400 38.65800 7.78100 1.000 21.60434 88 SER D CA 1
ATOM 5784 C C . SER D 1 95 ? 24.81600 40.10400 8.26200 1.000 20.53642 88 SER D C 1
ATOM 5785 O O . SER D 1 95 ? 25.89400 40.69800 8.33600 1.000 24.43973 88 SER D O 1
ATOM 5788 N N . LEU D 1 96 ? 23.65400 40.65300 8.60800 1.000 22.03823 89 LEU D N 1
ATOM 5789 C CA . LEU D 1 96 ? 23.51900 42.00000 9.15000 1.000 22.70372 89 LEU D CA 1
ATOM 5790 C C . LEU D 1 96 ? 22.99300 41.96700 10.58200 1.000 23.57859 89 LEU D C 1
ATOM 5791 O O . LEU D 1 96 ? 22.38400 42.92700 11.04500 1.000 25.65041 89 LEU D O 1
ATOM 5796 N N . LYS D 1 97 ? 23.22300 40.85600 11.29400 1.000 25.32977 90 LYS D N 1
ATOM 5797 C CA . LYS D 1 97 ? 22.67400 40.69500 12.63700 1.000 25.55255 90 LYS D CA 1
ATOM 5798 C C . LYS D 1 97 ? 23.28000 41.68200 13.63100 1.000 24.83101 90 LYS D C 1
ATOM 5799 O O . LYS D 1 97 ? 22.59800 42.10900 14.57100 1.000 33.21085 90 LYS D O 1
ATOM 5803 N N . ASP D 1 98 ? 24.53800 42.05200 13.44600 1.000 25.97649 91 ASP D N 1
ATOM 5804 C CA . ASP D 1 98 ? 25.19700 42.96100 14.38200 1.000 25.17407 91 ASP D CA 1
ATOM 5805 C C . ASP D 1 98 ? 24.77800 44.40200 14.09600 1.000 24.47054 91 ASP D C 1
ATOM 5806 O O . ASP D 1 98 ? 24.90900 44.85300 12.95800 1.000 23.85717 91 ASP D O 1
ATOM 5811 N N . PRO D 1 99 ? 24.29300 45.15300 15.10000 1.000 25.17605 92 PRO D N 1
ATOM 5812 C CA . PRO D 1 99 ? 23.80100 46.51900 14.82200 1.000 22.50146 92 PRO D CA 1
ATOM 5813 C C . PRO D 1 99 ? 24.83200 47.44800 14.20900 1.000 20.97113 92 PRO D C 1
ATOM 5814 O O . PRO D 1 99 ? 24.49300 48.23000 13.31500 1.000 19.46390 92 PRO D O 1
ATOM 5818 N N . LYS D 1 100 ? 26.08600 47.41100 14.66000 1.000 20.17083 93 LYS D N 1
ATOM 5819 C CA . LYS D 1 100 ? 27.07800 48.31000 14.07900 1.000 23.11865 93 LYS D CA 1
ATOM 5820 C C . LYS D 1 100 ? 27.44500 47.88900 12.66200 1.000 19.88960 93 LYS D C 1
ATOM 5821 O O . LYS D 1 100 ? 27.63200 48.74000 11.78400 1.000 19.18307 93 LYS D O 1
ATOM 5827 N N . GLN D 1 101 ? 27.57100 46.58000 12.41900 1.000 21.09918 94 GLN D N 1
ATOM 5828 C CA . GLN D 1 101 ? 27.83100 46.11300 11.06500 1.000 21.07600 94 GLN D CA 1
ATOM 5829 C C . GLN D 1 101 ? 26.68300 46.49800 10.15100 1.000 17.00383 94 GLN D C 1
ATOM 5830 O O . GLN D 1 101 ? 26.89400 46.97300 9.02300 1.000 18.93131 94 GLN D O 1
ATOM 5836 N N . ARG D 1 102 ? 25.45800 46.28600 10.62300 1.000 17.99536 95 ARG D N 1
ATOM 5837 C CA . ARG D 1 102 ? 24.29500 46.67400 9.84200 1.000 17.49334 95 ARG D CA 1
ATOM 5838 C C . ARG D 1 102 ? 24.33900 48.15200 9.49300 1.000 17.14276 95 ARG D C 1
ATOM 5839 O O . ARG D 1 102 ? 24.04100 48.53900 8.35900 1.000 16.04424 95 ARG D O 1
ATOM 5847 N N . ALA D 1 103 ? 24.73200 48.99100 10.44900 1.000 16.92198 96 ALA D N 1
ATOM 5848 C CA . ALA D 1 103 ? 24.74400 50.42600 10.19200 1.000 15.00993 96 ALA D CA 1
ATOM 5849 C C . ALA D 1 103 ? 25.84300 50.82600 9.21500 1.000 13.72714 96 ALA D C 1
ATOM 5850 O O . ALA D 1 103 ? 25.63200 51.70700 8.37600 1.000 15.42576 96 ALA D O 1
ATOM 5852 N N . ARG D 1 104 ? 27.03600 50.20500 9.30300 1.000 17.77960 97 ARG D N 1
ATOM 5853 C CA . ARG D 1 104 ? 28.07600 50.47100 8.31000 1.000 16.28050 97 ARG D CA 1
ATOM 5854 C C . ARG D 1 104 ? 27.59500 50.12900 6.90800 1.000 13.72377 97 ARG D C 1
ATOM 5855 O O . ARG D 1 104 ? 27.83400 50.88400 5.95500 1.000 14.41496 97 ARG D O 1
ATOM 5863 N N . VAL D 1 105 ? 26.92700 48.98300 6.76700 1.000 14.34386 98 VAL D N 1
ATOM 5864 C CA . VAL D 1 105 ? 26.41400 48.58500 5.46000 1.000 13.86097 98 VAL D CA 1
ATOM 5865 C C . VAL D 1 105 ? 25.31900 49.54400 5.00700 1.000 13.42854 98 VAL D C 1
ATOM 5866 O O . VAL D 1 105 ? 25.33700 50.03700 3.87400 1.000 14.06400 98 VAL D O 1
ATOM 5870 N N . HIS D 1 106 ? 24.36600 49.84100 5.90000 1.000 13.62554 99 HIS D N 1
ATOM 5871 C CA . HIS D 1 106 ? 23.26800 50.72700 5.53200 1.000 12.62995 99 HIS D CA 1
ATOM 5872 C C . HIS D 1 106 ? 23.79700 52.10600 5.15200 1.000 13.84666 99 HIS D C 1
ATOM 5873 O O . HIS D 1 106 ? 23.33400 52.71200 4.18000 1.000 13.42786 99 HIS D O 1
ATOM 5880 N N . ASN D 1 107 ? 24.80400 52.59800 5.88300 1.000 13.30384 100 ASN D N 1
ATOM 5881 C CA . ASN D 1 107 ? 25.40900 53.87900 5.53900 1.000 13.68659 100 ASN D CA 1
ATOM 5882 C C . ASN D 1 107 ? 25.90300 53.93200 4.09600 1.000 12.66039 100 ASN D C 1
ATOM 5883 O O . ASN D 1 107 ? 25.71900 54.94200 3.40400 1.000 12.84973 100 ASN D O 1
ATOM 5888 N N . ARG D 1 108 ? 26.53000 52.84600 3.60500 1.000 12.83769 101 ARG D N 1
ATOM 5889 C CA . ARG D 1 108 ? 27.02100 52.85800 2.23400 1.000 12.58987 101 ARG D CA 1
ATOM 5890 C C . ARG D 1 108 ? 25.91900 52.58900 1.23100 1.000 12.65533 101 ARG D C 1
ATOM 5891 O O . ARG D 1 108 ? 26.01400 53.07000 0.10400 1.000 14.45801 101 ARG D O 1
ATOM 5899 N N . LEU D 1 109 ? 24.87400 51.84700 1.62000 1.000 12.53865 102 LEU D N 1
ATOM 5900 C CA . LEU D 1 109 ? 23.70400 51.75400 0.75000 1.000 12.66518 102 LEU D CA 1
ATOM 5901 C C . LEU D 1 109 ? 23.08600 53.13300 0.55200 1.000 11.98000 102 LEU D C 1
ATOM 5902 O O . LEU D 1 109 ? 22.69900 53.49600 -0.57100 1.000 12.77121 102 LEU D O 1
ATOM 5907 N N . CYS D 1 110 ? 23.00700 53.92700 1.63500 1.000 12.93574 103 CYS D N 1
ATOM 5908 C CA . CYS D 1 110 ? 22.47700 55.28700 1.52900 1.000 10.83944 103 CYS D CA 1
ATOM 5909 C C . CYS D 1 110 ? 23.34800 56.15200 0.62800 1.000 12.51315 103 CYS D C 1
ATOM 5910 O O . CYS D 1 110 ? 22.83400 56.95600 -0.16400 1.000 13.99822 103 CYS D O 1
ATOM 5913 N N . PHE D 1 111 ? 24.67800 56.00200 0.72200 1.000 12.69491 104 PHE D N 1
ATOM 5914 C CA . PHE D 1 111 ? 25.56200 56.70800 -0.20000 1.000 13.26484 104 PHE D CA 1
ATOM 5915 C C . PHE D 1 111 ? 25.23100 56.36200 -1.64900 1.000 13.30076 104 PHE D C 1
ATOM 5916 O O . PHE D 1 111 ? 25.16400 57.24200 -2.51700 1.000 13.01010 104 PHE D O 1
ATOM 5924 N N . ASN D 1 112 ? 25.04800 55.07600 -1.94300 1.000 12.43906 105 ASN D N 1
ATOM 5925 C CA . ASN D 1 112 ? 24.71300 54.70600 -3.31300 1.000 13.28783 105 ASN D CA 1
ATOM 5926 C C . ASN D 1 112 ? 23.37900 55.31300 -3.72400 1.000 12.44828 105 ASN D C 1
ATOM 5927 O O . ASN D 1 112 ? 23.25900 55.91400 -4.79700 1.000 13.92964 105 ASN D O 1
ATOM 5932 N N . ASN D 1 113 ? 22.37000 55.17000 -2.87100 1.000 13.27824 106 ASN D N 1
ATOM 5933 C CA . ASN D 1 113 ? 21.02500 55.56000 -3.26800 1.000 14.28153 106 ASN D CA 1
ATOM 5934 C C . ASN D 1 113 ? 20.91900 57.06500 -3.42100 1.000 13.62334 106 ASN D C 1
ATOM 5935 O O . ASN D 1 113 ? 20.30900 57.54700 -4.37600 1.000 16.77411 106 ASN D O 1
ATOM 5940 N N . ALA D 1 114 ? 21.56000 57.82200 -2.53300 1.000 12.95333 107 ALA D N 1
ATOM 5941 C CA . ALA D 1 114 ? 21.36600 59.26300 -2.48900 1.000 13.40507 107 ALA D CA 1
ATOM 5942 C C . ALA D 1 114 ? 22.48200 60.07100 -3.13600 1.000 16.45225 107 ALA D C 1
ATOM 5943 O O . ALA D 1 114 ? 22.30600 61.27800 -3.32400 1.000 19.11074 107 ALA D O 1
ATOM 5945 N N . VAL D 1 115 ? 23.60400 59.45600 -3.48600 1.000 13.98977 108 VAL D N 1
ATOM 5946 C CA . VAL D 1 115 ? 24.71500 60.18100 -4.09100 1.000 14.40320 108 VAL D CA 1
ATOM 5947 C C . VAL D 1 115 ? 25.07900 59.54600 -5.42700 1.000 15.64158 108 VAL D C 1
ATOM 5948 O O . VAL D 1 115 ? 24.82600 60.12900 -6.48700 1.000 15.50352 108 VAL D O 1
ATOM 5952 N N . LEU D 1 116 ? 25.65500 58.33600 -5.39500 1.000 13.34082 109 LEU D N 1
ATOM 5953 C CA . LEU D 1 116 ? 26.23200 57.77500 -6.61700 1.000 15.83629 109 LEU D CA 1
ATOM 5954 C C . LEU D 1 116 ? 25.16400 57.48800 -7.66400 1.000 15.89621 109 LEU D C 1
ATOM 5955 O O . LEU D 1 116 ? 25.30000 57.89800 -8.82000 1.000 15.90315 109 LEU D O 1
ATOM 5960 N N . PHE D 1 117 ? 24.09300 56.78500 -7.28700 1.000 14.11173 110 PHE D N 1
ATOM 5961 C CA . PHE D 1 117 ? 23.05800 56.49600 -8.27000 1.000 16.07192 110 PHE D CA 1
ATOM 5962 C C . PHE D 1 117 ? 22.36400 57.76700 -8.75100 1.000 15.65989 110 PHE D C 1
ATOM 5963 O O . PHE D 1 117 ? 22.00800 57.87200 -9.92700 1.000 16.86518 110 PHE D O 1
ATOM 5971 N N . GLN D 1 118 ? 22.15400 58.74700 -7.86600 1.000 15.14386 111 GLN D N 1
ATOM 5972 C CA . GLN D 1 118 ? 21.52200 59.98500 -8.31300 1.000 16.13483 111 GLN D CA 1
ATOM 5973 C C . GLN D 1 118 ? 22.34300 60.64600 -9.40500 1.000 19.19515 111 GLN D C 1
ATOM 5974 O O . GLN D 1 118 ? 21.80500 61.06700 -10.43600 1.000 19.82978 111 GLN D O 1
ATOM 5980 N N . ARG D 1 119 ? 23.66100 60.70000 -9.21300 1.000 16.05869 112 ARG D N 1
ATOM 5981 C CA . ARG D 1 119 ? 24.52300 61.37100 -10.17800 1.000 17.81200 112 ARG D CA 1
ATOM 5982 C C . ARG D 1 119 ? 24.68800 60.55800 -11.45500 1.000 17.76926 112 ARG D C 1
ATOM 5983 O O . ARG D 1 119 ? 24.71000 61.12500 -12.55600 1.000 19.08413 112 ARG D O 1
ATOM 5991 N N . GLU D 1 120 ? 24.77500 59.23500 -11.32500 1.000 16.50888 113 GLU D N 1
ATOM 5992 C CA . GLU D 1 120 ? 24.81400 58.33900 -12.47500 1.000 16.50298 113 GLU D CA 1
ATOM 5993 C C . GLU D 1 120 ? 23.54200 58.44700 -13.29800 1.000 19.41658 113 GLU D C 1
ATOM 5994 O O . GLU D 1 120 ? 23.59300 58.53600 -14.53000 1.000 20.16631 113 GLU D O 1
ATOM 6000 N N . SER D 1 121 ? 22.38400 58.45500 -12.62800 1.000 18.89492 114 SER D N 1
ATOM 6001 C CA . SER D 1 121 ? 21.12600 58.37700 -13.36300 1.000 17.88827 114 SER D CA 1
ATOM 6002 C C . SER D 1 121 ? 20.86000 59.64700 -14.16000 1.000 22.00270 114 SER D C 1
ATOM 6003 O O . SER D 1 121 ? 20.30500 59.57300 -15.26400 1.000 22.29817 114 SER D O 1
ATOM 6006 N N . ILE D 1 122 ? 21.27200 60.80800 -13.64800 1.000 20.51931 115 ILE D N 1
ATOM 6007 C CA . ILE D 1 122 ? 21.16400 62.04200 -14.42700 1.000 21.53630 115 ILE D CA 1
ATOM 6008 C C . ILE D 1 122 ? 21.89000 61.89300 -15.75900 1.000 24.88495 115 ILE D C 1
ATOM 6009 O O . ILE D 1 122 ? 21.36100 62.25500 -16.82100 1.000 26.98966 115 ILE D O 1
ATOM 6014 N N . VAL D 1 123 ? 23.09500 61.32100 -15.72500 1.000 21.97429 116 VAL D N 1
ATOM 6015 C CA . VAL D 1 123 ? 23.89400 61.16200 -16.94000 1.000 24.55011 116 VAL D CA 1
ATOM 6016 C C . VAL D 1 123 ? 23.28500 60.11000 -17.86600 1.000 27.08758 116 VAL D C 1
ATOM 6017 O O . VAL D 1 123 ? 23.09400 60.35100 -19.06500 1.000 27.04664 116 VAL D O 1
ATOM 6021 N N A MET D 1 124 ? 22.94700 58.93900 -17.32700 0.570 24.02895 117 MET D N 1
ATOM 6022 N N B MET D 1 124 ? 22.98100 58.92500 -17.32800 0.430 24.04899 117 MET D N 1
ATOM 6023 C CA A MET D 1 124 ? 22.55300 57.83600 -18.19700 0.570 24.59673 117 MET D CA 1
ATOM 6024 C CA B MET D 1 124 ? 22.54400 57.82400 -18.18200 0.430 24.61164 117 MET D CA 1
ATOM 6025 C C A MET D 1 124 ? 21.15500 58.03900 -18.77400 0.570 25.44654 117 MET D C 1
ATOM 6026 C C B MET D 1 124 ? 21.17100 58.08600 -18.78500 0.430 25.45864 117 MET D C 1
ATOM 6027 O O A MET D 1 124 ? 20.90100 57.68500 -19.93100 0.570 26.72036 117 MET D O 1
ATOM 6028 O O B MET D 1 124 ? 20.94700 57.80800 -19.97000 0.430 26.77856 117 MET D O 1
ATOM 6037 N N . ARG D 1 125 ? 20.23500 58.60100 -17.98800 1.000 27.24002 118 ARG D N 1
ATOM 6038 C CA . ARG D 1 125 ? 18.91800 58.92200 -18.52900 1.000 29.08839 118 ARG D CA 1
ATOM 6039 C C . ARG D 1 125 ? 19.03800 59.91200 -19.67800 1.000 30.36131 118 ARG D C 1
ATOM 6040 O O . ARG D 1 125 ? 18.40200 59.74100 -20.72600 1.000 31.67781 118 ARG D O 1
ATOM 6044 N N . GLY D 1 126 ? 19.87400 60.93800 -19.50900 1.000 26.95987 119 GLY D N 1
ATOM 6045 C CA . GLY D 1 126 ? 20.01300 61.94700 -20.54600 1.000 29.94026 119 GLY D CA 1
ATOM 6046 C C . GLY D 1 126 ? 20.63200 61.40800 -21.82200 1.000 33.56346 119 GLY D C 1
ATOM 6047 O O . GLY D 1 126 ? 20.26600 61.82800 -22.92400 1.000 34.81053 119 GLY D O 1
ATOM 6048 N N . LEU D 1 127 ? 21.58400 60.47900 -21.69800 1.000 28.99064 120 LEU D N 1
ATOM 6049 C CA . LEU D 1 127 ? 22.14200 59.84600 -22.88700 1.000 26.65101 120 LEU D CA 1
ATOM 6050 C C . LEU D 1 127 ? 21.10300 58.98200 -23.58800 1.000 31.80221 120 LEU D C 1
ATOM 6051 O O . LEU D 1 127 ? 21.03400 58.96300 -24.82200 1.000 35.13658 120 LEU D O 1
ATOM 6056 N N . ILE D 1 128 ? 20.27700 58.26900 -22.81700 1.000 28.60832 121 ILE D N 1
ATOM 6057 C CA . ILE D 1 128 ? 19.31800 57.33800 -23.40300 1.000 28.05139 121 ILE D CA 1
ATOM 6058 C C . ILE D 1 128 ? 18.21400 58.09300 -24.13300 1.000 37.64819 121 ILE D C 1
ATOM 6059 O O . ILE D 1 128 ? 17.79400 57.70000 -25.22900 1.000 42.12068 121 ILE D O 1
ATOM 6064 N N . ASN D 1 129 ? 17.72700 59.18300 -23.54500 1.000 34.05381 122 ASN D N 1
ATOM 6065 C CA . ASN D 1 129 ? 16.67500 59.98700 -24.15600 1.000 38.85922 122 ASN D CA 1
ATOM 6066 C C . ASN D 1 129 ? 17.20400 61.11600 -25.04200 1.000 36.49968 122 ASN D C 1
ATOM 6067 O O . ASN D 1 129 ? 16.42300 61.97900 -25.45800 1.000 41.32564 122 ASN D O 1
ATOM 6072 N N . ARG D 1 130 ? 18.50200 61.12400 -25.34200 1.000 38.87025 123 ARG D N 1
ATOM 6073 C CA . ARG D 1 130 ? 19.15800 61.98200 -26.32900 1.000 43.74966 123 ARG D CA 1
ATOM 6074 C C . ARG D 1 130 ? 19.18400 63.45800 -25.94200 1.000 44.01996 123 ARG D C 1
ATOM 6075 O O . ARG D 1 130 ? 19.64000 64.28100 -26.74700 1.000 48.77834 123 ARG D O 1
ATOM 6077 N N . SER D 1 131 ? 18.72800 63.82700 -24.74200 1.000 36.34459 124 SER D N 1
ATOM 6078 C CA . SER D 1 131 ? 18.84900 65.21500 -24.30800 1.000 43.48764 124 SER D CA 1
ATOM 6079 C C . SER D 1 131 ? 20.29500 65.57900 -24.00500 1.000 48.36692 124 SER D C 1
ATOM 6080 O O . SER D 1 131 ? 20.68500 66.74400 -24.15500 1.000 52.86537 124 SER D O 1
ATOM 6083 N N . ILE D 1 132 ? 21.09700 64.61200 -23.57000 1.000 42.20365 125 ILE D N 1
ATOM 6084 C CA . ILE D 1 132 ? 22.54100 64.77100 -23.47400 1.000 40.53534 125 ILE D CA 1
ATOM 6085 C C . ILE D 1 132 ? 23.17700 64.05900 -24.65900 1.000 41.01655 125 ILE D C 1
ATOM 6086 O O . ILE D 1 132 ? 22.97700 62.85400 -24.85500 1.000 40.85360 125 ILE D O 1
ATOM 6091 N N . VAL D 1 133 ? 23.91200 64.81400 -25.46800 1.000 44.97405 126 VAL D N 1
ATOM 6092 C CA . VAL D 1 133 ? 24.68400 64.26800 -26.57700 1.000 41.16068 126 VAL D CA 1
ATOM 6093 C C . VAL D 1 133 ? 26.15800 64.16800 -26.21900 1.000 45.76601 126 VAL D C 1
ATOM 6094 O O . VAL D 1 133 ? 26.79800 63.14600 -26.46200 1.000 53.27674 126 VAL D O 1
ATOM 6096 N N . THR D 1 134 ? 26.71000 65.22900 -25.63900 1.000 42.71965 127 THR D N 1
ATOM 6097 C CA . THR D 1 134 ? 28.04600 65.22300 -25.06500 1.000 41.36317 127 THR D CA 1
ATOM 6098 C C . THR D 1 134 ? 27.93800 65.64800 -23.60900 1.000 40.86256 127 THR D C 1
ATOM 6099 O O . THR D 1 134 ? 27.15700 66.54500 -23.27500 1.000 42.45676 127 THR D O 1
ATOM 6101 N N . LEU D 1 135 ? 28.71500 65.00100 -22.74300 1.000 38.57025 128 LEU D N 1
ATOM 6102 C CA . LEU D 1 135 ? 28.59500 65.24100 -21.30900 1.000 35.85485 128 LEU D CA 1
ATOM 6103 C C . LEU D 1 135 ? 29.13600 66.61900 -20.94000 1.000 38.24131 128 LEU D C 1
ATOM 6104 O O . LEU D 1 135 ? 30.26000 66.98100 -21.31200 1.000 36.87784 128 LEU D O 1
ATOM 6106 N N . GLU D 1 136 ? 28.33200 67.38800 -20.20900 1.000 37.12431 129 GLU D N 1
ATOM 6107 C CA . GLU D 1 136 ? 28.72700 68.69900 -19.71700 1.000 40.68154 129 GLU D CA 1
ATOM 6108 C C . GLU D 1 136 ? 29.42900 68.56600 -18.36600 1.000 48.03392 129 GLU D C 1
ATOM 6109 O O . GLU D 1 136 ? 29.33100 67.54200 -17.68400 1.000 37.14004 129 GLU D O 1
ATOM 6115 N N . ASP D 1 137 ? 30.15300 69.62300 -17.98300 1.000 46.00903 130 ASP D N 1
ATOM 6116 C CA . ASP D 1 137 ? 30.90800 69.56500 -16.73400 1.000 40.49859 130 ASP D CA 1
ATOM 6117 C C . ASP D 1 137 ? 29.98500 69.42100 -15.52700 1.000 42.03535 130 ASP D C 1
ATOM 6118 O O . ASP D 1 137 ? 30.35400 68.77700 -14.53800 1.000 34.36999 130 ASP D O 1
ATOM 6121 N N . HIS D 1 138 ? 28.77900 69.99100 -15.59100 1.000 39.97368 131 HIS D N 1
ATOM 6122 C CA . HIS D 1 138 ? 27.81600 69.80100 -14.51000 1.000 43.60979 131 HIS D CA 1
ATOM 6123 C C . HIS D 1 138 ? 27.22600 68.39500 -14.49700 1.000 40.18583 131 HIS D C 1
ATOM 6124 O O . HIS D 1 138 ? 26.46100 68.06400 -13.57900 1.000 34.30435 131 HIS D O 1
ATOM 6131 N N . HIS D 1 139 ? 27.55200 67.57300 -15.49500 1.000 36.95055 132 HIS D N 1
ATOM 6132 C CA . HIS D 1 139 ? 27.27800 66.14400 -15.46500 1.000 40.79389 132 HIS D CA 1
ATOM 6133 C C . HIS D 1 139 ? 28.45400 65.37200 -14.87200 1.000 31.39550 132 HIS D C 1
ATOM 6134 O O . HIS D 1 139 ? 28.26200 64.51700 -13.99800 1.000 29.35964 132 HIS D O 1
ATOM 6141 N N . LEU D 1 140 ? 29.68200 65.68400 -15.30100 1.000 31.83152 133 LEU D N 1
ATOM 6142 C CA . LEU D 1 140 ? 30.83500 64.85500 -14.94900 1.000 27.70376 133 LEU D CA 1
ATOM 6143 C C . LEU D 1 140 ? 31.36900 65.15100 -13.55000 1.000 23.83424 133 LEU D C 1
ATOM 6144 O O . LEU D 1 140 ? 31.71800 64.21900 -12.81400 1.000 24.68726 133 LEU D O 1
ATOM 6146 N N . LYS D 1 141 ? 31.46000 66.42600 -13.16800 1.000 25.62253 134 LYS D N 1
ATOM 6147 C CA . LYS D 1 141 ? 32.06000 66.76600 -11.87900 1.000 22.91880 134 LYS D CA 1
ATOM 6148 C C . LYS D 1 141 ? 31.33900 66.13300 -10.68900 1.000 20.46216 134 LYS D C 1
ATOM 6149 O O . LYS D 1 141 ? 32.03100 65.67400 -9.76200 1.000 21.71120 134 LYS D O 1
ATOM 6151 N N . PRO D 1 142 ? 29.99900 66.08000 -10.62800 1.000 23.73887 135 PRO D N 1
ATOM 6152 C CA . PRO D 1 142 ? 29.37400 65.36300 -9.50200 1.000 24.78243 135 PRO D CA 1
ATOM 6153 C C . PRO D 1 142 ? 29.74700 63.89400 -9.44500 1.000 20.29624 135 PRO D C 1
ATOM 6154 O O . PRO D 1 142 ? 29.94900 63.35800 -8.34500 1.000 21.21411 135 PRO D O 1
ATOM 6158 N N . VAL D 1 143 ? 29.85000 63.22400 -10.59800 1.000 20.39479 136 VAL D N 1
ATOM 6159 C CA . VAL D 1 143 ? 30.29400 61.82600 -10.59800 1.000 19.37786 136 VAL D CA 1
ATOM 6160 C C . VAL D 1 143 ? 31.70400 61.71600 -10.02900 1.000 18.88781 136 VAL D C 1
ATOM 6161 O O . VAL D 1 143 ? 31.99200 60.84600 -9.19600 1.000 19.17623 136 VAL D O 1
ATOM 6165 N N . GLN D 1 144 ? 32.60300 62.60500 -10.46000 1.000 21.44872 137 GLN D N 1
ATOM 6166 C CA . GLN D 1 144 ? 33.97900 62.57200 -9.97900 1.000 22.32373 137 GLN D CA 1
ATOM 6167 C C . GLN D 1 144 ? 34.06500 62.86100 -8.48800 1.000 19.30248 137 GLN D C 1
ATOM 6168 O O . GLN D 1 144 ? 34.92700 62.30300 -7.80500 1.000 18.96214 137 GLN D O 1
ATOM 6174 N N . GLU D 1 145 ? 33.20600 63.74400 -7.96900 1.000 18.94867 138 GLU D N 1
ATOM 6175 C CA . GLU D 1 145 ? 33.17400 63.97700 -6.53100 1.000 20.52901 138 GLU D CA 1
ATOM 6176 C C . GLU D 1 145 ? 32.73600 62.71700 -5.79300 1.000 19.39439 138 GLU D C 1
ATOM 6177 O O . GLU D 1 145 ? 33.25100 62.40200 -4.71500 1.000 21.21347 138 GLU D O 1
ATOM 6180 N N . ALA D 1 146 ? 31.79700 61.96400 -6.37800 1.000 17.30124 139 ALA D N 1
ATOM 6181 C CA . ALA D 1 146 ? 31.39900 60.70200 -5.77200 1.000 15.92925 139 ALA D CA 1
ATOM 6182 C C . ALA D 1 146 ? 32.54300 59.69500 -5.79500 1.000 17.09680 139 ALA D C 1
ATOM 6183 O O . ALA D 1 146 ? 32.75900 58.97100 -4.80800 1.000 18.90286 139 ALA D O 1
ATOM 6185 N N . TYR D 1 147 ? 33.29600 59.65400 -6.90800 1.000 17.56501 140 TYR D N 1
ATOM 6186 C CA . TYR D 1 147 ? 34.50000 58.82800 -6.98500 1.000 16.51059 140 TYR D CA 1
ATOM 6187 C C . TYR D 1 147 ? 35.49100 59.19200 -5.88600 1.000 15.49294 140 TYR D C 1
ATOM 6188 O O . TYR D 1 147 ? 36.11600 58.30800 -5.28700 1.000 17.55620 140 TYR D O 1
ATOM 6197 N N . ASP D 1 148 ? 35.64600 60.49700 -5.60900 1.000 18.43339 141 ASP D N 1
ATOM 6198 C CA . ASP D 1 148 ? 36.55100 60.93800 -4.54500 1.000 20.81032 141 ASP D CA 1
ATOM 6199 C C . ASP D 1 148 ? 36.10400 60.41600 -3.18700 1.000 17.54811 141 ASP D C 1
ATOM 6200 O O . ASP D 1 148 ? 36.92900 60.02600 -2.36200 1.000 17.34569 141 ASP D O 1
ATOM 6205 N N . CYS D 1 149 ? 34.79400 60.41100 -2.92600 1.000 17.57821 142 CYS D N 1
ATOM 6206 C CA . CYS D 1 149 ? 34.30500 59.85900 -1.66900 1.000 18.32367 142 CYS D CA 1
ATOM 6207 C C . CYS D 1 149 ? 34.58000 58.36400 -1.58700 1.000 17.02307 142 CYS D C 1
ATOM 6208 O O . CYS D 1 149 ? 35.04000 57.85700 -0.55800 1.000 18.18404 142 CYS D O 1
ATOM 6211 N N . LEU D 1 150 ? 34.28000 57.63800 -2.66500 1.000 17.51509 143 LEU D N 1
ATOM 6212 C CA . LEU D 1 150 ? 34.52500 56.20100 -2.68500 1.000 15.54576 143 LEU D CA 1
ATOM 6213 C C . LEU D 1 150 ? 35.99400 55.89000 -2.42800 1.000 16.32381 143 LEU D C 1
ATOM 6214 O O . LEU D 1 150 ? 36.31700 54.92900 -1.71800 1.000 17.43312 143 LEU D O 1
ATOM 6219 N N . GLU D 1 151 ? 36.89200 56.70500 -2.99200 1.000 19.62451 144 GLU D N 1
ATOM 6220 C CA . GLU D 1 151 ? 38.32900 56.51200 -2.79100 1.000 19.25012 144 GLU D CA 1
ATOM 6221 C C . GLU D 1 151 ? 38.70500 56.65600 -1.32400 1.000 20.62630 144 GLU D C 1
ATOM 6222 O O . GLU D 1 151 ? 39.54700 55.90900 -0.81800 1.000 20.50824 144 GLU D O 1
ATOM 6228 N N . VAL D 1 152 ? 38.09700 57.61600 -0.62400 1.000 18.70643 145 VAL D N 1
ATOM 6229 C CA . VAL D 1 152 ? 38.30900 57.72400 0.81700 1.000 17.08953 145 VAL D CA 1
ATOM 6230 C C . VAL D 1 152 ? 37.82800 56.46200 1.52500 1.000 20.74235 145 VAL D C 1
ATOM 6231 O O . VAL D 1 152 ? 38.53700 55.88600 2.36000 1.000 19.28081 145 VAL D O 1
ATOM 6235 N N . TYR D 1 153 ? 36.61100 56.00400 1.20100 1.000 16.93289 146 TYR D N 1
ATOM 6236 C CA . TYR D 1 153 ? 36.07500 54.82900 1.88100 1.000 16.10549 146 TYR D CA 1
ATOM 6237 C C . TYR D 1 153 ? 36.97900 53.62100 1.68400 1.000 14.98083 146 TYR D C 1
ATOM 6238 O O . TYR D 1 153 ? 37.17300 52.83000 2.61000 1.000 20.05363 146 TYR D O 1
ATOM 6247 N N . LEU D 1 154 ? 37.50200 53.45500 0.47200 1.000 17.38428 147 LEU D N 1
ATOM 6248 C CA . LEU D 1 154 ? 38.29000 52.27700 0.13800 1.000 17.11130 147 LEU D CA 1
ATOM 6249 C C . LEU D 1 154 ? 39.74300 52.41100 0.56700 1.000 21.57866 147 LEU D C 1
ATOM 6250 O O . LEU D 1 154 ? 40.49600 51.43300 0.47000 1.000 23.29822 147 LEU D O 1
ATOM 6255 N N . THR D 1 155 ? 40.14800 53.59900 1.01300 1.000 20.34502 148 THR D N 1
ATOM 6256 C CA . THR D 1 155 ? 41.40000 53.74900 1.75200 1.000 22.62008 148 THR D CA 1
ATOM 6257 C C . THR D 1 155 ? 41.24100 53.26800 3.18800 1.000 26.56888 148 THR D C 1
ATOM 6258 O O . THR D 1 155 ? 42.14200 52.63300 3.75000 1.000 26.08266 148 THR D O 1
ATOM 6262 N N . ASN D 1 156 ? 40.08600 53.54000 3.78600 1.000 20.96330 149 ASN D N 1
ATOM 6263 C CA . ASN D 1 156 ? 39.86000 53.24000 5.18400 1.000 22.07026 149 ASN D CA 1
ATOM 6264 C C . ASN D 1 156 ? 39.49400 51.78500 5.43000 1.000 25.96045 149 ASN D C 1
ATOM 6265 O O . ASN D 1 156 ? 39.71700 51.28600 6.53800 1.000 28.59391 149 ASN D O 1
ATOM 6270 N N . SER D 1 157 ? 38.93500 51.09400 4.43600 1.000 21.02803 150 SER D N 1
ATOM 6271 C CA . SER D 1 157 ? 38.66200 49.67000 4.57100 1.000 21.73063 150 SER D CA 1
ATOM 6272 C C . SER D 1 157 ? 38.82000 49.00900 3.21000 1.000 17.81217 150 SER D C 1
ATOM 6273 O O . SER D 1 157 ? 38.85300 49.67200 2.17000 1.000 19.75926 150 SER D O 1
ATOM 6276 N N . LYS D 1 158 ? 38.96000 47.67800 3.23700 1.000 18.79199 151 LYS D N 1
ATOM 6277 C CA . LYS D 1 158 ? 39.29400 46.94600 2.01700 1.000 20.45885 151 LYS D CA 1
ATOM 6278 C C . LYS D 1 158 ? 38.14000 46.96700 1.01800 1.000 15.33008 151 LYS D C 1
ATOM 6279 O O . LYS D 1 158 ? 38.35900 47.09900 -0.18900 1.000 16.85456 151 LYS D O 1
ATOM 6285 N N . PHE D 1 159 ? 36.91600 46.84000 1.51400 1.000 16.07939 152 PHE D N 1
ATOM 6286 C CA . PHE D 1 159 ? 35.68700 46.92400 0.73200 1.000 15.75743 152 PHE D CA 1
ATOM 6287 C C . PHE D 1 159 ? 34.92600 48.15600 1.20300 1.000 17.94465 152 PHE D C 1
ATOM 6288 O O . PHE D 1 159 ? 35.40100 48.88600 2.06900 1.000 18.33235 152 PHE D O 1
ATOM 6296 N N . VAL D 1 160 ? 33.77100 48.42700 0.59100 1.000 16.16512 153 VAL D N 1
ATOM 6297 C CA . VAL D 1 160 ? 33.21100 49.77200 0.75700 1.000 15.42313 153 VAL D CA 1
ATOM 6298 C C . VAL D 1 160 ? 32.77000 50.05500 2.18500 1.000 15.58180 153 VAL D C 1
ATOM 6299 O O . VAL D 1 160 ? 32.85000 51.20500 2.62500 1.000 17.21718 153 VAL D O 1
ATOM 6303 N N . ALA D 1 161 ? 32.30400 49.05200 2.93700 1.000 15.20580 154 ALA D N 1
ATOM 6304 C CA . ALA D 1 161 ? 31.75800 49.28400 4.26700 1.000 17.00134 154 ALA D CA 1
ATOM 6305 C C . ALA D 1 161 ? 32.64200 48.77600 5.39200 1.000 18.48077 154 ALA D C 1
ATOM 6306 O O . ALA D 1 161 ? 32.49800 49.24000 6.52600 1.000 19.96799 154 ALA D O 1
ATOM 6308 N N . CYS D 1 162 ? 33.52500 47.83000 5.11300 1.000 16.87684 155 CYS D N 1
ATOM 6309 C CA . CYS D 1 162 ? 34.43600 47.27400 6.11200 1.000 17.23358 155 CYS D CA 1
ATOM 6310 C C . CYS D 1 162 ? 35.47300 46.45600 5.35900 1.000 17.57912 155 CYS D C 1
ATOM 6311 O O . CYS D 1 162 ? 35.54700 46.50500 4.12600 1.000 17.91962 155 CYS D O 1
ATOM 6314 N N . ASP D 1 163 ? 36.28900 45.70200 6.10000 1.000 19.37694 156 ASP D N 1
ATOM 6315 C CA . ASP D 1 163 ? 37.36300 44.96400 5.45200 1.000 17.17783 156 ASP D CA 1
ATOM 6316 C C . ASP D 1 163 ? 36.88400 43.70700 4.74300 1.000 19.01368 156 ASP D C 1
ATOM 6317 O O . ASP D 1 163 ? 37.67800 43.07500 4.04100 1.000 20.24602 156 ASP D O 1
ATOM 6322 N N . GLN D 1 164 ? 35.62500 43.31900 4.91400 1.000 19.70768 157 GLN D N 1
ATOM 6323 C CA . GLN D 1 164 ? 35.05200 42.18700 4.20200 1.000 20.32312 157 GLN D CA 1
ATOM 6324 C C . GLN D 1 164 ? 34.02000 42.65500 3.19100 1.000 20.69598 157 GLN D C 1
ATOM 6325 O O . GLN D 1 164 ? 33.38700 43.70700 3.34600 1.000 19.15711 157 GLN D O 1
ATOM 6331 N N . LEU D 1 165 ? 33.85500 41.83700 2.15900 1.000 17.58330 158 LEU D N 1
ATOM 6332 C CA . LEU D 1 165 ? 32.79600 42.05000 1.18400 1.000 17.52999 158 LEU D CA 1
ATOM 6333 C C . LEU D 1 165 ? 31.44300 42.00600 1.88500 1.000 15.84840 158 LEU D C 1
ATOM 6334 O O . LEU D 1 165 ? 31.19000 41.13300 2.71900 1.000 17.28475 158 LEU D O 1
ATOM 6339 N N . THR D 1 166 ? 30.58300 42.99100 1.59500 1.000 16.79221 159 THR D N 1
ATOM 6340 C CA . THR D 1 166 ? 29.22800 43.01600 2.14000 1.000 15.35863 159 THR D CA 1
ATOM 6341 C C . THR D 1 166 ? 28.27700 43.33300 1.00200 1.000 12.53619 159 THR D C 1
ATOM 6342 O O . THR D 1 166 ? 28.70000 43.66700 -0.10800 1.000 15.26577 159 THR D O 1
ATOM 6346 N N . VAL D 1 167 ? 26.97300 43.27200 1.30200 1.000 15.01380 160 VAL D N 1
ATOM 6347 C CA . VAL D 1 167 ? 26.02600 43.62900 0.24800 1.000 14.95576 160 VAL D CA 1
ATOM 6348 C C . VAL D 1 167 ? 26.13300 45.09100 -0.17000 1.000 15.14840 160 VAL D C 1
ATOM 6349 O O . VAL D 1 167 ? 25.64600 45.44300 -1.24500 1.000 13.76438 160 VAL D O 1
ATOM 6353 N N . ALA D 1 168 ? 26.74200 45.96900 0.64600 1.000 13.91133 161 ALA D N 1
ATOM 6354 C CA . ALA D 1 168 ? 26.88400 47.35400 0.19600 1.000 13.51922 161 ALA D CA 1
ATOM 6355 C C . ALA D 1 168 ? 27.79500 47.48200 -1.02200 1.000 14.43347 161 ALA D C 1
ATOM 6356 O O . ALA D 1 168 ? 27.69900 48.46100 -1.77200 1.000 13.72506 161 ALA D O 1
ATOM 6358 N N . ASP D 1 169 ? 28.68600 46.51400 -1.25700 1.000 13.50770 162 ASP D N 1
ATOM 6359 C CA . ASP D 1 169 ? 29.53800 46.60600 -2.43400 1.000 12.52456 162 ASP D CA 1
ATOM 6360 C C . ASP D 1 169 ? 28.76400 46.38700 -3.73300 1.000 11.55969 162 ASP D C 1
ATOM 6361 O O . ASP D 1 169 ? 29.20200 46.85500 -4.78600 1.000 15.06487 162 ASP D O 1
ATOM 6366 N N . PHE D 1 170 ? 27.58700 45.74600 -3.66200 1.000 13.75635 163 PHE D N 1
ATOM 6367 C CA . PHE D 1 170 ? 26.90600 45.35700 -4.90200 1.000 13.54447 163 PHE D CA 1
ATOM 6368 C C . PHE D 1 170 ? 26.14700 46.49600 -5.59800 1.000 14.34076 163 PHE D C 1
ATOM 6369 O O . PHE D 1 170 ? 26.34300 46.68500 -6.80500 1.000 14.31509 163 PHE D O 1
ATOM 6377 N N . PRO D 1 171 ? 25.32300 47.30600 -4.90600 1.000 14.52921 164 PRO D N 1
ATOM 6378 C CA . PRO D 1 171 ? 24.74200 48.46000 -5.62000 1.000 13.59461 164 PRO D CA 1
ATOM 6379 C C . PRO D 1 171 ? 25.79500 49.40900 -6.13400 1.000 12.93161 164 PRO D C 1
ATOM 6380 O O . PRO D 1 171 ? 25.66000 49.95700 -7.23500 1.000 13.59093 164 PRO D O 1
ATOM 6384 N N . ILE D 1 172 ? 26.87000 49.60300 -5.35700 1.000 14.34358 165 ILE D N 1
ATOM 6385 C CA . ILE D 1 172 ? 27.91900 50.52200 -5.78000 1.000 13.46205 165 ILE D CA 1
ATOM 6386 C C . ILE D 1 172 ? 28.64300 49.99800 -7.02600 1.000 12.43109 165 ILE D C 1
ATOM 6387 O O . ILE D 1 172 ? 28.84600 50.75300 -7.98500 1.000 14.32152 165 ILE D O 1
ATOM 6392 N N . VAL D 1 173 ? 28.98200 48.69700 -7.07300 1.000 13.29841 166 VAL D N 1
ATOM 6393 C CA . VAL D 1 173 ? 29.65100 48.23300 -8.28900 1.000 14.42911 166 VAL D CA 1
ATOM 6394 C C . VAL D 1 173 ? 28.67500 48.18700 -9.46000 1.000 12.17991 166 VAL D C 1
ATOM 6395 O O . VAL D 1 173 ? 29.07600 48.40600 -10.60200 1.000 15.16783 166 VAL D O 1
ATOM 6399 N N . ALA D 1 174 ? 27.38700 47.93200 -9.20200 1.000 14.67132 167 ALA D N 1
ATOM 6400 C CA . ALA D 1 174 ? 26.40900 48.01900 -10.28700 1.000 14.85036 167 ALA D CA 1
ATOM 6401 C C . ALA D 1 174 ? 26.39700 49.40900 -10.88800 1.000 14.87312 167 ALA D C 1
ATOM 6402 O O . ALA D 1 174 ? 26.32100 49.57200 -12.10700 1.000 15.88256 167 ALA D O 1
ATOM 6404 N N A CYS D 1 175 ? 26.45200 50.44000 -10.04200 0.680 14.46850 168 CYS D N 1
ATOM 6405 N N B CYS D 1 175 ? 26.48300 50.42600 -10.03700 0.320 14.49928 168 CYS D N 1
ATOM 6406 C CA A CYS D 1 175 ? 26.52100 51.80300 -10.55400 0.680 15.83971 168 CYS D CA 1
ATOM 6407 C CA B CYS D 1 175 ? 26.51300 51.79600 -10.51800 0.320 15.86581 168 CYS D CA 1
ATOM 6408 C C A CYS D 1 175 ? 27.85800 52.08500 -11.22100 0.680 15.47357 168 CYS D C 1
ATOM 6409 C C B CYS D 1 175 ? 27.84700 52.13800 -11.17200 0.320 15.52323 168 CYS D C 1
ATOM 6410 O O A CYS D 1 175 ? 27.90600 52.65800 -12.31700 0.680 17.03439 168 CYS D O 1
ATOM 6411 O O B CYS D 1 175 ? 27.87900 52.78900 -12.22300 0.320 17.01302 168 CYS D O 1
ATOM 6416 N N . MET D 1 176 ? 28.95600 51.70600 -10.56500 1.000 15.27022 169 MET D N 1
ATOM 6417 C CA . MET D 1 176 ? 30.27600 52.01900 -11.10900 1.000 17.24119 169 MET D CA 1
ATOM 6418 C C . MET D 1 176 ? 30.47100 51.41800 -12.49600 1.000 18.00055 169 MET D C 1
ATOM 6419 O O . MET D 1 176 ? 31.04500 52.06000 -13.38400 1.000 19.03343 169 MET D O 1
ATOM 6424 N N . SER D 1 177 ? 29.98300 50.19700 -12.70600 1.000 16.72210 170 SER D N 1
ATOM 6425 C CA . SER D 1 177 ? 30.12300 49.54800 -14.00400 1.000 16.56995 170 SER D CA 1
ATOM 6426 C C . SER D 1 177 ? 29.19800 50.13800 -15.04900 1.000 18.51299 170 SER D C 1
ATOM 6427 O O . SER D 1 177 ? 29.32900 49.80200 -16.23500 1.000 22.11440 170 SER D O 1
ATOM 6430 N N . THR D 1 178 ? 28.24600 50.97200 -14.63300 1.000 18.67338 171 THR D N 1
ATOM 6431 C CA . THR D 1 178 ? 27.35600 51.66700 -15.55300 1.000 18.38905 171 THR D CA 1
ATOM 6432 C C . THR D 1 178 ? 27.90100 53.04600 -15.89500 1.000 19.99491 171 THR D C 1
ATOM 6433 O O . THR D 1 178 ? 28.17100 53.34200 -17.06100 1.000 23.31673 171 THR D O 1
ATOM 6437 N N . VAL D 1 179 ? 28.07900 53.90000 -14.88500 1.000 18.64892 172 VAL D N 1
ATOM 6438 C CA . VAL D 1 179 ? 28.53900 55.25500 -15.15800 1.000 20.46859 172 VAL D CA 1
ATOM 6439 C C . VAL D 1 179 ? 29.96500 55.25000 -15.68700 1.000 26.59605 172 VAL D C 1
ATOM 6440 O O . VAL D 1 179 ? 30.36200 56.18400 -16.39400 1.000 23.63195 172 VAL D O 1
ATOM 6444 N N . GLY D 1 180 ? 30.73200 54.19700 -15.40000 1.000 21.88902 173 GLY D N 1
ATOM 6445 C CA . GLY D 1 180 ? 32.08500 54.10300 -15.92300 1.000 26.65525 173 GLY D CA 1
ATOM 6446 C C . GLY D 1 180 ? 32.14500 54.06200 -17.43500 1.000 27.73150 173 GLY D C 1
ATOM 6447 O O . GLY D 1 180 ? 33.21100 54.30200 -18.01100 1.000 30.05880 173 GLY D O 1
ATOM 6448 N N . MET D 1 181 ? 31.01900 53.77300 -18.09100 1.000 28.66243 174 MET D N 1
ATOM 6449 C CA . MET D 1 181 ? 30.95400 53.76500 -19.54900 1.000 33.24474 174 MET D CA 1
ATOM 6450 C C . MET D 1 181 ? 31.03000 55.17100 -20.13800 1.000 34.28615 174 MET D C 1
ATOM 6451 O O . MET D 1 181 ? 31.43400 55.33300 -21.29600 1.000 38.99203 174 MET D O 1
ATOM 6456 N N . VAL D 1 182 ? 30.63800 56.18700 -19.37300 1.000 29.44485 175 VAL D N 1
ATOM 6457 C CA . VAL D 1 182 ? 30.69700 57.56900 -19.83000 1.000 27.48540 175 VAL D CA 1
ATOM 6458 C C . VAL D 1 182 ? 31.63300 58.42800 -18.99300 1.000 28.72768 175 VAL D C 1
ATOM 6459 O O . VAL D 1 182 ? 32.09500 59.47200 -19.48300 1.000 33.86515 175 VAL D O 1
ATOM 6461 N N A CYS D 1 183 ? 31.93100 58.04300 -17.75500 0.540 26.76992 176 CYS D N 1
ATOM 6462 N N B CYS D 1 183 ? 31.91900 58.04500 -17.75200 0.460 26.78599 176 CYS D N 1
ATOM 6463 C CA A CYS D 1 183 ? 32.87500 58.74800 -16.88900 0.540 26.88475 176 CYS D CA 1
ATOM 6464 C CA B CYS D 1 183 ? 32.86700 58.73700 -16.88200 0.460 26.89268 176 CYS D CA 1
ATOM 6465 C C A CYS D 1 183 ? 33.82900 57.70500 -16.31600 0.540 26.70746 176 CYS D C 1
ATOM 6466 C C B CYS D 1 183 ? 33.82100 57.69100 -16.31800 0.460 26.71527 176 CYS D C 1
ATOM 6467 O O A CYS D 1 183 ? 33.76900 57.37200 -15.12700 0.540 26.54958 176 CYS D O 1
ATOM 6468 O O B CYS D 1 183 ? 33.75500 57.34800 -15.13300 0.460 26.54095 176 CYS D O 1
ATOM 6473 N N . PRO D 1 184 ? 34.71300 57.14900 -17.14400 1.000 28.88467 177 PRO D N 1
ATOM 6474 C CA . PRO D 1 184 ? 35.50900 55.99500 -16.70000 1.000 26.29942 177 PRO D CA 1
ATOM 6475 C C . PRO D 1 184 ? 36.47600 56.31700 -15.56800 1.000 28.99169 177 PRO D C 1
ATOM 6476 O O . PRO D 1 184 ? 36.96900 57.43600 -15.41900 1.000 27.67946 177 PRO D O 1
ATOM 6480 N N . LEU D 1 185 ? 36.72100 55.30000 -14.75200 1.000 27.64848 178 LEU D N 1
ATOM 6481 C CA . LEU D 1 185 ? 37.58200 55.43000 -13.58700 1.000 28.81777 178 LEU D CA 1
ATOM 6482 C C . LEU D 1 185 ? 39.04800 55.44300 -14.01400 1.000 32.17010 178 LEU D C 1
ATOM 6483 O O . LEU D 1 185 ? 39.53300 54.49200 -14.63200 1.000 41.62957 178 LEU D O 1
ATOM 6488 N N . SER D 1 186 ? 39.74100 56.53100 -13.70200 1.000 28.82566 179 SER D N 1
ATOM 6489 C CA . SER D 1 186 ? 41.17900 56.61400 -13.91700 1.000 28.45603 179 SER D CA 1
ATOM 6490 C C . SER D 1 186 ? 41.89900 55.87900 -12.79600 1.000 28.37654 179 SER D C 1
ATOM 6491 O O . SER D 1 186 ? 41.69000 56.17700 -11.61500 1.000 25.95684 179 SER D O 1
ATOM 6494 N N . THR D 1 187 ? 42.76400 54.93200 -13.16400 1.000 29.81285 180 THR D N 1
ATOM 6495 C CA . THR D 1 187 ? 43.50600 54.18900 -12.15200 1.000 33.56029 180 THR D CA 1
ATOM 6496 C C . THR D 1 187 ? 44.50600 55.08900 -11.43800 1.000 30.96341 180 THR D C 1
ATOM 6497 O O . THR D 1 187 ? 44.73200 54.94400 -10.23100 1.000 38.48080 180 THR D O 1
ATOM 6501 N N . SER D 1 188 ? 45.09800 56.04400 -12.15700 1.000 33.86665 181 SER D N 1
ATOM 6502 C CA . SER D 1 188 ? 46.05500 56.94500 -11.53000 1.000 34.19083 181 SER D CA 1
ATOM 6503 C C . SER D 1 188 ? 45.37200 57.92900 -10.58700 1.000 36.65014 181 SER D C 1
ATOM 6504 O O . SER D 1 188 ? 45.97000 58.34600 -9.58900 1.000 38.29117 181 SER D O 1
ATOM 6507 N N . ARG D 1 189 ? 44.12500 58.30400 -10.87300 1.000 30.68086 182 ARG D N 1
ATOM 6508 C CA . ARG D 1 189 ? 43.43500 59.27500 -10.03700 1.000 30.63508 182 ARG D CA 1
ATOM 6509 C C . ARG D 1 189 ? 42.76500 58.61500 -8.83500 1.000 29.65910 182 ARG D C 1
ATOM 6510 O O . ARG D 1 189 ? 42.79000 59.16300 -7.72400 1.000 30.84428 182 ARG D O 1
ATOM 6518 N N . TRP D 1 190 ? 42.16700 57.44200 -9.03600 1.000 23.45341 183 TRP D N 1
ATOM 6519 C CA . TRP D 1 190 ? 41.42900 56.72400 -7.99400 1.000 22.02408 183 TRP D CA 1
ATOM 6520 C C . TRP D 1 190 ? 41.95300 55.29500 -7.90700 1.000 22.06605 183 TRP D C 1
ATOM 6521 O O . TRP D 1 190 ? 41.24300 54.33500 -8.22900 1.000 21.36272 183 TRP D O 1
ATOM 6532 N N . PRO D 1 191 ? 43.19700 55.11400 -7.44900 1.000 22.50508 184 PRO D N 1
ATOM 6533 C CA . PRO D 1 191 ? 43.79100 53.76500 -7.48600 1.000 22.82196 184 PRO D CA 1
ATOM 6534 C C . PRO D 1 191 ? 43.11300 52.74600 -6.57900 1.000 21.51918 184 PRO D C 1
ATOM 6535 O O . PRO D 1 191 ? 43.03800 51.55900 -6.93400 1.000 22.26535 184 PRO D O 1
ATOM 6539 N N . LYS D 1 192 ? 42.63900 53.15400 -5.39800 1.000 20.36225 185 LYS D N 1
ATOM 6540 C CA . LYS D 1 192 ? 41.98900 52.19600 -4.51300 1.000 20.73465 185 LYS D CA 1
ATOM 6541 C C . LYS D 1 192 ? 40.64800 51.75600 -5.08600 1.000 17.96454 185 LYS D C 1
ATOM 6542 O O . LYS D 1 192 ? 40.29600 50.57600 -5.02000 1.000 17.54719 185 LYS D O 1
ATOM 6546 N N . THR D 1 193 ? 39.89400 52.70200 -5.65000 1.000 19.82713 186 THR D N 1
ATOM 6547 C CA . THR D 1 193 ? 38.61100 52.36500 -6.25800 1.000 18.13019 186 THR D CA 1
ATOM 6548 C C . THR D 1 193 ? 38.80600 51.48200 -7.48700 1.000 18.64912 186 THR D C 1
ATOM 6549 O O . THR D 1 193 ? 38.07000 50.50800 -7.68700 1.000 19.55188 186 THR D O 1
ATOM 6553 N N . ALA D 1 194 ? 39.82000 51.78400 -8.29800 1.000 19.99359 187 ALA D N 1
ATOM 6554 C CA . ALA D 1 194 ? 40.10900 50.93600 -9.44900 1.000 19.66392 187 ALA D CA 1
ATOM 6555 C C . ALA D 1 194 ? 40.46000 49.51300 -9.01700 1.000 20.86738 187 ALA D C 1
ATOM 6556 O O . ALA D 1 194 ? 39.96200 48.54100 -9.59600 1.000 22.16274 187 ALA D O 1
ATOM 6558 N N . ALA D 1 195 ? 41.27200 49.36700 -7.96600 1.000 21.81901 188 ALA D N 1
ATOM 6559 C CA . ALA D 1 195 ? 41.64700 48.02700 -7.52900 1.000 23.95071 188 ALA D CA 1
ATOM 6560 C C . ALA D 1 195 ? 40.46000 47.27800 -6.93400 1.000 21.81024 188 ALA D C 1
ATOM 6561 O O . ALA D 1 195 ? 40.32200 46.06800 -7.13200 1.000 21.75880 188 ALA D O 1
ATOM 6563 N N . TRP D 1 196 ? 39.59000 47.97900 -6.20100 1.000 19.43626 189 TRP D N 1
ATOM 6564 C CA . TRP D 1 196 ? 38.37900 47.35400 -5.68000 1.000 18.97227 189 TRP D CA 1
ATOM 6565 C C . TRP D 1 196 ? 37.46400 46.91700 -6.81700 1.000 15.10461 189 TRP D C 1
ATOM 6566 O O . TRP D 1 196 ? 36.86100 45.83900 -6.76100 1.000 17.10433 189 TRP D O 1
ATOM 6577 N N . PHE D 1 197 ? 37.35100 47.75500 -7.85000 1.000 17.82795 190 PHE D N 1
ATOM 6578 C CA . PHE D 1 197 ? 36.50400 47.43300 -8.99700 1.000 16.62063 190 PHE D CA 1
ATOM 6579 C C . PHE D 1 197 ? 36.99400 46.16100 -9.67900 1.000 19.96294 190 PHE D C 1
ATOM 6580 O O . PHE D 1 197 ? 36.19700 45.26300 -9.97200 1.000 18.99022 190 PHE D O 1
ATOM 6588 N N . GLU D 1 198 ? 38.31600 46.04500 -9.86900 1.000 22.45854 191 GLU D N 1
ATOM 6589 C CA . GLU D 1 198 ? 38.90200 44.81700 -10.42300 1.000 24.31150 191 GLU D CA 1
ATOM 6590 C C . GLU D 1 198 ? 38.62600 43.61300 -9.54000 1.000 21.66375 191 GLU D C 1
ATOM 6591 O O . GLU D 1 198 ? 38.32500 42.52300 -10.04500 1.000 21.51850 191 GLU D O 1
ATOM 6594 N N . THR D 1 199 ? 38.75400 43.77600 -8.21600 1.000 20.09206 192 THR D N 1
ATOM 6595 C CA . THR D 1 199 ? 38.42700 42.69300 -7.29800 1.000 18.18167 192 THR D CA 1
ATOM 6596 C C . THR D 1 199 ? 36.98600 42.25400 -7.48400 1.000 20.94739 192 THR D C 1
ATOM 6597 O O . THR D 1 199 ? 36.67700 41.06100 -7.48200 1.000 20.09253 192 THR D O 1
ATOM 6601 N N . MET D 1 200 ? 36.09000 43.22200 -7.66400 1.000 19.51410 193 MET D N 1
ATOM 6602 C CA . MET D 1 200 ? 34.67600 42.91000 -7.69400 1.000 19.80709 193 MET D CA 1
ATOM 6603 C C . MET D 1 200 ? 34.38300 42.10700 -8.96300 1.000 16.10094 193 MET D C 1
ATOM 6604 O O . MET D 1 200 ? 33.57000 41.17300 -8.96300 1.000 19.04229 193 MET D O 1
ATOM 6609 N N . LYS D 1 201 ? 35.07100 42.46000 -10.04800 1.000 17.91555 194 LYS D N 1
ATOM 6610 C CA . LYS D 1 201 ? 34.88700 41.80400 -11.33800 1.000 19.38549 194 LYS D CA 1
ATOM 6611 C C . LYS D 1 201 ? 35.29600 40.33500 -11.29400 1.000 20.10827 194 LYS D C 1
ATOM 6612 O O . LYS D 1 201 ? 34.88200 39.56400 -12.16800 1.000 25.49989 194 LYS D O 1
ATOM 6618 N N . GLN D 1 202 ? 36.09900 39.94000 -10.30200 1.000 20.62348 195 GLN D N 1
ATOM 6619 C CA . GLN D 1 202 ? 36.57400 38.56100 -10.20300 1.000 22.74782 195 GLN D CA 1
ATOM 6620 C C . GLN D 1 202 ? 35.59000 37.64300 -9.49400 1.000 23.63947 195 GLN D C 1
ATOM 6621 O O . GLN D 1 202 ? 35.79500 36.42400 -9.49700 1.000 22.48379 195 GLN D O 1
ATOM 6627 N N . LEU D 1 203 ? 34.55500 38.18400 -8.85700 1.000 20.04728 196 LEU D N 1
ATOM 6628 C CA . LEU D 1 203 ? 33.60100 37.33000 -8.17100 1.000 19.61045 196 LEU D CA 1
ATOM 6629 C C . LEU D 1 203 ? 32.94800 36.38500 -9.17900 1.000 19.47626 196 LEU D C 1
ATOM 6630 O O . LEU D 1 203 ? 32.66800 36.78900 -10.30900 1.000 19.79234 196 LEU D O 1
ATOM 6635 N N . PRO D 1 204 ? 32.71500 35.12100 -8.81500 1.000 19.79014 197 PRO D N 1
ATOM 6636 C CA . PRO D 1 204 ? 32.22900 34.15100 -9.81300 1.000 22.37850 197 PRO D CA 1
ATOM 6637 C C . PRO D 1 204 ? 30.85400 34.47700 -10.36300 1.000 21.13234 197 PRO D C 1
ATOM 6638 O O . PRO D 1 204 ? 30.51200 34.00300 -11.45400 1.000 27.15762 197 PRO D O 1
ATOM 6642 N N . TYR D 1 205 ? 30.04100 35.24900 -9.64000 1.000 20.09183 198 TYR D N 1
ATOM 6643 C CA . TYR D 1 205 ? 28.69600 35.59900 -10.08400 1.000 18.69121 198 TYR D CA 1
ATOM 6644 C C . TYR D 1 205 ? 28.63100 36.96600 -10.76700 1.000 18.29705 198 TYR D C 1
ATOM 6645 O O . TYR D 1 205 ? 27.55100 37.37800 -11.19800 1.000 19.61934 198 TYR D O 1
ATOM 6654 N N . TYR D 1 206 ? 29.75700 37.66800 -10.88600 1.000 17.02188 199 TYR D N 1
ATOM 6655 C CA . TYR D 1 206 ? 29.72200 39.00700 -11.46700 1.000 16.67499 199 TYR D CA 1
ATOM 6656 C C . TYR D 1 206 ? 29.26300 38.97300 -12.92100 1.000 18.15742 199 TYR D C 1
ATOM 6657 O O . TYR D 1 206 ? 28.46900 39.82500 -13.34700 1.000 17.05569 199 TYR D O 1
ATOM 6666 N N . GLN D 1 207 ? 29.76600 38.01400 -13.71100 1.000 18.07690 200 GLN D N 1
ATOM 6667 C CA . GLN D 1 207 ? 29.42300 37.98800 -15.13500 1.000 19.34318 200 GLN D CA 1
ATOM 6668 C C . GLN D 1 207 ? 27.91600 37.89400 -15.34900 1.000 17.98266 200 GLN D C 1
ATOM 6669 O O . GLN D 1 207 ? 27.32800 38.70900 -16.07100 1.000 18.17506 200 GLN D O 1
ATOM 6675 N N . GLN D 1 208 ? 27.27700 36.90100 -14.74400 1.000 16.56726 201 GLN D N 1
ATOM 6676 C CA . GLN D 1 208 ? 25.86500 36.68200 -15.01800 1.000 20.23091 201 GLN D CA 1
ATOM 6677 C C . GLN D 1 208 ? 24.95500 37.64800 -14.26700 1.000 19.15142 201 GLN D C 1
ATOM 6678 O O . GLN D 1 208 ? 23.87000 37.97300 -14.76800 1.000 22.20705 201 GLN D O 1
ATOM 6684 N N . ALA D 1 209 ? 25.35500 38.11300 -13.07700 1.000 18.10676 202 ALA D N 1
ATOM 6685 C CA . ALA D 1 209 ? 24.48200 39.00400 -12.31600 1.000 16.99385 202 ALA D CA 1
ATOM 6686 C C . ALA D 1 209 ? 24.63300 40.45200 -12.74000 1.000 18.54184 202 ALA D C 1
ATOM 6687 O O . ALA D 1 209 ? 23.66600 41.20900 -12.64800 1.000 18.52754 202 ALA D O 1
ATOM 6689 N N . ASN D 1 210 ? 25.81100 40.85600 -13.20700 1.000 16.02093 203 ASN D N 1
ATOM 6690 C CA . ASN D 1 210 ? 26.02800 42.25600 -13.55100 1.000 15.17501 203 ASN D CA 1
ATOM 6691 C C . ASN D 1 210 ? 26.48700 42.48700 -14.98300 1.000 17.36971 203 ASN D C 1
ATOM 6692 O O . ASN D 1 210 ? 25.95200 43.38100 -15.65000 1.000 15.63791 203 ASN D O 1
ATOM 6697 N N . GLN D 1 211 ? 27.49300 41.75400 -15.48000 1.000 16.79665 204 GLN D N 1
ATOM 6698 C CA . GLN D 1 211 ? 28.02100 42.10100 -16.79800 1.000 19.70832 204 GLN D CA 1
ATOM 6699 C C . GLN D 1 211 ? 26.99200 41.88200 -17.90800 1.000 15.81107 204 GLN D C 1
ATOM 6700 O O . GLN D 1 211 ? 26.97700 42.64300 -18.88600 1.000 16.50180 204 GLN D O 1
ATOM 6706 N N . VAL D 1 212 ? 26.13200 40.86700 -17.77800 1.000 17.30649 205 VAL D N 1
ATOM 6707 C CA . VAL D 1 212 ? 25.11900 40.61600 -18.80800 1.000 18.89509 205 VAL D CA 1
ATOM 6708 C C . VAL D 1 212 ? 24.25400 41.85300 -19.01500 1.000 17.69242 205 VAL D C 1
ATOM 6709 O O . VAL D 1 212 ? 24.03200 42.29700 -20.15200 1.000 18.96012 205 VAL D O 1
ATOM 6713 N N . GLY D 1 213 ? 23.78700 42.45400 -17.91600 1.000 18.65512 206 GLY D N 1
ATOM 6714 C CA . GLY D 1 213 ? 22.94800 43.63600 -18.03400 1.000 18.81671 206 GLY D CA 1
ATOM 6715 C C . GLY D 1 213 ? 23.71100 44.86000 -18.50500 1.000 17.06799 206 GLY D C 1
ATOM 6716 O O . GLY D 1 213 ? 23.17800 45.66900 -19.26800 1.000 19.38958 206 GLY D O 1
ATOM 6717 N N . VAL D 1 214 ? 24.96500 45.02000 -18.05300 1.000 17.43549 207 VAL D N 1
ATOM 6718 C CA . VAL D 1 214 ? 25.80200 46.11600 -18.54000 1.000 16.27146 207 VAL D CA 1
ATOM 6719 C C . VAL D 1 214 ? 25.97600 46.01700 -20.05000 1.000 19.55647 207 VAL D C 1
ATOM 6720 O O . VAL D 1 214 ? 25.93200 47.02600 -20.76300 1.000 22.12138 207 VAL D O 1
ATOM 6724 N N . ASP D 1 215 ? 26.16300 44.79800 -20.56100 1.000 18.89968 208 ASP D N 1
ATOM 6725 C CA . ASP D 1 215 ? 26.34700 44.61800 -21.99800 1.000 22.19196 208 ASP D CA 1
ATOM 6726 C C . ASP D 1 215 ? 25.07900 44.96800 -22.76600 1.000 23.07688 208 ASP D C 1
ATOM 6727 O O . ASP D 1 215 ? 25.15700 45.55500 -23.85300 1.000 23.00030 208 ASP D O 1
ATOM 6732 N N . LYS D 1 216 ? 23.90800 44.61500 -22.22600 1.000 20.47905 209 LYS D N 1
ATOM 6733 C CA . LYS D 1 216 ? 22.65700 45.01300 -22.86700 1.000 19.56618 209 LYS D CA 1
ATOM 6734 C C . LYS D 1 216 ? 22.53200 46.52300 -22.92100 1.000 24.57918 209 LYS D C 1
ATOM 6735 O O . LYS D 1 216 ? 22.14700 47.08900 -23.95000 1.000 26.22552 209 LYS D O 1
ATOM 6741 N N . LEU D 1 217 ? 22.86200 47.19800 -21.82600 1.000 23.21469 210 LEU D N 1
ATOM 6742 C CA . LEU D 1 217 ? 22.79400 48.65300 -21.82900 1.000 22.61495 210 LEU D CA 1
ATOM 6743 C C . LEU D 1 217 ? 23.76400 49.24300 -22.84100 1.000 28.00576 210 LEU D C 1
ATOM 6744 O O . LEU D 1 217 ? 23.43600 50.22000 -23.52600 1.000 27.05695 210 LEU D O 1
ATOM 6749 N N . LYS D 1 218 ? 24.96800 48.66500 -22.94200 1.000 28.17616 211 LYS D N 1
ATOM 6750 C CA . LYS D 1 218 ? 25.93100 49.08200 -23.95900 1.000 30.93620 211 LYS D CA 1
ATOM 6751 C C . LYS D 1 218 ? 25.32400 49.02600 -25.35600 1.000 34.06371 211 LYS D C 1
ATOM 6752 O O . LYS D 1 218 ? 25.51900 49.94200 -26.16500 1.000 35.71540 211 LYS D O 1
ATOM 6758 N N . GLU D 1 219 ? 24.57700 47.96100 -25.65800 1.000 29.75407 212 GLU D N 1
ATOM 6759 C CA . GLU D 1 219 ? 23.93300 47.87400 -26.96700 1.000 28.57927 212 GLU D CA 1
ATOM 6760 C C . GLU D 1 219 ? 22.87200 48.95400 -27.14200 1.000 37.60655 212 GLU D C 1
ATOM 6761 O O . GLU D 1 219 ? 22.75800 49.54400 -28.22400 1.000 39.69638 212 GLU D O 1
ATOM 6767 N N . ARG D 1 220 ? 22.09200 49.23500 -26.09700 1.000 32.91045 213 ARG D N 1
ATOM 6768 C CA . ARG D 1 220 ? 21.07200 50.27100 -26.21300 1.000 36.84507 213 ARG D CA 1
ATOM 6769 C C . ARG D 1 220 ? 21.69400 51.64700 -26.42300 1.000 39.24586 213 ARG D C 1
ATOM 6770 O O . ARG D 1 220 ? 21.13600 52.47600 -27.15000 1.000 45.57120 213 ARG D O 1
ATOM 6775 N N . LEU D 1 221 ? 22.84800 51.91600 -25.80300 1.000 33.74137 214 LEU D N 1
ATOM 6776 C CA . LEU D 1 221 ? 23.46200 53.23000 -25.99100 1.000 40.53456 214 LEU D CA 1
ATOM 6777 C C . LEU D 1 221 ? 24.08600 53.37400 -27.37000 1.000 44.27159 214 LEU D C 1
ATOM 6778 O O . LEU D 1 221 ? 24.03400 54.45700 -27.96500 1.000 46.74782 214 LEU D O 1
ATOM 6783 N N . HIS D 1 222 ? 24.70000 52.31000 -27.89000 1.000 42.15271 215 HIS D N 1
ATOM 6784 C CA . HIS D 1 222 ? 25.20800 52.37100 -29.25600 1.000 47.43179 215 HIS D CA 1
ATOM 6785 C C . HIS D 1 222 ? 24.08000 52.61700 -30.24900 1.000 49.89443 215 HIS D C 1
ATOM 6786 O O . HIS D 1 222 ? 24.29400 53.24500 -31.29200 1.000 57.10888 215 HIS D O 1
ATOM 6788 N N . ALA D 1 223 ? 22.87300 52.15000 -29.93000 1.000 44.48128 216 ALA D N 1
ATOM 6789 C CA . ALA D 1 223 ? 21.73200 52.34000 -30.81600 1.000 48.14475 216 ALA D CA 1
ATOM 6790 C C . ALA D 1 223 ? 21.14000 53.73900 -30.67000 1.000 55.36475 216 ALA D C 1
ATOM 6791 O O . ALA D 1 223 ? 20.83200 54.39900 -31.66900 1.000 50.97753 216 ALA D O 1
ATOM 6793 N N . VAL D 1 224 ? 20.97200 54.20500 -29.42900 1.000 47.07570 217 VAL D N 1
ATOM 6794 C CA . VAL D 1 224 ? 20.41000 55.53500 -29.20100 1.000 50.06659 217 VAL D CA 1
ATOM 6795 C C . VAL D 1 224 ? 21.34200 56.60800 -29.74700 1.000 54.61184 217 VAL D C 1
ATOM 6796 O O . VAL D 1 224 ? 20.89200 57.63400 -30.27100 1.000 59.80684 217 VAL D O 1
ATOM 6798 N N . MET D 1 225 ? 22.64800 56.39100 -29.63400 1.000 49.55533 218 MET D N 1
ATOM 6799 C CA . MET D 1 225 ? 23.63100 57.34000 -30.14100 1.000 57.96265 218 MET D CA 1
ATOM 6800 C C . MET D 1 225 ? 24.25000 56.83600 -31.44300 1.000 55.87447 218 MET D C 1
ATOM 6801 O O . MET D 1 225 ? 24.04100 57.41800 -32.50900 1.000 63.64680 218 MET D O 1
#

InterPro domains:
  IPR004045 Glutathione S-transferase, N-terminal [PF13417] (57-134)
  IPR004045 Glutathione S-transferase, N-terminal [PS50404] (53-136)
  IPR004046 Glutathione S-transferase, C-terminal [PF00043] (181-248)
  IPR010987 Glutathione S-transferase, C-terminal-like [PS50405] (142-271)
  IPR036249 Thioredoxin-like superfamily [SSF52833] (47-136)
  IPR036282 Glutathione S-transferase, C-terminal domain superfamily [SSF47616] (141-261)
  IPR040079 Glutathione transferase family [SFLDS00019] (54-269)

Radius of gyration: 31.73 Å; Cα contacts (8 Å, |Δi|>4): 1328; chains: 4; bounding box: 78×80×90 Å

Solvent-accessible surface area: 39031 Å² total; per-residue (Å²): 115,49,34,0,20,0,16,38,8,15,32,12,14,17,0,0,0,0,23,0,0,6,21,20,27,66,14,140,129,28,6,24,63,86,50,4,61,47,108,14,84,31,30,73,32,43,61,12,48,99,36,1,105,116,86,46,13,5,0,0,56,25,95,140,72,53,31,46,54,3,16,47,0,0,26,51,0,1,53,71,73,5,76,112,45,138,28,30,4,77,77,104,152,36,82,59,109,0,90,85,42,1,58,18,2,42,70,38,1,43,80,78,2,9,114,10,22,137,10,46,81,106,75,88,30,126,83,57,86,80,76,25,62,54,0,49,74,0,1,66,52,0,25,86,42,7,85,118,18,126,26,0,9,21,94,93,32,6,0,0,0,0,1,0,0,0,2,2,10,2,0,21,71,30,3,97,39,40,94,107,131,5,66,90,0,13,61,10,24,96,66,0,83,104,37,125,43,7,98,88,10,0,45,62,1,10,67,90,28,24,85,112,31,146,92,66,123,185,54,26,15,11,73,2,41,0,45,27,10,10,40,12,13,15,0,0,0,0,2,0,0,10,11,20,28,58,9,69,76,53,8,59,52,32,81,11,104,45,158,16,85,28,26,69,35,32,55,11,46,113,40,1,106,116,88,44,13,5,0,1,47,4,9,90,63,55,30,46,57,3,14,45,0,0,23,42,0,1,57,68,67,4,72,153,45,138,29,30,6,81,54,111,153,48,76,61,126,0,90,85,41,2,58,16,1,42,71,39,1,42,80,76,3,16,114,1,9,100,7,4,86,105,87,90,24,98,80,48,46,90,87,51,33,69,53,0,48,55,1,1,68,51,1,26,84,41,8,84,117,20,81,40,0,7,17,81,115,32,5,0,0,0,0,1,0,0,0,1,3,11,0,0,20,64,28,1,97,38,42,91,109,132,6,70,89,0,11,61,10,26,89,67,0,77,142,36,100,20,7,106,11,1,0,58,17,1,9,66,101,8,52,87,50,6,131,89,53,130,114,23,27,60,1,28,0,46,12,6,7,22,8,14,19,0,0,0,0,4,0,0,9,20,20,39,61,11,73,96,70,9,85,44,46,69,11,57,46,86,46,65,35,27,96,64,88,72,13,53,96,40,1,105,116,88,44,11,5,0,0,62,13,18,79,68,50,29,48,54,3,13,47,0,0,24,46,0,16,82,72,84,115,95,35,50,11,91,63,110,85,32,74,59,117,0,89,85,41,0,59,16,3,44,71,37,1,45,82,78,4,16,122,6,9,110,4,1,42,98,61,89,25,113,107,66,60,89,81,68,19,45,58,1,47,65,1,0,67,51,1,27,84,43,8,85,124,18,152,40,0,8,17,70,112,36,9,0,0,0,0,2,0,0,0,1,2,12,0,0,20,50,31,7,94,39,38,97,106,130,7,63,105,0,14,59,10,28,103,65,0,64,148,36,107,23,6,91,25,1,0,37,9,0,3,59,84,11,85,85,105,18,148,86,66,126,130,59,26,20,21,42,2,42,1,44,32,8,15,27,11,12,18,0,0,0,0,16,0,0,7,21,20,28,58,5,38,58,75,10,53,67,47,75,10,67,40,112,21,62,35,27,80,50,81,88,14,53,86,38,1,106,116,86,45,12,5,0,2,74,4,13,89,63,56,30,46,53,3,15,48,0,0,23,41,1,1,66,72,61,4,38,148,45,138,25,31,5,119,76,105,150,47,74,59,130,0,91,84,42,1,56,18,2,43,71,36,1,45,84,73,4,18,107,6,9,99,5,38,81,83,74,90,20,100,81,62,99,95,116,15,31,44,44,1,50,67,1,0,69,52,0,26,85,43,10,94,116,20,147,35,0,7,20,71,117,32,6,0,0,0,0,2,0,0,0,1,3,13,0,0,19,60,44,17,96,33,44,93,108,132,6,69,66,0,10,58,8,31,66,66,0,96,136,37,124,43,6,91,41,2,0,41,17,1,4,57,88,6,102,124,62,28,83,86,56,120